Protein 7DRC (pdb70)

Organism: Phytophthora sojae (strain P6497) (NCBI:txid1094619)

B-factor: mean 67.83, std 13.36, range [50.75, 116.93]

GO terms:
  GO:0005576 extracellular region (C, EXP)
  GO:0018995 host cellular component (C, EXP)
  GO:0033946 xyloglucan-specific endo-beta-1,4-glucanase activity (F, EXP)
  GO:0052009 symbiont-mediated disruption of host cell wall (P, EXP)

Nearest PDB structures (foldseek):
  7drc-assembly1_C  TM=1.001E+00  e=0.000E+00  Nicotiana benthamiana
  7drb-assembly2_D  TM=9.928E-01  e=7.245E-86  Nicotiana benthamiana
  4z61-assembly1_A  TM=4.736E-01  e=7.407E-28  Daucus carota
  4z64-assembly2_A  TM=4.795E-01  e=3.780E-26  Arabidopsis thaliana
  4lsc-assembly1_A  TM=7.732E-01  e=2.487E-06  Arabidopsis thaliana

Foldseek 3Di:
DKDWDQFDWDDDPQKIWTWFQPQQVQFDPKTKIKAWDDDDVQKTKIKMWMATDDGPLQDWGGWGKMWGDDDWDFLVPWDWKKKKWAKDKDADDDPWWKWWWKWWFWALDQDDDTAEIEIETQDTPNPDDDAAPVPDFDDWDAFPNWIWTWGWHDDPNHIYIYTYTPDHPNIDIHICSVVVVCCVVPVPDPRNIIGHIIIIGMTTRGGHRIMMIIPIIGIDID/DQDPLQLVLVVVQVVFKDFDPCACVLRDDDPVSRQPCPHPQWHADDVDGQTATHAPEWDWDDDDPDIDIRAIEGDGDLSCLVSLNYAHYHRDQHAYPQEADDLSVLRSQRHQYYHHYNYAHEEEHDLSVLSVQNYAEEHHEQYNYEYADDPSLLNNQNYQYYAHYNYQDNHQLVVQSVLNRARHAEYHHELYQLLVRADDVVSVVPGHDHAYAYYHYENHQNQECVSVVSCLVNLAHYAEYAYEHHQHDEADDLSVQSSENHAYYHHEHHNENAAPDDLSALNHLHYAYYAHAQHQRAYEVVVVVVSNLSHLAHHAEDHDDNYAYEYEAEQPQSSANYAYDAHYQYAYAEEYENVDDDAHNYAYYEDENYAYEEAHYQCLSDQRYAEDAAYPYAHEEEDHQSCLNNLRYAYDAHDHYQYEEYHLSCQNSLRYAEDAHEPYAYDDEAECSNNVRNLRYAYDHHYDYNYEYDYDPPDAGNYAYAEAHYALYADDCADHPNCLNHENHAEHAHANYAHQYEDDPSQQEHHLRHEEYAHEHYAYEDECLRRDDQRVRYAYHHHEQYAYEEADHAAHAEYAEAEHYNYEYEEEPQNPAPAQHQYAYYAHENYAYEEEHDQHCLSYQNYAEDAPYNYAYEEADHQNCLSNLNYAYYHYEPYQYEEAHHPVQNNENHAYDAYYANQYEEADDPSCLVRHQNYAEDHQENYAHEEEDDCSVCNNQHYQYAHHYHHQYEEADDLSNLSNPPQQDQDFFADFDWDWRQCPVHRGIDIDTDQPWDFDCPQNDGDIHGRCRGQAGEHAYEQHQYEEEDHLSCLNRQNHQEYAHDNYAYEEADHQRVLVNARHAYEHHAHYAYEEEDDQSVQNHVRHNYAAHAQHAYADEDHDHPRSLPDAPRRVYNHPHHDYPNHHHD/DLLLVLVVQQVVQKDAPPPQQVQRDDPDPACCPRPQWHADPPRATAERDDECRQMEGEGDQCNLVRARYEHYDDANYAYEEADHLSVLNHAHYAEDAHEPYEYEEADDLSVLSHQRYAYEHYYLYEYADEDHPSNLVHQNHNDAAYENYQYADEDDCPHNNVPDDCRSPYHYPYYD

Solvent-accessible surface area: 51652 Å² total; per-residue (Å²): 108,82,36,86,33,24,18,26,49,29,83,31,95,60,4,24,0,29,0,18,4,40,29,63,83,21,17,56,102,32,73,5,25,0,0,29,96,144,82,61,63,64,45,1,17,2,39,0,32,7,43,2,63,33,57,35,30,38,50,7,0,0,1,0,1,0,14,16,80,42,75,73,68,37,6,140,83,12,170,36,0,58,1,114,2,97,3,63,46,55,99,70,89,30,51,24,1,3,0,5,0,0,0,0,10,0,0,63,62,32,56,24,88,21,62,47,0,0,0,1,1,0,6,36,59,34,12,7,11,18,10,14,86,93,26,88,5,22,5,86,14,96,18,59,105,44,48,0,37,0,38,49,4,81,24,80,106,7,35,0,2,0,0,22,18,46,165,77,15,67,101,2,75,24,29,0,29,113,0,0,32,40,0,32,153,44,21,37,4,54,50,62,9,59,0,3,46,0,17,0,0,2,2,0,0,7,0,49,104,2,94,0,44,0,66,36,2,15,8,43,29,86,130,15,65,123,116,9,25,76,6,0,29,79,1,68,199,44,11,59,49,92,75,48,37,6,74,50,4,13,115,108,127,136,78,84,73,0,49,164,9,144,22,6,108,16,52,180,130,48,3,43,1,44,24,1,45,4,89,22,73,78,67,61,35,43,5,1,4,7,0,40,39,1,57,14,120,20,8,89,28,7,65,85,1,97,86,0,44,60,5,11,7,13,9,0,20,8,86,123,55,92,4,30,153,28,2,18,65,5,137,94,2,55,43,0,21,0,17,27,6,70,7,37,14,95,14,14,100,53,1,93,81,4,79,45,0,90,38,1,29,0,1,34,0,61,2,63,4,109,98,4,100,17,0,48,98,0,54,42,1,75,56,0,9,1,0,11,7,72,9,90,6,151,50,3,7,76,21,8,6,101,1,81,96,1,101,19,2,16,2,6,19,3,23,2,17,165,14,77,17,54,113,73,43,36,88,126,26,77,172,16,55,2,28,38,0,62,0,14,12,0,81,0,51,46,33,86,73,6,40,16,0,24,95,22,41,110,31,0,41,18,0,25,0,13,25,0,29,10,70,23,86,6,28,83,120,1,0,103,2,102,90,1,65,61,2,25,2,7,34,16,55,31,2,124,26,0,2,9,82,26,12,30,89,7,79,102,2,114,62,0,23,0,18,43,0,124,0,155,6,125,0,25,61,0,1,91,65,4,37,29,4,94,158,49,0,52,30,0,5,0,29,62,8,45,0,69,12,25,0,39,20,1,6,82,1,62,27,1,77,89,0,66,0,53,104,8,65,0,85,7,75,5,77,10,179,68,60,106,108,7,37,0,40,46,3,9,0,24,56,4,82,0,122,8,91,17,12,78,4,35,36,1,51,39,0,78,42,0,41,1,5,50,0,99,1,60,16,151,8,25,138,12,1,11,143,1,57,68,1,93,55,4,30,3,18,53,2,131,2,91,0,8,10,119,32,3,0,103,2,49,63,0,70,24,2,38,0,8,127,3,62,1,131,48,70,1,45,56,42,21,6,52,67,0,65,45,2,44,43,1,34,1,10,89,11,70,7,24,10,149,22,63,112,144,48,144,11,46,8,86,0,78,44,0,41,0,6,39,3,69,5,15,98,60,11,8,87,16,6,99,33,5,90,85,5,41,15,0,20,0,7,79,7,95,0,67,58,54,28,26,110,81,16,65,51,10,6,102,44,0,45,26,0,28,0,8,82,13,118,0,42,27,133,0,29,100,3,9,107,66,13,106,42,5,9,10,0,22,0,7,23,13,56,0,47,5,48,12,1,76,15,0,49,20,0,3,4,0,36,0,45,112,10,94,0,120,20,64,1,59,63,13,15,180,57,85,12,9,4,6,0,4,9,0,4,64,9,107,0,43,30,119,8,18,92,14,2,101,56,6,55,8,1,10,0,0,15,0,3,53,12,86,0,53,16,114,8,12,152,8,0,10,49,0,67,19,0,22,0,2,5,0,12,74,12,43,0,48,20,111,21,18,74,2,22,125,0,92,31,2,42,4,1,1,1,3,14,1,108,0,50,2,137,24,18,77,39,2,3,86,35,1,90,70,0,19,0,2,2,0,9,118,13,129,2,122,12,50,10,45,84,63,17,5,86,0,72,84,3,4,0,6,5,4,9,30,2,39,1,42,27,150,4,10,125,43,0,56,68,3,57,35,3,53,97,89,79,22,90,11,124,52,4,74,10,49,0,8,10,27,127,32,16,20,50,88,78,46,69,28,75,11,62,1,16,8,69,3,11,114,59,107,17,92,11,78,22,2,5,18,58,0,11,11,2,9,0,12,45,1,136,0,73,10,36,16,8,150,25,4,18,72,0,87,2,0,12,7,5,22,0,1,125,4,76,0,88,34,61,8,18,183,13,2,8,73,2,85,13,0,0,12,0,23,0,0,111,7,108,2,61,36,134,8,18,179,32,3,31,106,1,25,6,2,3,24,9,38,1,6,73,2,127,2,36,27,113,1,17,87,20,22,0,3,35,2,24,103,156,79,7,1,44,46,19,104,133,9,30,0,64,28,25,157,112,118,136,107,27,9,96,3,3,24,23,11,64,100,59,19,62,52,92,75,62,14,9,52,12,3,45,90,112,44,130,35,8,11,18,4,13,8,0,8,14,49,62,151,74,21,4,19,15,2,1,4,0,94,5,85,4,48,18,95,19,3,73,74,10,6,85,3,83,52,1,53,17,4,0,1,9,26,6,85,1,57,14,133,2,18,110,73,8,3,97,3,95,40,2,20,0,4,0,3,35,98,5,136,1,87,9,30,8,5,76,40,6,1,118,7,115,107,3,94,27,0,46,1,21,76,6,47,5,89,21,144,2,5,111,85,2,24,73,4,159,37,10,118,55,6,47,2,11,67,8,62,9,55,23,82,53,19,88,107,53,20,8,65,149,52,70,107,130,9,15,30,107,24,86,96,37,173

Secondary structure (DSSP, 8-state):
--B--SS-EEE-SSEEEE---TTGGGSEEEEEEEEEEEEETTEEEEEEEEEEESSSTTS-----BEEE-----BGGG----EEEEEEEEE--SS--BEEEEEEEEEESSSSS---EEEEEEEEEETTEEE--SSSS--EEEE-SS-EEEEEEEEETTEEEEEEEESS--SEEEEEHHHHHHHIIIII---TT-EEEEEEEEE--SBEEEEEEEEEEEEE---/-HHHHHHHHHHHHSB-SS---TT--TTSSSSTTSTTEE--TTS---EEE--S---EE---GGGGG-TT---EE--SSEE-B---GGGGG-SS--EEE--SS-B-SPPPGGGGG-SS--EEE--S----B---SGGGG-S---EEE--SS-B-S----SGGGGG--GGGS-S-S---/---HHHHHHHHHHHHHSB--SSTT-S--SSGGG--STTSTTEEE-SSS--EEEEE-----EE-SSEEE----BS---GGGGG-TT--EEE--S---SSSPPPGGGGG-S----EE-TTS--EEEPPGGGGG-TT--EEE--SSEEE----TTTTT--S-SEEE-TTS----TTHHHHHTT-TT--EEE-TTS-TTS----HHHHHSS------EEE--S----STTSSGGGGGGTTT--EEE--SS--BSPPPGGGTT-TT--EEE--S-SB-SS-S-TTTT------EEE--SS----BHHHHHHHTGGGTTT--EEE--SS--BS-EE-GGG-TT--EEE--S----S-EE--S-------EEE--SS---SB---GGG-TT-SEEE-TTS--EEEPPGGGGG-S---EEE--SSEEEE--GGGGG--S--EEE--SS--EEEE-GGGGSS-TT--EEE--SSEEEE---SS---S---SEEE-TT-B--SSPPSTTSS--S-SEEE-TTS---SBPPSSTT---TT--EEE--SS--EE--TTT----TT--EEE--SSEEEESPPP--TT--EEE--SSEEEE--GGGSSS-----EEE--SSEEEEEPPS-TTS----SEEE--SSEEEEPPPGGGGG-TT--EEE--SBEE-S-----TT-TT--EEE--BTT-BSSPPTHHHHT--S--EEE--SSB--SB--GGGGGGS---EEE--SS--BSPPPS-GGG-TTSS-SS--PPPPEEEEEEEETTEEEEEE----EEEEETTEEEEES-TTTS--EEE--SS--EE---GGGTT-TT---EE--SSEEEE---TTGGG-TT--BEE-TTSEE-SB--GGGGG-S---B----SS--EE-PPP-TTGGGS-GGGT-S-SEE-BTTB---

Sequence (1304 aa):
GDYCGQWDWAKSTNYIVYNNLWNKNAAASGSQCTGVDKISGSTIAWHTSYTWTGGAATEVKSYSNAALVFSKKQIKNIKSIPTKMKYSYSHSSGTFVADVSYDLFTSSTASGSNEYEIMIWLAAYGGAGPISSTGKAIATVTIGSNSFKLYKGPNGSTTVFSFVATKTITNFSADLQKFLSYLTKNQGLPSSQYLITLEAGTEPFVGTNAKMTVSSFSAAVNLCIEKERDALLEFKRGLSDNFGQLSTWGDEEDKKECCKWKGIECNKTTGHVIVLDLHNAFTCSASACFAPRLTGKLSPSLLELEYLNFLDLSVNEFERSEIPRFICSFKRLEYLNLSSSFFSGLIPTQFKNLTSLRILDLGYNNLIVKDLTWLSHLSSLELLSLGGSDFQVKNWFQEITKLPLLKELDLSLCGLSKLVPSPAEIANSSLISLSVLHLCCNEFSSSAKYSWLFNFSTSLTSIDLSNNQLDGQIDDRFGNLMYLEHLNLANELNLKGGIPSSFGNLTRLRYLDMSNTRTYQWLPELFVRLSGSRKTLEVLGLNDNSMFGSLVDVTRFSALKRLYLQKNVLNGFFMERFGQVSSLEYLDLSDNQMRGPLPDLALFPSLRELHLGSNHFNGRIPQGIGKLSQLKILDVSSNRLEGLPESMGQLSNLESFDASYNVLKGTITESHLSNLSSLVDLDLSFNSLALKTSIDWLPPFQLQVINLPSCNLGPSFPKWLQSQNNYTVLDISLANISDALPSWFSGLPPDIKILNLSNNQISGRVSDLIENAYDYMVIDLSSNNFSGPLPLVPTNVQIFYLHKNQFFGSISSICKSTTGATSLDLSHNQFSGELPDCWMNATNLAVLNLAYNNFSGKLPQSLGSLTNLEALYMRQNSFSGMLPSLSQCQSLQILDLGGNKLTGRIPAWIGTDLLNLRILSLRFNKFYGSISPIICQLQFLQILDLSANGLAGKIPQCFNNFTLLHQENGLGEPMEFLVQGFYGKYPRHYSYLGNLLVQWKNQEAEYKNPLTYLKTIDLSSNKLVGGIPKEMAEMRGLKSLNLSRNDLNGSIIKGIGQMKMLESLDLSRNQLSGMIPKDLANLTFIGVLDLSNNHLSGRIPSSTQLQTFERSSYSGNAQLCGPPLQECNIEGDALNALKTNLADPNNVLQSWDPTLVNPCTWFHVTCNSENSVTRVDLGNANLSGQLVPQLGQLPNLQYLELYSNNISGRIPFELGNLTNLVSLDLYLNRLNGPIPDTLGKLQKLRFLRLNNNSLNGRIPMLLTTVISLQVLDLSNNNLTGPVPVNGSFSLFTPISFANNPLDI

Structure (mmCIF, N/CA/C/O backbone):
data_7DRC
#
_entry.id   7DRC
#
_cell.length_a   1.00
_cell.length_b   1.00
_cell.length_c   1.00
_cell.angle_alpha   90.00
_cell.angle_beta   90.00
_cell.angle_gamma   90.00
#
_symmetry.space_group_name_H-M   'P 1'
#
loop_
_entity.id
_entity.type
_entity.pdbx_description
1 polymer 'Cell 12A endoglucanase'
2 polymer 'Membrane-localized LRR receptor-like protein'
3 polymer 'Brassinosteroid insensitive 1-associated receptor kinase 1'
4 branched beta-D-mannopyranose-(1-4)-2-acetamido-2-deoxy-beta-D-glucopyranose-(1-4)-2-acetamido-2-deoxy-beta-D-glucopyranose
5 branched alpha-D-mannopyranose-(1-2)-alpha-D-mannopyranose-(1-6)-[alpha-D-mannopyranose-(1-3)]alpha-D-mannopyranose-(1-6)-[alpha-D-mannopyranose-(1-3)]beta-D-mannopyranose-(1-4)-2-acetamido-2-deoxy-beta-D-glucopyranose-(1-4)-2-acetamido-2-deoxy-beta-D-glucopyranose
6 branched 2-acetamido-2-deoxy-beta-D-glucopyranose-(1-4)-2-acetamido-2-deoxy-beta-D-glucopyranose
7 branched alpha-D-mannopyranose-(1-3)-[alpha-D-mannopyranose-(1-6)]beta-D-mannopyranose-(1-4)-2-acetamido-2-deoxy-beta-D-glucopyranose-(1-4)-2-acetamido-2-deoxy-beta-D-glucopyranose
8 non-polymer 2-acetamido-2-deoxy-beta-D-glucopyranose
#
loop_
_atom_site.group_PDB
_atom_site.id
_atom_site.type_symbol
_atom_site.label_atom_id
_atom_site.label_alt_id
_atom_site.label_comp_id
_atom_site.label_asym_id
_atom_site.label_entity_id
_atom_site.label_seq_id
_atom_site.pdbx_PDB_ins_code
_atom_site.Cartn_x
_atom_site.Cartn_y
_atom_site.Cartn_z
_atom_site.occupancy
_atom_site.B_iso_or_equiv
_atom_site.auth_seq_id
_atom_site.auth_comp_id
_atom_site.auth_asym_id
_atom_site.auth_atom_id
_atom_site.pdbx_PDB_model_num
ATOM 1 N N . GLY A 1 20 ? 143.837 157.158 138.497 1.00 64.16 20 GLY A N 1
ATOM 2 C CA . GLY A 1 20 ? 144.907 157.164 137.518 1.00 64.16 20 GLY A CA 1
ATOM 3 C C . GLY A 1 20 ? 144.875 155.966 136.591 1.00 64.16 20 GLY A C 1
ATOM 4 O O . GLY A 1 20 ? 143.958 155.817 135.786 1.00 64.16 20 GLY A O 1
ATOM 5 N N . ASP A 1 21 ? 145.885 155.108 136.705 1.00 61.86 21 ASP A N 1
ATOM 6 C CA . ASP A 1 21 ? 145.997 153.904 135.893 1.00 61.86 21 ASP A CA 1
ATOM 7 C C . ASP A 1 21 ? 146.029 152.694 136.812 1.00 61.86 21 ASP A C 1
ATOM 8 O O . ASP A 1 21 ? 146.833 152.646 137.748 1.00 61.86 21 ASP A O 1
ATOM 13 N N . TYR A 1 22 ? 145.164 151.720 136.545 1.00 56.79 22 TYR A N 1
ATOM 14 C CA . TYR A 1 22 ? 145.018 150.549 137.395 1.00 56.79 22 TYR A CA 1
ATOM 15 C C . TYR A 1 22 ? 145.230 149.275 136.586 1.00 56.79 22 TYR A C 1
ATOM 16 O O . TYR A 1 22 ? 144.954 149.228 135.386 1.00 56.79 22 TYR A O 1
ATOM 25 N N . CYS A 1 23 ? 145.723 148.238 137.265 1.00 55.19 23 CYS A N 1
ATOM 26 C CA . CYS A 1 23 ? 146.227 147.046 136.603 1.00 55.19 23 CYS A CA 1
ATOM 27 C C . CYS A 1 23 ? 145.547 145.752 137.023 1.00 55.19 23 CYS A C 1
ATOM 28 O O . CYS A 1 23 ? 145.908 144.694 136.498 1.00 55.19 23 CYS A O 1
ATOM 31 N N . GLY A 1 24 ? 144.590 145.793 137.944 1.00 53.13 24 GLY A N 1
ATOM 32 C CA . GLY A 1 24 ? 144.034 144.570 138.479 1.00 53.13 24 GLY A CA 1
ATOM 33 C C . GLY A 1 24 ? 143.190 143.818 137.471 1.00 53.13 24 GLY A C 1
ATOM 34 O O . GLY A 1 24 ? 142.842 144.314 136.400 1.00 53.13 24 GLY A O 1
ATOM 35 N N . GLN A 1 25 ? 142.866 142.575 137.827 1.00 51.86 25 GLN A N 1
ATOM 36 C CA . GLN A 1 25 ? 142.083 141.735 136.929 1.00 51.86 25 GLN A CA 1
ATOM 37 C C . GLN A 1 25 ? 140.629 142.181 136.876 1.00 51.86 25 GLN A C 1
ATOM 38 O O . GLN A 1 25 ? 140.010 142.173 135.806 1.00 51.86 25 GLN A O 1
ATOM 44 N N . TRP A 1 26 ? 140.067 142.586 138.015 1.00 51.38 26 TRP A N 1
ATOM 45 C CA . TRP A 1 26 ? 138.661 142.964 138.095 1.00 51.38 26 TRP A CA 1
ATOM 46 C C . TRP A 1 26 ? 138.448 144.411 138.512 1.00 51.38 26 TRP A C 1
ATOM 47 O O . TRP A 1 26 ? 137.305 144.801 138.771 1.00 51.38 26 TRP A O 1
ATOM 58 N N . ASP A 1 27 ? 139.500 145.217 138.594 1.00 54.44 27 ASP A N 1
ATOM 59 C CA . ASP A 1 27 ? 139.319 146.584 139.050 1.00 54.44 27 ASP A CA 1
ATOM 60 C C . ASP A 1 27 ? 138.683 147.436 137.955 1.00 54.44 27 ASP A C 1
ATOM 61 O O . ASP A 1 27 ? 138.623 147.056 136.783 1.00 54.44 27 ASP A O 1
ATOM 66 N N . TRP A 1 28 ? 138.199 148.607 138.357 1.00 55.77 28 TRP A N 1
ATOM 67 C CA . TRP A 1 28 ? 137.524 149.504 137.432 1.00 55.77 28 TRP A CA 1
ATOM 68 C C . TRP A 1 28 ? 137.597 150.925 137.969 1.00 55.77 28 TRP A C 1
ATOM 69 O O . TRP A 1 28 ? 137.901 151.151 139.143 1.00 55.77 28 TRP A O 1
ATOM 80 N N . ALA A 1 29 ? 137.312 151.881 137.088 1.00 59.31 29 ALA A N 1
ATOM 81 C CA . ALA A 1 29 ? 137.258 153.299 137.441 1.00 59.31 29 ALA A CA 1
ATOM 82 C C . ALA A 1 29 ? 135.839 153.793 137.182 1.00 59.31 29 ALA A C 1
ATOM 83 O O . ALA A 1 29 ? 135.534 154.307 136.104 1.00 59.31 29 ALA A O 1
ATOM 85 N N . LYS A 1 30 ? 134.975 153.636 138.178 1.00 61.56 30 LYS A N 1
ATOM 86 C CA . LYS A 1 30 ? 133.595 154.072 138.049 1.00 61.56 30 LYS A CA 1
ATOM 87 C C . LYS A 1 30 ? 133.505 155.594 138.019 1.00 61.56 30 LYS A C 1
ATOM 88 O O . LYS A 1 30 ? 134.254 156.300 138.700 1.00 61.56 30 LYS A O 1
ATOM 94 N N . SER A 1 31 ? 132.574 156.094 137.213 1.00 64.65 31 SER A N 1
ATOM 95 C CA . SER A 1 31 ? 132.270 157.514 137.140 1.00 64.65 31 SER A CA 1
ATOM 96 C C . SER A 1 31 ? 130.754 157.659 137.151 1.00 64.65 31 SER A C 1
ATOM 97 O O . SER A 1 31 ? 130.022 156.698 137.410 1.00 64.65 31 SER A O 1
ATOM 100 N N . THR A 1 32 ? 130.271 158.866 136.879 1.00 67.65 32 THR A N 1
ATOM 101 C CA . THR A 1 32 ? 128.832 159.074 136.804 1.00 67.65 32 THR A CA 1
ATOM 102 C C . THR A 1 32 ? 128.294 158.519 135.489 1.00 67.65 32 THR A C 1
ATOM 103 O O . THR A 1 32 ? 128.849 158.779 134.417 1.00 67.65 32 THR A O 1
ATOM 107 N N . ASN A 1 33 ? 127.258 157.685 135.595 1.00 66.94 33 ASN A N 1
ATOM 108 C CA . ASN A 1 33 ? 126.513 157.099 134.481 1.00 66.94 33 ASN A CA 1
ATOM 109 C C . ASN A 1 33 ? 127.379 156.238 133.561 1.00 66.94 33 ASN A C 1
ATOM 110 O O . ASN A 1 33 ? 126.867 155.650 132.605 1.00 66.94 33 ASN A O 1
ATOM 115 N N . TYR A 1 34 ? 128.673 156.118 133.869 1.00 64.29 34 TYR A N 1
ATOM 116 C CA . TYR A 1 34 ? 129.615 155.271 133.148 1.00 64.29 34 TYR A CA 1
ATOM 117 C C . TYR A 1 34 ? 130.435 154.457 134.136 1.00 64.29 34 TYR A C 1
ATOM 118 O O . TYR A 1 34 ? 130.751 154.924 135.234 1.00 64.29 34 TYR A O 1
ATOM 127 N N . ILE A 1 35 ? 130.782 153.235 133.740 1.00 58.31 35 ILE A N 1
ATOM 128 C CA . ILE A 1 35 ? 131.685 152.388 134.513 1.00 58.31 35 ILE A CA 1
ATOM 129 C C . ILE A 1 35 ? 132.707 151.802 133.549 1.00 58.31 35 ILE A C 1
ATOM 130 O O . ILE A 1 35 ? 132.335 151.126 132.584 1.00 58.31 35 ILE A O 1
ATOM 135 N N . VAL A 1 36 ? 133.985 152.053 133.804 1.00 54.94 36 VAL A N 1
ATOM 136 C CA . VAL A 1 36 ? 135.057 151.629 132.911 1.00 54.94 36 VAL A CA 1
ATOM 137 C C . VAL A 1 36 ? 135.791 150.469 133.570 1.00 54.94 36 VAL A C 1
ATOM 138 O O . VAL A 1 36 ? 136.479 150.649 134.580 1.00 54.94 36 VAL A O 1
ATOM 142 N N . TYR A 1 37 ? 135.670 149.285 132.978 1.00 52.51 37 TYR A N 1
ATOM 143 C CA . TYR A 1 37 ? 136.232 148.058 133.518 1.00 52.51 37 TYR A CA 1
ATOM 144 C C . TYR A 1 37 ? 137.626 147.791 132.960 1.00 52.51 37 TYR A C 1
ATOM 145 O O . TYR A 1 37 ? 138.100 148.456 132.038 1.00 52.51 37 TYR A O 1
ATOM 154 N N . ASN A 1 38 ? 138.282 146.790 133.542 1.00 53.37 38 ASN A N 1
ATOM 155 C CA . ASN A 1 38 ? 139.491 146.195 132.990 1.00 53.37 38 ASN A CA 1
ATOM 156 C C . ASN A 1 38 ? 139.224 144.819 132.400 1.00 53.37 38 ASN A C 1
ATOM 157 O O . ASN A 1 38 ? 139.636 144.538 131.271 1.00 53.37 38 ASN A O 1
ATOM 162 N N . ASN A 1 39 ? 138.550 143.950 133.154 1.00 52.51 39 ASN A N 1
ATOM 163 C CA . ASN A 1 39 ? 137.938 142.727 132.633 1.00 52.51 39 ASN A CA 1
ATOM 164 C C . ASN A 1 39 ? 138.959 141.818 131.947 1.00 52.51 39 ASN A C 1
ATOM 165 O O . ASN A 1 39 ? 138.891 141.554 130.747 1.00 52.51 39 ASN A O 1
ATOM 170 N N . LEU A 1 40 ? 139.912 141.331 132.738 1.00 51.27 40 LEU A N 1
ATOM 171 C CA . LEU A 1 40 ? 140.869 140.334 132.258 1.00 51.27 40 LEU A CA 1
ATOM 172 C C . LEU A 1 40 ? 140.345 138.939 132.598 1.00 51.27 40 LEU A C 1
ATOM 173 O O . LEU A 1 40 ? 140.903 138.200 133.409 1.00 51.27 40 LEU A O 1
ATOM 178 N N . TRP A 1 41 ? 139.241 138.582 131.940 1.00 51.27 41 TRP A N 1
ATOM 179 C CA . TRP A 1 41 ? 138.529 137.356 132.279 1.00 51.27 41 TRP A CA 1
ATOM 180 C C . TRP A 1 41 ? 139.209 136.098 131.757 1.00 51.27 41 TRP A C 1
ATOM 181 O O . TRP A 1 41 ? 138.947 135.011 132.281 1.00 51.27 41 TRP A O 1
ATOM 192 N N . ASN A 1 42 ? 140.066 136.209 130.750 1.00 51.91 42 ASN A N 1
ATOM 193 C CA . ASN A 1 42 ? 140.821 135.078 130.226 1.00 51.91 42 ASN A CA 1
ATOM 194 C C . ASN A 1 42 ? 142.314 135.363 130.284 1.00 51.91 42 ASN A C 1
ATOM 195 O O . ASN A 1 42 ? 143.062 135.076 129.347 1.00 51.91 42 ASN A O 1
ATOM 200 N N . LYS A 1 43 ? 142.754 135.942 131.399 1.00 51.77 43 LYS A N 1
ATOM 201 C CA . LYS A 1 43 ? 144.160 136.283 131.571 1.00 51.77 43 LYS A CA 1
ATOM 202 C C . LYS A 1 43 ? 145.033 135.037 131.603 1.00 51.77 43 LYS A C 1
ATOM 203 O O . LYS A 1 43 ? 146.149 135.037 131.073 1.00 51.77 43 LYS A O 1
ATOM 209 N N . ASN A 1 44 ? 144.542 133.963 132.220 1.00 54.64 44 ASN A N 1
ATOM 210 C CA . ASN A 1 44 ? 145.337 132.758 132.404 1.00 54.64 44 ASN A CA 1
ATOM 211 C C . ASN A 1 44 ? 145.565 131.987 131.111 1.00 54.64 44 ASN A C 1
ATOM 212 O O . ASN A 1 44 ? 146.372 131.052 131.108 1.00 54.64 44 ASN A O 1
ATOM 217 N N . ALA A 1 45 ? 144.886 132.345 130.025 1.00 54.94 45 ALA A N 1
ATOM 218 C CA . ALA A 1 45 ? 145.093 131.678 128.747 1.00 54.94 45 ALA A CA 1
ATOM 219 C C . ALA A 1 45 ? 146.286 132.228 127.981 1.00 54.94 45 ALA A C 1
ATOM 220 O O . ALA A 1 45 ? 146.607 131.705 126.910 1.00 54.94 45 ALA A O 1
ATOM 222 N N . ALA A 1 46 ? 146.942 133.262 128.495 1.00 55.56 46 ALA A N 1
ATOM 223 C CA . ALA A 1 46 ? 148.122 133.839 127.876 1.00 55.56 46 ALA A CA 1
ATOM 224 C C . ALA A 1 46 ? 149.313 133.686 128.807 1.00 55.56 46 ALA A C 1
ATOM 225 O O . ALA A 1 46 ? 149.164 133.548 130.024 1.00 55.56 46 ALA A O 1
ATOM 227 N N . ALA A 1 47 ? 150.505 133.713 128.223 1.00 55.85 47 ALA A N 1
ATOM 228 C CA . ALA A 1 47 ? 151.749 133.591 128.968 1.00 55.85 47 ALA A CA 1
ATOM 229 C C . ALA A 1 47 ? 152.502 134.911 128.902 1.00 55.85 47 ALA A C 1
ATOM 230 O O . ALA A 1 47 ? 152.787 135.411 127.809 1.00 55.85 47 ALA A O 1
ATOM 232 N N . SER A 1 48 ? 152.826 135.467 130.069 1.00 56.94 48 SER A N 1
ATOM 233 C CA . SER A 1 48 ? 153.636 136.679 130.187 1.00 56.94 48 SER A CA 1
ATOM 234 C C . SER A 1 48 ? 152.982 137.852 129.448 1.00 56.94 48 SER A C 1
ATOM 235 O O . SER A 1 48 ? 153.487 138.365 128.448 1.00 56.94 48 SER A O 1
ATOM 238 N N . GLY A 1 49 ? 151.827 138.260 129.978 1.00 53.48 49 GLY A N 1
ATOM 239 C CA . GLY A 1 49 ? 151.130 139.422 129.479 1.00 53.48 49 GLY A CA 1
ATOM 240 C C . GLY A 1 49 ? 150.676 140.315 130.621 1.00 53.48 49 GLY A C 1
ATOM 241 O O . GLY A 1 49 ? 150.727 139.938 131.793 1.00 53.48 49 GLY A O 1
ATOM 242 N N . SER A 1 50 ? 150.232 141.513 130.252 1.00 53.19 50 SER A N 1
ATOM 243 C CA . SER A 1 50 ? 149.716 142.465 131.225 1.00 53.19 50 SER A CA 1
ATOM 244 C C . SER A 1 50 ? 148.791 143.436 130.511 1.00 53.19 50 SER A C 1
ATOM 245 O O . SER A 1 50 ? 148.792 143.527 129.280 1.00 53.19 50 SER A O 1
ATOM 248 N N . GLN A 1 51 ? 147.997 144.158 131.298 1.00 53.69 51 GLN A N 1
ATOM 249 C CA . GLN A 1 51 ? 147.051 145.117 130.749 1.00 53.69 51 GLN A CA 1
ATOM 250 C C . GLN A 1 51 ? 146.619 146.079 131.844 1.00 53.69 51 GLN A C 1
ATOM 251 O O . GLN A 1 51 ? 146.417 145.674 132.990 1.00 53.69 51 GLN A O 1
ATOM 257 N N . CYS A 1 52 ? 146.477 147.349 131.476 1.00 55.65 52 CYS A N 1
ATOM 258 C CA . CYS A 1 52 ? 146.103 148.401 132.408 1.00 55.65 52 CYS A CA 1
ATOM 259 C C . CYS A 1 52 ? 145.290 149.451 131.670 1.00 55.65 52 CYS A C 1
ATOM 260 O O . CYS A 1 52 ? 145.658 149.863 130.566 1.00 55.65 52 CYS A O 1
ATOM 263 N N . THR A 1 53 ? 144.194 149.886 132.283 1.00 55.74 53 THR A N 1
ATOM 264 C CA . THR A 1 53 ? 143.311 150.869 131.680 1.00 55.74 53 THR A CA 1
ATOM 265 C C . THR A 1 53 ? 143.208 152.089 132.582 1.00 55.74 53 THR A C 1
ATOM 266 O O . THR A 1 53 ? 143.507 152.035 133.777 1.00 55.74 53 THR A O 1
ATOM 270 N N . GLY A 1 54 ? 142.777 153.197 131.988 1.00 58.62 54 GLY A N 1
ATOM 271 C CA . GLY A 1 54 ? 142.632 154.427 132.738 1.00 58.62 54 GLY A CA 1
ATOM 272 C C . GLY A 1 54 ? 141.725 155.450 132.090 1.00 58.62 54 GLY A C 1
ATOM 273 O O . GLY A 1 54 ? 141.785 155.667 130.877 1.00 58.62 54 GLY A O 1
ATOM 274 N N . VAL A 1 55 ? 140.883 156.087 132.896 1.00 59.53 55 VAL A N 1
ATOM 275 C CA . VAL A 1 55 ? 140.003 157.152 132.434 1.00 59.53 55 VAL A CA 1
ATOM 276 C C . VAL A 1 55 ? 140.757 158.472 132.498 1.00 59.53 55 VAL A C 1
ATOM 277 O O . VAL A 1 55 ? 141.290 158.842 133.550 1.00 59.53 55 VAL A O 1
ATOM 281 N N . ASP A 1 56 ? 140.805 159.185 131.374 1.00 66.13 56 ASP A N 1
ATOM 282 C CA . ASP A 1 56 ? 141.577 160.420 131.282 1.00 66.13 56 ASP A CA 1
ATOM 283 C C . ASP A 1 56 ? 140.728 161.651 131.587 1.00 66.13 56 ASP A C 1
ATOM 284 O O . ASP A 1 56 ? 141.004 162.381 132.543 1.00 66.13 56 ASP A O 1
ATOM 289 N N . LYS A 1 57 ? 139.694 161.892 130.785 1.00 68.28 57 LYS A N 1
ATOM 290 C CA . LYS A 1 57 ? 138.882 163.091 130.910 1.00 68.28 57 LYS A CA 1
ATOM 291 C C . LYS A 1 57 ? 137.406 162.728 130.882 1.00 68.28 57 LYS A C 1
ATOM 292 O O . LYS A 1 57 ? 136.994 161.781 130.207 1.00 68.28 57 LYS A O 1
ATOM 298 N N . ILE A 1 58 ? 136.614 163.492 131.628 1.00 68.17 58 ILE A N 1
ATOM 299 C CA . ILE A 1 58 ? 135.166 163.334 131.677 1.00 68.17 58 ILE A CA 1
ATOM 300 C C . ILE A 1 58 ? 134.544 164.701 131.433 1.00 68.17 58 ILE A C 1
ATOM 301 O O . ILE A 1 58 ? 134.954 165.690 132.050 1.00 68.17 58 ILE A O 1
ATOM 306 N N . SER A 1 59 ? 133.557 164.760 130.539 1.00 68.05 59 SER A N 1
ATOM 307 C CA . SER A 1 59 ? 132.881 166.022 130.240 1.00 68.05 59 SER A CA 1
ATOM 308 C C . SER A 1 59 ? 131.424 165.709 129.914 1.00 68.05 59 SER A C 1
ATOM 309 O O . SER A 1 59 ? 131.100 165.378 128.770 1.00 68.05 59 SER A O 1
ATOM 312 N N . GLY A 1 60 ? 130.558 165.830 130.914 1.00 69.08 60 GLY A N 1
ATOM 313 C CA . GLY A 1 60 ? 129.151 165.532 130.704 1.00 69.08 60 GLY A CA 1
ATOM 314 C C . GLY A 1 60 ? 128.956 164.071 130.362 1.00 69.08 60 GLY A C 1
ATOM 315 O O . GLY A 1 60 ? 129.420 163.174 131.075 1.00 69.08 60 GLY A O 1
ATOM 316 N N . SER A 1 61 ? 128.257 163.819 129.255 1.00 67.23 61 SER A N 1
ATOM 317 C CA . SER A 1 61 ? 128.065 162.454 128.785 1.00 67.23 61 SER A CA 1
ATOM 318 C C . SER A 1 61 ? 129.273 161.924 128.027 1.00 67.23 61 SER A C 1
ATOM 319 O O . SER A 1 61 ? 129.364 160.714 127.802 1.00 67.23 61 SER A O 1
ATOM 322 N N . THR A 1 62 ? 130.193 162.796 127.627 1.00 65.37 62 THR A N 1
ATOM 323 C CA . THR A 1 62 ? 131.391 162.356 126.928 1.00 65.37 62 THR A CA 1
ATOM 324 C C . THR A 1 62 ? 132.380 161.727 127.902 1.00 65.37 62 THR A C 1
ATOM 325 O O . THR A 1 62 ? 132.534 162.181 129.038 1.00 65.37 62 THR A O 1
ATOM 329 N N . ILE A 1 63 ? 133.054 160.670 127.448 1.00 63.30 63 ILE A N 1
ATOM 330 C CA . ILE A 1 63 ? 134.072 159.986 128.230 1.00 63.30 63 ILE A CA 1
ATOM 331 C C . ILE A 1 63 ? 135.317 159.864 127.363 1.00 63.30 63 ILE A C 1
ATOM 332 O O . ILE A 1 63 ? 135.262 159.959 126.136 1.00 63.30 63 ILE A O 1
ATOM 337 N N . ALA A 1 64 ? 136.452 159.663 128.022 1.00 61.98 64 ALA A N 1
ATOM 338 C CA . ALA A 1 64 ? 137.702 159.396 127.329 1.00 61.98 64 ALA A CA 1
ATOM 339 C C . ALA A 1 64 ? 138.538 158.480 128.204 1.00 61.98 64 ALA A C 1
ATOM 340 O O . ALA A 1 64 ? 138.765 158.783 129.378 1.00 61.98 64 ALA A O 1
ATOM 342 N N . TRP A 1 65 ? 138.990 157.365 127.640 1.00 58.75 65 TRP A N 1
ATOM 343 C CA . TRP A 1 65 ? 139.793 156.415 128.390 1.00 58.75 65 TRP A CA 1
ATOM 344 C C . TRP A 1 65 ? 140.868 155.847 127.479 1.00 58.75 65 TRP A C 1
ATOM 345 O O . TRP A 1 65 ? 140.965 156.191 126.297 1.00 58.75 65 TRP A O 1
ATOM 356 N N . HIS A 1 66 ? 141.708 154.991 128.051 1.00 57.64 66 HIS A N 1
ATOM 357 C CA . HIS A 1 66 ? 142.768 154.366 127.282 1.00 57.64 66 HIS A CA 1
ATOM 358 C C . HIS A 1 66 ? 143.107 153.024 127.905 1.00 57.64 66 HIS A C 1
ATOM 359 O O . HIS A 1 66 ? 142.886 152.791 129.096 1.00 57.64 66 HIS A O 1
ATOM 366 N N . THR A 1 67 ? 143.644 152.141 127.071 1.00 56.71 67 THR A N 1
ATOM 367 C CA . THR A 1 67 ? 143.996 150.791 127.479 1.00 56.71 67 THR A CA 1
ATOM 368 C C . THR A 1 67 ? 145.345 150.433 126.883 1.00 56.71 67 THR A C 1
ATOM 369 O O . THR A 1 67 ? 145.548 150.589 125.678 1.00 56.71 67 THR A O 1
ATOM 373 N N . SER A 1 68 ? 146.257 149.946 127.716 1.00 56.02 68 SER A N 1
ATOM 374 C CA . SER A 1 68 ? 147.549 149.462 127.258 1.00 56.02 68 SER A CA 1
ATOM 375 C C . SER A 1 68 ? 147.683 148.000 127.646 1.00 56.02 68 SER A C 1
ATOM 376 O O . SER A 1 68 ? 147.217 147.589 128.711 1.00 56.02 68 SER A O 1
ATOM 379 N N . TYR A 1 69 ? 148.301 147.210 126.777 1.00 54.35 69 TYR A N 1
ATOM 380 C CA . TYR A 1 69 ? 148.424 145.787 127.054 1.00 54.35 69 TYR A CA 1
ATOM 381 C C . TYR A 1 69 ? 149.563 145.186 126.246 1.00 54.35 69 TYR A C 1
ATOM 382 O O . TYR A 1 69 ? 150.089 145.792 125.307 1.00 54.35 69 TYR A O 1
ATOM 391 N N . THR A 1 70 ? 149.933 143.970 126.645 1.00 53.71 70 THR A N 1
ATOM 392 C CA . THR A 1 70 ? 150.901 143.152 125.920 1.00 53.71 70 THR A CA 1
ATOM 393 C C . THR A 1 70 ? 150.611 141.697 126.265 1.00 53.71 70 THR A C 1
ATOM 394 O O . THR A 1 70 ? 150.816 141.284 127.410 1.00 53.71 70 THR A O 1
ATOM 398 N N . TRP A 1 71 ? 150.124 140.935 125.288 1.00 53.38 71 TRP A N 1
ATOM 399 C CA . TRP A 1 71 ? 149.818 139.522 125.463 1.00 53.38 71 TRP A CA 1
ATOM 400 C C . TRP A 1 71 ? 150.588 138.701 124.441 1.00 53.38 71 TRP A C 1
ATOM 401 O O . TRP A 1 71 ? 150.657 139.067 123.264 1.00 53.38 71 TRP A O 1
ATOM 412 N N . THR A 1 72 ? 151.160 137.587 124.889 1.00 56.82 72 THR A N 1
ATOM 413 C CA . THR A 1 72 ? 151.971 136.746 124.023 1.00 56.82 72 THR A CA 1
ATOM 414 C C . THR A 1 72 ? 151.743 135.282 124.370 1.00 56.82 72 THR A C 1
ATOM 415 O O . THR A 1 72 ? 151.457 134.938 125.518 1.00 56.82 72 THR A O 1
ATOM 419 N N . GLY A 1 73 ? 151.858 134.427 123.362 1.00 59.70 73 GLY A N 1
ATOM 420 C CA . GLY A 1 73 ? 151.901 132.999 123.584 1.00 59.70 73 GLY A CA 1
ATOM 421 C C . GLY A 1 73 ? 150.600 132.420 124.113 1.00 59.70 73 GLY A C 1
ATOM 422 O O . GLY A 1 73 ? 149.534 133.035 124.075 1.00 59.70 73 GLY A O 1
ATOM 423 N N . GLY A 1 74 ? 150.718 131.198 124.627 1.00 62.53 74 GLY A N 1
ATOM 424 C CA . GLY A 1 74 ? 149.567 130.498 125.156 1.00 62.53 74 GLY A CA 1
ATOM 425 C C . GLY A 1 74 ? 148.557 130.184 124.068 1.00 62.53 74 GLY A C 1
ATOM 426 O O . GLY A 1 74 ? 148.901 129.933 122.909 1.00 62.53 74 GLY A O 1
ATOM 427 N N . ALA A 1 75 ? 147.284 130.199 124.452 1.00 62.48 75 ALA A N 1
ATOM 428 C CA . ALA A 1 75 ? 146.191 130.013 123.501 1.00 62.48 75 ALA A CA 1
ATOM 429 C C . ALA A 1 75 ? 146.029 131.311 122.723 1.00 62.48 75 ALA A C 1
ATOM 430 O O . ALA A 1 75 ? 145.241 132.186 123.082 1.00 62.48 75 ALA A O 1
ATOM 432 N N . ALA A 1 76 ? 146.789 131.434 121.637 1.00 63.35 76 ALA A N 1
ATOM 433 C CA . ALA A 1 76 ? 146.773 132.625 120.798 1.00 63.35 76 ALA A CA 1
ATOM 434 C C . ALA A 1 76 ? 145.534 132.715 119.919 1.00 63.35 76 ALA A C 1
ATOM 435 O O . ALA A 1 76 ? 145.485 133.563 119.023 1.00 63.35 76 ALA A O 1
ATOM 437 N N . THR A 1 77 ? 144.541 131.860 120.151 1.00 62.66 77 THR A N 1
ATOM 438 C CA . THR A 1 77 ? 143.291 131.880 119.409 1.00 62.66 77 THR A CA 1
ATOM 439 C C . THR A 1 77 ? 142.097 132.269 120.272 1.00 62.66 77 THR A C 1
ATOM 440 O O . THR A 1 77 ? 140.955 132.016 119.877 1.00 62.66 77 THR A O 1
ATOM 444 N N . GLU A 1 78 ? 142.328 132.873 121.433 1.00 59.67 78 GLU A N 1
ATOM 445 C CA . GLU A 1 78 ? 141.256 133.194 122.360 1.00 59.67 78 GLU A CA 1
ATOM 446 C C . GLU A 1 78 ? 141.356 134.648 122.792 1.00 59.67 78 GLU A C 1
ATOM 447 O O . GLU A 1 78 ? 142.445 135.225 122.852 1.00 59.67 78 GLU A O 1
ATOM 453 N N . VAL A 1 79 ? 140.198 135.238 123.084 1.00 54.78 79 VAL A N 1
ATOM 454 C CA . VAL A 1 79 ? 140.157 136.578 123.648 1.00 54.78 79 VAL A CA 1
ATOM 455 C C . VAL A 1 79 ? 140.765 136.559 125.041 1.00 54.78 79 VAL A C 1
ATOM 456 O O . VAL A 1 79 ? 140.520 135.641 125.834 1.00 54.78 79 VAL A O 1
ATOM 460 N N . LYS A 1 80 ? 141.575 137.569 125.344 1.00 53.82 80 LYS A N 1
ATOM 461 C CA . LYS A 1 80 ? 142.220 137.667 126.644 1.00 53.82 80 LYS A CA 1
ATOM 462 C C . LYS A 1 80 ? 141.541 138.648 127.587 1.00 53.82 80 LYS A C 1
ATOM 463 O O . LYS A 1 80 ? 141.625 138.471 128.806 1.00 53.82 80 LYS A O 1
ATOM 469 N N . SER A 1 81 ? 140.870 139.671 127.065 1.00 53.38 81 SER A N 1
ATOM 470 C CA . SER A 1 81 ? 140.237 140.665 127.919 1.00 53.38 81 SER A CA 1
ATOM 471 C C . SER A 1 81 ? 139.185 141.422 127.126 1.00 53.38 81 SER A C 1
ATOM 472 O O . SER A 1 81 ? 139.169 141.394 125.893 1.00 53.38 81 SER A O 1
ATOM 475 N N . TYR A 1 82 ? 138.299 142.093 127.857 1.00 55.27 82 TYR A N 1
ATOM 476 C CA . TYR A 1 82 ? 137.286 142.967 127.273 1.00 55.27 82 TYR A CA 1
ATOM 477 C C . TYR A 1 82 ? 137.193 144.273 128.055 1.00 55.27 82 TYR A C 1
ATOM 478 O O . TYR A 1 82 ? 136.128 144.660 128.534 1.00 55.27 82 TYR A O 1
ATOM 487 N N . SER A 1 83 ? 138.328 144.942 128.248 1.00 54.47 83 SER A N 1
ATOM 488 C CA . SER A 1 83 ? 138.308 146.263 128.864 1.00 54.47 83 SER A CA 1
ATOM 489 C C . SER A 1 83 ? 137.337 147.171 128.121 1.00 54.47 83 SER A C 1
ATOM 490 O O . SER A 1 83 ? 137.555 147.498 126.951 1.00 54.47 83 SER A O 1
ATOM 493 N N . ASN A 1 84 ? 136.262 147.577 128.790 1.00 54.63 84 ASN A N 1
ATOM 494 C CA . ASN A 1 84 ? 135.134 148.236 128.148 1.00 54.63 84 ASN A CA 1
ATOM 495 C C . ASN A 1 84 ? 134.742 149.479 128.933 1.00 54.63 84 ASN A C 1
ATOM 496 O O . ASN A 1 84 ? 135.290 149.773 129.998 1.00 54.63 84 ASN A O 1
ATOM 501 N N . ALA A 1 85 ? 133.770 150.211 128.392 1.00 56.11 85 ALA A N 1
ATOM 502 C CA . ALA A 1 85 ? 133.197 151.394 129.029 1.00 56.11 85 ALA A CA 1
ATOM 503 C C . ALA A 1 85 ? 131.681 151.235 128.983 1.00 56.11 85 ALA A C 1
ATOM 504 O O . ALA A 1 85 ? 131.034 151.660 128.024 1.00 56.11 85 ALA A O 1
ATOM 506 N N . ALA A 1 86 ? 131.120 150.622 130.017 1.00 58.19 86 ALA A N 1
ATOM 507 C CA . ALA A 1 86 ? 129.700 150.323 130.057 1.00 58.19 86 ALA A CA 1
ATOM 508 C C . ALA A 1 86 ? 128.910 151.511 130.590 1.00 58.19 86 ALA A C 1
ATOM 509 O O . ALA A 1 86 ? 129.433 152.379 131.292 1.00 58.19 86 ALA A O 1
ATOM 511 N N . LEU A 1 87 ? 127.624 151.522 130.260 1.00 62.36 87 LEU A N 1
ATOM 512 C CA . LEU A 1 87 ? 126.722 152.603 130.614 1.00 62.36 87 LEU A CA 1
ATOM 513 C C . LEU A 1 87 ? 125.584 152.048 131.457 1.00 62.36 87 LEU A C 1
ATOM 514 O O . LEU A 1 87 ? 125.053 150.972 131.166 1.00 62.36 87 LEU A O 1
ATOM 519 N N . VAL A 1 88 ? 125.213 152.784 132.499 1.00 64.39 88 VAL A N 1
ATOM 520 C CA . VAL A 1 88 ? 124.106 152.409 133.371 1.00 64.39 88 VAL A CA 1
ATOM 521 C C . VAL A 1 88 ? 122.865 153.170 132.929 1.00 64.39 88 VAL A C 1
ATOM 522 O O . VAL A 1 88 ? 122.930 154.368 132.628 1.00 64.39 88 VAL A O 1
ATOM 526 N N . PHE A 1 89 ? 121.741 152.466 132.857 1.00 66.96 89 PHE A N 1
ATOM 527 C CA . PHE A 1 89 ? 120.512 153.033 132.323 1.00 66.96 89 PHE A CA 1
ATOM 528 C C . PHE A 1 89 ? 119.338 152.248 132.883 1.00 66.96 89 PHE A C 1
ATOM 529 O O . PHE A 1 89 ? 119.508 151.209 133.524 1.00 66.96 89 PHE A O 1
ATOM 537 N N . SER A 1 90 ? 118.139 152.764 132.636 1.00 70.47 90 SER A N 1
ATOM 538 C CA . SER A 1 90 ? 116.931 152.065 133.048 1.00 70.47 90 SER A CA 1
ATOM 539 C C . SER A 1 90 ? 116.679 150.880 132.127 1.00 70.47 90 SER A C 1
ATOM 540 O O . SER A 1 90 ? 116.668 151.024 130.902 1.00 70.47 90 SER A O 1
ATOM 543 N N . LYS A 1 91 ? 116.460 149.711 132.720 1.00 70.23 91 LYS A N 1
ATOM 544 C CA . LYS A 1 91 ? 116.276 148.474 131.967 1.00 70.23 91 LYS A CA 1
ATOM 545 C C . LYS A 1 91 ? 114.928 148.530 131.261 1.00 70.23 91 LYS A C 1
ATOM 546 O O . LYS A 1 91 ? 113.881 148.340 131.883 1.00 70.23 91 LYS A O 1
ATOM 552 N N . LYS A 1 92 ? 114.941 148.787 129.958 1.00 70.72 92 LYS A N 1
ATOM 553 C CA . LYS A 1 92 ? 113.721 148.944 129.183 1.00 70.72 92 LYS A CA 1
ATOM 554 C C . LYS A 1 92 ? 113.621 147.866 128.114 1.00 70.72 92 LYS A C 1
ATOM 555 O O . LYS A 1 92 ? 114.632 147.381 127.598 1.00 70.72 92 LYS A O 1
ATOM 561 N N . GLN A 1 93 ? 112.387 147.494 127.788 1.00 70.07 93 GLN A N 1
ATOM 562 C CA . GLN A 1 93 ? 112.144 146.545 126.715 1.00 70.07 93 GLN A CA 1
ATOM 563 C C . GLN A 1 93 ? 112.456 147.183 125.364 1.00 70.07 93 GLN A C 1
ATOM 564 O O . GLN A 1 93 ? 112.486 148.407 125.218 1.00 70.07 93 GLN A O 1
ATOM 570 N N . ILE A 1 94 ? 112.689 146.329 124.366 1.00 68.74 94 ILE A N 1
ATOM 571 C CA . ILE A 1 94 ? 113.105 146.816 123.053 1.00 68.74 94 ILE A CA 1
ATOM 572 C C . ILE A 1 94 ? 112.009 147.662 122.419 1.00 68.74 94 ILE A C 1
ATOM 573 O O . ILE A 1 94 ? 112.282 148.718 121.834 1.00 68.74 94 ILE A O 1
ATOM 578 N N . LYS A 1 95 ? 110.755 147.219 122.524 1.00 68.21 95 LYS A N 1
ATOM 579 C CA . LYS A 1 95 ? 109.658 147.941 121.892 1.00 68.21 95 LYS A CA 1
ATOM 580 C C . LYS A 1 95 ? 109.435 149.320 122.496 1.00 68.21 95 LYS A C 1
ATOM 581 O O . LYS A 1 95 ? 108.802 150.166 121.855 1.00 68.21 95 LYS A O 1
ATOM 587 N N . ASN A 1 96 ? 109.934 149.569 123.703 1.00 67.83 96 ASN A N 1
ATOM 588 C CA . ASN A 1 96 ? 109.772 150.858 124.358 1.00 67.83 96 ASN A CA 1
ATOM 589 C C . ASN A 1 96 ? 110.970 151.777 124.172 1.00 67.83 96 ASN A C 1
ATOM 590 O O . ASN A 1 96 ? 110.973 152.882 124.723 1.00 67.83 96 ASN A O 1
ATOM 595 N N . ILE A 1 97 ? 111.978 151.359 123.419 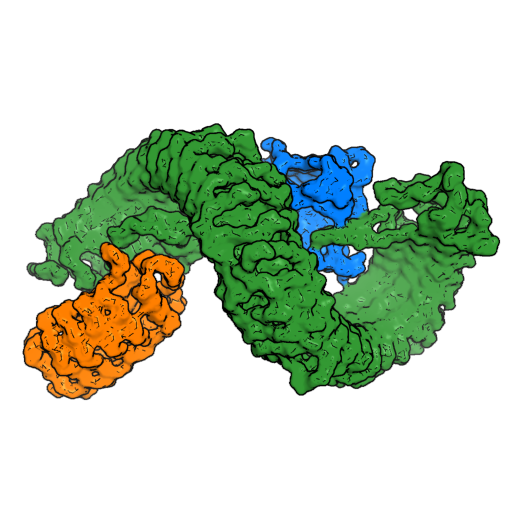1.00 66.38 97 ILE A N 1
ATOM 596 C CA . ILE A 1 97 ? 113.166 152.173 123.192 1.00 66.38 97 ILE A CA 1
ATOM 597 C C . ILE A 1 97 ? 112.955 153.012 121.942 1.00 66.38 97 ILE A C 1
ATOM 598 O O . ILE A 1 97 ? 112.571 152.490 120.888 1.00 66.38 97 ILE A O 1
ATOM 603 N N . LYS A 1 98 ? 113.202 154.314 122.056 1.00 67.82 98 LYS A N 1
ATOM 604 C CA . LYS A 1 98 ? 113.001 155.222 120.935 1.00 67.82 98 LYS A CA 1
ATOM 605 C C . LYS A 1 98 ? 114.273 155.403 120.117 1.00 67.82 98 LYS A C 1
ATOM 606 O O . LYS A 1 98 ? 114.262 155.206 118.898 1.00 67.82 98 LYS A O 1
ATOM 612 N N . SER A 1 99 ? 115.372 155.775 120.765 1.00 64.82 99 SER A N 1
ATOM 613 C CA . SER A 1 99 ? 116.629 155.965 120.059 1.00 64.82 99 SER A CA 1
ATOM 614 C C . SER A 1 99 ? 117.782 155.728 121.022 1.00 64.82 99 SER A C 1
ATOM 615 O O . SER A 1 99 ? 117.672 156.019 122.215 1.00 64.82 99 SER A O 1
ATOM 618 N N . ILE A 1 100 ? 118.880 155.199 120.492 1.00 61.92 100 ILE A N 1
ATOM 619 C CA . ILE A 1 100 ? 120.101 154.983 121.261 1.00 61.92 100 ILE A CA 1
ATOM 620 C C . ILE A 1 100 ? 121.240 155.669 120.518 1.00 61.92 100 ILE A C 1
ATOM 621 O O . ILE A 1 100 ? 122.057 154.994 119.877 1.00 61.92 100 ILE A O 1
ATOM 626 N N . PRO A 1 101 ? 121.325 156.998 120.553 1.00 61.63 101 PRO A N 1
ATOM 627 C CA . PRO A 1 101 ? 122.387 157.684 119.807 1.00 61.63 101 PRO A CA 1
ATOM 628 C C . PRO A 1 101 ? 123.741 157.418 120.442 1.00 61.63 101 PRO A C 1
ATOM 629 O O . PRO A 1 101 ? 123.910 157.556 121.655 1.00 61.63 101 PRO A O 1
ATOM 633 N N . THR A 1 102 ? 124.707 157.029 119.616 1.00 60.53 102 THR A N 1
ATOM 634 C CA . THR A 1 102 ? 126.029 156.684 120.109 1.00 60.53 102 THR A CA 1
ATOM 635 C C . THR A 1 102 ? 127.093 157.242 119.178 1.00 60.53 102 THR A C 1
ATOM 636 O O . THR A 1 102 ? 126.976 157.144 117.952 1.00 60.53 102 THR A O 1
ATOM 640 N N . LYS A 1 103 ? 128.134 157.823 119.771 1.00 61.33 103 LYS A N 1
ATOM 641 C CA . LYS A 1 103 ? 129.282 158.324 119.029 1.00 61.33 103 LYS A CA 1
ATOM 642 C C . LYS A 1 103 ? 130.548 157.835 119.709 1.00 61.33 103 LYS A C 1
ATOM 643 O O . LYS A 1 103 ? 130.673 157.935 120.933 1.00 61.33 103 LYS A O 1
ATOM 649 N N . MET A 1 104 ? 131.481 157.309 118.920 1.00 60.53 104 MET A N 1
ATOM 650 C CA . MET A 1 104 ? 132.734 156.781 119.446 1.00 60.53 104 MET A CA 1
ATOM 651 C C . MET A 1 104 ? 133.855 157.086 118.469 1.00 60.53 104 MET A C 1
ATOM 652 O O . MET A 1 104 ? 133.812 156.653 117.314 1.00 60.53 104 MET A O 1
ATOM 657 N N . LYS A 1 105 ? 134.849 157.836 118.928 1.00 59.86 105 LYS A N 1
ATOM 658 C CA . LYS A 1 105 ? 136.047 158.123 118.154 1.00 59.86 105 LYS A CA 1
ATOM 659 C C . LYS A 1 105 ? 137.242 157.545 118.894 1.00 59.86 105 LYS A C 1
ATOM 660 O O . LYS A 1 105 ? 137.443 157.840 120.075 1.00 59.86 105 LYS A O 1
ATOM 666 N N . TYR A 1 106 ? 138.028 156.723 118.208 1.00 57.73 106 TYR A N 1
ATOM 667 C CA . TYR A 1 106 ? 139.161 156.071 118.841 1.00 57.73 106 TYR A CA 1
ATOM 668 C C . TYR A 1 106 ? 140.337 156.020 117.879 1.00 57.73 106 TYR A C 1
ATOM 669 O O . TYR A 1 106 ? 140.177 156.061 116.658 1.00 57.73 106 TYR A O 1
ATOM 678 N N . SER A 1 107 ? 141.525 155.931 118.462 1.00 59.71 107 SER A N 1
ATOM 679 C CA . SER A 1 107 ? 142.757 155.702 117.729 1.00 59.71 107 SER A CA 1
ATOM 680 C C . SER A 1 107 ? 143.488 154.549 118.391 1.00 59.71 107 SER A C 1
ATOM 681 O O . SER A 1 107 ? 143.290 154.271 119.577 1.00 59.71 107 SER A O 1
ATOM 684 N N . TYR A 1 108 ? 144.323 153.866 117.621 1.00 60.65 108 TYR A N 1
ATOM 685 C CA . TYR A 1 108 ? 145.009 152.701 118.142 1.00 60.65 108 TYR A CA 1
ATOM 686 C C . TYR A 1 108 ? 146.471 152.744 117.719 1.00 60.65 108 TYR A C 1
ATOM 687 O O . TYR A 1 108 ? 146.818 153.353 116.704 1.00 60.65 108 TYR A O 1
ATOM 696 N N . SER A 1 109 ? 147.333 152.089 118.503 1.00 60.01 109 SER A N 1
ATOM 697 C CA . SER A 1 109 ? 148.765 152.068 118.209 1.00 60.01 109 SER A CA 1
ATOM 698 C C . SER A 1 109 ? 149.349 150.751 118.716 1.00 60.01 109 SER A C 1
ATOM 699 O O . SER A 1 109 ? 149.395 150.511 119.927 1.00 60.01 109 SER A O 1
ATOM 702 N N . HIS A 1 110 ? 149.778 149.906 117.783 1.00 60.64 110 HIS A N 1
ATOM 703 C CA . HIS A 1 110 ? 150.564 148.725 118.097 1.00 60.64 110 HIS A CA 1
ATOM 704 C C . HIS A 1 110 ? 152.029 148.973 117.746 1.00 60.64 110 HIS A C 1
ATOM 705 O O . HIS A 1 110 ? 152.387 149.995 117.154 1.00 60.64 110 HIS A O 1
ATOM 712 N N . SER A 1 111 ? 152.892 148.028 118.116 1.00 62.98 111 SER A N 1
ATOM 713 C CA . SER A 1 111 ? 154.328 148.277 118.060 1.00 62.98 111 SER A CA 1
ATOM 714 C C . SER A 1 111 ? 155.062 147.399 117.057 1.00 62.98 111 SER A C 1
ATOM 715 O O . SER A 1 111 ? 155.701 147.932 116.143 1.00 62.98 111 SER A O 1
ATOM 718 N N . SER A 1 112 ? 155.000 146.074 117.184 1.00 64.20 112 SER A N 1
ATOM 719 C CA . SER A 1 112 ? 155.940 145.209 116.480 1.00 64.20 112 SER A CA 1
ATOM 720 C C . SER A 1 112 ? 155.284 144.328 115.426 1.00 64.20 112 SER A C 1
ATOM 721 O O . SER A 1 112 ? 155.646 144.405 114.248 1.00 64.20 112 SER A O 1
ATOM 724 N N . GLY A 1 113 ? 154.328 143.492 115.808 1.00 63.26 113 GLY A N 1
ATOM 725 C CA . GLY A 1 113 ? 153.767 142.544 114.870 1.00 63.26 113 GLY A CA 1
ATOM 726 C C . GLY A 1 113 ? 152.942 141.496 115.588 1.00 63.26 113 GLY A C 1
ATOM 727 O O . GLY A 1 113 ? 152.577 141.659 116.755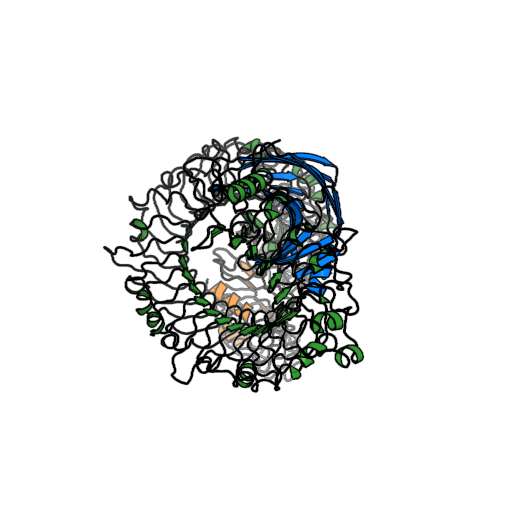 1.00 63.26 113 GLY A O 1
ATOM 728 N N . THR A 1 114 ? 152.662 140.416 114.855 1.00 60.61 114 THR A N 1
ATOM 729 C CA . THR A 1 114 ? 151.806 139.311 115.298 1.00 60.61 114 THR A CA 1
ATOM 730 C C . THR A 1 114 ? 150.593 139.823 116.076 1.00 60.61 114 THR A C 1
ATOM 731 O O . THR A 1 114 ? 150.214 139.313 117.131 1.00 60.61 114 THR A O 1
ATOM 735 N N . PHE A 1 115 ? 149.940 140.820 115.490 1.00 56.65 115 PHE A N 1
ATOM 736 C CA . PHE A 1 115 ? 148.874 141.565 116.146 1.00 56.65 115 PHE A CA 1
ATOM 737 C C . PHE A 1 115 ? 147.494 141.078 115.717 1.00 56.65 115 PHE A C 1
ATOM 738 O O . PHE A 1 115 ? 147.177 141.064 114.523 1.00 56.65 115 PHE A O 1
ATOM 746 N N . VAL A 1 116 ? 146.681 140.690 116.699 1.00 54.90 116 VAL A N 1
ATOM 747 C CA . VAL A 1 116 ? 145.284 140.315 116.505 1.00 54.90 116 VAL A CA 1
ATOM 748 C C . VAL A 1 116 ? 144.469 140.989 117.600 1.00 54.90 116 VAL A C 1
ATOM 749 O O . VAL A 1 116 ? 144.785 140.841 118.786 1.00 54.90 116 VAL A O 1
ATOM 753 N N . ALA A 1 117 ? 143.426 141.719 117.214 1.00 54.16 117 ALA A N 1
ATOM 754 C CA . ALA A 1 117 ? 142.571 142.396 118.180 1.00 54.16 117 ALA A CA 1
ATOM 755 C C . ALA A 1 117 ? 141.245 142.742 117.513 1.00 54.16 117 ALA A C 1
ATOM 756 O O . ALA A 1 117 ? 140.962 142.317 116.390 1.00 54.16 117 ALA A O 1
ATOM 758 N N . ASP A 1 118 ? 140.435 143.527 118.219 1.00 55.62 118 ASP A N 1
ATOM 759 C CA . ASP A 1 118 ? 139.088 143.855 117.778 1.00 55.62 118 ASP A CA 1
ATOM 760 C C . ASP A 1 118 ? 138.552 145.002 118.623 1.00 55.62 118 ASP A C 1
ATOM 761 O O . ASP A 1 118 ? 138.878 145.122 119.806 1.00 55.62 118 ASP A O 1
ATOM 766 N N . VAL A 1 119 ? 137.733 145.844 117.998 1.00 54.53 119 VAL A N 1
ATOM 767 C CA . VAL A 1 119 ? 136.994 146.899 118.682 1.00 54.53 119 VAL A CA 1
ATOM 768 C C . VAL A 1 119 ? 135.513 146.612 118.484 1.00 54.53 119 VAL A C 1
ATOM 769 O O . VAL A 1 119 ? 135.042 146.522 117.342 1.00 54.53 119 VAL A O 1
ATOM 773 N N . SER A 1 120 ? 134.780 146.467 119.587 1.00 55.78 120 SER A N 1
ATOM 774 C CA . SER A 1 120 ? 133.443 145.905 119.525 1.00 55.78 120 SER A CA 1
ATOM 775 C C . SER A 1 120 ? 132.511 146.578 120.520 1.00 55.78 120 SER A C 1
ATOM 776 O O . SER A 1 120 ? 132.913 146.981 121.616 1.00 55.78 120 SER A O 1
ATOM 779 N N . TYR A 1 121 ? 131.253 146.686 120.109 1.00 56.30 121 TYR A N 1
ATOM 780 C CA . TYR A 1 121 ? 130.126 147.048 120.950 1.00 56.30 121 TYR A CA 1
ATOM 781 C C . TYR A 1 121 ? 129.400 145.776 121.365 1.00 56.30 121 TYR A C 1
ATOM 782 O O . TYR A 1 121 ? 129.132 144.908 120.533 1.00 56.30 121 TYR A O 1
ATOM 791 N N . ASP A 1 122 ? 129.066 145.674 122.648 1.00 57.88 122 ASP A N 1
ATOM 792 C CA . ASP A 1 122 ? 128.245 144.583 123.156 1.00 57.88 122 ASP A CA 1
ATOM 793 C C . ASP A 1 122 ? 126.922 145.112 123.683 1.00 57.88 122 ASP A C 1
ATOM 794 O O . ASP A 1 122 ? 126.890 146.068 124.467 1.00 57.88 122 ASP A O 1
ATOM 799 N N . LEU A 1 123 ? 125.840 144.481 123.243 1.00 59.88 123 LEU A N 1
ATOM 800 C CA . LEU A 1 123 ? 124.519 144.650 123.827 1.00 59.88 123 LEU A CA 1
ATOM 801 C C . LEU A 1 123 ? 124.065 143.303 124.367 1.00 59.88 123 LEU A C 1
ATOM 802 O O . LEU A 1 123 ? 124.136 142.296 123.660 1.00 59.88 123 LEU A O 1
ATOM 807 N N . PHE A 1 124 ? 123.607 143.281 125.611 1.00 61.37 124 PHE A N 1
ATOM 808 C CA . PHE A 1 124 ? 123.104 142.064 126.232 1.00 61.37 124 PHE A CA 1
ATOM 809 C C . PHE A 1 124 ? 121.641 142.258 126.584 1.00 61.37 124 PHE A C 1
ATOM 810 O O . PHE A 1 124 ? 121.299 143.217 127.289 1.00 61.37 124 PHE A O 1
ATOM 818 N N . THR A 1 125 ? 120.791 141.343 126.102 1.00 62.85 125 THR A N 1
ATOM 819 C CA . THR A 1 125 ? 119.359 141.370 126.355 1.00 62.85 125 THR A CA 1
ATOM 820 C C . THR A 1 125 ? 118.897 140.023 126.893 1.00 62.85 125 THR A C 1
ATOM 821 O O . THR A 1 125 ? 119.380 138.966 126.473 1.00 62.85 125 THR A O 1
ATOM 825 N N . SER A 1 126 ? 117.937 140.078 127.816 1.00 66.48 126 SER A N 1
ATOM 826 C CA . SER A 1 126 ? 117.391 138.890 128.453 1.00 66.48 126 SER A CA 1
ATOM 827 C C . SER A 1 126 ? 115.880 139.036 128.560 1.00 66.48 126 SER A C 1
ATOM 828 O O . SER A 1 126 ? 115.308 140.075 128.219 1.00 66.48 126 SER A O 1
ATOM 831 N N . SER A 1 127 ? 115.232 137.971 129.042 1.00 66.89 127 SER A N 1
ATOM 832 C CA . SER A 1 127 ? 113.777 137.981 129.167 1.00 66.89 127 SER A CA 1
ATOM 833 C C . SER A 1 127 ? 113.310 138.986 130.213 1.00 66.89 127 SER A C 1
ATOM 834 O O . SER A 1 127 ? 112.326 139.702 129.999 1.00 66.89 127 SER A O 1
ATOM 837 N N . THR A 1 128 ? 113.995 139.051 131.348 1.00 68.67 128 THR A N 1
ATOM 838 C CA . THR A 1 128 ? 113.658 139.961 132.432 1.00 68.67 128 THR A CA 1
ATOM 839 C C . THR A 1 128 ? 114.723 141.045 132.548 1.00 68.67 128 THR A C 1
ATOM 840 O O . THR A 1 128 ? 115.733 141.038 131.839 1.00 68.67 128 THR A O 1
ATOM 844 N N . ALA A 1 129 ? 114.491 141.988 133.461 1.00 69.93 129 ALA A N 1
ATOM 845 C CA . ALA A 1 129 ? 115.423 143.087 133.676 1.00 69.93 129 ALA A CA 1
ATOM 846 C C . ALA A 1 129 ? 116.633 142.688 134.508 1.00 69.93 129 ALA A C 1
ATOM 847 O O . ALA A 1 129 ? 117.586 143.468 134.597 1.00 69.93 129 ALA A O 1
ATOM 849 N N . SER A 1 130 ? 116.616 141.506 135.121 1.00 71.34 130 SER A N 1
ATOM 850 C CA . SER A 1 130 ? 117.768 141.008 135.872 1.00 71.34 130 SER A CA 1
ATOM 851 C C . SER A 1 130 ? 117.761 139.485 135.737 1.00 71.34 130 SER A C 1
ATOM 852 O O . SER A 1 130 ? 117.092 138.785 136.500 1.00 71.34 130 SER A O 1
ATOM 855 N N . GLY A 1 131 ? 118.508 138.989 134.759 1.00 70.23 131 GLY A N 1
ATOM 856 C CA . GLY A 1 131 ? 118.541 137.561 134.510 1.00 70.23 131 GLY A CA 1
ATOM 857 C C . GLY A 1 131 ? 119.679 137.212 133.581 1.00 70.23 131 GLY A C 1
ATOM 858 O O . GLY A 1 131 ? 120.402 138.081 133.089 1.00 70.23 131 GLY A O 1
ATOM 859 N N . SER A 1 132 ? 119.830 135.912 133.350 1.00 67.27 132 SER A N 1
ATOM 860 C CA . SER A 1 132 ? 120.891 135.423 132.485 1.00 67.27 132 SER A CA 1
ATOM 861 C C . SER A 1 132 ? 120.676 135.901 131.055 1.00 67.27 132 SER A C 1
ATOM 862 O O . SER A 1 132 ? 119.549 135.953 130.556 1.00 67.27 132 SER A O 1
ATOM 865 N N . ASN A 1 133 ? 121.776 136.257 130.398 1.00 64.71 133 ASN A N 1
ATOM 866 C CA . ASN A 1 133 ? 121.708 136.747 129.029 1.00 64.71 133 ASN A CA 1
ATOM 867 C C . ASN A 1 133 ? 121.204 135.656 128.097 1.00 64.71 133 ASN A C 1
ATOM 868 O O . ASN A 1 133 ? 121.664 134.513 128.153 1.00 64.71 133 ASN A O 1
ATOM 873 N N . GLU A 1 134 ? 120.251 136.012 127.238 1.00 64.11 134 GLU A N 1
ATOM 874 C CA . GLU A 1 134 ? 119.776 135.112 126.200 1.00 64.11 134 GLU A CA 1
ATOM 875 C C . GLU A 1 134 ? 120.075 135.607 124.795 1.00 64.11 134 GLU A C 1
ATOM 876 O O . GLU A 1 134 ? 120.035 134.805 123.857 1.00 64.11 134 GLU A O 1
ATOM 882 N N . TYR A 1 135 ? 120.373 136.893 124.619 1.00 60.56 135 TYR A N 1
ATOM 883 C CA . TYR A 1 135 ? 120.789 137.387 123.315 1.00 60.56 135 TYR A CA 1
ATOM 884 C C . TYR A 1 135 ? 121.934 138.371 123.488 1.00 60.56 135 TYR A C 1
ATOM 885 O O . TYR A 1 135 ? 121.883 139.246 124.360 1.00 60.56 135 TYR A O 1
ATOM 894 N N . GLU A 1 136 ? 122.960 138.225 122.654 1.00 58.49 136 GLU A N 1
ATOM 895 C CA . GLU A 1 136 ? 124.108 139.119 122.640 1.00 58.49 136 GLU A CA 1
ATOM 896 C C . GLU A 1 136 ? 124.266 139.697 121.242 1.00 58.49 136 GLU A C 1
ATOM 897 O O . GLU A 1 136 ? 124.073 138.990 120.249 1.00 58.49 136 GLU A O 1
ATOM 903 N N . ILE A 1 137 ? 124.595 140.982 121.170 1.00 56.92 137 ILE A N 1
ATOM 904 C CA . ILE A 1 137 ? 124.737 141.703 119.912 1.00 56.92 137 ILE A CA 1
ATOM 905 C C . ILE A 1 137 ? 126.126 142.329 119.880 1.00 56.92 137 ILE A C 1
ATOM 906 O O . ILE A 1 137 ? 126.413 143.269 120.633 1.00 56.92 137 ILE A O 1
ATOM 911 N N . MET A 1 138 ? 126.986 141.785 119.023 1.00 55.28 138 MET A N 1
ATOM 912 C CA . MET A 1 138 ? 128.255 142.379 118.633 1.00 55.28 138 MET A CA 1
ATOM 913 C C . MET A 1 138 ? 128.053 143.435 117.560 1.00 55.28 138 MET A C 1
ATOM 914 O O . MET A 1 138 ? 127.262 143.253 116.633 1.00 55.28 138 MET A O 1
ATOM 919 N N . ILE A 1 139 ? 128.807 144.520 117.670 1.00 54.21 139 ILE A N 1
ATOM 920 C CA . ILE A 1 139 ? 129.035 145.426 116.551 1.00 54.21 139 ILE A CA 1
ATOM 921 C C . ILE A 1 139 ? 130.534 145.648 116.437 1.00 54.21 139 ILE A C 1
ATOM 922 O O . ILE A 1 139 ? 131.124 146.352 117.262 1.00 54.21 139 ILE A O 1
ATOM 927 N N . TRP A 1 140 ? 131.146 145.045 115.424 1.00 53.13 140 TRP A N 1
ATOM 928 C CA . TRP A 1 140 ? 132.584 145.104 115.212 1.00 53.13 140 TRP A CA 1
ATOM 929 C C . TRP A 1 140 ? 132.913 146.284 114.311 1.00 53.13 140 TRP A C 1
ATOM 930 O O . TRP A 1 140 ? 132.526 146.300 113.133 1.00 53.13 140 TRP A O 1
ATOM 941 N N . LEU A 1 141 ? 133.630 147.262 114.867 1.00 54.12 141 LEU A N 1
ATOM 942 C CA . LEU A 1 141 ? 134.040 148.437 114.115 1.00 54.12 141 LEU A CA 1
ATOM 943 C C . LEU A 1 141 ? 135.423 148.293 113.501 1.00 54.12 141 LEU A C 1
ATOM 944 O O . LEU A 1 141 ? 135.805 149.125 112.671 1.00 54.12 141 LEU A O 1
ATOM 949 N N . ALA A 1 142 ? 136.174 147.264 113.884 1.00 53.71 142 ALA A N 1
ATOM 950 C CA . ALA A 1 142 ? 137.504 147.020 113.347 1.00 53.71 142 ALA A CA 1
ATOM 951 C C . ALA A 1 142 ? 137.922 145.607 113.712 1.00 53.71 142 ALA A C 1
ATOM 952 O O . ALA A 1 142 ? 137.674 145.156 114.831 1.00 53.71 142 ALA A O 1
ATOM 954 N N . ALA A 1 143 ? 138.553 144.918 112.767 1.00 55.10 143 ALA A N 1
ATOM 955 C CA . ALA A 1 143 ? 139.032 143.558 112.973 1.00 55.10 143 ALA A CA 1
ATOM 956 C C . ALA A 1 143 ? 140.447 143.461 112.430 1.00 55.10 143 ALA A C 1
ATOM 957 O O . ALA A 1 143 ? 140.661 143.603 111.222 1.00 55.10 143 ALA A O 1
ATOM 959 N N . TYR A 1 144 ? 141.407 143.221 113.317 1.00 55.50 144 TYR A N 1
ATOM 960 C CA . TYR A 1 144 ? 142.813 143.145 112.954 1.00 55.50 144 TYR A CA 1
ATOM 961 C C . TYR A 1 144 ? 143.326 141.725 113.142 1.00 55.50 144 TYR A C 1
ATOM 962 O O . TYR A 1 144 ? 142.914 141.024 114.071 1.00 55.50 144 TYR A O 1
ATOM 971 N N . GLY A 1 145 ? 144.224 141.308 112.255 1.00 56.46 145 GLY A N 1
ATOM 972 C CA . GLY A 1 145 ? 144.923 140.052 112.429 1.00 56.46 145 GLY A CA 1
ATOM 973 C C . GLY A 1 145 ? 144.108 138.808 112.182 1.00 56.46 145 GLY A C 1
ATOM 974 O O . GLY A 1 145 ? 144.511 137.725 112.614 1.00 56.46 145 GLY A O 1
ATOM 975 N N . GLY A 1 146 ? 142.977 138.919 111.497 1.00 59.04 146 GLY A N 1
ATOM 976 C CA . GLY A 1 146 ? 142.151 137.764 111.227 1.00 59.04 146 GLY A CA 1
ATOM 977 C C . GLY A 1 146 ? 141.153 137.411 112.304 1.00 59.04 146 GLY A C 1
ATOM 978 O O . GLY A 1 146 ? 140.541 136.340 112.228 1.00 59.04 146 GLY A O 1
ATOM 979 N N . ALA A 1 147 ? 140.975 138.264 113.307 1.00 56.17 147 ALA A N 1
ATOM 980 C CA . ALA A 1 147 ? 139.942 138.035 114.306 1.00 56.17 147 ALA A CA 1
ATOM 981 C C . ALA A 1 147 ? 138.567 138.146 113.664 1.00 56.17 147 ALA A C 1
ATOM 982 O O . ALA A 1 147 ? 138.295 139.088 112.916 1.00 56.17 147 ALA A O 1
ATOM 984 N N . GLY A 1 148 ? 137.696 137.188 113.964 1.00 56.04 148 GLY A N 1
ATOM 985 C CA . GLY A 1 148 ? 136.381 137.157 113.375 1.00 56.04 148 GLY A CA 1
ATOM 986 C C . GLY A 1 148 ? 135.289 136.868 114.382 1.00 56.04 148 GLY A C 1
ATOM 987 O O . GLY A 1 148 ? 135.538 136.373 115.485 1.00 56.04 148 GLY A O 1
ATOM 988 N N . PRO A 1 149 ? 134.051 137.181 114.019 1.00 53.29 149 PRO A N 1
ATOM 989 C CA . PRO A 1 149 ? 132.924 136.914 114.912 1.00 53.29 149 PRO A CA 1
ATOM 990 C C . PRO A 1 149 ? 132.579 135.434 114.960 1.00 53.29 149 PRO A C 1
ATOM 991 O O . PRO A 1 149 ? 132.937 134.649 114.080 1.00 53.29 149 PRO A O 1
ATOM 995 N N . ILE A 1 150 ? 131.863 135.065 116.021 1.00 54.33 150 ILE A N 1
ATOM 996 C CA . ILE A 1 150 ? 131.421 133.688 116.186 1.00 54.33 150 ILE A CA 1
ATOM 997 C C . ILE A 1 150 ? 130.329 133.378 115.172 1.00 54.33 150 ILE A C 1
ATOM 998 O O . ILE A 1 150 ? 129.392 134.164 114.975 1.00 54.33 150 ILE A O 1
ATOM 1003 N N . SER A 1 151 ? 130.457 132.238 114.503 1.00 52.94 151 SER A N 1
ATOM 1004 C CA . SER A 1 151 ? 129.485 131.848 113.495 1.00 52.94 151 SER A CA 1
ATOM 1005 C C . SER A 1 151 ? 129.352 130.335 113.480 1.00 52.94 151 SER A C 1
ATOM 1006 O O . SER A 1 151 ? 130.351 129.616 113.540 1.00 52.94 151 SER A O 1
ATOM 1009 N N . SER A 1 152 ? 128.109 129.863 113.400 1.00 55.64 152 SER A N 1
ATOM 1010 C CA . SER A 1 152 ? 127.866 128.429 113.312 1.00 55.64 152 SER A CA 1
ATOM 1011 C C . SER A 1 152 ? 128.374 127.863 111.994 1.00 55.64 152 SER A C 1
ATOM 1012 O O . SER A 1 152 ? 128.922 126.755 111.957 1.00 55.64 152 SER A O 1
ATOM 1015 N N . THR A 1 153 ? 128.204 128.606 110.902 1.00 52.71 153 THR A N 1
ATOM 1016 C CA . THR A 1 153 ? 128.598 128.148 109.580 1.00 52.71 153 THR A CA 1
ATOM 1017 C C . THR A 1 153 ? 129.848 128.828 109.047 1.00 52.71 153 THR A C 1
ATOM 1018 O O . THR A 1 153 ? 130.387 128.380 108.031 1.00 52.71 153 THR A O 1
ATOM 1022 N N . GLY A 1 154 ? 130.321 129.889 109.693 1.00 53.67 154 GLY A N 1
ATOM 1023 C CA . GLY A 1 154 ? 131.476 130.608 109.206 1.00 53.67 154 GLY A CA 1
ATOM 1024 C C . GLY A 1 154 ? 131.199 131.563 108.071 1.00 53.67 154 GLY A C 1
ATOM 1025 O O . GLY A 1 154 ? 132.148 132.110 107.499 1.00 53.67 154 GLY A O 1
ATOM 1026 N N . LYS A 1 155 ? 129.933 131.782 107.721 1.00 52.32 155 LYS A N 1
ATOM 1027 C CA . LYS A 1 155 ? 129.561 132.659 106.622 1.00 52.32 155 LYS A CA 1
ATOM 1028 C C . LYS A 1 155 ? 128.480 133.630 107.074 1.00 52.32 155 LYS A C 1
ATOM 1029 O O . LYS A 1 155 ? 127.658 133.313 107.937 1.00 52.32 155 LYS A O 1
ATOM 1035 N N . ALA A 1 156 ? 128.493 134.818 106.477 1.00 51.15 156 ALA A N 1
ATOM 1036 C CA . ALA A 1 156 ? 127.524 135.848 106.817 1.00 51.15 156 ALA A CA 1
ATOM 1037 C C . ALA A 1 156 ? 126.128 135.445 106.367 1.00 51.15 156 ALA A C 1
ATOM 1038 O O . ALA A 1 156 ? 125.953 134.725 105.382 1.00 51.15 156 ALA A O 1
ATOM 1040 N N . ILE A 1 157 ? 125.122 135.914 107.105 1.00 52.00 157 ILE A N 1
ATOM 1041 C CA . ILE A 1 157 ? 123.736 135.585 106.809 1.00 52.00 157 ILE A CA 1
ATOM 1042 C C . ILE A 1 157 ? 122.917 136.792 106.380 1.00 52.00 157 ILE A C 1
ATOM 1043 O O . ILE A 1 157 ? 121.732 136.638 106.074 1.00 52.00 157 ILE A O 1
ATOM 1048 N N . ALA A 1 158 ? 123.505 137.984 106.339 1.00 52.75 158 ALA A N 1
ATOM 1049 C CA . ALA A 1 158 ? 122.772 139.174 105.931 1.00 52.75 158 ALA A CA 1
ATOM 1050 C C . ALA A 1 158 ? 123.758 140.290 105.635 1.00 52.75 158 ALA A C 1
ATOM 1051 O O . ALA A 1 158 ? 124.848 140.336 106.205 1.00 52.75 158 ALA A O 1
ATOM 1053 N N . THR A 1 159 ? 123.360 141.190 104.741 1.00 54.69 159 THR A N 1
ATOM 1054 C CA . THR A 1 159 ? 124.128 142.390 104.428 1.00 54.69 159 THR A CA 1
ATOM 1055 C C . THR A 1 159 ? 123.239 143.601 104.660 1.00 54.69 159 THR A C 1
ATOM 1056 O O . THR A 1 159 ? 122.201 143.746 104.006 1.00 54.69 159 THR A O 1
ATOM 1060 N N . VAL A 1 160 ? 123.644 144.468 105.585 1.00 56.55 160 VAL A N 1
ATOM 1061 C CA . VAL A 1 160 ? 122.817 145.577 106.043 1.00 56.55 160 VAL A CA 1
ATOM 1062 C C . VAL A 1 160 ? 123.605 146.871 105.916 1.00 56.55 160 VAL A C 1
ATOM 1063 O O . VAL A 1 160 ? 124.752 146.950 106.364 1.00 56.55 160 VAL A O 1
ATOM 1067 N N . THR A 1 161 ? 122.990 147.886 105.322 1.00 60.24 161 THR A N 1
ATOM 1068 C CA . THR A 1 161 ? 123.571 149.221 105.254 1.00 60.24 161 THR A CA 1
ATOM 1069 C C . THR A 1 161 ? 122.775 150.142 106.168 1.00 60.24 161 THR A C 1
ATOM 1070 O O . THR A 1 161 ? 121.580 150.363 105.944 1.00 60.24 161 THR A O 1
ATOM 1074 N N . ILE A 1 162 ? 123.434 150.671 107.195 1.00 61.41 162 ILE A N 1
ATOM 1075 C CA . ILE A 1 162 ? 122.806 151.558 108.168 1.00 61.41 162 ILE A CA 1
ATOM 1076 C C . ILE A 1 162 ? 123.657 152.812 108.295 1.00 61.41 162 ILE A C 1
ATOM 1077 O O . ILE A 1 162 ? 124.829 152.732 108.679 1.00 61.41 162 ILE A O 1
ATOM 1082 N N . GLY A 1 163 ? 123.067 153.963 107.986 1.00 63.69 163 GLY A N 1
ATOM 1083 C CA . GLY A 1 163 ? 123.731 155.238 108.167 1.00 63.69 163 GLY A CA 1
ATOM 1084 C C . GLY A 1 163 ? 125.023 155.388 107.392 1.00 63.69 163 GLY A C 1
ATOM 1085 O O . GLY A 1 163 ? 126.024 155.859 107.939 1.00 63.69 163 GLY A O 1
ATOM 1086 N N . SER A 1 164 ? 125.008 154.995 106.119 1.00 64.27 164 SER A N 1
ATOM 1087 C CA . SER A 1 164 ? 126.190 155.049 105.259 1.00 64.27 164 SER A CA 1
ATOM 1088 C C . SER A 1 164 ? 127.343 154.250 105.865 1.00 64.27 164 SER A C 1
ATOM 1089 O O . SER A 1 164 ? 128.447 154.758 106.066 1.00 64.27 164 SER A O 1
ATOM 1092 N N . ASN A 1 165 ? 127.068 152.983 106.164 1.00 61.32 165 ASN A N 1
ATOM 1093 C CA . ASN A 1 165 ? 128.075 152.078 106.711 1.00 61.32 165 ASN A CA 1
ATOM 1094 C C . ASN A 1 165 ? 127.616 150.652 106.463 1.00 61.32 165 ASN A C 1
ATOM 1095 O O . ASN A 1 165 ? 126.579 150.238 106.990 1.00 61.32 165 ASN A O 1
ATOM 1100 N N . SER A 1 166 ? 128.377 149.906 105.670 1.00 57.87 166 SER A N 1
ATOM 1101 C CA . SER A 1 166 ? 128.023 148.532 105.356 1.00 57.87 166 SER A CA 1
ATOM 1102 C C . SER A 1 166 ? 128.332 147.610 106.529 1.00 57.87 166 SER A C 1
ATOM 1103 O O . SER A 1 166 ? 129.225 147.875 107.336 1.00 57.87 166 SER A O 1
ATOM 1106 N N . PHE A 1 167 ? 127.579 146.515 106.614 1.00 54.72 167 PHE A N 1
ATOM 1107 C CA . PHE A 1 167 ? 127.745 145.545 107.684 1.00 54.72 167 PHE A CA 1
ATOM 1108 C C . PHE A 1 167 ? 127.350 144.170 107.172 1.00 54.72 167 PHE A C 1
ATOM 1109 O O . PHE A 1 167 ? 126.403 144.040 106.394 1.00 54.72 167 PHE A O 1
ATOM 1117 N N . LYS A 1 168 ? 128.076 143.151 107.620 1.00 53.79 168 LYS A N 1
ATOM 1118 C CA . LYS A 1 168 ? 127.688 141.764 107.418 1.00 53.79 168 LYS A CA 1
ATOM 1119 C C . LYS A 1 168 ? 127.285 141.153 108.752 1.00 53.79 168 LYS A C 1
ATOM 1120 O O . LYS A 1 168 ? 127.928 141.397 109.776 1.00 53.79 168 LYS A O 1
ATOM 1126 N N . LEU A 1 169 ? 126.216 140.366 108.737 1.00 51.65 169 LEU A N 1
ATOM 1127 C CA . LEU A 1 169 ? 125.623 139.820 109.948 1.00 51.65 169 LEU A CA 1
ATOM 1128 C C . LEU A 1 169 ? 125.996 138.351 110.073 1.00 51.65 169 LEU A C 1
ATOM 1129 O O . LEU A 1 169 ? 125.891 137.592 109.105 1.00 51.65 169 LEU A O 1
ATOM 1134 N N . TYR A 1 170 ? 126.430 137.963 111.264 1.00 50.75 170 TYR A N 1
ATOM 1135 C CA . TYR A 1 170 ? 126.786 136.591 111.579 1.00 50.75 170 TYR A CA 1
ATOM 1136 C C . TYR A 1 170 ? 125.980 136.129 112.784 1.00 50.75 170 TYR A C 1
ATOM 1137 O O . TYR A 1 170 ? 125.642 136.924 113.663 1.00 50.75 170 TYR A O 1
ATOM 1146 N N . LYS A 1 171 ? 125.675 134.837 112.818 1.00 52.13 171 LYS A N 1
ATOM 1147 C CA . LYS A 1 171 ? 124.895 134.235 113.889 1.00 52.13 171 LYS A CA 1
ATOM 1148 C C . LYS A 1 171 ? 125.660 133.052 114.459 1.00 52.13 171 LYS A C 1
ATOM 1149 O O . LYS A 1 171 ? 126.228 132.254 113.709 1.00 52.13 171 LYS A O 1
ATOM 1155 N N . GLY A 1 172 ? 125.681 132.936 115.784 1.00 52.69 172 GLY A N 1
ATOM 1156 C CA . GLY A 1 172 ? 126.395 131.850 116.411 1.00 52.69 172 GLY A CA 1
ATOM 1157 C C . GLY A 1 172 ? 125.899 131.507 117.798 1.00 52.69 172 GLY A C 1
ATOM 1158 O O . GLY A 1 172 ? 125.168 132.271 118.433 1.00 52.69 172 GLY A O 1
ATOM 1159 N N . PRO A 1 173 ? 126.264 130.324 118.281 1.00 52.36 173 PRO A N 1
ATOM 1160 C CA . PRO A 1 173 ? 125.960 129.966 119.669 1.00 52.36 173 PRO A CA 1
ATOM 1161 C C . PRO A 1 173 ? 127.112 130.252 120.617 1.00 52.36 173 PRO A C 1
ATOM 1162 O O . PRO A 1 173 ? 128.281 130.188 120.228 1.00 52.36 173 PRO A O 1
ATOM 1166 N N . ASN A 1 174 ? 126.789 130.570 121.868 1.00 55.55 174 ASN A N 1
ATOM 1167 C CA . ASN A 1 174 ? 127.775 130.683 122.942 1.00 55.55 174 ASN A CA 1
ATOM 1168 C C . ASN A 1 174 ? 127.082 130.153 124.191 1.00 55.55 174 ASN A C 1
ATOM 1169 O O . ASN A 1 174 ? 126.343 130.887 124.857 1.00 55.55 174 ASN A O 1
ATOM 1174 N N . GLY A 1 175 ? 127.312 128.886 124.497 1.00 55.76 175 GLY A N 1
ATOM 1175 C CA . GLY A 1 175 ? 126.572 128.260 125.575 1.00 55.76 175 GLY A CA 1
ATOM 1176 C C . GLY A 1 175 ? 125.097 128.236 125.235 1.00 55.76 175 GLY A C 1
ATOM 1177 O O . GLY A 1 175 ? 124.678 127.676 124.216 1.00 55.76 175 GLY A O 1
ATOM 1178 N N . SER A 1 176 ? 124.288 128.854 126.092 1.00 56.91 176 SER A N 1
ATOM 1179 C CA . SER A 1 176 ? 122.855 128.969 125.874 1.00 56.91 176 SER A CA 1
ATOM 1180 C C . SER A 1 176 ? 122.461 130.317 125.289 1.00 56.91 176 SER A C 1
ATOM 1181 O O . SER A 1 176 ? 121.268 130.621 125.210 1.00 56.91 176 SER A O 1
ATOM 1184 N N . THR A 1 177 ? 123.430 131.129 124.882 1.00 56.27 177 THR A N 1
ATOM 1185 C CA . THR A 1 177 ? 123.180 132.464 124.362 1.00 56.27 177 THR A CA 1
ATOM 1186 C C . THR A 1 177 ? 123.344 132.469 122.848 1.00 56.27 177 THR A C 1
ATOM 1187 O O . THR A 1 177 ? 124.194 131.759 122.304 1.00 56.27 177 THR A O 1
ATOM 1191 N N . THR A 1 178 ? 122.515 133.254 122.169 1.00 55.44 178 THR A N 1
ATOM 1192 C CA . THR A 1 178 ? 122.631 133.467 120.733 1.00 55.44 178 THR A CA 1
ATOM 1193 C C . THR A 1 178 ? 123.354 134.785 120.496 1.00 55.44 178 THR A C 1
ATOM 1194 O O . THR A 1 178 ? 122.920 135.832 120.990 1.00 55.44 178 THR A O 1
ATOM 1198 N N . VAL A 1 179 ? 124.450 134.735 119.744 1.00 54.26 179 VAL A N 1
ATOM 1199 C CA . VAL A 1 179 ? 125.285 135.899 119.480 1.00 54.26 179 VAL A CA 1
ATOM 1200 C C . VAL A 1 179 ? 125.100 136.301 118.025 1.00 54.26 179 VAL A C 1
ATOM 1201 O O . VAL A 1 179 ? 125.461 135.548 117.111 1.00 54.26 179 VAL A O 1
ATOM 1205 N N . PHE A 1 180 ? 124.517 137.477 117.816 1.00 52.89 180 PHE A N 1
ATOM 1206 C CA . PHE A 1 180 ? 124.460 138.121 116.513 1.00 52.89 180 PHE A CA 1
ATOM 1207 C C . PHE A 1 180 ? 125.630 139.085 116.429 1.00 52.89 180 PHE A C 1
ATOM 1208 O O . PHE A 1 180 ? 126.064 139.615 117.452 1.00 52.89 180 PHE A O 1
ATOM 1216 N N . SER A 1 181 ? 126.151 139.300 115.224 1.00 51.53 181 SER A N 1
ATOM 1217 C CA . SER A 1 181 ? 127.346 140.116 115.042 1.00 51.53 181 SER A CA 1
ATOM 1218 C C . SER A 1 181 ? 127.224 140.941 113.772 1.00 51.53 181 SER A C 1
ATOM 1219 O O . SER A 1 181 ? 127.070 140.382 112.684 1.00 51.53 181 SER A O 1
ATOM 1222 N N . PHE A 1 182 ? 127.300 142.262 113.909 1.00 52.55 182 PHE A N 1
ATOM 1223 C CA . PHE A 1 182 ? 127.351 143.177 112.776 1.00 52.55 182 PHE A CA 1
ATOM 1224 C C . PHE A 1 182 ? 128.796 143.613 112.580 1.00 52.55 182 PHE A C 1
ATOM 1225 O O . PHE A 1 182 ? 129.291 144.459 113.329 1.00 52.55 182 PHE A O 1
ATOM 1233 N N . VAL A 1 183 ? 129.467 143.057 111.579 1.00 50.77 183 VAL A N 1
ATOM 1234 C CA . VAL A 1 183 ? 130.877 143.333 111.331 1.00 50.77 183 VAL A CA 1
ATOM 1235 C C . VAL A 1 183 ? 130.968 144.331 110.190 1.00 50.77 183 VAL A C 1
ATOM 1236 O O . VAL A 1 183 ? 130.384 144.109 109.122 1.00 50.77 183 VAL A O 1
ATOM 1240 N N . ALA A 1 184 ? 131.688 145.429 110.411 1.00 52.89 184 ALA A N 1
ATOM 1241 C CA . ALA A 1 184 ? 131.838 146.424 109.363 1.00 52.89 184 ALA A CA 1
ATOM 1242 C C . ALA A 1 184 ? 132.711 145.892 108.233 1.00 52.89 184 ALA A C 1
ATOM 1243 O O . ALA A 1 184 ? 133.523 144.981 108.411 1.00 52.89 184 ALA A O 1
ATOM 1245 N N . THR A 1 185 ? 132.531 146.476 107.050 1.00 56.44 185 THR A N 1
ATOM 1246 C CA . THR A 1 185 ? 133.343 146.119 105.894 1.00 56.44 185 THR A CA 1
ATOM 1247 C C . THR A 1 185 ? 134.601 146.965 105.781 1.00 56.44 185 THR A C 1
ATOM 1248 O O . THR A 1 185 ? 135.613 146.491 105.253 1.00 56.44 185 THR A O 1
ATOM 1252 N N . LYS A 1 186 ? 134.559 148.203 106.259 1.00 58.12 186 LYS A N 1
ATOM 1253 C CA . LYS A 1 186 ? 135.730 149.057 106.363 1.00 58.12 186 LYS A CA 1
ATOM 1254 C C . LYS A 1 186 ? 135.917 149.464 107.816 1.00 58.12 186 LYS A C 1
ATOM 1255 O O . LYS A 1 186 ? 134.945 149.634 108.557 1.00 58.12 186 LYS A O 1
ATOM 1261 N N . THR A 1 187 ? 137.175 149.600 108.225 1.00 58.51 187 THR A N 1
ATOM 1262 C CA . THR A 1 187 ? 137.470 150.000 109.594 1.00 58.51 187 THR A CA 1
ATOM 1263 C C . THR A 1 187 ? 136.889 151.377 109.878 1.00 58.51 187 THR A C 1
ATOM 1264 O O . THR A 1 187 ? 137.057 152.311 109.090 1.00 58.51 187 THR A O 1
ATOM 1268 N N . ILE A 1 188 ? 136.204 151.500 111.008 1.00 58.54 188 ILE A N 1
ATOM 1269 C CA . ILE A 1 188 ? 135.489 152.715 111.375 1.00 58.54 188 ILE A CA 1
ATOM 1270 C C . ILE A 1 188 ? 136.159 153.269 112.624 1.00 58.54 188 ILE A C 1
ATOM 1271 O O . ILE A 1 188 ? 135.835 152.862 113.745 1.00 58.54 188 ILE A O 1
ATOM 1276 N N . THR A 1 189 ? 137.092 154.201 112.440 1.00 59.01 189 THR A N 1
ATOM 1277 C CA . THR A 1 189 ? 137.725 154.863 113.571 1.00 59.01 189 THR A CA 1
ATOM 1278 C C . THR A 1 189 ? 136.895 156.016 114.113 1.00 59.01 189 THR A C 1
ATOM 1279 O O . THR A 1 189 ? 137.247 156.572 115.158 1.00 59.01 189 THR A O 1
ATOM 1283 N N . ASN A 1 190 ? 135.811 156.383 113.435 1.00 60.16 190 ASN A N 1
ATOM 1284 C CA . ASN A 1 190 ? 134.930 157.466 113.869 1.00 60.16 190 ASN A CA 1
ATOM 1285 C C . ASN A 1 190 ? 133.503 157.022 113.568 1.00 60.16 190 ASN A C 1
ATOM 1286 O O . ASN A 1 190 ? 133.072 157.043 112.411 1.00 60.16 190 ASN A O 1
ATOM 1291 N N . PHE A 1 191 ? 132.774 156.623 114.606 1.00 58.95 191 PHE A N 1
ATOM 1292 C CA . PHE A 1 191 ? 131.452 156.036 114.473 1.00 58.95 191 PHE A CA 1
ATOM 1293 C C . PHE A 1 191 ? 130.412 156.946 115.108 1.00 58.95 191 PHE A C 1
ATOM 1294 O O . PHE A 1 191 ? 130.650 157.528 116.169 1.00 58.95 191 PHE A O 1
ATOM 1302 N N . SER A 1 192 ? 129.257 157.058 114.458 1.00 61.15 192 SER A N 1
ATOM 1303 C CA . SER A 1 192 ? 128.158 157.869 114.979 1.00 61.15 192 SER A CA 1
ATOM 1304 C C . SER A 1 192 ? 126.869 157.322 114.384 1.00 61.15 192 SER A C 1
ATOM 1305 O O . SER A 1 192 ? 126.625 157.497 113.187 1.00 61.15 192 SER A O 1
ATOM 1308 N N . ALA A 1 193 ? 126.054 156.671 115.205 1.00 61.50 193 ALA A N 1
ATOM 1309 C CA . ALA A 1 193 ? 124.870 156.003 114.679 1.00 61.50 193 ALA A CA 1
ATOM 1310 C C . ALA A 1 193 ? 123.845 155.824 115.792 1.00 61.50 193 ALA A C 1
ATOM 1311 O O . ALA A 1 193 ? 123.950 156.424 116.867 1.00 61.50 193 ALA A O 1
ATOM 1313 N N . ASP A 1 194 ? 122.836 155.002 115.513 1.00 63.96 194 ASP A N 1
ATOM 1314 C CA . ASP A 1 194 ? 121.747 154.709 116.431 1.00 63.96 194 ASP A CA 1
ATOM 1315 C C . ASP A 1 194 ? 121.596 153.200 116.530 1.00 63.96 194 ASP A C 1
ATOM 1316 O O . ASP A 1 194 ? 121.442 152.521 115.510 1.00 63.96 194 ASP A O 1
ATOM 1321 N N . LEU A 1 195 ? 121.637 152.679 117.756 1.00 62.87 195 LEU A N 1
ATOM 1322 C CA . LEU A 1 195 ? 121.537 151.239 117.955 1.00 62.87 195 LEU A CA 1
ATOM 1323 C C . LEU A 1 195 ? 120.118 150.726 117.756 1.00 62.87 195 LEU A C 1
ATOM 1324 O O . LEU A 1 195 ? 119.922 149.516 117.573 1.00 62.87 195 LEU A O 1
ATOM 1329 N N . GLN A 1 196 ? 119.127 151.619 117.783 1.00 64.06 196 GLN A N 1
ATOM 1330 C CA . GLN A 1 196 ? 117.756 151.199 117.532 1.00 64.06 196 GLN A CA 1
ATOM 1331 C C . GLN A 1 196 ? 117.593 150.667 116.117 1.00 64.06 196 GLN A C 1
ATOM 1332 O O . GLN A 1 196 ? 116.748 149.803 115.880 1.00 64.06 196 GLN A O 1
ATOM 1338 N N . LYS A 1 197 ? 118.396 151.154 115.170 1.00 62.82 197 LYS A N 1
ATOM 1339 C CA . LYS A 1 197 ? 118.344 150.621 113.812 1.00 62.82 197 LYS A CA 1
ATOM 1340 C C . LYS A 1 197 ? 118.729 149.146 113.794 1.00 62.82 197 LYS A C 1
ATOM 1341 O O . LYS A 1 197 ? 118.023 148.312 113.212 1.00 62.82 197 LYS A O 1
ATOM 1347 N N . PHE A 1 198 ? 119.842 148.804 114.447 1.00 59.36 198 PHE A N 1
ATOM 1348 C CA . PHE A 1 198 ? 120.267 147.411 114.517 1.00 59.36 198 PHE A CA 1
ATOM 1349 C C . PHE A 1 198 ? 119.245 146.562 115.259 1.00 59.36 198 PHE A C 1
ATOM 1350 O O . PHE A 1 198 ? 118.914 145.450 114.825 1.00 59.36 198 PHE A O 1
ATOM 1358 N N . LEU A 1 199 ? 118.728 147.071 116.379 1.00 60.10 199 LEU A N 1
ATOM 1359 C CA . LEU A 1 199 ? 117.766 146.294 117.154 1.00 60.10 199 LEU A CA 1
ATOM 1360 C C . LEU A 1 199 ? 116.476 146.063 116.374 1.00 60.10 199 LEU A C 1
ATOM 1361 O O . LEU A 1 199 ? 115.913 144.963 116.408 1.00 60.10 199 LEU A O 1
ATOM 1366 N N . SER A 1 200 ? 115.996 147.084 115.662 1.00 61.59 200 SER A N 1
ATOM 1367 C CA . SER A 1 200 ? 114.785 146.942 114.864 1.00 61.59 200 SER A CA 1
ATOM 1368 C C . SER A 1 200 ? 114.998 145.986 113.700 1.00 61.59 200 SER A C 1
ATOM 1369 O O . SER A 1 200 ? 114.106 145.195 113.372 1.00 61.59 200 SER A O 1
ATOM 1372 N N . TYR A 1 201 ? 116.170 146.043 113.061 1.00 58.63 201 TYR A N 1
ATOM 1373 C CA . TYR A 1 201 ? 116.467 145.072 112.014 1.00 58.63 201 TYR A CA 1
ATOM 1374 C C . TYR A 1 201 ? 116.450 143.655 112.562 1.00 58.63 201 TYR A C 1
ATOM 1375 O O . TYR A 1 201 ? 115.908 142.742 111.927 1.00 58.63 201 TYR A O 1
ATOM 1384 N N . LEU A 1 202 ? 117.045 143.447 113.736 1.00 58.34 202 LEU A N 1
ATOM 1385 C CA . LEU A 1 202 ? 117.059 142.111 114.319 1.00 58.34 202 LEU A CA 1
ATOM 1386 C C . LEU A 1 202 ? 115.653 141.646 114.680 1.00 58.34 202 LEU A C 1
ATOM 1387 O O . LEU A 1 202 ? 115.311 140.477 114.471 1.00 58.34 202 LEU A O 1
ATOM 1392 N N . THR A 1 203 ? 114.827 142.539 115.227 1.00 60.89 203 THR A N 1
ATOM 1393 C CA . THR A 1 203 ? 113.476 142.144 115.617 1.00 60.89 203 THR A CA 1
ATOM 1394 C C . THR A 1 203 ? 112.609 141.835 114.402 1.00 60.89 203 THR A C 1
ATOM 1395 O O . THR A 1 203 ? 111.839 140.868 114.415 1.00 60.89 203 THR A O 1
ATOM 1399 N N . LYS A 1 204 ? 112.715 142.641 113.345 1.00 62.97 204 LYS A N 1
ATOM 1400 C CA . LYS A 1 204 ? 111.859 142.443 112.179 1.00 62.97 204 LYS A CA 1
ATOM 1401 C C . LYS A 1 204 ? 112.275 141.214 111.378 1.00 62.97 204 LYS A C 1
ATOM 1402 O O . LYS A 1 204 ? 111.426 140.415 110.967 1.00 62.97 204 LYS A O 1
ATOM 1408 N N . ASN A 1 205 ? 113.575 141.043 111.146 1.00 60.37 205 ASN A N 1
ATOM 1409 C CA . ASN A 1 205 ? 114.058 140.060 110.183 1.00 60.37 205 ASN A CA 1
ATOM 1410 C C . ASN A 1 205 ? 114.598 138.789 110.826 1.00 60.37 205 ASN A C 1
ATOM 1411 O O . ASN A 1 205 ? 114.196 137.688 110.442 1.00 60.37 205 ASN A O 1
ATOM 1416 N N . GLN A 1 206 ? 115.504 138.909 111.792 1.00 59.78 206 GLN A N 1
ATOM 1417 C CA . GLN A 1 206 ? 116.201 137.748 112.331 1.00 59.78 206 GLN A CA 1
ATOM 1418 C C . GLN A 1 206 ? 115.436 137.039 113.440 1.00 59.78 206 GLN A C 1
ATOM 1419 O O . GLN A 1 206 ? 115.900 136.001 113.921 1.00 59.78 206 GLN A O 1
ATOM 1425 N N . GLY A 1 207 ? 114.288 137.560 113.857 1.00 62.01 207 GLY A N 1
ATOM 1426 C CA . GLY A 1 207 ? 113.456 136.867 114.820 1.00 62.01 207 GLY A CA 1
ATOM 1427 C C . GLY A 1 207 ? 113.753 137.146 116.273 1.00 62.01 207 GLY A C 1
ATOM 1428 O O . GLY A 1 207 ? 113.348 136.355 117.132 1.00 62.01 207 GLY A O 1
ATOM 1429 N N . LEU A 1 208 ? 114.449 138.229 116.580 1.00 61.45 208 LEU A N 1
ATOM 1430 C CA . LEU A 1 208 ? 114.687 138.592 117.971 1.00 61.45 208 LEU A CA 1
ATOM 1431 C C . LEU A 1 208 ? 113.389 139.078 118.604 1.00 61.45 208 LEU A C 1
ATOM 1432 O O . LEU A 1 208 ? 112.738 139.974 118.055 1.00 61.45 208 LEU A O 1
ATOM 1437 N N . PRO A 1 209 ? 112.971 138.510 119.734 1.00 62.73 209 PRO A N 1
ATOM 1438 C CA . PRO A 1 209 ? 111.713 138.944 120.355 1.00 62.73 209 PRO A CA 1
ATOM 1439 C C . PRO A 1 209 ? 111.764 140.410 120.752 1.00 62.73 209 PRO A C 1
ATOM 1440 O O . PRO A 1 209 ? 112.789 140.914 121.216 1.00 62.73 209 PRO A O 1
ATOM 1444 N N . SER A 1 210 ? 110.639 141.096 120.566 1.00 66.17 210 SER A N 1
ATOM 1445 C CA . SER A 1 210 ? 110.555 142.515 120.877 1.00 66.17 210 SER A CA 1
ATOM 1446 C C . SER A 1 210 ? 110.282 142.783 122.348 1.00 66.17 210 SER A C 1
ATOM 1447 O O . SER A 1 210 ? 110.328 143.943 122.768 1.00 66.17 210 SER A O 1
ATOM 1450 N N . SER A 1 211 ? 110.002 141.747 123.134 1.00 67.79 211 SER A N 1
ATOM 1451 C CA . SER A 1 211 ? 109.741 141.886 124.557 1.00 67.79 211 SER A CA 1
ATOM 1452 C C . SER A 1 211 ? 110.989 141.710 125.411 1.00 67.79 211 SER A C 1
ATOM 1453 O O . SER A 1 211 ? 110.893 141.779 126.640 1.00 67.79 211 SER A O 1
ATOM 1456 N N . GLN A 1 212 ? 112.146 141.479 124.796 1.00 66.44 212 GLN A N 1
ATOM 1457 C CA . GLN A 1 212 ? 113.372 141.282 125.553 1.00 66.44 212 GLN A CA 1
ATOM 1458 C C . GLN A 1 212 ? 113.781 142.567 126.261 1.00 66.44 212 GLN A C 1
ATOM 1459 O O . GLN A 1 212 ? 113.496 143.676 125.801 1.00 66.44 212 GLN A O 1
ATOM 1465 N N . TYR A 1 213 ? 114.457 142.408 127.393 1.00 67.70 213 TYR A N 1
ATOM 1466 C CA . TYR A 1 213 ? 114.919 143.531 128.200 1.00 67.70 213 TYR A CA 1
ATOM 1467 C C . TYR A 1 213 ? 116.388 143.777 127.884 1.00 67.70 213 TYR A C 1
ATOM 1468 O O . TYR A 1 213 ? 117.231 142.906 128.114 1.00 67.70 213 TYR A O 1
ATOM 1477 N N . LEU A 1 214 ? 116.695 144.964 127.371 1.00 64.67 214 LEU A N 1
ATOM 1478 C CA . LEU A 1 214 ? 118.076 145.329 127.067 1.00 64.67 214 LEU A CA 1
ATOM 1479 C C . LEU A 1 214 ? 118.826 145.507 128.380 1.00 64.67 214 LEU A C 1
ATOM 1480 O O . LEU A 1 214 ? 118.683 146.525 129.060 1.00 64.67 214 LEU A O 1
ATOM 1485 N N . ILE A 1 215 ? 119.634 144.513 128.742 1.00 64.05 215 ILE A N 1
ATOM 1486 C CA . ILE A 1 215 ? 120.298 144.524 130.042 1.00 64.05 215 ILE A CA 1
ATOM 1487 C C . ILE A 1 215 ? 121.480 145.483 130.037 1.00 64.05 215 ILE A C 1
ATOM 1488 O O . ILE A 1 215 ? 121.516 146.451 130.804 1.00 64.05 215 ILE A O 1
ATOM 1493 N N . THR A 1 216 ? 122.466 145.239 129.176 1.00 62.77 216 THR A N 1
ATOM 1494 C CA . THR A 1 216 ? 123.695 146.026 129.229 1.00 62.77 216 THR A CA 1
ATOM 1495 C C . THR A 1 216 ? 124.115 146.535 127.858 1.00 62.77 216 THR A C 1
ATOM 1496 O O . THR A 1 216 ? 123.877 145.893 126.833 1.00 62.77 216 THR A O 1
ATOM 1500 N N . LEU A 1 217 ? 124.757 147.702 127.870 1.00 59.84 217 LEU A N 1
ATOM 1501 C CA . LEU A 1 217 ? 125.378 148.322 126.707 1.00 59.84 217 LEU A CA 1
ATOM 1502 C C . LEU A 1 217 ? 126.820 148.645 127.060 1.00 59.84 217 LEU A C 1
ATOM 1503 O O . LEU A 1 217 ? 127.084 149.212 128.125 1.00 59.84 217 LEU A O 1
ATOM 1508 N N . GLU A 1 218 ? 127.749 148.301 126.173 1.00 59.12 218 GLU A N 1
ATOM 1509 C CA . GLU A 1 218 ? 129.157 148.539 126.456 1.00 59.12 218 GLU A CA 1
ATOM 1510 C C . GLU A 1 218 ? 129.935 148.563 125.151 1.00 59.12 218 GLU A C 1
ATOM 1511 O O . GLU A 1 218 ? 129.464 148.079 124.122 1.00 59.12 218 GLU A O 1
ATOM 1517 N N . ALA A 1 219 ? 131.131 149.146 125.202 1.00 56.81 219 ALA A N 1
ATOM 1518 C CA . ALA A 1 219 ? 131.966 149.272 124.013 1.00 56.81 219 ALA A CA 1
ATOM 1519 C C . ALA A 1 219 ? 133.428 149.289 124.424 1.00 56.81 219 ALA A C 1
ATOM 1520 O O . ALA A 1 219 ? 133.792 149.982 125.378 1.00 56.81 219 ALA A O 1
ATOM 1522 N N . GLY A 1 220 ? 134.260 148.539 123.710 1.00 56.13 220 GLY A N 1
ATOM 1523 C CA . GLY A 1 220 ? 135.668 148.509 124.057 1.00 56.13 220 GLY A CA 1
ATOM 1524 C C . GLY A 1 220 ? 136.452 147.563 123.175 1.00 56.13 220 GLY A C 1
ATOM 1525 O O . GLY A 1 220 ? 135.936 147.008 122.203 1.00 56.13 220 GLY A O 1
ATOM 1526 N N . THR A 1 221 ? 137.717 147.387 123.542 1.00 55.76 221 THR A N 1
ATOM 1527 C CA . THR A 1 221 ? 138.642 146.541 122.807 1.00 55.76 221 THR A CA 1
ATOM 1528 C C . THR A 1 221 ? 138.520 145.089 123.252 1.00 55.76 221 THR A C 1
ATOM 1529 O O . THR A 1 221 ? 137.874 144.765 124.249 1.00 55.76 221 THR A O 1
ATOM 1533 N N . GLU A 1 222 ? 139.171 144.211 122.502 1.00 57.50 222 GLU A N 1
ATOM 1534 C CA . GLU A 1 222 ? 139.038 142.776 122.698 1.00 57.50 222 GLU A CA 1
ATOM 1535 C C . GLU A 1 222 ? 140.252 142.072 122.104 1.00 57.50 222 GLU A C 1
ATOM 1536 O O . GLU A 1 222 ? 140.160 141.480 121.021 1.00 57.50 222 GLU A O 1
ATOM 1542 N N . PRO A 1 223 ? 141.397 142.107 122.777 1.00 53.95 223 PRO A N 1
ATOM 1543 C CA . PRO A 1 223 ? 142.640 141.636 122.162 1.00 53.95 223 PRO A CA 1
ATOM 1544 C C . PRO A 1 223 ? 142.777 140.122 122.158 1.00 53.95 223 PRO A C 1
ATOM 1545 O O . PRO A 1 223 ? 142.172 139.403 122.954 1.00 53.95 223 PRO A O 1
ATOM 1549 N N . PHE A 1 224 ? 143.609 139.649 121.231 1.00 54.39 224 PHE A N 1
ATOM 1550 C CA . PHE A 1 224 ? 144.071 138.268 121.204 1.00 54.39 224 PHE A CA 1
ATOM 1551 C C . PHE A 1 224 ? 145.566 138.190 121.482 1.00 54.39 224 PHE A C 1
ATOM 1552 O O . PHE A 1 224 ? 145.994 137.529 122.431 1.00 54.39 224 PHE A O 1
ATOM 1560 N N . VAL A 1 225 ? 146.375 138.861 120.664 1.00 54.06 225 VAL A N 1
ATOM 1561 C CA . VAL A 1 225 ? 147.826 138.905 120.805 1.00 54.06 225 VAL A CA 1
ATOM 1562 C C . VAL A 1 225 ? 148.283 140.315 120.464 1.00 54.06 225 VAL A C 1
ATOM 1563 O O . VAL A 1 225 ? 147.777 140.929 119.519 1.00 54.06 225 VAL A O 1
ATOM 1567 N N . GLY A 1 226 ? 149.235 140.831 121.228 1.00 55.48 226 GLY A N 1
ATOM 1568 C CA . GLY A 1 226 ? 149.762 142.153 120.960 1.00 55.48 226 GLY A CA 1
ATOM 1569 C C . GLY A 1 226 ? 151.023 142.400 121.752 1.00 55.48 226 GLY A C 1
ATOM 1570 O O . GLY A 1 226 ? 151.321 141.694 122.721 1.00 55.48 226 GLY A O 1
ATOM 1571 N N . THR A 1 227 ? 151.765 143.417 121.323 1.00 57.12 227 THR A N 1
ATOM 1572 C CA . THR A 1 227 ? 153.004 143.807 121.984 1.00 57.12 227 THR A CA 1
ATOM 1573 C C . THR A 1 227 ? 153.071 145.323 122.028 1.00 57.12 227 THR A C 1
ATOM 1574 O O . THR A 1 227 ? 153.038 145.973 120.980 1.00 57.12 227 THR A O 1
ATOM 1578 N N . ASN A 1 228 ? 153.180 145.876 123.235 1.00 58.15 228 ASN A N 1
ATOM 1579 C CA . ASN A 1 228 ? 153.234 147.319 123.465 1.00 58.15 228 ASN A CA 1
ATOM 1580 C C . ASN A 1 228 ? 152.080 147.980 122.704 1.00 58.15 228 ASN A C 1
ATOM 1581 O O . ASN A 1 228 ? 152.248 148.677 121.705 1.00 58.15 228 ASN A O 1
ATOM 1586 N N . ALA A 1 229 ? 150.880 147.653 123.165 1.00 57.12 229 ALA A N 1
ATOM 1587 C CA . ALA A 1 229 ? 149.649 147.999 122.476 1.00 57.12 229 ALA A CA 1
ATOM 1588 C C . ALA A 1 229 ? 148.870 149.026 123.281 1.00 57.12 229 ALA A C 1
ATOM 1589 O O . ALA A 1 229 ? 148.774 148.913 124.505 1.00 57.12 229 ALA A O 1
ATOM 1591 N N . LYS A 1 230 ? 148.306 150.024 122.600 1.00 58.54 230 LYS A N 1
ATOM 1592 C CA . LYS A 1 230 ? 147.575 151.067 123.309 1.00 58.54 230 LYS A CA 1
ATOM 1593 C C . LYS A 1 230 ? 146.446 151.613 122.450 1.00 58.54 230 LYS A C 1
ATOM 1594 O O . LYS A 1 230 ? 146.668 152.015 121.306 1.00 58.54 230 LYS A O 1
ATOM 1600 N N . MET A 1 231 ? 145.244 151.648 123.019 1.00 59.00 231 MET A N 1
ATOM 1601 C CA . MET A 1 231 ? 144.068 152.195 122.358 1.00 59.00 231 MET A CA 1
ATOM 1602 C C . MET A 1 231 ? 143.555 153.374 123.166 1.00 59.00 231 MET A C 1
ATOM 1603 O O . MET A 1 231 ? 143.392 153.266 124.386 1.00 59.00 231 MET A O 1
ATOM 1608 N N . THR A 1 232 ? 143.302 154.493 122.491 1.00 59.01 232 THR A N 1
ATOM 1609 C CA . THR A 1 232 ? 142.841 155.714 123.138 1.00 59.01 232 THR A CA 1
ATOM 1610 C C . THR A 1 232 ? 141.485 156.097 122.566 1.00 59.01 232 THR A C 1
ATOM 1611 O O . THR A 1 232 ? 141.352 156.284 121.351 1.00 59.01 232 THR A O 1
ATOM 1615 N N . VAL A 1 233 ? 140.487 156.225 123.435 1.00 58.93 233 VAL A N 1
ATOM 1616 C CA . VAL A 1 233 ? 139.156 156.664 123.037 1.00 58.93 233 VAL A CA 1
ATOM 1617 C C . VAL A 1 233 ? 139.115 158.176 123.226 1.00 58.93 233 VAL A C 1
ATOM 1618 O O . VAL A 1 233 ? 139.036 158.672 124.351 1.00 58.93 233 VAL A O 1
ATOM 1622 N N . SER A 1 234 ? 139.175 158.915 122.118 1.00 60.53 234 SER A N 1
ATOM 1623 C CA . SER A 1 234 ? 139.135 160.367 122.207 1.00 60.53 234 SER A CA 1
ATOM 1624 C C . SER A 1 234 ? 137.769 160.875 122.643 1.00 60.53 234 SER A C 1
ATOM 1625 O O . SER A 1 234 ? 137.677 161.987 123.173 1.00 60.53 234 SER A O 1
ATOM 1628 N N . SER A 1 235 ? 136.716 160.087 122.440 1.00 61.30 235 SER A N 1
ATOM 1629 C CA . SER A 1 235 ? 135.368 160.463 122.837 1.00 61.30 235 SER A CA 1
ATOM 1630 C C . SER A 1 235 ? 134.467 159.246 122.725 1.00 61.30 235 SER A C 1
ATOM 1631 O O . SER A 1 235 ? 134.607 158.453 121.791 1.00 61.30 235 SER A O 1
ATOM 1634 N N . PHE A 1 236 ? 133.548 159.106 123.676 1.00 59.71 236 PHE A N 1
ATOM 1635 C CA . PHE A 1 236 ? 132.531 158.066 123.613 1.00 59.71 236 PHE A CA 1
ATOM 1636 C C . PHE A 1 236 ? 131.318 158.527 124.403 1.00 59.71 236 PHE A C 1
ATOM 1637 O O . PHE A 1 236 ? 131.432 158.839 125.591 1.00 59.71 236 PHE A O 1
ATOM 1645 N N . SER A 1 237 ? 130.168 158.578 123.740 1.00 61.06 237 SER A N 1
ATOM 1646 C CA . SER A 1 237 ? 128.931 158.992 124.380 1.00 61.06 237 SER A CA 1
ATOM 1647 C C . SER A 1 237 ? 127.814 158.053 123.960 1.00 61.06 237 SER A C 1
ATOM 1648 O O . SER A 1 237 ? 127.802 157.541 122.838 1.00 61.06 237 SER A O 1
ATOM 1651 N N . ALA A 1 238 ? 126.872 157.831 124.871 1.00 60.81 238 ALA A N 1
ATOM 1652 C CA . ALA A 1 238 ? 125.729 156.978 124.583 1.00 60.81 238 ALA A CA 1
ATOM 1653 C C . ALA A 1 238 ? 124.596 157.341 125.527 1.00 60.81 238 ALA A C 1
ATOM 1654 O O . ALA A 1 238 ? 124.808 157.958 126.573 1.00 60.81 238 ALA A O 1
ATOM 1656 N N . ALA A 1 239 ? 123.384 156.959 125.134 1.00 61.79 239 ALA A N 1
ATOM 1657 C CA . ALA A 1 239 ? 122.201 157.164 125.955 1.00 61.79 239 ALA A CA 1
ATOM 1658 C C . ALA A 1 239 ? 121.086 156.280 125.422 1.00 61.79 239 ALA A C 1
ATOM 1659 O O . ALA A 1 239 ? 121.121 155.832 124.275 1.00 61.79 239 ALA A O 1
ATOM 1661 N N . VAL A 1 240 ? 120.094 156.035 126.271 1.00 61.86 240 VAL A N 1
ATOM 1662 C CA . VAL A 1 240 ? 118.913 155.264 125.906 1.00 61.86 240 VAL A CA 1
ATOM 1663 C C . VAL A 1 240 ? 117.686 156.126 126.158 1.00 61.86 240 VAL A C 1
ATOM 1664 O O . VAL A 1 240 ? 117.498 156.640 127.266 1.00 61.86 240 VAL A O 1
ATOM 1668 N N . ASN A 1 241 ? 116.857 156.284 125.131 1.00 61.75 241 ASN A N 1
ATOM 1669 C CA . ASN A 1 241 ? 115.649 157.091 125.241 1.00 61.75 241 ASN A CA 1
ATOM 1670 C C . ASN A 1 241 ? 114.401 156.216 125.211 1.00 61.75 241 ASN A C 1
ATOM 1671 O O . ASN A 1 241 ? 113.640 156.167 126.177 1.00 61.75 241 ASN A O 1
ATOM 1676 N N . LEU B 2 29 ? 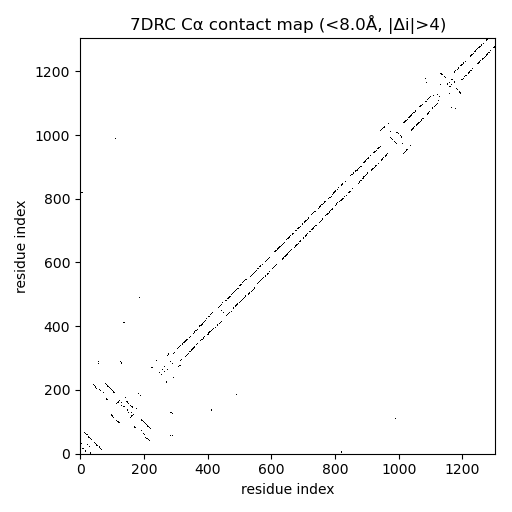162.040 115.260 90.229 1.00 82.70 29 LEU C N 1
ATOM 1677 C CA . LEU B 2 29 ? 161.291 115.862 91.325 1.00 82.70 29 LEU C CA 1
ATOM 1678 C C . LEU B 2 29 ? 161.886 117.205 91.725 1.00 82.70 29 LEU C C 1
ATOM 1679 O O . LEU B 2 29 ? 163.105 117.358 91.782 1.00 82.70 29 LEU C O 1
ATOM 1684 N N . CYS B 2 30 ? 161.011 118.173 92.001 1.00 83.63 30 CYS C N 1
ATOM 1685 C CA . CYS B 2 30 ? 161.398 119.506 92.462 1.00 83.63 30 CYS C CA 1
ATOM 1686 C C . CYS B 2 30 ? 162.321 120.190 91.447 1.00 83.63 30 CYS C C 1
ATOM 1687 O O . CYS B 2 30 ? 163.513 120.403 91.676 1.00 83.63 30 CYS C O 1
ATOM 1690 N N . ILE B 2 31 ? 161.729 120.496 90.290 1.00 79.87 31 ILE C N 1
ATOM 1691 C CA . ILE B 2 31 ? 162.404 121.325 89.302 1.00 79.87 31 ILE C CA 1
ATOM 1692 C C . ILE B 2 31 ? 162.829 122.635 89.949 1.00 79.87 31 ILE C C 1
ATOM 1693 O O . ILE B 2 31 ? 162.077 123.242 90.720 1.00 79.87 31 ILE C O 1
ATOM 1698 N N . GLU B 2 32 ? 164.051 123.070 89.636 1.00 79.88 32 GLU C N 1
ATOM 1699 C CA . GLU B 2 32 ? 164.640 124.215 90.322 1.00 79.88 32 GLU C CA 1
ATOM 1700 C C . GLU B 2 32 ? 163.832 125.486 90.096 1.00 79.88 32 GLU C C 1
ATOM 1701 O O . GLU B 2 32 ? 163.637 126.280 91.025 1.00 79.88 32 GLU C O 1
ATOM 1707 N N . LYS B 2 33 ? 163.364 125.703 88.866 1.00 78.63 33 LYS C N 1
ATOM 1708 C CA . LYS B 2 33 ? 162.616 126.921 88.569 1.00 78.63 33 LYS C CA 1
ATOM 1709 C C . LYS B 2 33 ? 161.307 126.966 89.344 1.00 78.63 33 LYS C C 1
ATOM 1710 O O . LYS B 2 33 ? 160.886 128.033 89.805 1.00 78.63 33 LYS C O 1
ATOM 1716 N N . GLU B 2 34 ? 160.652 125.814 89.501 1.00 78.67 34 GLU C N 1
ATOM 1717 C CA . GLU B 2 34 ? 159.427 125.757 90.290 1.00 78.67 34 GLU C CA 1
ATOM 1718 C C . GLU B 2 34 ? 159.692 126.129 91.744 1.00 78.67 34 GLU C C 1
ATOM 1719 O O . GLU B 2 34 ? 158.922 126.885 92.354 1.00 78.67 34 GLU C O 1
ATOM 1725 N N . ARG B 2 35 ? 160.780 125.610 92.315 1.00 77.43 35 ARG C N 1
ATOM 1726 C CA . ARG B 2 35 ? 161.129 125.949 93.689 1.00 77.43 35 ARG C CA 1
ATOM 1727 C C . ARG B 2 35 ? 161.434 127.433 93.829 1.00 77.43 35 ARG C C 1
ATOM 1728 O O . ARG B 2 35 ? 161.033 128.068 94.811 1.00 77.43 35 ARG C O 1
ATOM 1736 N N . ASP B 2 36 ? 162.151 128.001 92.859 1.00 77.02 36 ASP C N 1
ATOM 1737 C CA . ASP B 2 36 ? 162.447 129.428 92.906 1.00 77.02 36 ASP C CA 1
ATOM 1738 C C . ASP B 2 36 ? 161.172 130.257 92.827 1.00 77.02 36 ASP C C 1
ATOM 1739 O O . ASP B 2 36 ? 161.038 131.271 93.521 1.00 77.02 36 ASP C O 1
ATOM 1744 N N . ALA B 2 37 ? 160.227 129.843 91.980 1.00 74.84 37 ALA C N 1
ATOM 1745 C CA . ALA B 2 37 ? 158.955 130.553 91.890 1.00 74.84 37 ALA C CA 1
ATOM 1746 C C . ALA B 2 37 ? 158.192 130.485 93.205 1.00 74.84 37 ALA C C 1
ATOM 1747 O O . ALA B 2 37 ? 157.625 131.488 93.655 1.00 74.84 37 ALA C O 1
ATOM 1749 N N . LEU B 2 38 ? 158.172 129.311 93.839 1.00 73.45 38 LEU C N 1
ATOM 1750 C CA . LEU B 2 38 ? 157.508 129.186 95.132 1.00 73.45 38 LEU C CA 1
ATOM 1751 C C . LEU B 2 38 ? 158.166 130.074 96.180 1.00 73.45 38 LEU C C 1
ATOM 1752 O O . LEU B 2 38 ? 157.478 130.712 96.987 1.00 73.45 38 LEU C O 1
ATOM 1757 N N . LEU B 2 39 ? 159.498 130.123 96.189 1.00 73.32 39 LEU C N 1
ATOM 1758 C CA . LEU B 2 39 ? 160.197 130.958 97.160 1.00 73.32 39 LEU C CA 1
ATOM 1759 C C . LEU B 2 39 ? 159.916 132.436 96.925 1.00 73.32 39 LEU C C 1
ATOM 1760 O O . LEU B 2 39 ? 159.727 133.197 97.882 1.00 73.32 39 LEU C O 1
ATOM 1765 N N . GLU B 2 40 ? 159.886 132.865 95.662 1.00 74.05 40 GLU C N 1
ATOM 1766 C CA . GLU B 2 40 ? 159.576 134.262 95.377 1.00 74.05 40 GLU C CA 1
ATOM 1767 C C . GLU B 2 40 ? 158.144 134.590 95.776 1.00 74.05 40 GLU C C 1
ATOM 1768 O O . GLU B 2 40 ? 157.864 135.697 96.252 1.00 74.05 40 GLU C O 1
ATOM 1774 N N . PHE B 2 41 ? 157.222 133.644 95.582 1.00 71.98 41 PHE C N 1
ATOM 1775 C CA . PHE B 2 41 ? 155.854 133.834 96.056 1.00 71.98 41 PHE C CA 1
ATOM 1776 C C . PHE B 2 41 ? 155.813 133.992 97.569 1.00 71.98 41 PHE C C 1
ATOM 1777 O O . PHE B 2 41 ? 155.118 134.871 98.091 1.00 71.98 41 PHE C O 1
ATOM 1785 N N . LYS B 2 42 ? 156.552 133.148 98.291 1.00 71.77 42 LYS C N 1
ATOM 1786 C CA . LYS B 2 42 ? 156.592 133.254 99.746 1.00 71.77 42 LYS C CA 1
ATOM 1787 C C . LYS B 2 42 ? 157.198 134.575 100.194 1.00 71.77 42 LYS C C 1
ATOM 1788 O O . LYS B 2 42 ? 156.787 135.132 101.219 1.00 71.77 42 LYS C O 1
ATOM 1794 N N . ARG B 2 43 ? 158.164 135.094 99.434 1.00 73.30 43 ARG C N 1
ATOM 1795 C CA . ARG B 2 43 ? 158.858 136.316 99.830 1.00 73.30 43 ARG C CA 1
ATOM 1796 C C . ARG B 2 43 ? 157.887 137.474 100.021 1.00 73.30 43 ARG C C 1
ATOM 1797 O O . ARG B 2 43 ? 157.987 138.221 101.001 1.00 73.30 43 ARG C O 1
ATOM 1805 N N . GLY B 2 44 ? 156.944 137.645 99.093 1.00 71.14 44 GLY C N 1
ATOM 1806 C CA . GLY B 2 44 ? 155.975 138.719 99.230 1.00 71.14 44 GLY C CA 1
ATOM 1807 C C . GLY B 2 44 ? 155.016 138.506 100.385 1.00 71.14 44 GLY C C 1
ATOM 1808 O O . GLY B 2 44 ? 154.679 139.450 101.104 1.00 71.14 44 GLY C O 1
ATOM 1809 N N . LEU B 2 45 ? 154.563 137.271 100.578 1.00 70.98 45 LEU C N 1
ATOM 1810 C CA . LEU B 2 45 ? 153.598 136.980 101.628 1.00 70.98 45 LEU C CA 1
ATOM 1811 C C . LEU B 2 45 ? 154.230 137.137 103.002 1.00 70.98 45 LEU C C 1
ATOM 1812 O O . LEU B 2 45 ? 155.391 136.778 103.216 1.00 70.98 45 LEU C O 1
ATOM 1817 N N . SER B 2 46 ? 153.458 137.677 103.936 1.00 71.09 46 SER C N 1
ATOM 1818 C CA . SER B 2 46 ? 153.903 137.891 105.308 1.00 71.09 46 SER C CA 1
ATOM 1819 C C . SER B 2 46 ? 153.180 136.887 106.197 1.00 71.09 46 SER C C 1
ATOM 1820 O O . SER B 2 46 ? 151.990 137.040 106.481 1.00 71.09 46 SER C O 1
ATOM 1823 N N . ASP B 2 47 ? 153.902 135.863 106.637 1.00 72.51 47 ASP C N 1
ATOM 1824 C CA . ASP B 2 47 ? 153.352 134.866 107.539 1.00 72.51 47 ASP C CA 1
ATOM 1825 C C . ASP B 2 47 ? 153.745 135.180 108.975 1.00 72.51 47 ASP C C 1
ATOM 1826 O O . ASP B 2 47 ? 154.880 135.580 109.249 1.00 72.51 47 ASP C O 1
ATOM 1831 N N . ASN B 2 48 ? 152.794 134.998 109.892 1.00 71.41 48 ASN C N 1
ATOM 1832 C CA . ASN B 2 48 ? 153.031 135.257 111.302 1.00 71.41 48 ASN C CA 1
ATOM 1833 C C . ASN B 2 48 ? 152.689 134.082 112.203 1.00 71.41 48 ASN C C 1
ATOM 1834 O O . ASN B 2 48 ? 152.944 134.159 113.409 1.00 71.41 48 ASN C O 1
ATOM 1839 N N . PHE B 2 49 ? 152.123 132.999 111.665 1.00 72.09 49 PHE C N 1
ATOM 1840 C CA . PHE B 2 49 ? 151.625 131.912 112.499 1.00 72.09 49 PHE C CA 1
ATOM 1841 C C . PHE B 2 49 ? 152.212 130.559 112.116 1.00 72.09 49 PHE C C 1
ATOM 1842 O O . PHE B 2 49 ? 151.597 129.525 112.393 1.00 72.09 49 PHE C O 1
ATOM 1850 N N . GLY B 2 50 ? 153.385 130.539 111.489 1.00 72.17 50 GLY C N 1
ATOM 1851 C CA . GLY B 2 50 ? 154.099 129.306 111.250 1.00 72.17 50 GLY C CA 1
ATOM 1852 C C . GLY B 2 50 ? 153.805 128.616 109.939 1.00 72.17 50 GLY C C 1
ATOM 1853 O O . GLY B 2 50 ? 154.463 127.617 109.625 1.00 72.17 50 GLY C O 1
ATOM 1854 N N . GLN B 2 51 ? 152.836 129.096 109.167 1.00 72.22 51 GLN C N 1
ATOM 1855 C CA . GLN B 2 51 ? 152.631 128.552 107.835 1.00 72.22 51 GLN C CA 1
ATOM 1856 C C . GLN B 2 51 ? 153.821 128.898 106.951 1.00 72.22 51 GLN C C 1
ATOM 1857 O O . GLN B 2 51 ? 154.528 129.883 107.183 1.00 72.22 51 GLN C O 1
ATOM 1863 N N . LEU B 2 52 ? 154.055 128.064 105.941 1.00 73.33 52 LEU C N 1
ATOM 1864 C CA . LEU B 2 52 ? 155.192 128.207 105.036 1.00 73.33 52 LEU C CA 1
ATOM 1865 C C . LEU B 2 52 ? 156.528 128.140 105.770 1.00 73.33 52 LEU C C 1
ATOM 1866 O O . LEU B 2 52 ? 157.538 128.646 105.272 1.00 73.33 52 LEU C O 1
ATOM 1871 N N . SER B 2 53 ? 156.556 127.528 106.957 1.00 75.20 53 SER C N 1
ATOM 1872 C CA . SER B 2 53 ? 157.818 127.361 107.669 1.00 75.20 53 SER C CA 1
ATOM 1873 C C . SER B 2 53 ? 158.693 126.307 107.008 1.00 75.20 53 SER C C 1
ATOM 1874 O O . SER B 2 53 ? 159.924 126.406 107.054 1.00 75.20 53 SER C O 1
ATOM 1877 N N . THR B 2 54 ? 158.081 125.295 106.394 1.00 74.76 54 THR C N 1
ATOM 1878 C CA . THR B 2 54 ? 158.851 124.297 105.665 1.00 74.76 54 THR C CA 1
ATOM 1879 C C . THR B 2 54 ? 159.486 124.892 104.415 1.00 74.76 54 THR C C 1
ATOM 1880 O O . THR B 2 54 ? 160.572 124.466 104.007 1.00 74.76 54 THR C O 1
ATOM 1884 N N . TRP B 2 55 ? 158.839 125.882 103.811 1.00 74.41 55 TRP C N 1
ATOM 1885 C CA . TRP B 2 55 ? 159.363 126.500 102.600 1.00 74.41 55 TRP C CA 1
ATOM 1886 C C . TRP B 2 55 ? 160.623 127.293 102.921 1.00 74.41 55 TRP C C 1
ATOM 1887 O O . TRP B 2 55 ? 160.641 128.091 103.862 1.00 74.41 55 TRP C O 1
ATOM 1898 N N . GLY B 2 56 ? 161.671 127.081 102.137 1.00 78.20 56 GLY C N 1
ATOM 1899 C CA . GLY B 2 56 ? 162.913 127.802 102.353 1.00 78.20 56 GLY C CA 1
ATOM 1900 C C . GLY B 2 56 ? 163.967 127.365 101.361 1.00 78.20 56 GLY C C 1
ATOM 1901 O O . GLY B 2 56 ? 163.823 126.353 100.667 1.00 78.20 56 GLY C O 1
ATOM 1902 N N . ASP B 2 57 ? 165.039 128.153 101.306 1.00 83.78 57 ASP C N 1
ATOM 1903 C CA . ASP B 2 57 ? 166.163 127.897 100.417 1.00 83.78 57 ASP C CA 1
ATOM 1904 C C . ASP B 2 57 ? 167.306 127.158 101.097 1.00 83.78 57 ASP C C 1
ATOM 1905 O O . ASP B 2 57 ? 168.344 126.937 100.466 1.00 83.78 57 ASP C O 1
ATOM 1910 N N . GLU B 2 58 ? 167.147 126.780 102.362 1.00 87.93 58 GLU C N 1
ATOM 1911 C CA . GLU B 2 58 ? 168.182 126.030 103.057 1.00 87.93 58 GLU C CA 1
ATOM 1912 C C . GLU B 2 58 ? 168.353 124.657 102.414 1.00 87.93 58 GLU C C 1
ATOM 1913 O O . GLU B 2 58 ? 167.414 124.090 101.849 1.00 87.93 58 GLU C O 1
ATOM 1919 N N . GLU B 2 59 ? 169.577 124.128 102.494 1.00 88.77 59 GLU C N 1
ATOM 1920 C CA . GLU B 2 59 ? 169.885 122.861 101.837 1.00 88.77 59 GLU C CA 1
ATOM 1921 C C . GLU B 2 59 ? 169.033 121.717 102.374 1.00 88.77 59 GLU C C 1
ATOM 1922 O O . GLU B 2 59 ? 168.686 120.800 101.622 1.00 88.77 59 GLU C O 1
ATOM 1928 N N . ASP B 2 60 ? 168.691 121.746 103.663 1.00 87.05 60 ASP C N 1
ATOM 1929 C CA . ASP B 2 60 ? 167.879 120.681 104.237 1.00 87.05 60 ASP C CA 1
ATOM 1930 C C . ASP B 2 60 ? 166.459 120.669 103.688 1.00 87.05 60 ASP C C 1
ATOM 1931 O O . ASP B 2 60 ? 165.799 119.625 103.731 1.00 87.05 60 ASP C O 1
ATOM 1936 N N . LYS B 2 61 ? 165.976 121.798 103.174 1.00 83.69 61 LYS C N 1
ATOM 1937 C CA . LYS B 2 61 ? 164.623 121.921 102.635 1.00 83.69 61 LYS C CA 1
ATOM 1938 C C . LYS B 2 61 ? 164.623 121.948 101.114 1.00 83.69 61 LYS C C 1
ATOM 1939 O O . LYS B 2 61 ? 163.850 122.684 100.496 1.00 83.69 61 LYS C O 1
ATOM 1945 N N . LYS B 2 62 ? 165.492 121.154 100.487 1.00 84.73 62 LYS C N 1
ATOM 1946 C CA . LYS B 2 62 ? 165.607 121.184 99.034 1.00 84.73 62 LYS C CA 1
ATOM 1947 C C . LYS B 2 62 ? 164.440 120.481 98.353 1.00 84.73 62 LYS C C 1
ATOM 1948 O O . LYS B 2 62 ? 164.040 120.879 97.254 1.00 84.73 62 LYS C O 1
ATOM 1954 N N . GLU B 2 63 ? 163.884 119.446 98.977 1.00 85.87 63 GLU C N 1
ATOM 1955 C CA . GLU B 2 63 ? 162.823 118.669 98.348 1.00 85.87 63 GLU C CA 1
ATOM 1956 C C . GLU B 2 63 ? 161.537 119.485 98.284 1.00 85.87 63 GLU C C 1
ATOM 1957 O O . GLU B 2 63 ? 161.050 119.975 99.308 1.00 85.87 63 GLU C O 1
ATOM 1963 N N . CYS B 2 64 ? 160.986 119.628 97.076 1.00 84.42 64 CYS C N 1
ATOM 1964 C CA . CYS B 2 64 ? 159.769 120.414 96.900 1.00 84.42 64 CYS C CA 1
ATOM 1965 C C . CYS B 2 64 ? 158.541 119.666 97.400 1.00 84.42 64 CYS C C 1
ATOM 1966 O O . CYS B 2 64 ? 157.658 120.263 98.027 1.00 84.42 64 CYS C O 1
ATOM 1969 N N . CYS B 2 65 ? 158.464 118.363 97.129 1.00 83.78 65 CYS C N 1
ATOM 1970 C CA . CYS B 2 65 ? 157.253 117.600 97.408 1.00 83.78 65 CYS C CA 1
ATOM 1971 C C . CYS B 2 65 ? 156.934 117.514 98.895 1.00 83.78 65 CYS C C 1
ATOM 1972 O O . CYS B 2 65 ? 155.758 117.419 99.256 1.00 83.78 65 CYS C O 1
ATOM 1975 N N . LYS B 2 66 ? 157.943 117.554 99.760 1.00 82.26 66 LYS C N 1
ATOM 1976 C CA . LYS B 2 66 ? 157.732 117.384 101.190 1.00 82.26 66 LYS C CA 1
ATOM 1977 C C . LYS B 2 66 ? 157.188 118.635 101.864 1.00 82.26 66 LYS C C 1
ATOM 1978 O O . LYS B 2 66 ? 156.861 118.585 103.055 1.00 82.26 66 LYS C O 1
ATOM 1984 N N . TRP B 2 67 ? 157.084 119.747 101.144 1.00 77.47 67 TRP C N 1
ATOM 1985 C CA . TRP B 2 67 ? 156.594 120.978 101.741 1.00 77.47 67 TRP C CA 1
ATOM 1986 C C . TRP B 2 67 ? 155.102 120.871 102.039 1.00 77.47 67 TRP C C 1
ATOM 1987 O O . TRP B 2 67 ? 154.377 120.064 101.451 1.00 77.47 67 TRP C O 1
ATOM 1998 N N . LYS B 2 68 ? 154.646 121.703 102.969 1.00 74.61 68 LYS C N 1
ATOM 1999 C CA . LYS B 2 68 ? 153.251 121.679 103.388 1.00 74.61 68 LYS C CA 1
ATOM 2000 C C . LYS B 2 68 ? 152.389 122.345 102.326 1.00 74.61 68 LYS C C 1
ATOM 2001 O O . LYS B 2 68 ? 152.655 123.484 101.925 1.00 74.61 68 LYS C O 1
ATOM 2007 N N . GLY B 2 69 ? 151.360 121.640 101.874 1.00 71.14 69 GLY C N 1
ATOM 2008 C CA . GLY B 2 69 ? 150.445 122.173 100.891 1.00 71.14 69 GLY C CA 1
ATOM 2009 C C . GLY B 2 69 ? 150.872 122.030 99.450 1.00 71.14 69 GLY C C 1
ATOM 2010 O O . GLY B 2 69 ? 150.201 122.577 98.568 1.00 71.14 69 GLY C O 1
ATOM 2011 N N . ILE B 2 70 ? 151.961 121.320 99.177 1.00 71.31 70 ILE C N 1
ATOM 2012 C CA . ILE B 2 70 ? 152.455 121.122 97.821 1.00 71.31 70 ILE C CA 1
ATOM 2013 C C . ILE B 2 70 ? 152.478 119.628 97.539 1.00 71.31 70 ILE C C 1
ATOM 2014 O O . ILE B 2 70 ? 153.120 118.863 98.268 1.00 71.31 70 ILE C O 1
ATOM 2019 N N . GLU B 2 71 ? 151.778 119.215 96.488 1.00 73.31 71 GLU C N 1
ATOM 2020 C CA . GLU B 2 71 ? 151.824 117.850 95.993 1.00 73.31 71 GLU C CA 1
ATOM 2021 C C . GLU B 2 71 ? 152.404 117.853 94.588 1.00 73.31 71 GLU C C 1
ATOM 2022 O O . GLU B 2 71 ? 152.172 118.780 93.806 1.00 73.31 71 GLU C O 1
ATOM 2028 N N . CYS B 2 72 ? 153.166 116.813 94.270 1.00 78.55 72 CYS C N 1
ATOM 2029 C CA . CYS B 2 72 ? 153.878 116.741 93.006 1.00 78.55 72 CYS C CA 1
ATOM 2030 C C . CYS B 2 72 ? 153.550 115.436 92.300 1.00 78.55 72 CYS C C 1
ATOM 2031 O O . CYS B 2 72 ? 153.139 114.453 92.920 1.00 78.55 72 CYS C O 1
ATOM 2034 N N . ASN B 2 73 ? 153.731 115.445 90.984 1.00 85.26 73 ASN C N 1
ATOM 2035 C CA . ASN B 2 73 ? 153.556 114.235 90.198 1.00 85.26 73 ASN C CA 1
ATOM 2036 C C . ASN B 2 73 ? 154.614 113.209 90.580 1.00 85.26 73 ASN C C 1
ATOM 2037 O O . ASN B 2 73 ? 155.701 113.549 91.054 1.00 85.26 73 ASN C O 1
ATOM 2042 N N . LYS B 2 74 ? 154.276 111.934 90.395 1.00 85.20 74 LYS C N 1
ATOM 2043 C CA . LYS B 2 74 ? 155.205 110.874 90.767 1.00 85.20 74 LYS C CA 1
ATOM 2044 C C . LYS B 2 74 ? 156.196 110.577 89.649 1.00 85.20 74 LYS C C 1
ATOM 2045 O O . LYS B 2 74 ? 157.390 110.396 89.908 1.00 85.20 74 LYS C O 1
ATOM 2051 N N . THR B 2 75 ? 155.723 110.522 88.403 1.00 86.12 75 THR C N 1
ATOM 2052 C CA . THR B 2 75 ? 156.622 110.274 87.281 1.00 86.12 75 THR C CA 1
ATOM 2053 C C . THR B 2 75 ? 157.534 111.471 87.043 1.00 86.12 75 THR C C 1
ATOM 2054 O O . THR B 2 75 ? 158.759 111.371 87.169 1.00 86.12 75 THR C O 1
ATOM 2058 N N . THR B 2 76 ? 156.952 112.614 86.698 1.00 82.81 76 THR C N 1
ATOM 2059 C CA . THR B 2 76 ? 157.702 113.852 86.576 1.00 82.81 76 THR C CA 1
ATOM 2060 C C . THR B 2 76 ? 157.717 114.549 87.935 1.00 82.81 76 THR C C 1
ATOM 2061 O O . THR B 2 76 ? 157.363 113.959 88.958 1.00 82.81 76 THR C O 1
ATOM 2065 N N . GLY B 2 77 ? 158.132 115.811 87.967 1.00 80.93 77 GLY C N 1
ATOM 2066 C CA . GLY B 2 77 ? 158.250 116.500 89.237 1.00 80.93 77 GLY C CA 1
ATOM 2067 C C . GLY B 2 77 ? 157.435 117.769 89.362 1.00 80.93 77 GLY C C 1
ATOM 2068 O O . GLY B 2 77 ? 157.591 118.514 90.334 1.00 80.93 77 GLY C O 1
ATOM 2069 N N . HIS B 2 78 ? 156.567 118.031 88.391 1.00 76.73 78 HIS C N 1
ATOM 2070 C CA . HIS B 2 78 ? 155.800 119.268 88.389 1.00 76.73 78 HIS C CA 1
ATOM 2071 C C . HIS B 2 78 ? 154.777 119.279 89.518 1.00 76.73 78 HIS C C 1
ATOM 2072 O O . HIS B 2 78 ? 154.257 118.237 89.925 1.00 76.73 78 HIS C O 1
ATOM 2079 N N . VAL B 2 79 ? 154.493 120.474 90.028 1.00 71.19 79 VAL C N 1
ATOM 2080 C CA . VAL B 2 79 ? 153.531 120.627 91.113 1.00 71.19 79 VAL C CA 1
ATOM 2081 C C . VAL B 2 79 ? 152.124 120.511 90.545 1.00 71.19 79 VAL C C 1
ATOM 2082 O O . VAL B 2 79 ? 151.815 121.079 89.492 1.00 71.19 79 VAL C O 1
ATOM 2086 N N . ILE B 2 80 ? 151.272 119.754 91.231 1.00 69.57 80 ILE C N 1
ATOM 2087 C CA . ILE B 2 80 ? 149.901 119.565 90.802 1.00 69.57 80 ILE C CA 1
ATOM 2088 C C . ILE B 2 80 ? 148.905 120.231 91.744 1.00 69.57 80 ILE C C 1
ATOM 2089 O O . ILE B 2 80 ? 147.829 120.648 91.296 1.00 69.57 80 ILE C O 1
ATOM 2094 N N . VAL B 2 81 ? 149.236 120.365 93.025 1.00 66.28 81 VAL C N 1
ATOM 2095 C CA . VAL B 2 81 ? 148.322 120.880 94.034 1.00 66.28 81 VAL C CA 1
ATOM 2096 C C . VAL B 2 81 ? 149.028 121.965 94.831 1.00 66.28 81 VAL C C 1
ATOM 2097 O O . VAL B 2 81 ? 150.197 121.816 95.203 1.00 66.28 81 VAL C O 1
ATOM 2101 N N . LEU B 2 82 ? 148.316 123.061 95.087 1.00 64.62 82 LEU C N 1
ATOM 2102 C CA . LEU B 2 82 ? 148.803 124.146 95.936 1.00 64.62 82 LEU C CA 1
ATOM 2103 C C . LEU B 2 82 ? 147.612 124.642 96.751 1.00 64.62 82 LEU C C 1
ATOM 2104 O O . LEU B 2 82 ? 146.818 125.452 96.263 1.00 64.62 82 LEU C O 1
ATOM 2109 N N . ASP B 2 83 ? 147.480 124.148 97.980 1.00 65.99 83 ASP C N 1
ATOM 2110 C CA . ASP B 2 83 ? 146.356 124.489 98.851 1.00 65.99 83 ASP C CA 1
ATOM 2111 C C . ASP B 2 83 ? 146.841 125.142 100.147 1.00 65.99 83 ASP C C 1
ATOM 2112 O O . ASP B 2 83 ? 147.021 124.487 101.175 1.00 65.99 83 ASP C O 1
ATOM 2117 N N . LEU B 2 84 ? 147.024 126.456 100.100 1.00 63.32 84 LEU C N 1
ATOM 2118 C CA . LEU B 2 84 ? 147.326 127.248 101.292 1.00 63.32 84 LEU C CA 1
ATOM 2119 C C . LEU B 2 84 ? 146.042 127.823 101.888 1.00 63.32 84 LEU C C 1
ATOM 2120 O O . LEU B 2 84 ? 145.805 129.029 101.883 1.00 63.32 84 LEU C O 1
ATOM 2125 N N . HIS B 2 85 ? 145.206 126.935 102.409 1.00 61.58 85 HIS C N 1
ATOM 2126 C CA . HIS B 2 85 ? 143.935 127.318 103.000 1.00 61.58 85 HIS C CA 1
ATOM 2127 C C . HIS B 2 85 ? 143.958 127.087 104.505 1.00 61.58 85 HIS C C 1
ATOM 2128 O O . HIS B 2 85 ? 144.769 126.319 105.027 1.00 61.58 85 HIS C O 1
ATOM 2135 N N . ASN B 2 86 ? 143.047 127.766 105.200 1.00 61.16 86 ASN C N 1
ATOM 2136 C CA . ASN B 2 86 ? 142.963 127.656 106.651 1.00 61.16 86 ASN C CA 1
ATOM 2137 C C . ASN B 2 86 ? 141.559 127.290 107.104 1.00 61.16 86 ASN C C 1
ATOM 2138 O O . ASN B 2 86 ? 140.690 126.983 106.283 1.00 61.16 86 ASN C O 1
ATOM 2143 N N . ALA B 2 87 ? 141.335 127.321 108.414 1.00 60.24 87 ALA C N 1
ATOM 2144 C CA . ALA B 2 87 ? 140.029 127.029 108.978 1.00 60.24 87 ALA C CA 1
ATOM 2145 C C . ALA B 2 87 ? 139.811 127.920 110.189 1.00 60.24 87 ALA C C 1
ATOM 2146 O O . ALA B 2 87 ? 140.760 128.427 110.791 1.00 60.24 87 ALA C O 1
ATOM 2148 N N . PHE B 2 88 ? 138.545 128.107 110.537 1.00 61.70 88 PHE C N 1
ATOM 2149 C CA . PHE B 2 88 ? 138.171 128.935 111.674 1.00 61.70 88 PHE C CA 1
ATOM 2150 C C . PHE B 2 88 ? 138.130 128.075 112.929 1.00 61.70 88 PHE C C 1
ATOM 2151 O O . PHE B 2 88 ? 137.337 127.132 113.015 1.00 61.70 88 PHE C O 1
ATOM 2159 N N . THR B 2 89 ? 138.985 128.395 113.894 1.00 63.21 89 THR C N 1
ATOM 2160 C CA . THR B 2 89 ? 138.914 127.809 115.224 1.00 63.21 89 THR C CA 1
ATOM 2161 C C . THR B 2 89 ? 138.225 128.801 116.155 1.00 63.21 89 THR C C 1
ATOM 2162 O O . THR B 2 89 ? 138.640 129.961 116.260 1.00 63.21 89 THR C O 1
ATOM 2166 N N . CYS B 2 90 ? 137.145 128.358 116.789 1.00 65.80 90 CYS C N 1
ATOM 2167 C CA . CYS B 2 90 ? 136.233 129.244 117.493 1.00 65.80 90 CYS C CA 1
ATOM 2168 C C . CYS B 2 90 ? 136.292 129.023 118.997 1.00 65.80 90 CYS C C 1
ATOM 2169 O O . CYS B 2 90 ? 136.553 127.917 119.479 1.00 65.80 90 CYS C O 1
ATOM 2172 N N . SER B 2 91 ? 136.044 130.103 119.726 1.00 61.68 91 SER C N 1
ATOM 2173 C CA . SER B 2 91 ? 136.091 130.111 121.181 1.00 61.68 91 SER C CA 1
ATOM 2174 C C . SER B 2 91 ? 134.739 130.630 121.662 1.00 61.68 91 SER C C 1
ATOM 2175 O O . SER B 2 91 ? 133.743 130.601 120.929 1.00 61.68 91 SER C O 1
ATOM 2178 N N . ALA B 2 92 ? 134.696 131.076 122.917 1.00 57.85 92 ALA C N 1
ATOM 2179 C CA . ALA B 2 92 ? 133.475 131.542 123.564 1.00 57.85 92 ALA C CA 1
ATOM 2180 C C . ALA B 2 92 ? 132.617 132.420 122.663 1.00 57.85 92 ALA C C 1
ATOM 2181 O O . ALA B 2 92 ? 131.486 132.052 122.334 1.00 57.85 92 ALA C O 1
ATOM 2183 N N . SER B 2 93 ? 133.141 133.571 122.247 1.00 57.22 93 SER C N 1
ATOM 2184 C CA . SER B 2 93 ? 132.347 134.475 121.429 1.00 57.22 93 SER C CA 1
ATOM 2185 C C . SER B 2 93 ? 133.178 135.116 120.322 1.00 57.22 93 SER C C 1
ATOM 2186 O O . SER B 2 93 ? 132.882 136.233 119.888 1.00 57.22 93 SER C O 1
ATOM 2189 N N . ALA B 2 94 ? 134.213 134.426 119.852 1.00 58.99 94 ALA C N 1
ATOM 2190 C CA . ALA B 2 94 ? 135.032 134.938 118.763 1.00 58.99 94 ALA C CA 1
ATOM 2191 C C . ALA B 2 94 ? 135.740 133.778 118.083 1.00 58.99 94 ALA C C 1
ATOM 2192 O O . ALA B 2 94 ? 136.152 132.816 118.735 1.00 58.99 94 ALA C O 1
ATOM 2194 N N . CYS B 2 95 ? 135.869 133.881 116.765 1.00 61.66 95 CYS C N 1
ATOM 2195 C CA . CYS B 2 95 ? 136.607 132.919 115.965 1.00 61.66 95 CYS C CA 1
ATOM 2196 C C . CYS B 2 95 ? 137.827 133.598 115.362 1.00 61.66 95 CYS C C 1
ATOM 2197 O O . CYS B 2 95 ? 137.823 134.805 115.104 1.00 61.66 95 CYS C O 1
ATOM 2200 N N . PHE B 2 96 ? 138.877 132.813 115.148 1.00 61.19 96 PHE C N 1
ATOM 2201 C CA . PHE B 2 96 ? 140.112 133.324 114.582 1.00 61.19 96 PHE C CA 1
ATOM 2202 C C . PHE B 2 96 ? 140.602 132.366 113.509 1.00 61.19 96 PHE C C 1
ATOM 2203 O O . PHE B 2 96 ? 140.496 131.146 113.660 1.00 61.19 96 PHE C O 1
ATOM 2211 N N . ALA B 2 97 ? 141.137 132.924 112.425 1.00 60.48 97 ALA C N 1
ATOM 2212 C CA . ALA B 2 97 ? 141.698 132.139 111.340 1.00 60.48 97 ALA C CA 1
ATOM 2213 C C . ALA B 2 97 ? 143.078 132.690 111.004 1.00 60.48 97 ALA C C 1
ATOM 2214 O O . ALA B 2 97 ? 143.238 133.914 110.859 1.00 60.48 97 ALA C O 1
ATOM 2216 N N . PRO B 2 98 ? 144.090 131.838 110.872 1.00 60.00 98 PRO C N 1
ATOM 2217 C CA . PRO B 2 98 ? 145.461 132.309 110.583 1.00 60.00 98 PRO C CA 1
ATOM 2218 C C . PRO B 2 98 ? 145.639 132.752 109.134 1.00 60.00 98 PRO C C 1
ATOM 2219 O O . PRO B 2 98 ? 146.154 132.041 108.276 1.00 60.00 98 PRO C O 1
ATOM 2223 N N . ARG B 2 99 ? 145.217 133.981 108.858 1.00 61.41 99 ARG C N 1
ATOM 2224 C CA . ARG B 2 99 ? 145.227 134.499 107.500 1.00 61.41 99 ARG C CA 1
ATOM 2225 C C . ARG B 2 99 ? 146.650 134.747 107.012 1.00 61.41 99 ARG C C 1
ATOM 2226 O O . ARG B 2 99 ? 147.586 134.933 107.795 1.00 61.41 99 ARG C O 1
ATOM 2234 N N . LEU B 2 100 ? 146.804 134.747 105.691 1.00 63.65 100 LEU C N 1
ATOM 2235 C CA . LEU B 2 100 ? 148.065 135.065 105.031 1.00 63.65 100 LEU C CA 1
ATOM 2236 C C . LEU B 2 100 ? 147.912 136.420 104.354 1.00 63.65 100 LEU C C 1
ATOM 2237 O O . LEU B 2 100 ? 147.144 136.559 103.398 1.00 63.65 100 LEU C O 1
ATOM 2242 N N . THR B 2 101 ? 148.646 137.412 104.845 1.00 66.05 101 THR C N 1
ATOM 2243 C CA . THR B 2 101 ? 148.591 138.766 104.315 1.00 66.05 101 THR C CA 1
ATOM 2244 C C . THR B 2 101 ? 149.808 139.032 103.439 1.00 66.05 101 THR C C 1
ATOM 2245 O O . THR B 2 101 ? 150.920 138.599 103.755 1.00 66.05 101 THR C O 1
ATOM 2249 N N . GLY B 2 102 ? 149.592 139.740 102.341 1.00 68.62 102 GLY C N 1
ATOM 2250 C CA . GLY B 2 102 ? 150.682 140.052 101.431 1.00 68.62 102 GLY C CA 1
ATOM 2251 C C . GLY B 2 102 ? 150.148 140.358 100.040 1.00 68.62 102 GLY C C 1
ATOM 2252 O O . GLY B 2 102 ? 149.024 140.837 99.886 1.00 68.62 102 GLY C O 1
ATOM 2253 N N . LYS B 2 103 ? 150.981 140.073 99.044 1.00 69.55 103 LYS C N 1
ATOM 2254 C CA . LYS B 2 103 ? 150.648 140.307 97.647 1.00 69.55 103 LYS C CA 1
ATOM 2255 C C . LYS B 2 103 ? 150.842 139.020 96.863 1.00 69.55 103 LYS C C 1
ATOM 2256 O O . LYS B 2 103 ? 151.891 138.379 96.970 1.00 69.55 103 LYS C O 1
ATOM 2262 N N . LEU B 2 104 ? 149.835 138.649 96.075 1.00 69.86 104 LEU C N 1
ATOM 2263 C CA . LEU B 2 104 ? 149.902 137.436 95.268 1.00 69.86 104 LEU C CA 1
ATOM 2264 C C . LEU B 2 104 ? 150.877 137.651 94.120 1.00 69.86 104 LEU C C 1
ATOM 2265 O O . LEU B 2 104 ? 150.605 138.427 93.199 1.00 69.86 104 LEU C O 1
ATOM 2270 N N . SER B 2 105 ? 152.014 136.967 94.171 1.00 71.75 105 SER C N 1
ATOM 2271 C CA . SER B 2 105 ? 153.052 137.183 93.177 1.00 71.75 105 SER C CA 1
ATOM 2272 C C . SER B 2 105 ? 152.639 136.580 91.837 1.00 71.75 105 SER C C 1
ATOM 2273 O O . SER B 2 105 ? 151.984 135.534 91.800 1.00 71.75 105 SER C O 1
ATOM 2276 N N . PRO B 2 106 ? 153.005 137.213 90.720 1.00 70.52 106 PRO C N 1
ATOM 2277 C CA . PRO B 2 106 ? 152.701 136.640 89.405 1.00 70.52 106 PRO C CA 1
ATOM 2278 C C . PRO B 2 106 ? 153.652 135.538 88.969 1.00 70.52 106 PRO C C 1
ATOM 2279 O O . PRO B 2 106 ? 153.510 135.035 87.849 1.00 70.52 106 PRO C O 1
ATOM 2283 N N . SER B 2 107 ? 154.613 135.148 89.806 1.00 72.12 107 SER C N 1
ATOM 2284 C CA . SER B 2 107 ? 155.531 134.078 89.440 1.00 72.12 107 SER C CA 1
ATOM 2285 C C . SER B 2 107 ? 154.871 132.709 89.458 1.00 72.12 107 SER C C 1
ATOM 2286 O O . SER B 2 107 ? 155.464 131.749 88.952 1.00 72.12 107 SER C O 1
ATOM 2289 N N . LEU B 2 108 ? 153.659 132.602 90.005 1.00 71.29 108 LEU C N 1
ATOM 2290 C CA . LEU B 2 108 ? 152.956 131.326 90.027 1.00 71.29 108 LEU C CA 1
ATOM 2291 C C . LEU B 2 108 ? 152.730 130.779 88.626 1.00 71.29 108 LEU C C 1
ATOM 2292 O O . LEU B 2 108 ? 152.496 129.576 88.471 1.00 71.29 108 LEU C O 1
ATOM 2297 N N . LEU B 2 109 ? 152.788 131.637 87.605 1.00 72.06 109 LEU C N 1
ATOM 2298 C CA . LEU B 2 109 ? 152.646 131.184 86.228 1.00 72.06 109 LEU C CA 1
ATOM 2299 C C . LEU B 2 109 ? 153.743 130.214 85.824 1.00 72.06 109 LEU C C 1
ATOM 2300 O O . LEU B 2 109 ? 153.565 129.463 84.859 1.00 72.06 109 LEU C O 1
ATOM 2305 N N . GLU B 2 110 ? 154.873 130.210 86.531 1.00 74.90 110 GLU C N 1
ATOM 2306 C CA . GLU B 2 110 ? 155.926 129.250 86.232 1.00 74.90 110 GLU C CA 1
ATOM 2307 C C . GLU B 2 110 ? 155.521 127.822 86.558 1.00 74.90 110 GLU C C 1
ATOM 2308 O O . GLU B 2 110 ? 156.233 126.890 86.170 1.00 74.90 110 GLU C O 1
ATOM 2314 N N . LEU B 2 111 ? 154.406 127.631 87.258 1.00 73.44 111 LEU C N 1
ATOM 2315 C CA . LEU B 2 111 ? 153.976 126.305 87.693 1.00 73.44 111 LEU C CA 1
ATOM 2316 C C . LEU B 2 111 ? 152.974 125.765 86.672 1.00 73.44 111 LEU C C 1
ATOM 2317 O O . LEU B 2 111 ? 151.807 125.504 86.962 1.00 73.44 111 LEU C O 1
ATOM 2322 N N . GLU B 2 112 ? 153.469 125.594 85.445 1.00 74.28 112 GLU C N 1
ATOM 2323 C CA . GLU B 2 112 ? 152.608 125.478 84.271 1.00 74.28 112 GLU C CA 1
ATOM 2324 C C . GLU B 2 112 ? 151.755 124.216 84.245 1.00 74.28 112 GLU C C 1
ATOM 2325 O O . GLU B 2 112 ? 150.812 124.154 83.450 1.00 74.28 112 GLU C O 1
ATOM 2331 N N . TYR B 2 113 ? 152.048 123.218 85.072 1.00 71.31 113 TYR C N 1
ATOM 2332 C CA . TYR B 2 113 ? 151.251 122.000 85.119 1.00 71.31 113 TYR C CA 1
ATOM 2333 C C . TYR B 2 113 ? 150.306 121.959 86.312 1.00 71.31 113 TYR C C 1
ATOM 2334 O O . TYR B 2 113 ? 149.768 120.893 86.626 1.00 71.31 113 TYR C O 1
ATOM 2343 N N . LEU B 2 114 ? 150.095 123.088 86.982 1.00 66.23 114 LEU C N 1
ATOM 2344 C CA . LEU B 2 114 ? 149.245 123.118 88.165 1.00 66.23 114 LEU C CA 1
ATOM 2345 C C . LEU B 2 114 ? 147.784 122.937 87.779 1.00 66.23 114 LEU C C 1
ATOM 2346 O O . LEU B 2 114 ? 147.298 123.575 86.840 1.00 66.23 114 LEU C O 1
ATOM 2351 N N . ASN B 2 115 ? 147.079 122.063 88.501 1.00 64.57 115 ASN C N 1
ATOM 2352 C CA . ASN B 2 115 ? 145.659 121.853 88.261 1.00 64.57 115 ASN C CA 1
ATOM 2353 C C . ASN B 2 115 ? 144.782 122.036 89.491 1.00 64.57 115 ASN C C 1
ATOM 2354 O O . ASN B 2 115 ? 143.559 122.124 89.340 1.00 64.57 115 ASN C O 1
ATOM 2359 N N . PHE B 2 116 ? 145.353 122.097 90.691 1.00 61.79 116 PHE C N 1
ATOM 2360 C CA . PHE B 2 116 ? 144.600 122.325 91.921 1.00 61.79 116 PHE C CA 1
ATOM 2361 C C . PHE B 2 116 ? 145.177 123.557 92.606 1.00 61.79 116 PHE C C 1
ATOM 2362 O O . PHE B 2 116 ? 146.326 123.539 93.055 1.00 61.79 116 PHE C O 1
ATOM 2370 N N . LEU B 2 117 ? 144.383 124.622 92.696 1.00 59.57 117 LEU C N 1
ATOM 2371 C CA . LEU B 2 117 ? 144.791 125.843 93.379 1.00 59.57 117 LEU C CA 1
ATOM 2372 C C . LEU B 2 117 ? 143.731 126.214 94.404 1.00 59.57 117 LEU C C 1
ATOM 2373 O O . LEU B 2 117 ? 142.548 126.311 94.067 1.00 59.57 117 LEU C O 1
ATOM 2378 N N . ASP B 2 118 ? 144.154 126.423 95.649 1.00 60.64 118 ASP C N 1
ATOM 2379 C CA . ASP B 2 118 ? 143.233 126.703 96.747 1.00 60.64 118 ASP C CA 1
ATOM 2380 C C . ASP B 2 118 ? 143.856 127.766 97.639 1.00 60.64 118 ASP C C 1
ATOM 2381 O O . ASP B 2 118 ? 144.827 127.492 98.350 1.00 60.64 118 ASP C O 1
ATOM 2386 N N . LEU B 2 119 ? 143.300 128.974 97.600 1.00 59.71 119 LEU C N 1
ATOM 2387 C CA . LEU B 2 119 ? 143.706 130.077 98.470 1.00 59.71 119 LEU C CA 1
ATOM 2388 C C . LEU B 2 119 ? 142.418 130.629 99.069 1.00 59.71 119 LEU C C 1
ATOM 2389 O O . LEU B 2 119 ? 141.865 131.614 98.575 1.00 59.71 119 LEU C O 1
ATOM 2394 N N . SER B 2 120 ? 141.939 129.997 100.137 1.00 59.84 120 SER C N 1
ATOM 2395 C CA . SER B 2 120 ? 140.565 130.253 100.543 1.00 59.84 120 SER C CA 1
ATOM 2396 C C . SER B 2 120 ? 140.427 131.298 101.642 1.00 59.84 120 SER C C 1
ATOM 2397 O O . SER B 2 120 ? 139.896 132.387 101.401 1.00 59.84 120 SER C O 1
ATOM 2400 N N . VAL B 2 121 ? 140.934 131.007 102.841 1.00 59.70 121 VAL C N 1
ATOM 2401 C CA . VAL B 2 121 ? 140.617 131.848 103.991 1.00 59.70 121 VAL C CA 1
ATOM 2402 C C . VAL B 2 121 ? 141.604 132.995 104.160 1.00 59.70 121 VAL C C 1
ATOM 2403 O O . VAL B 2 121 ? 141.294 133.970 104.861 1.00 59.70 121 VAL C O 1
ATOM 2407 N N . ASN B 2 122 ? 142.756 132.937 103.501 1.00 62.25 122 ASN C N 1
ATOM 2408 C CA . ASN B 2 122 ? 143.739 134.004 103.606 1.00 62.25 122 ASN C CA 1
ATOM 2409 C C . ASN B 2 122 ? 143.160 135.323 103.115 1.00 62.25 122 ASN C C 1
ATOM 2410 O O . ASN B 2 122 ? 142.371 135.365 102.169 1.00 62.25 122 ASN C O 1
ATOM 2415 N N . GLU B 2 123 ? 143.555 136.412 103.768 1.00 64.73 123 GLU C N 1
ATOM 2416 C CA . GLU B 2 123 ? 143.246 137.756 103.288 1.00 64.73 123 GLU C CA 1
ATOM 2417 C C . GLU B 2 123 ? 144.564 138.390 102.854 1.00 64.73 123 GLU C C 1
ATOM 2418 O O . GLU B 2 123 ? 145.410 138.742 103.680 1.00 64.73 123 GLU C O 1
ATOM 2424 N N . PHE B 2 124 ? 144.766 138.467 101.543 1.00 64.45 124 PHE C N 1
ATOM 2425 C CA . PHE B 2 124 ? 145.934 139.127 100.980 1.00 64.45 124 PHE C CA 1
ATOM 2426 C C . PHE B 2 124 ? 145.628 140.610 100.862 1.00 64.45 124 PHE C C 1
ATOM 2427 O O . PHE B 2 124 ? 144.685 141.097 101.492 1.00 64.45 124 PHE C O 1
ATOM 2435 N N . GLU B 2 125 ? 146.431 141.342 100.098 1.00 69.19 125 GLU C N 1
ATOM 2436 C CA . GLU B 2 125 ? 146.075 142.714 99.768 1.00 69.19 125 GLU C CA 1
ATOM 2437 C C . GLU B 2 125 ? 144.665 142.749 99.200 1.00 69.19 125 GLU C C 1
ATOM 2438 O O . GLU B 2 125 ? 144.404 142.205 98.124 1.00 69.19 125 GLU C O 1
ATOM 2444 N N . ARG B 2 126 ? 143.754 143.389 99.933 1.00 63.57 126 ARG C N 1
ATOM 2445 C CA . ARG B 2 126 ? 142.326 143.333 99.624 1.00 63.57 126 ARG C CA 1
ATOM 2446 C C . ARG B 2 126 ? 142.073 144.157 98.367 1.00 63.57 126 ARG C C 1
ATOM 2447 O O . ARG B 2 126 ? 141.680 145.325 98.409 1.00 63.57 126 ARG C O 1
ATOM 2455 N N . SER B 2 127 ? 142.298 143.524 97.223 1.00 62.91 127 SER C N 1
ATOM 2456 C CA . SER B 2 127 ? 142.240 144.205 95.938 1.00 62.91 127 SER C CA 1
ATOM 2457 C C . SER B 2 127 ? 141.577 143.268 94.936 1.00 62.91 127 SER C C 1
ATOM 2458 O O . SER B 2 127 ? 140.935 142.278 95.304 1.00 62.91 127 SER C O 1
ATOM 2461 N N . GLU B 2 128 ? 141.726 143.587 93.656 1.00 61.80 128 GLU C N 1
ATOM 2462 C CA . GLU B 2 128 ? 141.102 142.806 92.601 1.00 61.80 128 GLU C CA 1
ATOM 2463 C C . GLU B 2 128 ? 141.673 141.394 92.581 1.00 61.80 128 GLU C C 1
ATOM 2464 O O . GLU B 2 128 ? 142.807 141.153 93.002 1.00 61.80 128 GLU C O 1
ATOM 2470 N N . ILE B 2 129 ? 140.871 140.450 92.100 1.00 60.73 129 ILE C N 1
ATOM 2471 C CA . ILE B 2 129 ? 141.419 139.117 91.839 1.00 60.73 129 ILE C CA 1
ATOM 2472 C C . ILE B 2 129 ? 142.493 139.235 90.768 1.00 60.73 129 ILE C C 1
ATOM 2473 O O . ILE B 2 129 ? 142.234 139.823 89.699 1.00 60.73 129 ILE C O 1
ATOM 2478 N N . PRO B 2 130 ? 143.703 138.731 90.995 1.00 61.95 130 PRO C N 1
ATOM 2479 C CA . PRO B 2 130 ? 144.764 138.896 89.995 1.00 61.95 130 PRO C CA 1
ATOM 2480 C C . PRO B 2 130 ? 144.380 138.249 88.674 1.00 61.95 130 PRO C C 1
ATOM 2481 O O . PRO B 2 130 ? 143.801 137.162 88.637 1.00 61.95 130 PRO C O 1
ATOM 2485 N N . ARG B 2 131 ? 144.711 138.934 87.580 1.00 64.44 131 ARG C N 1
ATOM 2486 C CA . ARG B 2 131 ? 144.311 138.462 86.263 1.00 64.44 131 ARG C CA 1
ATOM 2487 C C . ARG B 2 131 ? 145.208 137.355 85.729 1.00 64.44 131 ARG C C 1
ATOM 2488 O O . ARG B 2 131 ? 144.765 136.589 84.867 1.00 64.44 131 ARG C O 1
ATOM 2496 N N . PHE B 2 132 ? 146.438 137.233 86.231 1.00 65.75 132 PHE C N 1
ATOM 2497 C CA . PHE B 2 132 ? 147.355 136.231 85.699 1.00 65.75 132 PHE C CA 1
ATOM 2498 C C . PHE B 2 132 ? 146.813 134.817 85.847 1.00 65.75 132 PHE C C 1
ATOM 2499 O O . PHE B 2 132 ? 147.214 133.927 85.088 1.00 65.75 132 PHE C O 1
ATOM 2507 N N . ILE B 2 133 ? 145.882 134.602 86.778 1.00 64.43 133 ILE C N 1
ATOM 2508 C CA . ILE B 2 133 ? 145.292 133.286 86.969 1.00 64.43 133 ILE C CA 1
ATOM 2509 C C . ILE B 2 133 ? 144.591 132.803 85.706 1.00 64.43 133 ILE C C 1
ATOM 2510 O O . ILE B 2 133 ? 144.347 131.601 85.555 1.00 64.43 133 ILE C O 1
ATOM 2515 N N . CYS B 2 134 ? 144.284 133.706 84.773 1.00 66.47 134 CYS C N 1
ATOM 2516 C CA . CYS B 2 134 ? 143.653 133.276 83.533 1.00 66.47 134 CYS C CA 1
ATOM 2517 C C . CYS B 2 134 ? 144.572 132.424 82.672 1.00 66.47 134 CYS C C 1
ATOM 2518 O O . CYS B 2 134 ? 144.084 131.770 81.744 1.00 66.47 134 CYS C O 1
ATOM 2521 N N . SER B 2 135 ? 145.874 132.403 82.950 1.00 66.24 135 SER C N 1
ATOM 2522 C CA . SER B 2 135 ? 146.797 131.736 82.043 1.00 66.24 135 SER C CA 1
ATOM 2523 C C . SER B 2 135 ? 147.546 130.588 82.706 1.00 66.24 135 SER C C 1
ATOM 2524 O O . SER B 2 135 ? 148.768 130.475 82.567 1.00 66.24 135 SER C O 1
ATOM 2527 N N . PHE B 2 136 ? 146.827 129.730 83.427 1.00 66.20 136 PHE C N 1
ATOM 2528 C CA . PHE B 2 136 ? 147.392 128.486 83.932 1.00 66.20 136 PHE C CA 1
ATOM 2529 C C . PHE B 2 136 ? 147.200 127.322 82.973 1.00 66.20 136 PHE C C 1
ATOM 2530 O O . PHE B 2 136 ? 148.021 126.398 82.966 1.00 66.20 136 PHE C O 1
ATOM 2538 N N . LYS B 2 137 ? 146.114 127.334 82.200 1.00 67.33 137 LYS C N 1
ATOM 2539 C CA . LYS B 2 137 ? 145.923 126.502 81.016 1.00 67.33 137 LYS C CA 1
ATOM 2540 C C . LYS B 2 137 ? 145.642 125.044 81.374 1.00 67.33 137 LYS C C 1
ATOM 2541 O O . LYS B 2 137 ? 145.276 124.247 80.505 1.00 67.33 137 LYS C O 1
ATOM 2547 N N . ARG B 2 138 ? 145.759 124.687 82.654 1.00 67.35 138 ARG C N 1
ATOM 2548 C CA . ARG B 2 138 ? 145.427 123.331 83.075 1.00 67.35 138 ARG C CA 1
ATOM 2549 C C . ARG B 2 138 ? 144.675 123.288 84.399 1.00 67.35 138 ARG C C 1
ATOM 2550 O O . ARG B 2 138 ? 144.559 122.207 84.988 1.00 67.35 138 ARG C O 1
ATOM 2558 N N . LEU B 2 139 ? 144.164 124.414 84.886 1.00 63.50 139 LEU C N 1
ATOM 2559 C CA . LEU B 2 139 ? 143.492 124.428 86.177 1.00 63.50 139 LEU C CA 1
ATOM 2560 C C . LEU B 2 139 ? 142.176 123.670 86.103 1.00 63.50 139 LEU C C 1
ATOM 2561 O O . LEU B 2 139 ? 141.337 123.941 85.239 1.00 63.50 139 LEU C O 1
ATOM 2566 N N . GLU B 2 140 ? 141.998 122.719 87.016 1.00 62.26 140 GLU C N 1
ATOM 2567 C CA . GLU B 2 140 ? 140.745 121.990 87.156 1.00 62.26 140 GLU C CA 1
ATOM 2568 C C . GLU B 2 140 ? 140.067 122.273 88.488 1.00 62.26 140 GLU C C 1
ATOM 2569 O O . GLU B 2 140 ? 139.078 121.613 88.824 1.00 62.26 140 GLU C O 1
ATOM 2575 N N . TYR B 2 141 ? 140.576 123.234 89.254 1.00 59.78 141 TYR C N 1
ATOM 2576 C CA . TYR B 2 141 ? 140.042 123.548 90.571 1.00 59.78 141 TYR C CA 1
ATOM 2577 C C . TYR B 2 141 ? 140.550 124.920 90.978 1.00 59.78 141 TYR C C 1
ATOM 2578 O O . TYR B 2 141 ? 141.750 125.188 90.888 1.00 59.78 141 TYR C O 1
ATOM 2587 N N . LEU B 2 142 ? 139.641 125.779 91.420 1.00 57.27 142 LEU C N 1
ATOM 2588 C CA . LEU B 2 142 ? 139.996 127.084 91.950 1.00 57.27 142 LEU C CA 1
ATOM 2589 C C . LEU B 2 142 ? 139.072 127.400 93.112 1.00 57.27 142 LEU C C 1
ATOM 2590 O O . LEU B 2 142 ? 137.859 127.193 93.025 1.00 57.27 142 LEU C O 1
ATOM 2595 N N . ASN B 2 143 ? 139.649 127.904 94.200 1.00 57.35 143 ASN C N 1
ATOM 2596 C CA . ASN B 2 143 ? 138.882 128.227 95.400 1.00 57.35 143 ASN C CA 1
ATOM 2597 C C . ASN B 2 143 ? 139.496 129.468 96.038 1.00 57.35 143 ASN C C 1
ATOM 2598 O O . ASN B 2 143 ? 140.480 129.375 96.775 1.00 57.35 143 ASN C O 1
ATOM 2603 N N . LEU B 2 144 ? 138.906 130.625 95.752 1.00 56.18 144 LEU C N 1
ATOM 2604 C CA . LEU B 2 144 ? 139.253 131.877 96.409 1.00 56.18 144 LEU C CA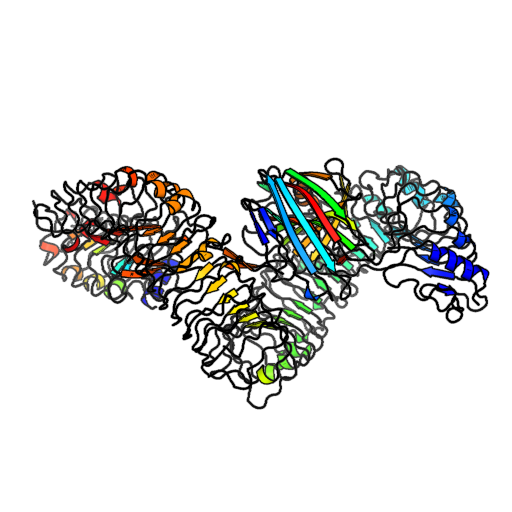 1
ATOM 2605 C C . LEU B 2 144 ? 138.149 132.326 97.359 1.00 56.18 144 LEU C C 1
ATOM 2606 O O . LEU B 2 144 ? 137.990 133.519 97.621 1.00 56.18 144 LEU C O 1
ATOM 2611 N N . SER B 2 145 ? 137.377 131.377 97.874 1.00 56.56 145 SER C N 1
ATOM 2612 C CA . SER B 2 145 ? 136.215 131.696 98.685 1.00 56.56 145 SER C CA 1
ATOM 2613 C C . SER B 2 145 ? 136.623 132.074 100.099 1.00 56.56 145 SER C C 1
ATOM 2614 O O . SER B 2 145 ? 137.530 131.475 100.678 1.00 56.56 145 SER C O 1
ATOM 2617 N N . SER B 2 146 ? 135.928 133.068 100.652 1.00 57.22 146 SER C N 1
ATOM 2618 C CA . SER B 2 146 ? 136.084 133.580 102.011 1.00 57.22 146 SER C CA 1
ATOM 2619 C C . SER B 2 146 ? 137.362 134.381 102.204 1.00 57.22 146 SER C C 1
ATOM 2620 O O . SER B 2 146 ? 137.741 134.662 103.345 1.00 57.22 146 SER C O 1
ATOM 2623 N N . SER B 2 147 ? 138.037 134.760 101.127 1.00 57.95 147 SER C N 1
ATOM 2624 C CA . SER B 2 147 ? 139.105 135.745 101.202 1.00 57.95 147 SER C CA 1
ATOM 2625 C C . SER B 2 147 ? 138.475 137.135 101.242 1.00 57.95 147 SER C C 1
ATOM 2626 O O . SER B 2 147 ? 137.272 137.290 101.468 1.00 57.95 147 SER C O 1
ATOM 2629 N N . PHE B 2 148 ? 139.276 138.170 101.033 1.00 58.13 148 PHE C N 1
ATOM 2630 C CA . PHE B 2 148 ? 138.789 139.540 101.083 1.00 58.13 148 PHE C CA 1
ATOM 2631 C C . PHE B 2 148 ? 138.976 140.241 99.744 1.00 58.13 148 PHE C C 1
ATOM 2632 O O . PHE B 2 148 ? 139.273 141.435 99.681 1.00 58.13 148 PHE C O 1
ATOM 2640 N N . PHE B 2 149 ? 138.800 139.501 98.654 1.00 57.74 149 PHE C N 1
ATOM 2641 C CA . PHE B 2 149 ? 138.867 140.091 97.327 1.00 57.74 149 PHE C CA 1
ATOM 2642 C C . PHE B 2 149 ? 137.697 141.042 97.110 1.00 57.74 149 PHE C C 1
ATOM 2643 O O . PHE B 2 149 ? 136.616 140.875 97.681 1.00 57.74 149 PHE C O 1
ATOM 2651 N N . SER B 2 150 ? 137.920 142.052 96.274 1.00 58.94 150 SER C N 1
ATOM 2652 C CA . SER B 2 150 ? 136.904 143.055 95.994 1.00 58.94 150 SER C CA 1
ATOM 2653 C C . SER B 2 150 ? 136.925 143.399 94.513 1.00 58.94 150 SER C C 1
ATOM 2654 O O . SER B 2 150 ? 137.822 142.995 93.770 1.00 58.94 150 SER C O 1
ATOM 2657 N N . GLY B 2 151 ? 135.914 144.151 94.087 1.00 57.35 151 GLY C N 1
ATOM 2658 C CA . GLY B 2 151 ? 135.856 144.640 92.727 1.00 57.35 151 GLY C CA 1
ATOM 2659 C C . GLY B 2 151 ? 135.329 143.620 91.739 1.00 57.35 151 GLY C C 1
ATOM 2660 O O . GLY B 2 151 ? 134.898 142.518 92.081 1.00 57.35 151 GLY C O 1
ATOM 2661 N N . LEU B 2 152 ? 135.371 144.015 90.470 1.00 56.25 152 LEU C N 1
ATOM 2662 C CA . LEU B 2 152 ? 134.801 143.203 89.406 1.00 56.25 152 LEU C CA 1
ATOM 2663 C C . LEU B 2 152 ? 135.662 141.977 89.133 1.00 56.25 152 LEU C C 1
ATOM 2664 O O . LEU B 2 152 ? 136.890 142.021 89.237 1.00 56.25 152 LEU C O 1
ATOM 2669 N N . ILE B 2 153 ? 135.006 140.879 88.786 1.00 57.68 153 ILE C N 1
ATOM 2670 C CA . ILE B 2 153 ? 135.723 139.687 88.323 1.00 57.68 153 ILE C CA 1
ATOM 2671 C C . ILE B 2 153 ? 136.407 140.008 86.999 1.00 57.68 153 ILE C C 1
ATOM 2672 O O . ILE B 2 153 ? 135.762 140.565 86.094 1.00 57.68 153 ILE C O 1
ATOM 2677 N N . PRO B 2 154 ? 137.692 139.698 86.838 1.00 60.95 154 PRO C N 1
ATOM 2678 C CA . PRO B 2 154 ? 138.378 140.032 85.585 1.00 60.95 154 PRO C CA 1
ATOM 2679 C C . PRO B 2 154 ? 137.735 139.337 84.395 1.00 60.95 154 PRO C C 1
ATOM 2680 O O . PRO B 2 154 ? 137.266 138.202 84.492 1.00 60.95 154 PRO C O 1
ATOM 2684 N N . THR B 2 155 ? 137.716 140.036 83.260 1.00 61.73 155 THR C N 1
ATOM 2685 C CA . THR B 2 155 ? 137.126 139.483 82.049 1.00 61.73 155 THR C CA 1
ATOM 2686 C C . THR B 2 155 ? 137.995 138.412 81.406 1.00 61.73 155 THR C C 1
ATOM 2687 O O . THR B 2 155 ? 137.535 137.745 80.474 1.00 61.73 155 THR C O 1
ATOM 2691 N N . GLN B 2 156 ? 139.229 138.231 81.874 1.00 63.69 156 GLN C N 1
ATOM 2692 C CA . GLN B 2 156 ? 140.151 137.277 81.275 1.00 63.69 156 GLN C CA 1
ATOM 2693 C C . GLN B 2 156 ? 139.870 135.839 81.683 1.00 63.69 156 GLN C C 1
ATOM 2694 O O . GLN B 2 156 ? 140.439 134.918 81.081 1.00 63.69 156 GLN C O 1
ATOM 2700 N N . PHE B 2 157 ? 138.978 135.617 82.648 1.00 63.07 157 PHE C N 1
ATOM 2701 C CA . PHE B 2 157 ? 138.665 134.272 83.113 1.00 63.07 157 PHE C CA 1
ATOM 2702 C C . PHE B 2 157 ? 138.059 133.421 82.003 1.00 63.07 157 PHE C C 1
ATOM 2703 O O . PHE B 2 157 ? 137.758 132.242 82.214 1.00 63.07 157 PHE C O 1
ATOM 2711 N N . LYS B 2 158 ? 137.878 134.008 80.820 1.00 63.11 158 LYS C N 1
ATOM 2712 C CA . LYS B 2 158 ? 137.432 133.249 79.661 1.00 63.11 158 LYS C CA 1
ATOM 2713 C C . LYS B 2 158 ? 138.504 132.301 79.139 1.00 63.11 158 LYS C C 1
ATOM 2714 O O . LYS B 2 158 ? 138.183 131.393 78.368 1.00 63.11 158 LYS C O 1
ATOM 2720 N N . ASN B 2 159 ? 139.764 132.487 79.536 1.00 65.17 159 ASN C N 1
ATOM 2721 C CA . ASN B 2 159 ? 140.807 131.527 79.191 1.00 65.17 159 ASN C CA 1
ATOM 2722 C C . ASN B 2 159 ? 140.824 130.286 80.073 1.00 65.17 159 ASN C C 1
ATOM 2723 O O . ASN B 2 159 ? 141.570 129.350 79.769 1.00 65.17 159 ASN C O 1
ATOM 2728 N N . LEU B 2 160 ? 140.040 130.242 81.144 1.00 62.88 160 LEU C N 1
ATOM 2729 C CA . LEU B 2 160 ? 140.036 129.077 82.030 1.00 62.88 160 LEU C CA 1
ATOM 2730 C C . LEU B 2 160 ? 139.041 128.028 81.531 1.00 62.88 160 LEU C C 1
ATOM 2731 O O . LEU B 2 160 ? 138.038 127.714 82.170 1.00 62.88 160 LEU C O 1
ATOM 2736 N N . THR B 2 161 ? 139.347 127.479 80.355 1.00 61.62 161 THR C N 1
ATOM 2737 C CA . THR B 2 161 ? 138.447 126.531 79.711 1.00 61.62 161 THR C CA 1
ATOM 2738 C C . THR B 2 161 ? 138.466 125.160 80.369 1.00 61.62 161 THR C C 1
ATOM 2739 O O . THR B 2 161 ? 137.482 124.422 80.257 1.00 61.62 161 THR C O 1
ATOM 2743 N N . SER B 2 162 ? 139.550 124.801 81.049 1.00 62.62 162 SER C N 1
ATOM 2744 C CA . SER B 2 162 ? 139.703 123.474 81.626 1.00 62.62 162 SER C CA 1
ATOM 2745 C C . SER B 2 162 ? 139.200 123.393 83.059 1.00 62.62 162 SER C C 1
ATOM 2746 O O . SER B 2 162 ? 139.433 122.382 83.728 1.00 62.62 162 SER C O 1
ATOM 2749 N N . LEU B 2 163 ? 138.517 124.424 83.540 1.00 60.35 163 LEU C N 1
ATOM 2750 C CA . LEU B 2 163 ? 138.125 124.493 84.938 1.00 60.35 163 LEU C CA 1
ATOM 2751 C C . LEU B 2 163 ? 136.858 123.685 85.180 1.00 60.35 163 LEU C C 1
ATOM 2752 O O . LEU B 2 163 ? 135.871 123.830 84.452 1.00 60.35 163 LEU C O 1
ATOM 2757 N N . ARG B 2 164 ? 136.890 122.827 86.199 1.00 60.25 164 ARG C N 1
ATOM 2758 C CA . ARG B 2 164 ? 135.727 122.037 86.584 1.00 60.25 164 ARG C CA 1
ATOM 2759 C C . ARG B 2 164 ? 135.075 122.508 87.874 1.00 60.25 164 ARG C C 1
ATOM 2760 O O . ARG B 2 164 ? 133.873 122.294 88.054 1.00 60.25 164 ARG C O 1
ATOM 2768 N N . ILE B 2 165 ? 135.830 123.131 88.774 1.00 57.66 165 ILE C N 1
ATOM 2769 C CA . ILE B 2 165 ? 135.305 123.624 90.041 1.00 57.66 165 ILE C CA 1
ATOM 2770 C C . ILE B 2 165 ? 135.719 125.078 90.195 1.00 57.66 165 ILE C C 1
ATOM 2771 O O . ILE B 2 165 ? 136.915 125.392 90.174 1.00 57.66 165 ILE C O 1
ATOM 2776 N N . LEU B 2 166 ? 134.736 125.960 90.345 1.00 56.31 166 LEU C N 1
ATOM 2777 C CA . LEU B 2 166 ? 134.966 127.384 90.542 1.00 56.31 166 LEU C CA 1
ATOM 2778 C C . LEU B 2 166 ? 134.260 127.818 91.815 1.00 56.31 166 LEU C C 1
ATOM 2779 O O . LEU B 2 166 ? 133.066 127.552 91.983 1.00 56.31 166 LEU C O 1
ATOM 2784 N N . ASP B 2 167 ? 134.992 128.482 92.708 1.00 58.50 167 ASP C N 1
ATOM 2785 C CA . ASP B 2 167 ? 134.444 128.912 93.995 1.00 58.50 167 ASP C CA 1
ATOM 2786 C C . ASP B 2 167 ? 135.005 130.292 94.321 1.00 58.50 167 ASP C C 1
ATOM 2787 O O . ASP B 2 167 ? 136.155 130.418 94.752 1.00 58.50 167 ASP C O 1
ATOM 2792 N N . LEU B 2 168 ? 134.188 131.319 94.114 1.00 56.09 168 LEU C N 1
ATOM 2793 C CA . LEU B 2 168 ? 134.543 132.702 94.403 1.00 56.09 168 LEU C CA 1
ATOM 2794 C C . LEU B 2 168 ? 133.628 133.286 95.470 1.00 56.09 168 LEU C C 1
ATOM 2795 O O . LEU B 2 168 ? 133.438 134.500 95.540 1.00 56.09 168 LEU C O 1
ATOM 2800 N N . GLY B 2 169 ? 133.052 132.427 96.304 1.00 55.14 169 GLY C N 1
ATOM 2801 C CA . GLY B 2 169 ? 131.987 132.855 97.184 1.00 55.14 169 GLY C CA 1
ATOM 2802 C C . GLY B 2 169 ? 132.468 133.684 98.359 1.00 55.14 169 GLY C C 1
ATOM 2803 O O . GLY B 2 169 ? 133.589 133.545 98.840 1.00 55.14 169 GLY C O 1
ATOM 2804 N N . TYR B 2 170 ? 131.579 134.563 98.815 1.00 53.99 170 TYR C N 1
ATOM 2805 C CA . TYR B 2 170 ? 131.744 135.297 100.068 1.00 53.99 170 TYR C CA 1
ATOM 2806 C C . TYR B 2 170 ? 132.985 136.186 100.050 1.00 53.99 170 TYR C C 1
ATOM 2807 O O . TYR B 2 170 ? 133.852 136.110 100.920 1.00 53.99 170 TYR C O 1
ATOM 2816 N N . ASN B 2 171 ? 133.051 137.041 99.036 1.00 56.03 171 ASN C N 1
ATOM 2817 C CA . ASN B 2 171 ? 133.990 138.147 98.964 1.00 56.03 171 ASN C CA 1
ATOM 2818 C C . ASN B 2 171 ? 133.200 139.415 98.683 1.00 56.03 171 ASN C C 1
ATOM 2819 O O . ASN B 2 171 ? 132.003 139.372 98.390 1.00 56.03 171 ASN C O 1
ATOM 2824 N N . ASN B 2 172 ? 133.873 140.555 98.773 1.00 56.85 172 ASN C N 1
ATOM 2825 C CA . ASN B 2 172 ? 133.240 141.831 98.449 1.00 56.85 172 ASN C CA 1
ATOM 2826 C C . ASN B 2 172 ? 133.267 142.089 96.947 1.00 56.85 172 ASN C C 1
ATOM 2827 O O . ASN B 2 172 ? 133.694 143.142 96.477 1.00 56.85 172 ASN C O 1
ATOM 2832 N N . LEU B 2 173 ? 132.794 141.112 96.181 1.00 56.47 173 LEU C N 1
ATOM 2833 C CA . LEU B 2 173 ? 132.840 141.168 94.730 1.00 56.47 173 LEU C CA 1
ATOM 2834 C C . LEU B 2 173 ? 131.553 141.760 94.176 1.00 56.47 173 LEU C C 1
ATOM 2835 O O . LEU B 2 173 ? 130.487 141.669 94.790 1.00 56.47 173 LEU C O 1
ATOM 2840 N N . ILE B 2 174 ? 131.665 142.370 93.002 1.00 55.86 174 ILE C N 1
ATOM 2841 C CA . ILE B 2 174 ? 130.532 142.950 92.297 1.00 55.86 174 ILE C CA 1
ATOM 2842 C C . ILE B 2 174 ? 130.405 142.211 90.975 1.00 55.86 174 ILE C C 1
ATOM 2843 O O . ILE B 2 174 ? 131.293 142.298 90.118 1.00 55.86 174 ILE C O 1
ATOM 2848 N N . VAL B 2 175 ? 129.307 141.485 90.805 1.00 57.60 175 VAL C N 1
ATOM 2849 C CA . VAL B 2 175 ? 129.041 140.719 89.596 1.00 57.60 175 VAL C CA 1
ATOM 2850 C C . VAL B 2 175 ? 127.864 141.372 88.889 1.00 57.60 175 VAL C C 1
ATOM 2851 O O . VAL B 2 175 ? 126.714 141.233 89.322 1.00 57.60 175 VAL C O 1
ATOM 2855 N N . LYS B 2 176 ? 128.145 142.087 87.802 1.00 59.87 176 LYS C N 1
ATOM 2856 C CA . LYS B 2 176 ? 127.103 142.714 87.008 1.00 59.87 176 LYS C CA 1
ATOM 2857 C C . LYS B 2 176 ? 127.074 142.257 85.558 1.00 59.87 176 LYS C C 1
ATOM 2858 O O . LYS B 2 176 ? 126.175 142.673 84.818 1.00 59.87 176 LYS C O 1
ATOM 2864 N N . ASP B 2 177 ? 128.015 141.421 85.130 1.00 62.92 177 ASP C N 1
ATOM 2865 C CA . ASP B 2 177 ? 127.998 140.844 83.796 1.00 62.92 177 ASP C CA 1
ATOM 2866 C C . ASP B 2 177 ? 128.588 139.446 83.861 1.00 62.92 177 ASP C C 1
ATOM 2867 O O . ASP B 2 177 ? 129.616 139.228 84.511 1.00 62.92 177 ASP C O 1
ATOM 2872 N N . LEU B 2 178 ? 127.939 138.502 83.186 1.00 60.52 178 LEU C N 1
ATOM 2873 C CA . LEU B 2 178 ? 128.352 137.105 83.200 1.00 60.52 178 LEU C CA 1
ATOM 2874 C C . LEU B 2 178 ? 128.620 136.589 81.791 1.00 60.52 178 LEU C C 1
ATOM 2875 O O . LEU B 2 178 ? 128.364 135.423 81.492 1.00 60.52 178 LEU C O 1
ATOM 2880 N N . THR B 2 179 ? 129.138 137.450 80.915 1.00 59.88 179 THR C N 1
ATOM 2881 C CA . THR B 2 179 ? 129.418 137.037 79.547 1.00 59.88 179 THR C CA 1
ATOM 2882 C C . THR B 2 179 ? 130.645 136.144 79.440 1.00 59.88 179 THR C C 1
ATOM 2883 O O . THR B 2 179 ? 130.862 135.550 78.380 1.00 59.88 179 THR C O 1
ATOM 2887 N N . TRP B 2 180 ? 131.445 136.035 80.498 1.00 58.88 180 TRP C N 1
ATOM 2888 C CA . TRP B 2 180 ? 132.614 135.169 80.477 1.00 58.88 180 TRP C CA 1
ATOM 2889 C C . TRP B 2 180 ? 132.288 133.717 80.795 1.00 58.88 180 TRP C C 1
ATOM 2890 O O . TRP B 2 180 ? 133.067 132.831 80.428 1.00 58.88 180 TRP C O 1
ATOM 2901 N N . LEU B 2 181 ? 131.158 133.449 81.455 1.00 59.76 181 LEU C N 1
ATOM 2902 C CA . LEU B 2 181 ? 130.808 132.082 81.826 1.00 59.76 181 LEU C CA 1
ATOM 2903 C C . LEU B 2 181 ? 130.511 131.196 80.626 1.00 59.76 181 LEU C C 1
ATOM 2904 O O . LEU B 2 181 ? 130.533 129.970 80.764 1.00 59.76 181 LEU C O 1
ATOM 2909 N N . SER B 2 182 ? 130.232 131.779 79.461 1.00 60.11 182 SER C N 1
ATOM 2910 C CA . SER B 2 182 ? 129.848 130.971 78.309 1.00 60.11 182 SER C CA 1
ATOM 2911 C C . SER B 2 182 ? 130.970 130.031 77.890 1.00 60.11 182 SER C C 1
ATOM 2912 O O . SER B 2 182 ? 130.715 128.893 77.478 1.00 60.11 182 SER C O 1
ATOM 2915 N N . HIS B 2 183 ? 132.221 130.490 77.980 1.00 60.31 183 HIS C N 1
ATOM 2916 C CA . HIS B 2 183 ? 133.345 129.682 77.520 1.00 60.31 183 HIS C CA 1
ATOM 2917 C C . HIS B 2 183 ? 133.673 128.545 78.479 1.00 60.31 183 HIS C C 1
ATOM 2918 O O . HIS B 2 183 ? 134.103 127.475 78.039 1.00 60.31 183 HIS C O 1
ATOM 2925 N N . LEU B 2 184 ? 133.477 128.745 79.781 1.00 60.57 184 LEU C N 1
ATOM 2926 C CA . LEU B 2 184 ? 133.773 127.711 80.772 1.00 60.57 184 LEU C CA 1
ATOM 2927 C C . LEU B 2 184 ? 132.716 126.616 80.661 1.00 60.57 184 LEU C C 1
ATOM 2928 O O . LEU B 2 184 ? 131.716 126.590 81.381 1.00 60.57 184 LEU C O 1
ATOM 2933 N N . SER B 2 185 ? 132.956 125.684 79.742 1.00 61.42 185 SER C N 1
ATOM 2934 C CA . SER B 2 185 ? 131.994 124.643 79.413 1.00 61.42 185 SER C CA 1
ATOM 2935 C C . SER B 2 185 ? 132.319 123.303 80.056 1.00 61.42 185 SER C C 1
ATOM 2936 O O . SER B 2 185 ? 131.724 122.290 79.678 1.00 61.42 185 SER C O 1
ATOM 2939 N N . SER B 2 186 ? 133.243 123.268 81.014 1.00 62.08 186 SER C N 1
ATOM 2940 C CA . SER B 2 186 ? 133.604 122.030 81.694 1.00 62.08 186 SER C CA 1
ATOM 2941 C C . SER B 2 186 ? 133.271 122.074 83.180 1.00 62.08 186 SER C C 1
ATOM 2942 O O . SER B 2 186 ? 133.748 121.228 83.943 1.00 62.08 186 SER C O 1
ATOM 2945 N N . LEU B 2 187 ? 132.462 123.037 83.607 1.00 60.00 187 LEU C N 1
ATOM 2946 C CA . LEU B 2 187 ? 132.176 123.204 85.022 1.00 60.00 187 LEU C CA 1
ATOM 2947 C C . LEU B 2 187 ? 131.176 122.170 85.519 1.00 60.00 187 LEU C C 1
ATOM 2948 O O . LEU B 2 187 ? 130.223 121.803 84.826 1.00 60.00 187 LEU C O 1
ATOM 2953 N N . GLU B 2 188 ? 131.408 121.701 86.741 1.00 60.97 188 GLU C N 1
ATOM 2954 C CA . GLU B 2 188 ? 130.431 120.917 87.476 1.00 60.97 188 GLU C CA 1
ATOM 2955 C C . GLU B 2 188 ? 130.070 121.551 88.808 1.00 60.97 188 GLU C C 1
ATOM 2956 O O . GLU B 2 188 ? 129.239 120.998 89.534 1.00 60.97 188 GLU C O 1
ATOM 2962 N N . LEU B 2 189 ? 130.668 122.693 89.148 1.00 57.66 189 LEU C N 1
ATOM 2963 C CA . LEU B 2 189 ? 130.511 123.273 90.478 1.00 57.66 189 LEU C CA 1
ATOM 2964 C C . LEU B 2 189 ? 130.828 124.763 90.351 1.00 57.66 189 LEU C C 1
ATOM 2965 O O . LEU B 2 189 ? 131.989 125.131 90.155 1.00 57.66 189 LEU C O 1
ATOM 2970 N N . LEU B 2 190 ? 129.802 125.601 90.458 1.00 55.35 190 LEU C N 1
ATOM 2971 C CA . LEU B 2 190 ? 129.960 127.046 90.392 1.00 55.35 190 LEU C CA 1
ATOM 2972 C C . LEU B 2 190 ? 129.388 127.669 91.655 1.00 55.35 190 LEU C C 1
ATOM 2973 O O . LEU B 2 190 ? 128.264 127.349 92.054 1.00 55.35 190 LEU C O 1
ATOM 2978 N N . SER B 2 191 ? 130.159 128.557 92.277 1.00 54.74 191 SER C N 1
ATOM 2979 C CA . SER B 2 191 ? 129.753 129.233 93.503 1.00 54.74 191 SER C CA 1
ATOM 2980 C C . SER B 2 191 ? 130.076 130.712 93.378 1.00 54.74 191 SER C C 1
ATOM 2981 O O . SER B 2 191 ? 131.241 131.082 93.211 1.00 54.74 191 SER C O 1
ATOM 2984 N N . LEU B 2 192 ? 129.047 131.554 93.459 1.00 52.92 192 LEU C N 1
ATOM 2985 C CA . LEU B 2 192 ? 129.205 133.000 93.378 1.00 52.92 192 LEU C CA 1
ATOM 2986 C C . LEU B 2 192 ? 128.454 133.698 94.504 1.00 52.92 192 LEU C C 1
ATOM 2987 O O . LEU B 2 192 ? 127.951 134.810 94.326 1.00 52.92 192 LEU C O 1
ATOM 2992 N N . GLY B 2 193 ? 128.371 133.062 95.667 1.00 52.58 193 GLY C N 1
ATOM 2993 C CA . GLY B 2 193 ? 127.634 133.641 96.768 1.00 52.58 193 GLY C CA 1
ATOM 2994 C C . GLY B 2 193 ? 128.370 134.793 97.422 1.00 52.58 193 GLY C C 1
ATOM 2995 O O . GLY B 2 193 ? 129.579 134.967 97.282 1.00 52.58 193 GLY C O 1
ATOM 2996 N N . GLY B 2 194 ? 127.609 135.601 98.153 1.00 54.80 194 GLY C N 1
ATOM 2997 C CA . GLY B 2 194 ? 128.170 136.737 98.849 1.00 54.80 194 GLY C CA 1
ATOM 2998 C C . GLY B 2 194 ? 128.490 137.929 97.981 1.00 54.80 194 GLY C C 1
ATOM 2999 O O . GLY B 2 194 ? 129.139 138.866 98.460 1.00 54.80 194 GLY C O 1
ATOM 3000 N N . SER B 2 195 ? 128.059 137.931 96.728 1.00 56.77 195 SER C N 1
ATOM 3001 C CA . SER B 2 195 ? 128.385 138.990 95.788 1.00 56.77 195 SER C CA 1
ATOM 3002 C C . SER B 2 195 ? 127.251 140.002 95.691 1.00 56.77 195 SER C C 1
ATOM 3003 O O . SER B 2 195 ? 126.105 139.730 96.055 1.00 56.77 195 SER C O 1
ATOM 3006 N N . ASP B 2 196 ? 127.592 141.189 95.189 1.00 58.59 196 ASP C N 1
ATOM 3007 C CA . ASP B 2 196 ? 126.603 142.214 94.860 1.00 58.59 196 ASP C CA 1
ATOM 3008 C C . ASP B 2 196 ? 126.005 141.880 93.493 1.00 58.59 196 ASP C C 1
ATOM 3009 O O . ASP B 2 196 ? 126.253 142.535 92.479 1.00 58.59 196 ASP C O 1
ATOM 3014 N N . PHE B 2 197 ? 125.199 140.823 93.488 1.00 57.25 197 PHE C N 1
ATOM 3015 C CA . PHE B 2 197 ? 124.696 140.245 92.250 1.00 57.25 197 PHE C CA 1
ATOM 3016 C C . PHE B 2 197 ? 123.681 141.183 91.613 1.00 57.25 197 PHE C C 1
ATOM 3017 O O . PHE B 2 197 ? 122.641 141.480 92.208 1.00 57.25 197 PHE C O 1
ATOM 3025 N N . GLN B 2 198 ? 123.980 141.650 90.400 1.00 57.37 198 GLN C N 1
ATOM 3026 C CA . GLN B 2 198 ? 123.090 142.552 89.680 1.00 57.37 198 GLN C CA 1
ATOM 3027 C C . GLN B 2 198 ? 122.814 142.069 88.262 1.00 57.37 198 GLN C C 1
ATOM 3028 O O . GLN B 2 198 ? 122.389 142.861 87.417 1.00 57.37 198 GLN C O 1
ATOM 3034 N N . VAL B 2 199 ? 123.040 140.789 87.986 1.00 59.92 199 VAL C N 1
ATOM 3035 C CA . VAL B 2 199 ? 122.802 140.236 86.657 1.00 59.92 199 VAL C CA 1
ATOM 3036 C C . VAL B 2 199 ? 121.306 140.017 86.479 1.00 59.92 199 VAL C C 1
ATOM 3037 O O . VAL B 2 199 ? 120.682 139.270 87.240 1.00 59.92 199 VAL C O 1
ATOM 3041 N N . LYS B 2 200 ? 120.728 140.662 85.465 1.00 62.35 200 LYS C N 1
ATOM 3042 C CA . LYS B 2 200 ? 119.293 140.536 85.230 1.00 62.35 200 LYS C CA 1
ATOM 3043 C C . LYS B 2 200 ? 118.928 139.180 84.639 1.00 62.35 200 LYS C C 1
ATOM 3044 O O . LYS B 2 200 ? 117.834 138.669 84.900 1.00 62.35 200 LYS C O 1
ATOM 3050 N N . ASN B 2 201 ? 119.818 138.583 83.851 1.00 63.69 201 ASN C N 1
ATOM 3051 C CA . ASN B 2 201 ? 119.493 137.365 83.119 1.00 63.69 201 ASN C CA 1
ATOM 3052 C C . ASN B 2 201 ? 120.408 136.214 83.513 1.00 63.69 201 ASN C C 1
ATOM 3053 O O . ASN B 2 201 ? 120.946 135.520 82.647 1.00 63.69 201 ASN C O 1
ATOM 3058 N N . TRP B 2 202 ? 120.592 136.007 84.818 1.00 62.57 202 TRP C N 1
ATOM 3059 C CA . TRP B 2 202 ? 121.534 134.995 85.280 1.00 62.57 202 TRP C CA 1
ATOM 3060 C C . TRP B 2 202 ? 121.097 133.586 84.900 1.00 62.57 202 TRP C C 1
ATOM 3061 O O . TRP B 2 202 ? 121.949 132.729 84.645 1.00 62.57 202 TRP C O 1
ATOM 3072 N N . PHE B 2 203 ? 119.790 133.320 84.866 1.00 64.20 203 PHE C N 1
ATOM 3073 C CA . PHE B 2 203 ? 119.318 131.989 84.496 1.00 64.20 203 PHE C CA 1
ATOM 3074 C C . PHE B 2 203 ? 119.744 131.631 83.077 1.00 64.20 203 PHE C C 1
ATOM 3075 O O . PHE B 2 203 ? 120.164 130.497 82.811 1.00 64.20 203 PHE C O 1
ATOM 3083 N N . GLN B 2 204 ? 119.653 132.594 82.158 1.00 65.84 204 GLN C N 1
ATOM 3084 C CA . GLN B 2 204 ? 120.027 132.347 80.770 1.00 65.84 204 GLN C CA 1
ATOM 3085 C C . GLN B 2 204 ? 121.501 131.984 80.647 1.00 65.84 204 GLN C C 1
ATOM 3086 O O . GLN B 2 204 ? 121.864 131.084 79.882 1.00 65.84 204 GLN C O 1
ATOM 3092 N N . GLU B 2 205 ? 122.366 132.675 81.392 1.00 66.37 205 GLU C N 1
ATOM 3093 C CA . GLU B 2 205 ? 123.795 132.386 81.324 1.00 66.37 205 GLU C CA 1
ATOM 3094 C C . GLU B 2 205 ? 124.133 131.074 82.020 1.00 66.37 205 GLU C C 1
ATOM 3095 O O . GLU B 2 205 ? 125.004 130.327 81.559 1.00 66.37 205 GLU C O 1
ATOM 3101 N N . ILE B 2 206 ? 123.462 130.779 83.134 1.00 64.05 206 ILE C N 1
ATOM 3102 C CA . ILE B 2 206 ? 123.745 129.551 83.869 1.00 64.05 206 ILE C CA 1
ATOM 3103 C C . ILE B 2 206 ? 123.328 128.332 83.058 1.00 64.05 206 ILE C C 1
ATOM 3104 O O . ILE B 2 206 ? 124.019 127.307 83.056 1.00 64.05 206 ILE C O 1
ATOM 3109 N N . THR B 2 207 ? 122.206 128.423 82.343 1.00 65.98 207 THR C N 1
ATOM 3110 C CA . THR B 2 207 ? 121.735 127.281 81.570 1.00 65.98 207 THR C CA 1
ATOM 3111 C C . THR B 2 207 ? 122.670 126.904 80.428 1.00 65.98 207 THR C C 1
ATOM 3112 O O . THR B 2 207 ? 122.515 125.817 79.863 1.00 65.98 207 THR C O 1
ATOM 3116 N N . LYS B 2 208 ? 123.624 127.763 80.074 1.00 61.96 208 LYS C N 1
ATOM 3117 C CA . LYS B 2 208 ? 124.551 127.456 78.993 1.00 61.96 208 LYS C CA 1
ATOM 3118 C C . LYS B 2 208 ? 125.634 126.467 79.400 1.00 61.96 208 LYS C C 1
ATOM 3119 O O . LYS B 2 208 ? 126.309 125.920 78.523 1.00 61.96 208 LYS C O 1
ATOM 3125 N N . LEU B 2 209 ? 125.822 126.230 80.696 1.00 60.84 209 LEU C N 1
ATOM 3126 C CA . LEU B 2 209 ? 126.807 125.265 81.168 1.00 60.84 209 LEU C CA 1
ATOM 3127 C C . LEU B 2 209 ? 126.185 123.875 81.183 1.00 60.84 209 LEU C C 1
ATOM 3128 O O . LEU B 2 209 ? 125.396 123.558 82.082 1.00 60.84 209 LEU C O 1
ATOM 3133 N N . PRO B 2 210 ? 126.517 123.018 80.215 1.00 57.84 210 PRO C N 1
ATOM 3134 C CA . PRO B 2 210 ? 125.792 121.747 80.085 1.00 57.84 210 PRO C CA 1
ATOM 3135 C C . PRO B 2 210 ? 126.106 120.732 81.169 1.00 57.84 210 PRO C C 1
ATOM 3136 O O . PRO B 2 210 ? 125.335 119.779 81.333 1.00 57.84 210 PRO C O 1
ATOM 3140 N N . LEU B 2 211 ? 127.198 120.891 81.912 1.00 58.78 211 LEU C N 1
ATOM 3141 C CA . LEU B 2 211 ? 127.615 119.893 82.889 1.00 58.78 211 LEU C CA 1
ATOM 3142 C C . LEU B 2 211 ? 127.481 120.371 84.328 1.00 58.78 211 LEU C C 1
ATOM 3143 O O . LEU B 2 211 ? 128.066 119.761 85.228 1.00 58.78 211 LEU C O 1
ATOM 3148 N N . LEU B 2 212 ? 126.732 121.442 84.570 1.00 58.99 212 LEU C N 1
ATOM 3149 C CA . LEU B 2 212 ? 126.619 121.978 85.920 1.00 58.99 212 LEU C CA 1
ATOM 3150 C C . LEU B 2 212 ? 125.799 121.042 86.797 1.00 58.99 212 LEU C C 1
ATOM 3151 O O . LEU B 2 212 ? 124.704 120.617 86.418 1.00 58.99 212 LEU C O 1
ATOM 3156 N N . LYS B 2 213 ? 126.331 120.721 87.977 1.00 59.05 213 LYS C N 1
ATOM 3157 C CA . LYS B 2 213 ? 125.632 119.869 88.926 1.00 59.05 213 LYS C CA 1
ATOM 3158 C C . LYS B 2 213 ? 125.218 120.572 90.208 1.00 59.05 213 LYS C C 1
ATOM 3159 O O . LYS B 2 213 ? 124.228 120.157 90.818 1.00 59.05 213 LYS C O 1
ATOM 3165 N N . GLU B 2 214 ? 125.932 121.609 90.639 1.00 58.09 214 GLU C N 1
ATOM 3166 C CA . GLU B 2 214 ? 125.476 122.368 91.793 1.00 58.09 214 GLU C CA 1
ATOM 3167 C C . GLU B 2 214 ? 125.542 123.839 91.421 1.00 58.09 214 GLU C C 1
ATOM 3168 O O . GLU B 2 214 ? 126.100 124.214 90.387 1.00 58.09 214 GLU C O 1
ATOM 3174 N N . LEU B 2 215 ? 124.984 124.679 92.286 1.00 55.73 215 LEU C N 1
ATOM 3175 C CA . LEU B 2 215 ? 125.038 126.119 92.063 1.00 55.73 215 LEU C CA 1
ATOM 3176 C C . LEU B 2 215 ? 124.818 126.816 93.393 1.00 55.73 215 LEU C C 1
ATOM 3177 O O . LEU B 2 215 ? 123.751 126.674 93.997 1.00 55.73 215 LEU C O 1
ATOM 3182 N N . ASP B 2 216 ? 125.819 127.560 93.847 1.00 56.04 216 ASP C N 1
ATOM 3183 C CA . ASP B 2 216 ? 125.728 128.328 95.080 1.00 56.04 216 ASP C CA 1
ATOM 3184 C C . ASP B 2 216 ? 125.481 129.786 94.720 1.00 56.04 216 ASP C C 1
ATOM 3185 O O . ASP B 2 216 ? 126.310 130.415 94.054 1.00 56.04 216 ASP C O 1
ATOM 3190 N N . LEU B 2 217 ? 124.344 130.315 95.157 1.00 54.77 217 LEU C N 1
ATOM 3191 C CA . LEU B 2 217 ? 123.988 131.706 94.920 1.00 54.77 217 LEU C CA 1
ATOM 3192 C C . LEU B 2 217 ? 123.424 132.320 96.189 1.00 54.77 217 LEU C C 1
ATOM 3193 O O . LEU B 2 217 ? 122.451 133.079 96.157 1.00 54.77 217 LEU C O 1
ATOM 3198 N N . SER B 2 218 ? 124.030 131.995 97.326 1.00 55.98 218 SER C N 1
ATOM 3199 C CA . SER B 2 218 ? 123.562 132.492 98.607 1.00 55.98 218 SER C CA 1
ATOM 3200 C C . SER B 2 218 ? 123.952 133.951 98.804 1.00 55.98 218 SER C C 1
ATOM 3201 O O . SER B 2 218 ? 124.922 134.443 98.224 1.00 55.98 218 SER C O 1
ATOM 3204 N N . LEU B 2 219 ? 123.163 134.647 99.619 1.00 56.70 219 LEU C N 1
ATOM 3205 C CA . LEU B 2 219 ? 123.402 136.004 100.100 1.00 56.70 219 LEU C CA 1
ATOM 3206 C C . LEU B 2 219 ? 123.340 137.037 98.978 1.00 56.70 219 LEU C C 1
ATOM 3207 O O . LEU B 2 219 ? 123.464 138.238 99.248 1.00 56.70 219 LEU C O 1
ATOM 3212 N N . CYS B 2 220 ? 123.110 136.622 97.737 1.00 58.16 220 CYS C N 1
ATOM 3213 C CA . CYS B 2 220 ? 122.926 137.567 96.649 1.00 58.16 220 CYS C CA 1
ATOM 3214 C C . CYS B 2 220 ? 121.545 138.209 96.748 1.00 58.16 220 CYS C C 1
ATOM 3215 O O . CYS B 2 220 ? 120.751 137.917 97.647 1.00 58.16 220 CYS C O 1
ATOM 3218 N N . GLY B 2 221 ? 121.252 139.103 95.812 1.00 59.50 221 GLY C N 1
ATOM 3219 C CA . GLY B 2 221 ? 119.948 139.732 95.773 1.00 59.50 221 GLY C CA 1
ATOM 3220 C C . GLY B 2 221 ? 118.982 139.024 94.849 1.00 59.50 221 GLY C C 1
ATOM 3221 O O . GLY B 2 221 ? 118.381 139.653 93.973 1.00 59.50 221 GLY C O 1
ATOM 3222 N N . LEU B 2 222 ? 118.822 137.712 95.030 1.00 59.32 222 LEU C N 1
ATOM 3223 C CA . LEU B 2 222 ? 117.973 136.937 94.135 1.00 59.32 222 LEU C CA 1
ATOM 3224 C C . LEU B 2 222 ? 116.493 137.244 94.303 1.00 59.32 222 LEU C C 1
ATOM 3225 O O . LEU B 2 222 ? 115.695 136.833 93.455 1.00 59.32 222 LEU C O 1
ATOM 3230 N N . SER B 2 223 ? 116.108 137.945 95.370 1.00 60.51 223 SER C N 1
ATOM 3231 C CA . SER B 2 223 ? 114.717 138.355 95.519 1.00 60.51 223 SER C CA 1
ATOM 3232 C C . SER B 2 223 ? 114.308 139.324 94.419 1.00 60.51 223 SER C C 1
ATOM 3233 O O . SER B 2 223 ? 113.197 139.239 93.885 1.00 60.51 223 SER C O 1
ATOM 3236 N N . LYS B 2 224 ? 115.193 140.250 94.068 1.00 60.60 224 LYS C N 1
ATOM 3237 C CA . LYS B 2 224 ? 114.915 141.261 93.061 1.00 60.60 224 LYS C CA 1
ATOM 3238 C C . LYS B 2 224 ? 115.311 140.825 91.659 1.00 60.60 224 LYS C C 1
ATOM 3239 O O . LYS B 2 224 ? 115.180 141.616 90.720 1.00 60.60 224 LYS C O 1
ATOM 3245 N N . LEU B 2 225 ? 115.788 139.594 91.494 1.00 61.60 225 LEU C N 1
ATOM 3246 C CA . LEU B 2 225 ? 116.224 139.067 90.202 1.00 61.60 225 LEU C CA 1
ATOM 3247 C C . LEU B 2 225 ? 115.543 137.716 90.005 1.00 61.60 225 LEU C C 1
ATOM 3248 O O . LEU B 2 225 ? 116.108 136.669 90.326 1.00 61.60 225 LEU C O 1
ATOM 3253 N N . VAL B 2 226 ? 114.324 137.742 89.477 1.00 63.53 226 VAL C N 1
ATOM 3254 C CA . VAL B 2 226 ? 113.571 136.515 89.234 1.00 63.53 226 VAL C CA 1
ATOM 3255 C C . VAL B 2 226 ? 113.491 136.278 87.731 1.00 63.53 226 VAL C C 1
ATOM 3256 O O . VAL B 2 226 ? 113.359 137.237 86.956 1.00 63.53 226 VAL C O 1
ATOM 3260 N N . PRO B 2 227 ? 113.600 135.033 87.272 1.00 66.03 227 PRO C N 1
ATOM 3261 C CA . PRO B 2 227 ? 113.548 134.772 85.828 1.00 66.03 227 PRO C CA 1
ATOM 3262 C C . PRO B 2 227 ? 112.112 134.745 85.323 1.00 66.03 227 PRO C C 1
ATOM 3263 O O . PRO B 2 227 ? 111.253 134.061 85.883 1.00 66.03 227 PRO C O 1
ATOM 3267 N N . SER B 2 228 ? 111.858 135.501 84.258 1.00 73.67 228 SER C N 1
ATOM 3268 C CA . SER B 2 228 ? 110.552 135.488 83.626 1.00 73.67 228 SER C CA 1
ATOM 3269 C C . SER B 2 228 ? 110.316 134.142 82.943 1.00 73.67 228 SER C C 1
ATOM 3270 O O . SER B 2 228 ? 111.258 133.512 82.458 1.00 73.67 228 SER C O 1
ATOM 3273 N N . PRO B 2 229 ? 109.061 133.686 82.880 1.00 74.00 229 PRO C N 1
ATOM 3274 C CA . PRO B 2 229 ? 108.797 132.349 82.320 1.00 74.00 229 PRO C CA 1
ATOM 3275 C C . PRO B 2 229 ? 109.270 132.183 80.888 1.00 74.00 229 PRO C C 1
ATOM 3276 O O . PRO B 2 229 ? 109.579 131.057 80.475 1.00 74.00 229 PRO C O 1
ATOM 3280 N N . ALA B 2 230 ? 109.339 133.269 80.117 1.00 73.87 230 ALA C N 1
ATOM 3281 C CA . ALA B 2 230 ? 109.898 133.182 78.774 1.00 73.87 230 ALA C CA 1
ATOM 3282 C C . ALA B 2 230 ? 111.357 132.746 78.813 1.00 73.87 230 ALA C C 1
ATOM 3283 O O . ALA B 2 230 ? 111.813 131.997 77.943 1.00 73.87 230 ALA C O 1
ATOM 3285 N N . GLU B 2 231 ? 112.107 133.213 79.815 1.00 75.74 231 GLU C N 1
ATOM 3286 C CA . GLU B 2 231 ? 113.508 132.825 79.939 1.00 75.74 231 GLU C CA 1
ATOM 3287 C C . GLU B 2 231 ? 113.650 131.334 80.218 1.00 75.74 231 GLU C C 1
ATOM 3288 O O . GLU B 2 231 ? 114.516 130.671 79.636 1.00 75.74 231 GLU C O 1
ATOM 3294 N N . ILE B 2 232 ? 112.820 130.788 81.110 1.00 73.75 232 ILE C N 1
ATOM 3295 C CA . ILE B 2 232 ? 112.845 129.348 81.348 1.00 73.75 232 ILE C CA 1
ATOM 3296 C C . ILE B 2 232 ? 112.437 128.599 80.087 1.00 73.75 232 ILE C C 1
ATOM 3297 O O . ILE B 2 232 ? 113.003 127.550 79.759 1.00 73.75 232 ILE C O 1
ATOM 3302 N N . ALA B 2 233 ? 111.452 129.127 79.358 1.00 76.43 233 ALA C N 1
ATOM 3303 C CA . ALA B 2 233 ? 111.024 128.482 78.122 1.00 76.43 233 ALA C CA 1
ATOM 3304 C C . ALA B 2 233 ? 112.152 128.443 77.100 1.00 76.43 233 ALA C C 1
ATOM 3305 O O . ALA B 2 233 ? 112.376 127.414 76.452 1.00 76.43 233 ALA C O 1
ATOM 3307 N N . ASN B 2 234 ? 112.878 129.551 76.941 1.00 83.74 234 ASN C N 1
ATOM 3308 C CA . ASN B 2 234 ? 114.015 129.607 76.024 1.00 83.74 234 ASN C CA 1
ATOM 3309 C C . ASN B 2 234 ? 115.297 129.432 76.834 1.00 83.74 234 ASN C C 1
ATOM 3310 O O . ASN B 2 234 ? 115.976 130.391 77.199 1.00 83.74 234 ASN C O 1
ATOM 3315 N N . SER B 2 235 ? 115.630 128.172 77.103 1.00 76.51 235 SER C N 1
ATOM 3316 C CA . SER B 2 235 ? 116.846 127.846 77.831 1.00 76.51 235 SER C CA 1
ATOM 3317 C C . SER B 2 235 ? 117.200 126.391 77.573 1.00 76.51 235 SER C C 1
ATOM 3318 O O . SER B 2 235 ? 116.312 125.542 77.466 1.00 76.51 235 SER C O 1
ATOM 3321 N N . SER B 2 236 ? 118.497 126.115 77.472 1.00 74.75 236 SER C N 1
ATOM 3322 C CA . SER B 2 236 ? 118.967 124.747 77.327 1.00 74.75 236 SER C CA 1
ATOM 3323 C C . SER B 2 236 ? 118.770 123.978 78.628 1.00 74.75 236 SER C C 1
ATOM 3324 O O . SER B 2 236 ? 118.779 124.548 79.721 1.00 74.75 236 SER C O 1
ATOM 3327 N N . LEU B 2 237 ? 118.591 122.667 78.501 1.00 70.62 237 LEU C N 1
ATOM 3328 C CA . LEU B 2 237 ? 118.264 121.821 79.639 1.00 70.62 237 LEU C CA 1
ATOM 3329 C C . LEU B 2 237 ? 119.544 121.331 80.305 1.00 70.62 237 LEU C C 1
ATOM 3330 O O . LEU B 2 237 ? 120.394 120.716 79.652 1.00 70.62 237 LEU C O 1
ATOM 3335 N N . ILE B 2 238 ? 119.678 121.610 81.601 1.00 63.60 238 ILE C N 1
ATOM 3336 C CA . ILE B 2 238 ? 120.766 121.100 82.419 1.00 63.60 238 ILE C CA 1
ATOM 3337 C C . ILE B 2 238 ? 120.171 120.517 83.695 1.00 63.60 238 ILE C C 1
ATOM 3338 O O . ILE B 2 238 ? 119.080 120.891 84.127 1.00 63.60 238 ILE C O 1
ATOM 3343 N N . SER B 2 239 ? 120.903 119.581 84.291 1.00 59.97 239 SER C N 1
ATOM 3344 C CA . SER B 2 239 ? 120.433 118.831 85.450 1.00 59.97 239 SER C CA 1
ATOM 3345 C C . SER B 2 239 ? 121.274 119.207 86.663 1.00 59.97 239 SER C C 1
ATOM 3346 O O . SER B 2 239 ? 122.458 118.861 86.733 1.00 59.97 239 SER C O 1
ATOM 3349 N N . LEU B 2 240 ? 120.664 119.900 87.617 1.00 58.41 240 LEU C N 1
ATOM 3350 C CA . LEU B 2 240 ? 121.346 120.260 88.849 1.00 58.41 240 LEU C CA 1
ATOM 3351 C C . LEU B 2 240 ? 121.050 119.242 89.942 1.00 58.41 240 LEU C C 1
ATOM 3352 O O . LEU B 2 240 ? 120.047 118.528 89.910 1.00 58.41 240 LEU C O 1
ATOM 3357 N N . SER B 2 241 ? 121.946 119.181 90.917 1.00 57.40 241 SER C N 1
ATOM 3358 C CA . SER B 2 241 ? 121.780 118.311 92.071 1.00 57.40 241 SER C CA 1
ATOM 3359 C C . SER B 2 241 ? 121.721 119.068 93.385 1.00 57.40 241 SER C C 1
ATOM 3360 O O . SER B 2 241 ? 120.957 118.687 94.274 1.00 57.40 241 SER C O 1
ATOM 3363 N N . VAL B 2 242 ? 122.506 120.131 93.535 1.00 55.07 242 VAL C N 1
ATOM 3364 C CA . VAL B 2 242 ? 122.562 120.906 94.767 1.00 55.07 242 VAL C CA 1
ATOM 3365 C C . VAL B 2 242 ? 122.268 122.363 94.442 1.00 55.07 242 VAL C C 1
ATOM 3366 O O . VAL B 2 242 ? 122.867 122.933 93.524 1.00 55.07 242 VAL C O 1
ATOM 3370 N N . LEU B 2 243 ? 121.347 122.959 95.191 1.00 54.71 243 LEU 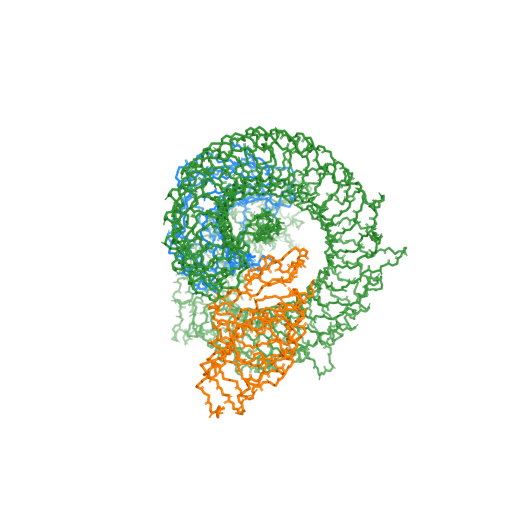C N 1
ATOM 3371 C CA . LEU B 2 243 ? 121.079 124.389 95.125 1.00 54.71 243 LEU C CA 1
ATOM 3372 C C . LEU B 2 243 ? 121.295 124.988 96.504 1.00 54.71 243 LEU C C 1
ATOM 3373 O O . LEU B 2 243 ? 120.669 124.556 97.477 1.00 54.71 243 LEU C O 1
ATOM 3378 N N . HIS B 2 244 ? 122.174 125.977 96.585 1.00 55.24 244 HIS C N 1
ATOM 3379 C CA . HIS B 2 244 ? 122.427 126.715 97.816 1.00 55.24 244 HIS C CA 1
ATOM 3380 C C . HIS B 2 244 ? 121.850 128.113 97.623 1.00 55.24 244 HIS C C 1
ATOM 3381 O O . HIS B 2 244 ? 122.556 129.044 97.236 1.00 55.24 244 HIS C O 1
ATOM 3388 N N . LEU B 2 245 ? 120.557 128.254 97.893 1.00 55.03 245 LEU C N 1
ATOM 3389 C CA . LEU B 2 245 ? 119.861 129.532 97.782 1.00 55.03 245 LEU C CA 1
ATOM 3390 C C . LEU B 2 245 ? 119.427 129.938 99.183 1.00 55.03 245 LEU C C 1
ATOM 3391 O O . LEU B 2 245 ? 118.289 129.696 99.589 1.00 55.03 245 LEU C O 1
ATOM 3396 N N . CYS B 2 246 ? 120.334 130.569 99.913 1.00 57.84 246 CYS C N 1
ATOM 3397 C CA . CYS B 2 246 ? 120.057 131.075 101.244 1.00 57.84 246 CYS C CA 1
ATOM 3398 C C . CYS B 2 246 ? 120.277 132.578 101.273 1.00 57.84 246 CYS C C 1
ATOM 3399 O O . CYS B 2 246 ? 120.884 133.158 100.368 1.00 57.84 246 CYS C O 1
ATOM 3402 N N . CYS B 2 247 ? 119.753 133.201 102.322 1.00 58.20 247 CYS C N 1
ATOM 3403 C CA . CYS B 2 247 ? 119.997 134.604 102.628 1.00 58.20 247 CYS C CA 1
ATOM 3404 C C . CYS B 2 247 ? 119.469 135.531 101.542 1.00 58.20 247 CYS C C 1
ATOM 3405 O O . CYS B 2 247 ? 119.877 136.693 101.457 1.00 58.20 247 CYS C O 1
ATOM 3408 N N . ASN B 2 248 ? 118.567 135.028 100.707 1.00 59.21 248 ASN C N 1
ATOM 3409 C CA . ASN B 2 248 ? 117.868 135.828 99.714 1.00 59.21 248 ASN C CA 1
ATOM 3410 C C . ASN B 2 248 ? 116.470 136.115 100.240 1.00 59.21 248 ASN C C 1
ATOM 3411 O O . ASN B 2 248 ? 115.748 135.189 100.625 1.00 59.21 248 ASN C O 1
ATOM 3416 N N . GLU B 2 249 ? 116.081 137.386 100.251 1.00 61.24 249 GLU C N 1
ATOM 3417 C CA . GLU B 2 249 ? 114.805 137.751 100.852 1.00 61.24 249 GLU C CA 1
ATOM 3418 C C . GLU B 2 249 ? 113.635 137.306 99.983 1.00 61.24 249 GLU C C 1
ATOM 3419 O O . GLU B 2 249 ? 112.893 138.141 99.457 1.00 61.24 249 GLU C O 1
ATOM 3425 N N . PHE B 2 250 ? 113.459 135.991 99.836 1.00 58.77 250 PHE C N 1
ATOM 3426 C CA . PHE B 2 250 ? 112.384 135.473 98.995 1.00 58.77 250 PHE C CA 1
ATOM 3427 C C . PHE B 2 250 ? 111.016 135.831 99.564 1.00 58.77 250 PHE C C 1
ATOM 3428 O O . PHE B 2 250 ? 110.169 136.398 98.865 1.00 58.77 250 PHE C O 1
ATOM 3436 N N . SER B 2 251 ? 110.785 135.502 100.833 1.00 58.97 251 SER C N 1
ATOM 3437 C CA . SER B 2 251 ? 109.568 135.819 101.576 1.00 58.97 251 SER C CA 1
ATOM 3438 C C . SER B 2 251 ? 108.303 135.256 100.942 1.00 58.97 251 SER C C 1
ATOM 3439 O O . SER B 2 251 ? 107.200 135.580 101.393 1.00 58.97 251 SER C O 1
ATOM 3442 N N . SER B 2 252 ? 108.426 134.414 99.920 1.00 60.57 252 SER C N 1
ATOM 3443 C CA . SER B 2 252 ? 107.267 133.831 99.258 1.00 60.57 252 SER C CA 1
ATOM 3444 C C . SER B 2 252 ? 107.741 132.707 98.352 1.00 60.57 252 SER C C 1
ATOM 3445 O O . SER B 2 252 ? 108.925 132.615 98.019 1.00 60.57 252 SER C O 1
ATOM 3448 N N . SER B 2 253 ? 106.798 131.857 97.955 1.00 61.88 253 SER C N 1
ATOM 3449 C CA . SER B 2 253 ? 107.099 130.771 97.035 1.00 61.88 253 SER C CA 1
ATOM 3450 C C . SER B 2 253 ? 107.046 131.201 95.578 1.00 61.88 253 SER C C 1
ATOM 3451 O O . SER B 2 253 ? 107.412 130.410 94.703 1.00 61.88 253 SER C O 1
ATOM 3454 N N . ALA B 2 254 ? 106.600 132.423 95.298 1.00 60.11 254 ALA C N 1
ATOM 3455 C CA . ALA B 2 254 ? 106.548 132.918 93.931 1.00 60.11 254 ALA C CA 1
ATOM 3456 C C . ALA B 2 254 ? 107.896 133.406 93.427 1.00 60.11 254 ALA C C 1
ATOM 3457 O O . ALA B 2 254 ? 108.016 133.720 92.239 1.00 60.11 254 ALA C O 1
ATOM 3459 N N . LYS B 2 255 ? 108.907 133.475 94.292 1.00 60.51 255 LYS C N 1
ATOM 3460 C CA . LYS B 2 255 ? 110.221 133.953 93.899 1.00 60.51 255 LYS C CA 1
ATOM 3461 C C . LYS B 2 255 ? 111.270 132.856 93.798 1.00 60.51 255 LYS C C 1
ATOM 3462 O O . LYS B 2 255 ? 112.324 133.091 93.201 1.00 60.51 255 LYS C O 1
ATOM 3468 N N . TYR B 2 256 ? 111.020 131.670 94.356 1.00 60.32 256 TYR C N 1
ATOM 3469 C CA . TYR B 2 256 ? 111.904 130.530 94.154 1.00 60.32 256 TYR C CA 1
ATOM 3470 C C . TYR B 2 256 ? 111.225 129.405 93.381 1.00 60.32 256 TYR C C 1
ATOM 3471 O O . TYR B 2 256 ? 111.690 128.264 93.419 1.00 60.32 256 TYR C O 1
ATOM 3480 N N . SER B 2 257 ? 110.142 129.711 92.666 1.00 59.46 257 SER C N 1
ATOM 3481 C CA . SER B 2 257 ? 109.418 128.677 91.935 1.00 59.46 257 SER C CA 1
ATOM 3482 C C . SER B 2 257 ? 110.273 128.040 90.848 1.00 59.46 257 SER C C 1
ATOM 3483 O O . SER B 2 257 ? 110.097 126.855 90.536 1.00 59.46 257 SER C O 1
ATOM 3486 N N . TRP B 2 258 ? 111.213 128.797 90.277 1.00 59.52 258 TRP C N 1
ATOM 3487 C CA . TRP B 2 258 ? 111.952 128.317 89.114 1.00 59.52 258 TRP C CA 1
ATOM 3488 C C . TRP B 2 258 ? 112.706 127.026 89.402 1.00 59.52 258 TRP C C 1
ATOM 3489 O O . TRP B 2 258 ? 112.891 126.205 88.495 1.00 59.52 258 TRP C O 1
ATOM 3500 N N . LEU B 2 259 ? 113.130 126.812 90.651 1.00 60.23 259 LEU C N 1
ATOM 3501 C CA . LEU B 2 259 ? 113.894 125.608 90.961 1.00 60.23 259 LEU C CA 1
ATOM 3502 C C . LEU B 2 259 ? 113.083 124.343 90.731 1.00 60.23 259 LEU C C 1
ATOM 3503 O O . LEU B 2 259 ? 113.669 123.273 90.533 1.00 60.23 259 LEU C O 1
ATOM 3508 N N . PHE B 2 260 ? 111.754 124.440 90.729 1.00 61.65 260 PHE C N 1
ATOM 3509 C CA . PHE B 2 260 ? 110.938 123.263 90.470 1.00 61.65 260 PHE C CA 1
ATOM 3510 C C . PHE B 2 260 ? 111.045 122.785 89.030 1.00 61.65 260 PHE C C 1
ATOM 3511 O O . PHE B 2 260 ? 110.568 121.688 88.724 1.00 61.65 260 PHE C O 1
ATOM 3519 N N . ASN B 2 261 ? 111.657 123.574 88.145 1.00 67.13 261 ASN C N 1
ATOM 3520 C CA . ASN B 2 261 ? 111.976 123.077 86.814 1.00 67.13 261 ASN C CA 1
ATOM 3521 C C . ASN B 2 261 ? 113.063 122.013 86.850 1.00 67.13 261 ASN C C 1
ATOM 3522 O O . ASN B 2 261 ? 113.247 121.298 85.860 1.00 67.13 261 ASN C O 1
ATOM 3527 N N . PHE B 2 262 ? 113.785 121.894 87.962 1.00 61.14 262 PHE C N 1
ATOM 3528 C CA . PHE B 2 262 ? 114.822 120.887 88.127 1.00 61.14 262 PHE C CA 1
ATOM 3529 C C . PHE B 2 262 ? 114.362 119.722 88.994 1.00 61.14 262 PHE C C 1
ATOM 3530 O O . PHE B 2 262 ? 115.196 119.015 89.564 1.00 61.14 262 PHE C O 1
ATOM 3538 N N . SER B 2 263 ? 113.051 119.500 89.085 1.00 62.54 263 SER C N 1
ATOM 3539 C CA . SER B 2 263 ? 112.492 118.495 89.978 1.00 62.54 263 SER C CA 1
ATOM 3540 C C . SER B 2 263 ? 112.938 117.080 89.644 1.00 62.54 263 SER C C 1
ATOM 3541 O O . SER B 2 263 ? 112.816 116.196 90.498 1.00 62.54 263 SER C O 1
ATOM 3544 N N . THR B 2 264 ? 113.446 116.843 88.438 1.00 59.74 264 THR C N 1
ATOM 3545 C CA . THR B 2 264 ? 113.814 115.493 88.038 1.00 59.74 264 THR C CA 1
ATOM 3546 C C . THR B 2 264 ? 115.130 115.039 88.659 1.00 59.74 264 THR C C 1
ATOM 3547 O O . THR B 2 264 ? 115.322 113.840 88.874 1.00 59.74 264 THR C O 1
ATOM 3551 N N . SER B 2 265 ? 116.036 115.967 88.973 1.00 58.56 265 SER C N 1
ATOM 3552 C CA . SER B 2 265 ? 117.388 115.593 89.356 1.00 58.56 265 SER C CA 1
ATOM 3553 C C . SER B 2 265 ? 117.889 116.210 90.655 1.00 58.56 265 SER C C 1
ATOM 3554 O O . SER B 2 265 ? 119.061 116.016 90.991 1.00 58.56 265 SER C O 1
ATOM 3557 N N . LEU B 2 266 ? 117.056 116.935 91.394 1.00 57.52 266 LEU C N 1
ATOM 3558 C CA . LEU B 2 266 ? 117.532 117.588 92.606 1.00 57.52 266 LEU C CA 1
ATOM 3559 C C . LEU B 2 266 ? 117.761 116.576 93.720 1.00 57.52 266 LEU C C 1
ATOM 3560 O O . LEU B 2 266 ? 116.999 115.621 93.885 1.00 57.52 266 LEU C O 1
ATOM 3565 N N . THR B 2 267 ? 118.824 116.793 94.486 1.00 55.56 267 THR C N 1
ATOM 3566 C CA . THR B 2 267 ? 119.136 115.986 95.656 1.00 55.56 267 THR C CA 1
ATOM 3567 C C . THR B 2 267 ? 119.268 116.805 96.927 1.00 55.56 267 THR C C 1
ATOM 3568 O O . THR B 2 267 ? 118.850 116.348 97.993 1.00 55.56 267 THR C O 1
ATOM 3572 N N . SER B 2 268 ? 119.839 118.004 96.849 1.00 54.17 268 SER C N 1
ATOM 3573 C CA . SER B 2 268 ? 120.024 118.855 98.016 1.00 54.17 268 SER C CA 1
ATOM 3574 C C . SER B 2 268 ? 119.521 120.256 97.714 1.00 54.17 268 SER C C 1
ATOM 3575 O O . SER B 2 268 ? 119.853 120.828 96.672 1.00 54.17 268 SER C O 1
ATOM 3578 N N . ILE B 2 269 ? 118.724 120.805 98.628 1.00 53.37 269 ILE C N 1
ATOM 3579 C CA . ILE B 2 269 ? 118.202 122.161 98.524 1.00 53.37 269 ILE C CA 1
ATOM 3580 C C . ILE B 2 269 ? 118.446 122.864 99.849 1.00 53.37 269 ILE C C 1
ATOM 3581 O O . ILE B 2 269 ? 118.177 122.299 100.914 1.00 53.37 269 ILE C O 1
ATOM 3586 N N . ASP B 2 270 ? 118.953 124.092 99.785 1.00 54.88 270 ASP C N 1
ATOM 3587 C CA . ASP B 2 270 ? 119.206 124.897 100.973 1.00 54.88 270 ASP C CA 1
ATOM 3588 C C . ASP B 2 270 ? 118.462 126.212 100.829 1.00 54.88 270 ASP C C 1
ATOM 3589 O O . ASP B 2 270 ? 118.674 126.943 99.857 1.00 54.88 270 ASP C O 1
ATOM 3594 N N . LEU B 2 271 ? 117.595 126.515 101.797 1.00 53.54 271 LEU C N 1
ATOM 3595 C CA . LEU B 2 271 ? 116.767 127.713 101.735 1.00 53.54 271 LEU C CA 1
ATOM 3596 C C . LEU B 2 271 ? 116.695 128.420 103.082 1.00 53.54 271 LEU C C 1
ATOM 3597 O O . LEU B 2 271 ? 115.700 129.088 103.380 1.00 53.54 271 LEU C O 1
ATOM 3602 N N . SER B 2 272 ? 117.732 128.294 103.902 1.00 54.62 272 SER C N 1
ATOM 3603 C CA . SER B 2 272 ? 117.713 128.899 105.224 1.00 54.62 272 SER C CA 1
ATOM 3604 C C . SER B 2 272 ? 117.781 130.418 105.137 1.00 54.62 272 SER C C 1
ATOM 3605 O O . SER B 2 272 ? 118.319 130.986 104.184 1.00 54.62 272 SER C O 1
ATOM 3608 N N . ASN B 2 273 ? 117.223 131.071 106.155 1.00 55.78 273 ASN C N 1
ATOM 3609 C CA . ASN B 2 273 ? 117.310 132.519 106.333 1.00 55.78 273 ASN C CA 1
ATOM 3610 C C . ASN B 2 273 ? 116.749 133.265 105.121 1.00 55.78 273 ASN C C 1
ATOM 3611 O O . ASN B 2 273 ? 117.444 134.020 104.441 1.00 55.78 273 ASN C O 1
ATOM 3616 N N . ASN B 2 274 ? 115.461 133.045 104.868 1.00 56.62 274 ASN C N 1
ATOM 3617 C CA . ASN B 2 274 ? 114.790 133.671 103.741 1.00 56.62 274 ASN C CA 1
ATOM 3618 C C . ASN B 2 274 ? 113.518 134.412 104.124 1.00 56.62 274 ASN C C 1
ATOM 3619 O O . ASN B 2 274 ? 112.839 134.934 103.234 1.00 56.62 274 ASN C O 1
ATOM 3624 N N . GLN B 2 275 ? 113.182 134.476 105.411 1.00 59.00 275 GLN C N 1
ATOM 3625 C CA . GLN B 2 275 ? 111.976 135.155 105.885 1.00 59.00 275 GLN C CA 1
ATOM 3626 C C . GLN B 2 275 ? 110.729 134.620 105.190 1.00 59.00 275 GLN C C 1
ATOM 3627 O O . GLN B 2 275 ? 109.843 135.376 104.784 1.00 59.00 275 GLN C O 1
ATOM 3633 N N . LEU B 2 276 ? 110.656 133.300 105.052 1.00 58.18 276 LEU C N 1
ATOM 3634 C CA . LEU B 2 276 ? 109.514 132.670 104.405 1.00 58.18 276 LEU C CA 1
ATOM 3635 C C . LEU B 2 276 ? 108.298 132.740 105.319 1.00 58.18 276 LEU C C 1
ATOM 3636 O O . LEU B 2 276 ? 108.306 132.181 106.419 1.00 58.18 276 LEU C O 1
ATOM 3641 N N . ASP B 2 277 ? 107.256 133.431 104.865 1.00 61.22 277 ASP C N 1
ATOM 3642 C CA . ASP B 2 277 ? 106.024 133.616 105.626 1.00 61.22 277 ASP C CA 1
ATOM 3643 C C . ASP B 2 277 ? 104.892 132.949 104.855 1.00 61.22 277 ASP C C 1
ATOM 3644 O O . ASP B 2 277 ? 104.202 133.595 104.063 1.00 61.22 277 ASP C O 1
ATOM 3649 N N . GLY B 2 278 ? 104.701 131.662 105.090 1.00 59.48 278 GLY C N 1
ATOM 3650 C CA . GLY B 2 278 ? 103.636 130.934 104.437 1.00 59.48 278 GLY C CA 1
ATOM 3651 C C . GLY B 2 278 ? 103.860 129.441 104.537 1.00 59.48 278 GLY C C 1
ATOM 3652 O O . GLY B 2 278 ? 104.856 128.970 105.081 1.00 59.48 278 GLY C O 1
ATOM 3653 N N . GLN B 2 279 ? 102.896 128.705 103.993 1.00 61.74 279 GLN C N 1
ATOM 3654 C CA . GLN B 2 279 ? 102.981 127.253 103.969 1.00 61.74 279 GLN C CA 1
ATOM 3655 C C . GLN B 2 279 ? 104.120 126.801 103.065 1.00 61.74 279 GLN C C 1
ATOM 3656 O O . GLN B 2 279 ? 104.387 127.408 102.025 1.00 61.74 279 GLN C O 1
ATOM 3662 N N . ILE B 2 280 ? 104.805 125.733 103.478 1.00 61.31 280 ILE C N 1
ATOM 3663 C CA . ILE B 2 280 ? 105.812 125.120 102.622 1.00 61.31 280 ILE C CA 1
ATOM 3664 C C . ILE B 2 280 ? 105.138 124.619 101.356 1.00 61.31 280 ILE C C 1
ATOM 3665 O O . ILE B 2 280 ? 104.099 123.951 101.411 1.00 61.31 280 ILE C O 1
ATOM 3670 N N . ASP B 2 281 ? 105.723 124.950 100.208 1.00 64.13 281 ASP C N 1
ATOM 3671 C CA . ASP B 2 281 ? 105.108 124.611 98.933 1.00 64.13 281 ASP C CA 1
ATOM 3672 C C . ASP B 2 281 ? 104.956 123.103 98.794 1.00 64.13 281 ASP C C 1
ATOM 3673 O O . ASP B 2 281 ? 105.885 122.342 99.076 1.00 64.13 281 ASP C O 1
ATOM 3678 N N . ASP B 2 282 ? 103.771 122.675 98.360 1.00 65.03 282 ASP C N 1
ATOM 3679 C CA . ASP B 2 282 ? 103.475 121.258 98.217 1.00 65.03 282 ASP C CA 1
ATOM 3680 C C . ASP B 2 282 ? 104.302 120.587 97.131 1.00 65.03 282 ASP C C 1
ATOM 3681 O O . ASP B 2 282 ? 104.359 119.354 97.095 1.00 65.03 282 ASP C O 1
ATOM 3686 N N . ARG B 2 283 ? 104.939 121.356 96.251 1.00 62.59 283 ARG C N 1
ATOM 3687 C CA . ARG B 2 283 ? 105.786 120.773 95.222 1.00 62.59 283 ARG C CA 1
ATOM 3688 C C . ARG B 2 283 ? 107.132 120.315 95.758 1.00 62.59 283 ARG C C 1
ATOM 3689 O O . ARG B 2 283 ? 107.899 119.702 95.008 1.00 62.59 283 ARG C O 1
ATOM 3697 N N . PHE B 2 284 ? 107.450 120.615 97.018 1.00 60.98 284 PHE C N 1
ATOM 3698 C CA . PHE B 2 284 ? 108.637 120.026 97.624 1.00 60.98 284 PHE C CA 1
ATOM 3699 C C . PHE B 2 284 ? 108.483 118.519 97.743 1.00 60.98 284 PHE C C 1
ATOM 3700 O O . PHE B 2 284 ? 109.442 117.770 97.527 1.00 60.98 284 PHE C O 1
ATOM 3708 N N . GLY B 2 285 ? 107.290 118.056 98.094 1.00 63.66 285 GLY C N 1
ATOM 3709 C CA . GLY B 2 285 ? 106.931 116.689 97.804 1.00 63.66 285 GLY C CA 1
ATOM 3710 C C . GLY B 2 285 ? 106.805 116.479 96.310 1.00 63.66 285 GLY C C 1
ATOM 3711 O O . GLY B 2 285 ? 106.536 117.408 95.550 1.00 63.66 285 GLY C O 1
ATOM 3712 N N . ASN B 2 286 ? 107.011 115.234 95.889 1.00 66.39 286 ASN C N 1
ATOM 3713 C CA . ASN B 2 286 ? 107.166 114.840 94.491 1.00 66.39 286 ASN C CA 1
ATOM 3714 C C . ASN B 2 286 ? 108.497 115.302 93.916 1.00 66.39 286 ASN C C 1
ATOM 3715 O O . ASN B 2 286 ? 108.684 115.265 92.694 1.00 66.39 286 ASN C O 1
ATOM 3720 N N . LEU B 2 287 ? 109.423 115.751 94.763 1.00 62.34 287 LEU C N 1
ATOM 3721 C CA . LEU B 2 287 ? 110.823 115.919 94.378 1.00 62.34 287 LEU C CA 1
ATOM 3722 C C . LEU B 2 287 ? 111.535 114.605 94.671 1.00 62.34 287 LEU C C 1
ATOM 3723 O O . LEU B 2 287 ? 112.098 114.389 95.746 1.00 62.34 287 LEU C O 1
ATOM 3728 N N . MET B 2 288 ? 111.493 113.704 93.696 1.00 62.55 288 MET C N 1
ATOM 3729 C CA . MET B 2 288 ? 112.207 112.449 93.843 1.00 62.55 288 MET C CA 1
ATOM 3730 C C . MET B 2 288 ? 113.706 112.713 93.937 1.00 62.55 288 MET C C 1
ATOM 3731 O O . MET B 2 288 ? 114.217 113.733 93.463 1.00 62.55 288 MET C O 1
ATOM 3736 N N . TYR B 2 289 ? 114.407 111.784 94.579 1.00 59.31 289 TYR C N 1
ATOM 3737 C CA . TYR B 2 289 ? 115.844 111.838 94.829 1.00 59.31 289 TYR C CA 1
ATOM 3738 C C . TYR B 2 289 ? 116.251 112.984 95.746 1.00 59.31 289 TYR C C 1
ATOM 3739 O O . TYR B 2 289 ? 117.446 113.271 95.865 1.00 59.31 289 TYR C O 1
ATOM 3748 N N . LEU B 2 290 ? 115.302 113.646 96.402 1.00 57.28 290 LEU C N 1
ATOM 3749 C CA . LEU B 2 290 ? 115.640 114.699 97.351 1.00 57.28 290 LEU C CA 1
ATOM 3750 C C . LEU B 2 290 ? 116.167 114.080 98.638 1.00 57.28 290 LEU C C 1
ATOM 3751 O O . LEU B 2 290 ? 115.555 113.162 99.191 1.00 57.28 290 LEU C O 1
ATOM 3756 N N . GLU B 2 291 ? 117.305 114.583 99.112 1.00 56.67 291 GLU C N 1
ATOM 3757 C CA . GLU B 2 291 ? 117.978 114.006 100.265 1.00 56.67 291 GLU C CA 1
ATOM 3758 C C . GLU B 2 291 ? 118.389 115.017 101.322 1.00 56.67 291 GLU C C 1
ATOM 3759 O O . GLU B 2 291 ? 118.860 114.603 102.385 1.00 56.67 291 GLU C O 1
ATOM 3765 N N . HIS B 2 292 ? 118.231 116.316 101.076 1.00 52.39 292 HIS C N 1
ATOM 3766 C CA . HIS B 2 292 ? 118.753 117.329 101.990 1.00 52.39 292 HIS C CA 1
ATOM 3767 C C . HIS B 2 292 ? 117.884 118.576 101.855 1.00 52.39 292 HIS C C 1
ATOM 3768 O O . HIS B 2 292 ? 117.996 119.306 100.867 1.00 52.39 292 HIS C O 1
ATOM 3775 N N . LEU B 2 293 ? 117.028 118.812 102.844 1.00 52.54 293 LEU C N 1
ATOM 3776 C CA . LEU B 2 293 ? 116.211 120.013 102.904 1.00 52.54 293 LEU C CA 1
ATOM 3777 C C . LEU B 2 293 ? 116.595 120.806 104.142 1.00 52.54 293 LEU C C 1
ATOM 3778 O O . LEU B 2 293 ? 116.702 120.243 105.236 1.00 52.54 293 LEU C O 1
ATOM 3783 N N . ASN B 2 294 ? 116.799 122.107 103.968 1.00 53.33 294 ASN C N 1
ATOM 3784 C CA . ASN B 2 294 ? 117.205 122.998 105.050 1.00 53.33 294 ASN C CA 1
ATOM 3785 C C . ASN B 2 294 ? 116.335 124.246 104.964 1.00 53.33 294 ASN C C 1
ATOM 3786 O O . ASN B 2 294 ? 116.575 125.120 104.127 1.00 53.33 294 ASN C O 1
ATOM 3791 N N . LEU B 2 295 ? 115.329 124.327 105.827 1.00 53.31 295 LEU C N 1
ATOM 3792 C CA . LEU B 2 295 ? 114.399 125.446 105.865 1.00 53.31 295 LEU C CA 1
ATOM 3793 C C . LEU B 2 295 ? 114.450 126.151 107.213 1.00 53.31 295 LEU C C 1
ATOM 3794 O O . LEU B 2 295 ? 113.431 126.595 107.737 1.00 53.31 295 LEU C O 1
ATOM 3799 N N . ALA B 2 296 ? 115.640 126.256 107.792 1.00 54.13 296 ALA C N 1
ATOM 3800 C CA . ALA B 2 296 ? 115.775 126.831 109.118 1.00 54.13 296 ALA C CA 1
ATOM 3801 C C . ALA B 2 296 ? 115.746 128.354 109.062 1.00 54.13 296 ALA C C 1
ATOM 3802 O O . ALA B 2 296 ? 116.013 128.970 108.028 1.00 54.13 296 ALA C O 1
ATOM 3804 N N . ASN B 2 297 ? 115.414 128.955 110.204 1.00 55.98 297 ASN C N 1
ATOM 3805 C CA . ASN B 2 297 ? 115.440 130.405 110.391 1.00 55.98 297 ASN C CA 1
ATOM 3806 C C . ASN B 2 297 ? 114.553 131.122 109.370 1.00 55.98 297 ASN C C 1
ATOM 3807 O O . ASN B 2 297 ? 115.016 131.899 108.536 1.00 55.98 297 ASN C O 1
ATOM 3812 N N . GLU B 2 298 ? 113.259 130.848 109.456 1.00 57.20 298 GLU C N 1
ATOM 3813 C CA . GLU B 2 298 ? 112.255 131.527 108.655 1.00 57.20 298 GLU C CA 1
ATOM 3814 C C . GLU B 2 298 ? 111.418 132.438 109.549 1.00 57.20 298 GLU C C 1
ATOM 3815 O O . GLU B 2 298 ? 111.696 132.603 110.742 1.00 57.20 298 GLU C O 1
ATOM 3821 N N . LEU B 2 299 ? 110.384 133.041 108.966 1.00 58.95 299 LEU C N 1
ATOM 3822 C CA . LEU B 2 299 ? 109.504 133.937 109.709 1.00 58.95 299 LEU C CA 1
ATOM 3823 C C . LEU B 2 299 ? 108.344 133.177 110.346 1.00 58.95 299 LEU C C 1
ATOM 3824 O O . LEU B 2 299 ? 108.176 133.198 111.569 1.00 58.95 299 LEU C O 1
ATOM 3829 N N . ASN B 2 300 ? 107.543 132.498 109.527 1.00 60.04 300 ASN C N 1
ATOM 3830 C CA . ASN B 2 300 ? 106.405 131.733 110.030 1.00 60.04 300 ASN C CA 1
ATOM 3831 C C . ASN B 2 300 ? 105.996 130.753 108.940 1.00 60.04 300 ASN C C 1
ATOM 3832 O O . ASN B 2 300 ? 105.548 131.178 107.871 1.00 60.04 300 ASN C O 1
ATOM 3837 N N . LEU B 2 301 ? 106.143 129.456 109.203 1.00 60.30 301 LEU C N 1
ATOM 3838 C CA . LEU B 2 301 ? 105.792 128.458 108.203 1.00 60.30 301 LEU C CA 1
ATOM 3839 C C . LEU B 2 301 ? 104.322 128.067 108.233 1.00 60.30 301 LEU C C 1
ATOM 3840 O O . LEU B 2 301 ? 103.837 127.472 107.263 1.00 60.30 301 LEU C O 1
ATOM 3845 N N . LYS B 2 302 ? 103.607 128.382 109.314 1.00 61.88 302 LYS C N 1
ATOM 3846 C CA . LYS B 2 302 ? 102.149 128.272 109.382 1.00 61.88 302 LYS C CA 1
ATOM 3847 C C . LYS B 2 302 ? 101.679 126.849 109.062 1.00 61.88 302 LYS C C 1
ATOM 3848 O O . LYS B 2 302 ? 100.962 126.601 108.092 1.00 61.88 302 LYS C O 1
ATOM 3854 N N . GLY B 2 303 ? 102.094 125.916 109.912 1.00 60.22 303 GLY C N 1
ATOM 3855 C CA . GLY B 2 303 ? 101.626 124.552 109.767 1.00 60.22 303 GLY C CA 1
ATOM 3856 C C . GLY B 2 303 ? 102.717 123.512 109.644 1.00 60.22 303 GLY C C 1
ATOM 3857 O O . GLY B 2 303 ? 102.583 122.408 110.177 1.00 60.22 303 GLY C O 1
ATOM 3858 N N . GLY B 2 304 ? 103.789 123.836 108.940 1.00 60.12 304 GLY C N 1
ATOM 3859 C CA . GLY B 2 304 ? 104.939 122.950 108.867 1.00 60.12 304 GLY C CA 1
ATOM 3860 C C . GLY B 2 304 ? 104.864 122.021 107.674 1.00 60.12 304 GLY C C 1
ATOM 3861 O O . GLY B 2 304 ? 104.652 122.466 106.549 1.00 60.12 304 GLY C O 1
ATOM 3862 N N . ILE B 2 305 ? 105.041 120.729 107.926 1.00 58.67 305 ILE C N 1
ATOM 3863 C CA . ILE B 2 305 ? 105.125 119.720 106.875 1.00 58.67 305 ILE C CA 1
ATOM 3864 C C . ILE B 2 305 ? 103.780 119.588 106.173 1.00 58.67 305 ILE C C 1
ATOM 3865 O O . ILE B 2 305 ? 102.762 119.322 106.828 1.00 58.67 305 ILE C O 1
ATOM 3870 N N . PRO B 2 306 ? 103.724 119.766 104.858 1.00 59.20 306 PRO C N 1
ATOM 3871 C CA . PRO B 2 306 ? 102.476 119.524 104.133 1.00 59.20 306 PRO C CA 1
ATOM 3872 C C . PRO B 2 306 ? 102.199 118.037 103.992 1.00 59.20 306 PRO C C 1
ATOM 3873 O O . PRO B 2 306 ? 103.078 117.190 104.163 1.00 59.20 306 PRO C O 1
ATOM 3877 N N . SER B 2 307 ? 100.944 117.725 103.670 1.00 61.05 307 SER C N 1
ATOM 3878 C CA . SER B 2 307 ? 100.569 116.340 103.419 1.00 61.05 307 SER C CA 1
ATOM 3879 C C . SER B 2 307 ? 101.225 115.784 102.165 1.00 61.05 307 SER C C 1
ATOM 3880 O O . SER B 2 307 ? 101.223 114.565 101.968 1.00 61.05 307 SER C O 1
ATOM 3883 N N . SER B 2 308 ? 101.781 116.651 101.315 1.00 64.13 308 SER C N 1
ATOM 3884 C CA . SER B 2 308 ? 102.441 116.198 100.098 1.00 64.13 308 SER C CA 1
ATOM 3885 C C . SER B 2 308 ? 103.631 115.301 100.386 1.00 64.13 308 SER C C 1
ATOM 3886 O O . SER B 2 308 ? 103.994 114.482 99.536 1.00 64.13 308 SER C O 1
ATOM 3889 N N . PHE B 2 309 ? 104.246 115.427 101.558 1.00 61.51 309 PHE C N 1
ATOM 3890 C CA . PHE B 2 309 ? 105.352 114.550 101.898 1.00 61.51 309 PHE C CA 1
ATOM 3891 C C . PHE B 2 309 ? 104.823 113.151 102.198 1.00 61.51 309 PHE C C 1
ATOM 3892 O O . PHE B 2 309 ? 103.629 112.863 102.079 1.00 61.51 309 PHE C O 1
ATOM 3900 N N . GLY B 2 310 ? 105.729 112.265 102.598 1.00 65.62 310 GLY C N 1
ATOM 3901 C CA . GLY B 2 310 ? 105.437 110.852 102.601 1.00 65.62 310 GLY C CA 1
ATOM 3902 C C . GLY B 2 310 ? 105.625 110.204 101.254 1.00 65.62 310 GLY C C 1
ATOM 3903 O O . GLY B 2 310 ? 105.643 108.970 101.169 1.00 65.62 310 GLY C O 1
ATOM 3904 N N . ASN B 2 311 ? 105.763 111.003 100.201 1.00 71.10 311 ASN C N 1
ATOM 3905 C CA . ASN B 2 311 ? 106.154 110.556 98.877 1.00 71.10 311 ASN C CA 1
ATOM 3906 C C . ASN B 2 311 ? 107.651 110.690 98.644 1.00 71.10 311 ASN C C 1
ATOM 3907 O O . ASN B 2 311 ? 108.128 110.346 97.557 1.00 71.10 311 ASN C O 1
ATOM 3912 N N . LEU B 2 312 ? 108.398 111.184 99.634 1.00 64.48 312 LEU C N 1
ATOM 3913 C CA . LEU B 2 312 ? 109.806 111.507 99.426 1.00 64.48 312 LEU C CA 1
ATOM 3914 C C . LEU B 2 312 ? 110.635 110.251 99.181 1.00 64.48 312 LEU C C 1
ATOM 3915 O O . LEU B 2 312 ? 111.336 110.146 98.167 1.00 64.48 312 LEU C O 1
ATOM 3920 N N . THR B 2 313 ? 110.608 109.314 100.131 1.00 61.11 313 THR C N 1
ATOM 3921 C CA . THR B 2 313 ? 111.172 107.975 99.982 1.00 61.11 313 THR C CA 1
ATOM 3922 C C . THR B 2 313 ? 112.702 107.995 99.999 1.00 61.11 313 THR C C 1
ATOM 3923 O O . THR B 2 313 ? 113.340 106.938 100.029 1.00 61.11 313 THR C O 1
ATOM 3927 N N . ARG B 2 314 ? 113.313 109.184 100.024 1.00 57.90 314 ARG C N 1
ATOM 3928 C CA . ARG B 2 314 ? 114.771 109.242 99.996 1.00 57.90 314 ARG C CA 1
ATOM 3929 C C . ARG B 2 314 ? 115.350 110.336 100.888 1.00 57.90 314 ARG C C 1
ATOM 3930 O O . ARG B 2 314 ? 116.519 110.698 100.719 1.00 57.90 314 ARG C O 1
ATOM 3938 N N . LEU B 2 315 ? 114.580 110.870 101.830 1.00 56.90 315 LEU C N 1
ATOM 3939 C CA . LEU B 2 315 ? 115.073 111.965 102.653 1.00 56.90 315 LEU C CA 1
ATOM 3940 C C . LEU B 2 315 ? 116.111 111.471 103.653 1.00 56.90 315 LEU C C 1
ATOM 3941 O O . LEU B 2 315 ? 115.982 110.386 104.225 1.00 56.90 315 LEU C O 1
ATOM 3946 N N . ARG B 2 316 ? 117.149 112.280 103.861 1.00 55.63 316 ARG C N 1
ATOM 3947 C CA . ARG B 2 316 ? 118.210 111.961 104.803 1.00 55.63 316 ARG C CA 1
ATOM 3948 C C . ARG B 2 316 ? 118.540 113.095 105.759 1.00 55.63 316 ARG C C 1
ATOM 3949 O O . ARG B 2 316 ? 119.326 112.882 106.687 1.00 55.63 316 ARG C O 1
ATOM 3957 N N . TYR B 2 317 ? 117.969 114.280 105.571 1.00 52.37 317 TYR C N 1
ATOM 3958 C CA . TYR B 2 317 ? 118.280 115.429 106.415 1.00 52.37 317 TYR C CA 1
ATOM 3959 C C . TYR B 2 317 ? 117.166 116.446 106.250 1.00 52.37 317 TYR C C 1
ATOM 3960 O O . TYR B 2 317 ? 116.904 116.898 105.132 1.00 52.37 317 TYR C O 1
ATOM 3969 N N . LEU B 2 318 ? 116.515 116.806 107.351 1.00 52.21 318 LEU C N 1
ATOM 3970 C CA . LEU B 2 318 ? 115.454 117.806 107.331 1.00 52.21 318 LEU C CA 1
ATOM 3971 C C . LEU B 2 318 ? 115.642 118.730 108.521 1.00 52.21 318 LEU C C 1
ATOM 3972 O O . LEU B 2 318 ? 115.643 118.274 109.667 1.00 52.21 318 LEU C O 1
ATOM 3977 N N . ASP B 2 319 ? 115.807 120.020 108.251 1.00 54.89 319 ASP C N 1
ATOM 3978 C CA . ASP B 2 319 ? 116.000 121.021 109.290 1.00 54.89 319 ASP C CA 1
ATOM 3979 C C . ASP B 2 319 ? 114.890 122.056 109.201 1.00 54.89 319 ASP C C 1
ATOM 3980 O O . ASP B 2 319 ? 114.656 122.629 108.133 1.00 54.89 319 ASP C O 1
ATOM 3985 N N . MET B 2 320 ? 114.210 122.293 110.323 1.00 56.02 320 MET C N 1
ATOM 3986 C CA . MET B 2 320 ? 113.170 123.311 110.386 1.00 56.02 320 MET C CA 1
ATOM 3987 C C . MET B 2 320 ? 113.278 124.135 111.659 1.00 56.02 320 MET C C 1
ATOM 3988 O O . MET B 2 320 ? 112.263 124.603 112.185 1.00 56.02 320 MET C O 1
ATOM 3993 N N . SER B 2 321 ? 114.490 124.316 112.169 1.00 54.83 321 SER C N 1
ATOM 3994 C CA . SER B 2 321 ? 114.673 125.005 113.436 1.00 54.83 321 SER C CA 1
ATOM 3995 C C . SER B 2 321 ? 114.306 126.476 113.316 1.00 54.83 321 SER C C 1
ATOM 3996 O O . SER B 2 321 ? 114.599 127.128 112.310 1.00 54.83 321 SER C O 1
ATOM 3999 N N . ASN B 2 322 ? 113.652 126.993 114.357 1.00 56.92 322 ASN C N 1
ATOM 4000 C CA . ASN B 2 322 ? 113.316 128.409 114.475 1.00 56.92 322 ASN C CA 1
ATOM 4001 C C . ASN B 2 322 ? 112.447 128.858 113.296 1.00 56.92 322 ASN C C 1
ATOM 4002 O O . ASN B 2 322 ? 112.801 129.751 112.525 1.00 56.92 322 ASN C O 1
ATOM 4007 N N . THR B 2 323 ? 111.290 128.208 113.168 1.00 57.11 323 THR C N 1
ATOM 4008 C CA . THR B 2 323 ? 110.372 128.474 112.070 1.00 57.11 323 THR C CA 1
ATOM 4009 C C . THR B 2 323 ? 108.924 128.676 112.492 1.00 57.11 323 THR C C 1
ATOM 4010 O O . THR B 2 323 ? 108.115 129.071 111.647 1.00 57.11 323 THR C O 1
ATOM 4014 N N . ARG B 2 324 ? 108.573 128.421 113.754 1.00 59.20 324 ARG C N 1
ATOM 4015 C CA . ARG B 2 324 ? 107.213 128.605 114.266 1.00 59.20 324 ARG C CA 1
ATOM 4016 C C . ARG B 2 324 ? 106.209 127.757 113.482 1.00 59.20 324 ARG C C 1
ATOM 4017 O O . ARG B 2 324 ? 105.257 128.262 112.884 1.00 59.20 324 ARG C O 1
ATOM 4025 N N . THR B 2 325 ? 106.438 126.443 113.494 1.00 60.52 325 THR C N 1
ATOM 4026 C CA . THR B 2 325 ? 105.636 125.549 112.663 1.00 60.52 325 THR C CA 1
ATOM 4027 C C . THR B 2 325 ? 104.213 125.417 113.195 1.00 60.52 325 THR C C 1
ATOM 4028 O O . THR B 2 325 ? 103.246 125.510 112.428 1.00 60.52 325 THR C O 1
ATOM 4032 N N . TYR B 2 326 ? 104.065 125.199 114.503 1.00 61.30 326 TYR C N 1
ATOM 4033 C CA . TYR B 2 326 ? 102.773 124.924 115.134 1.00 61.30 326 TYR C CA 1
ATOM 4034 C C . TYR B 2 326 ? 102.115 123.703 114.482 1.00 61.30 326 TYR C C 1
ATOM 4035 O O . TYR B 2 326 ? 101.085 123.780 113.815 1.00 61.30 326 TYR C O 1
ATOM 4044 N N . GLN B 2 327 ? 102.778 122.565 114.667 1.00 60.39 327 GLN C N 1
ATOM 4045 C CA . GLN B 2 327 ? 102.339 121.308 114.083 1.00 60.39 327 GLN C CA 1
ATOM 4046 C C . GLN B 2 327 ? 102.337 120.208 115.133 1.00 60.39 327 GLN C C 1
ATOM 4047 O O . GLN B 2 327 ? 103.140 120.211 116.068 1.00 60.39 327 GLN C O 1
ATOM 4053 N N . TRP B 2 328 ? 101.419 119.263 114.959 1.00 59.39 328 TRP C N 1
ATOM 4054 C CA . TRP B 2 328 ? 101.315 118.109 115.837 1.00 59.39 328 TRP C CA 1
ATOM 4055 C C . TRP B 2 328 ? 102.418 117.111 115.505 1.00 59.39 328 TRP C C 1
ATOM 4056 O O . TRP B 2 328 ? 102.565 116.701 114.350 1.00 59.39 328 TRP C O 1
ATOM 4067 N N . LEU B 2 329 ? 103.196 116.727 116.518 1.00 59.02 329 LEU C N 1
ATOM 4068 C CA . LEU B 2 329 ? 104.384 115.912 116.268 1.00 59.02 329 LEU C CA 1
ATOM 4069 C C . LEU B 2 329 ? 104.059 114.540 115.691 1.00 59.02 329 LEU C C 1
ATOM 4070 O O . LEU B 2 329 ? 104.751 114.118 114.746 1.00 59.02 329 LEU C O 1
ATOM 4075 N N . PRO B 2 330 ? 103.080 113.783 116.201 1.00 59.73 330 PRO C N 1
ATOM 4076 C CA . PRO B 2 330 ? 102.740 112.518 115.532 1.00 59.73 330 PRO C CA 1
ATOM 4077 C C . PRO B 2 330 ? 102.305 112.701 114.090 1.00 59.73 330 PRO C C 1
ATOM 4078 O O . PRO B 2 330 ? 102.597 111.840 113.254 1.00 59.73 330 PRO C O 1
ATOM 4082 N N . GLU B 2 331 ? 101.621 113.801 113.769 1.00 60.90 331 GLU C N 1
ATOM 4083 C CA . GLU B 2 331 ? 101.278 114.076 112.378 1.00 60.90 331 GLU C CA 1
ATOM 4084 C C . GLU B 2 331 ? 102.531 114.273 111.535 1.00 60.90 331 GLU C C 1
ATOM 4085 O O . GLU B 2 331 ? 102.613 113.781 110.403 1.00 60.90 331 GLU C O 1
ATOM 4091 N N . LEU B 2 332 ? 103.523 114.983 112.075 1.00 59.10 332 LEU C N 1
ATOM 4092 C CA . LEU B 2 332 ? 104.786 115.153 111.366 1.00 59.10 332 LEU C CA 1
ATOM 4093 C C . LEU B 2 332 ? 105.480 113.816 111.152 1.00 59.10 332 LEU C C 1
ATOM 4094 O O . LEU B 2 332 ? 106.053 113.569 110.085 1.00 59.10 332 LEU C O 1
ATOM 4099 N N . PHE B 2 333 ? 105.446 112.943 112.159 1.00 59.49 333 PHE C N 1
ATOM 4100 C CA . PHE B 2 333 ? 106.094 111.644 112.023 1.00 59.49 333 PHE C CA 1
ATOM 4101 C C . PHE B 2 333 ? 105.383 110.771 110.996 1.00 59.49 333 PHE C C 1
ATOM 4102 O O . PHE B 2 333 ? 106.033 110.043 110.238 1.00 59.49 333 PHE C O 1
ATOM 4110 N N . VAL B 2 334 ? 104.050 110.821 110.961 1.00 58.73 334 VAL C N 1
ATOM 4111 C CA . VAL B 2 334 ? 103.314 110.070 109.949 1.00 58.73 334 VAL C CA 1
ATOM 4112 C C . VAL B 2 334 ? 103.585 110.628 108.559 1.00 58.73 334 VAL C C 1
ATOM 4113 O O . VAL B 2 334 ? 103.657 109.875 107.582 1.00 58.73 334 VAL C O 1
ATOM 4117 N N . ARG B 2 335 ? 103.748 111.943 108.440 1.00 58.70 335 ARG C N 1
ATOM 4118 C CA . ARG B 2 335 ? 104.021 112.538 107.140 1.00 58.70 335 ARG C CA 1
ATOM 4119 C C . ARG B 2 335 ? 105.461 112.344 106.685 1.00 58.70 335 ARG C C 1
ATOM 4120 O O . ARG B 2 335 ? 105.759 112.590 105.512 1.00 58.70 335 ARG C O 1
ATOM 4128 N N . LEU B 2 336 ? 106.353 111.911 107.572 1.00 56.92 336 LEU C N 1
ATOM 4129 C CA . LEU B 2 336 ? 107.707 111.518 107.205 1.00 56.92 336 LEU C CA 1
ATOM 4130 C C . LEU B 2 336 ? 107.867 110.007 107.122 1.00 56.92 336 LEU C C 1
ATOM 4131 O O . LEU B 2 336 ? 108.995 109.517 107.025 1.00 56.92 336 LEU C O 1
ATOM 4136 N N . SER B 2 337 ? 106.764 109.258 107.155 1.00 59.24 337 SER C N 1
ATOM 4137 C CA . SER B 2 337 ? 106.821 107.803 107.175 1.00 59.24 337 SER C CA 1
ATOM 4138 C C . SER B 2 337 ? 107.268 107.204 105.851 1.00 59.24 337 SER C C 1
ATOM 4139 O O . SER B 2 337 ? 107.496 105.992 105.787 1.00 59.24 337 SER C O 1
ATOM 4142 N N . GLY B 2 338 ? 107.383 108.006 104.793 1.00 58.03 338 GLY C N 1
ATOM 4143 C CA . GLY B 2 338 ? 107.876 107.479 103.536 1.00 58.03 338 GLY C CA 1
ATOM 4144 C C . GLY B 2 338 ? 109.362 107.199 103.529 1.00 58.03 338 GLY C C 1
ATOM 4145 O O . GLY B 2 338 ? 109.835 106.440 102.677 1.00 58.03 338 GLY C O 1
ATOM 4146 N N . SER B 2 339 ? 110.107 107.787 104.459 1.00 58.48 339 SER C N 1
ATOM 4147 C CA . SER B 2 339 ? 111.558 107.674 104.502 1.00 58.48 339 SER C CA 1
ATOM 4148 C C . SER B 2 339 ? 112.035 107.292 105.895 1.00 58.48 339 SER C C 1
ATOM 4149 O O . SER B 2 339 ? 112.995 107.861 106.419 1.00 58.48 339 SER C O 1
ATOM 4152 N N . ARG B 2 340 ? 111.367 106.324 106.522 1.00 59.71 340 ARG C N 1
ATOM 4153 C CA . ARG B 2 340 ? 111.815 105.849 107.827 1.00 59.71 340 ARG C CA 1
ATOM 4154 C C . ARG B 2 340 ? 113.168 105.158 107.731 1.00 59.71 340 ARG C C 1
ATOM 4155 O O . ARG B 2 340 ? 114.015 105.314 108.616 1.00 59.71 340 ARG C O 1
ATOM 4163 N N . LYS B 2 341 ? 113.387 104.391 106.666 1.00 58.51 341 LYS C N 1
ATOM 4164 C CA . LYS B 2 341 ? 114.592 103.587 106.532 1.00 58.51 341 LYS C CA 1
ATOM 4165 C C . LYS B 2 341 ? 115.815 104.396 106.128 1.00 58.51 341 LYS C C 1
ATOM 4166 O O . LYS B 2 341 ? 116.919 103.844 106.112 1.00 58.51 341 LYS C O 1
ATOM 4172 N N . THR B 2 342 ? 115.655 105.679 105.803 1.00 56.08 342 THR C N 1
ATOM 4173 C CA . THR B 2 342 ? 116.766 106.485 105.323 1.00 56.08 342 THR C CA 1
ATOM 4174 C C . THR B 2 342 ? 117.011 107.761 106.112 1.00 56.08 342 THR C C 1
ATOM 4175 O O . THR B 2 342 ? 118.138 108.265 106.085 1.00 56.08 342 THR C O 1
ATOM 4179 N N . LEU B 2 343 ? 116.013 108.292 106.810 1.00 55.34 343 LEU C N 1
ATOM 4180 C CA . LEU B 2 343 ? 116.162 109.591 107.451 1.00 55.34 343 LEU C CA 1
ATOM 4181 C C . LEU B 2 343 ? 117.169 109.497 108.591 1.00 55.34 343 LEU C C 1
ATOM 4182 O O . LEU B 2 343 ? 117.104 108.582 109.417 1.00 55.34 343 LEU C O 1
ATOM 4187 N N . GLU B 2 344 ? 118.099 110.447 108.638 1.00 54.74 344 GLU C N 1
ATOM 4188 C CA . GLU B 2 344 ? 119.236 110.386 109.550 1.00 54.74 344 GLU C CA 1
ATOM 4189 C C . GLU B 2 344 ? 119.279 111.521 110.559 1.00 54.74 344 GLU C C 1
ATOM 4190 O O . GLU B 2 344 ? 119.673 111.299 111.704 1.00 54.74 344 GLU C O 1
ATOM 4196 N N . VAL B 2 345 ? 118.902 112.734 110.168 1.00 52.09 345 VAL C N 1
ATOM 4197 C CA . VAL B 2 345 ? 118.932 113.892 111.053 1.00 52.09 345 VAL C CA 1
ATOM 4198 C C . VAL B 2 345 ? 117.598 114.614 110.937 1.00 52.09 345 VAL C C 1
ATOM 4199 O O . VAL B 2 345 ? 117.095 114.819 109.827 1.00 52.09 345 VAL C O 1
ATOM 4203 N N . LEU B 2 346 ? 117.027 114.996 112.078 1.00 51.69 346 LEU C N 1
ATOM 4204 C CA . LEU B 2 346 ? 115.715 115.641 112.122 1.00 51.69 346 LEU C CA 1
ATOM 4205 C C . LEU B 2 346 ? 115.778 116.773 113.141 1.00 51.69 346 LEU C C 1
ATOM 4206 O O . LEU B 2 346 ? 115.642 116.538 114.344 1.00 51.69 346 LEU C O 1
ATOM 4211 N N . GLY B 2 347 ? 115.986 117.995 112.660 1.00 51.90 347 GLY C N 1
ATOM 4212 C CA . GLY B 2 347 ? 116.064 119.143 113.539 1.00 51.90 347 GLY C CA 1
ATOM 4213 C C . GLY B 2 347 ? 114.777 119.936 113.597 1.00 51.90 347 GLY C C 1
ATOM 4214 O O . GLY B 2 347 ? 114.391 120.574 112.616 1.00 51.90 347 GLY C O 1
ATOM 4215 N N . LEU B 2 348 ? 114.106 119.910 114.745 1.00 52.05 348 LEU C N 1
ATOM 4216 C CA . LEU B 2 348 ? 112.817 120.567 114.931 1.00 52.05 348 LEU C CA 1
ATOM 4217 C C . LEU B 2 348 ? 112.795 121.353 116.234 1.00 52.05 348 LEU C C 1
ATOM 4218 O O . LEU B 2 348 ? 111.838 121.296 117.007 1.00 52.05 348 LEU C O 1
ATOM 4223 N N . ASN B 2 349 ? 113.855 122.104 116.500 1.00 54.02 349 ASN C N 1
ATOM 4224 C CA . ASN B 2 349 ? 113.972 122.858 117.738 1.00 54.02 349 ASN C CA 1
ATOM 4225 C C . ASN B 2 349 ? 113.575 124.315 117.526 1.00 54.02 349 ASN C C 1
ATOM 4226 O O . ASN B 2 349 ? 113.441 124.795 116.399 1.00 54.02 349 ASN C O 1
ATOM 4231 N N . ASP B 2 350 ? 113.381 125.016 118.644 1.00 56.69 350 ASP C N 1
ATOM 4232 C CA . ASP B 2 350 ? 113.035 126.438 118.654 1.00 56.69 350 ASP C CA 1
ATOM 4233 C C . ASP B 2 350 ? 111.741 126.721 117.895 1.00 56.69 350 ASP C C 1
ATOM 4234 O O . ASP B 2 350 ? 111.579 127.789 117.302 1.00 56.69 350 ASP C O 1
ATOM 4239 N N . ASN B 2 351 ? 110.813 125.776 117.911 1.00 56.19 351 ASN C N 1
ATOM 4240 C CA . ASN B 2 351 ? 109.499 125.939 117.310 1.00 56.19 351 ASN C CA 1
ATOM 4241 C C . ASN B 2 351 ? 108.439 125.825 118.401 1.00 56.19 351 ASN C C 1
ATOM 4242 O O . ASN B 2 351 ? 108.746 125.780 119.595 1.00 56.19 351 ASN C O 1
ATOM 4247 N N . SER B 2 352 ? 107.177 125.780 117.984 1.00 57.13 352 SER C N 1
ATOM 4248 C CA . SER B 2 352 ? 106.050 125.607 118.895 1.00 57.13 352 SER C CA 1
ATOM 4249 C C . SER B 2 352 ? 105.278 124.374 118.448 1.00 57.13 352 SER C C 1
ATOM 4250 O O . SER B 2 352 ? 104.278 124.477 117.741 1.00 57.13 352 SER C O 1
ATOM 4253 N N . MET B 2 353 ? 105.731 123.204 118.883 1.00 58.11 353 MET C N 1
ATOM 4254 C CA . MET B 2 353 ? 105.115 121.941 118.508 1.00 58.11 353 MET C CA 1
ATOM 4255 C C . MET B 2 353 ? 104.633 121.219 119.754 1.00 58.11 353 MET C C 1
ATOM 4256 O O . MET B 2 353 ? 105.364 121.122 120.744 1.00 58.11 353 MET C O 1
ATOM 4261 N N . PHE B 2 354 ? 103.411 120.710 119.697 1.00 58.35 354 PHE C N 1
ATOM 4262 C CA . PHE B 2 354 ? 102.775 120.027 120.808 1.00 58.35 354 PHE C CA 1
ATOM 4263 C C . PHE B 2 354 ? 102.620 118.548 120.479 1.00 58.35 354 PHE C C 1
ATOM 4264 O O . PHE B 2 354 ? 103.011 118.078 119.409 1.00 58.35 354 PHE C O 1
ATOM 4272 N N . GLY B 2 355 ? 102.039 117.813 121.414 1.00 59.64 355 GLY C N 1
ATOM 4273 C CA . GLY B 2 355 ? 101.881 116.385 121.271 1.00 59.64 355 GLY C CA 1
ATOM 4274 C C . GLY B 2 355 ? 102.882 115.606 122.096 1.00 59.64 355 GLY C C 1
ATOM 4275 O O . GLY B 2 355 ? 103.479 116.103 123.052 1.00 59.64 355 GLY C O 1
ATOM 4276 N N . SER B 2 356 ? 103.065 114.349 121.707 1.00 60.90 356 SER C N 1
ATOM 4277 C CA . SER B 2 356 ? 103.929 113.430 122.425 1.00 60.90 356 SER C CA 1
ATOM 4278 C C . SER B 2 356 ? 104.841 112.702 121.451 1.00 60.90 356 SER C C 1
ATOM 4279 O O . SER B 2 356 ? 104.509 112.521 120.277 1.00 60.90 356 SER C O 1
ATOM 4282 N N . LEU B 2 357 ? 105.999 112.284 121.955 1.00 61.79 357 LEU C N 1
ATOM 4283 C CA . LEU B 2 357 ? 106.994 111.569 121.159 1.00 61.79 357 LEU C CA 1
ATOM 4284 C C . LEU B 2 357 ? 106.709 110.079 121.282 1.00 61.79 357 LEU C C 1
ATOM 4285 O O . LEU B 2 357 ? 107.146 109.428 122.233 1.00 61.79 357 LEU C O 1
ATOM 4290 N N . VAL B 2 358 ? 105.977 109.534 120.315 1.00 62.68 358 VAL C N 1
ATOM 4291 C CA . VAL B 2 358 ? 105.510 108.154 120.358 1.00 62.68 358 VAL C CA 1
ATOM 4292 C C . VAL B 2 358 ? 106.172 107.375 119.231 1.00 62.68 358 VAL C C 1
ATOM 4293 O O . VAL B 2 358 ? 106.090 107.773 118.064 1.00 62.68 358 VAL C O 1
ATOM 4297 N N . ASP B 2 359 ? 106.826 106.268 119.588 1.00 67.73 359 ASP C N 1
ATOM 4298 C CA . ASP B 2 359 ? 107.444 105.347 118.634 1.00 67.73 359 ASP C CA 1
ATOM 4299 C C . ASP B 2 359 ? 108.475 106.058 117.755 1.00 67.73 359 ASP C C 1
ATOM 4300 O O . ASP B 2 359 ? 108.352 106.128 116.532 1.00 67.73 359 ASP C O 1
ATOM 4305 N N . VAL B 2 360 ? 109.508 106.588 118.409 1.00 65.54 360 VAL C N 1
ATOM 4306 C CA . VAL B 2 360 ? 110.635 107.144 117.672 1.00 65.54 360 VAL C CA 1
ATOM 4307 C C . VAL B 2 360 ? 111.512 106.041 117.096 1.00 65.54 360 VAL C C 1
ATOM 4308 O O . VAL B 2 360 ? 112.279 106.289 116.158 1.00 65.54 360 VAL C O 1
ATOM 4312 N N . THR B 2 361 ? 111.400 104.818 117.616 1.00 68.15 361 THR C N 1
ATOM 4313 C CA . THR B 2 361 ? 112.244 103.718 117.170 1.00 68.15 361 THR C CA 1
ATOM 4314 C C . THR B 2 361 ? 111.938 103.286 115.740 1.00 68.15 361 THR C C 1
ATOM 4315 O O . THR B 2 361 ? 112.813 102.718 115.078 1.00 68.15 361 THR C O 1
ATOM 4319 N N . ARG B 2 362 ? 110.734 103.563 115.234 1.00 65.99 362 ARG C N 1
ATOM 4320 C CA . ARG B 2 362 ? 110.385 103.145 113.881 1.00 65.99 362 ARG C CA 1
ATOM 4321 C C . ARG B 2 362 ? 111.215 103.843 112.812 1.00 65.99 362 ARG C C 1
ATOM 4322 O O . ARG B 2 362 ? 111.201 103.400 111.659 1.00 65.99 362 ARG C O 1
ATOM 4330 N N . PHE B 2 363 ? 111.930 104.910 113.156 1.00 60.99 363 PHE C N 1
ATOM 4331 C CA . PHE B 2 363 ? 112.902 105.523 112.254 1.00 60.99 363 PHE C CA 1
ATOM 4332 C C . PHE B 2 363 ? 114.235 104.822 112.478 1.00 60.99 363 PHE C C 1
ATOM 4333 O O . PHE B 2 363 ? 114.944 105.104 113.446 1.00 60.99 363 PHE C O 1
ATOM 4341 N N . SER B 2 364 ? 114.580 103.905 111.573 1.00 57.28 364 SER C N 1
ATOM 4342 C CA . SER B 2 364 ? 115.696 103.000 111.823 1.00 57.28 364 SER C CA 1
ATOM 4343 C C . SER B 2 364 ? 117.040 103.712 111.733 1.00 57.28 364 SER C C 1
ATOM 4344 O O . SER B 2 364 ? 117.915 103.503 112.581 1.00 57.28 364 SER C O 1
ATOM 4347 N N . ALA B 2 365 ? 117.226 104.553 110.721 1.00 54.40 365 ALA C N 1
ATOM 4348 C CA . ALA B 2 365 ? 118.517 105.173 110.462 1.00 54.40 365 ALA C CA 1
ATOM 4349 C C . ALA B 2 365 ? 118.694 106.506 111.177 1.00 54.40 365 ALA C C 1
ATOM 4350 O O . ALA B 2 365 ? 119.691 107.193 110.936 1.00 54.40 365 ALA C O 1
ATOM 4352 N N . LEU B 2 366 ? 117.754 106.891 112.034 1.00 54.44 366 LEU C N 1
ATOM 4353 C CA . LEU B 2 366 ? 117.853 108.165 112.732 1.00 54.44 366 LEU C CA 1
ATOM 4354 C C . LEU B 2 366 ? 119.071 108.189 113.643 1.00 54.44 366 LEU C C 1
ATOM 4355 O O . LEU B 2 366 ? 119.373 107.214 114.335 1.00 54.44 366 LEU C O 1
ATOM 4360 N N . LYS B 2 367 ? 119.774 109.320 113.639 1.00 54.38 367 LYS C N 1
ATOM 4361 C CA . LYS B 2 367 ? 120.949 109.505 114.478 1.00 54.38 367 LYS C CA 1
ATOM 4362 C C . LYS B 2 367 ? 120.949 110.803 115.268 1.00 54.38 367 LYS C C 1
ATOM 4363 O O . LYS B 2 367 ? 121.709 110.906 116.237 1.00 54.38 367 LYS C O 1
ATOM 4369 N N . ARG B 2 368 ? 120.138 111.789 114.898 1.00 51.49 368 ARG C N 1
ATOM 4370 C CA . ARG B 2 368 ? 120.027 113.033 115.642 1.00 51.49 368 ARG C CA 1
ATOM 4371 C C . ARG B 2 368 ? 118.572 113.470 115.662 1.00 51.49 368 ARG C C 1
ATOM 4372 O O . ARG B 2 368 ? 117.894 113.436 114.632 1.00 51.49 368 ARG C O 1
ATOM 4380 N N . LEU B 2 369 ? 118.096 113.881 116.835 1.00 51.91 369 LEU C N 1
ATOM 4381 C CA . LEU B 2 369 ? 116.711 114.316 117.009 1.00 51.91 369 LEU C CA 1
ATOM 4382 C C . LEU B 2 369 ? 116.712 115.483 117.988 1.00 51.91 369 LEU C C 1
ATOM 4383 O O . LEU B 2 369 ? 116.725 115.279 119.205 1.00 51.91 369 LEU C O 1
ATOM 4388 N N . TYR B 2 370 ? 116.696 116.699 117.459 1.00 53.30 370 TYR C N 1
ATOM 4389 C CA . TYR B 2 370 ? 116.754 117.908 118.269 1.00 53.30 370 TYR C CA 1
ATOM 4390 C C . TYR B 2 370 ? 115.353 118.498 118.365 1.00 53.30 370 TYR C C 1
ATOM 4391 O O . TYR B 2 370 ? 114.842 119.063 117.394 1.00 53.30 370 TYR C O 1
ATOM 4400 N N . LEU B 2 371 ? 114.737 118.368 119.535 1.00 51.21 371 LEU C N 1
ATOM 4401 C CA . LEU B 2 371 ? 113.408 118.897 119.803 1.00 51.21 371 LEU C CA 1
ATOM 4402 C C . LEU B 2 371 ? 113.448 119.884 120.963 1.00 51.21 371 LEU C C 1
ATOM 4403 O O . LEU B 2 371 ? 112.590 119.878 121.844 1.00 51.21 371 LEU C O 1
ATOM 4408 N N . GLN B 2 372 ? 114.456 120.748 120.959 1.00 55.29 372 GLN C N 1
ATOM 4409 C CA . GLN B 2 372 ? 114.629 121.742 122.005 1.00 55.29 372 GLN C CA 1
ATOM 4410 C C . GLN B 2 372 ? 113.524 122.789 121.951 1.00 55.29 372 GLN C C 1
ATOM 4411 O O . GLN B 2 372 ? 112.941 123.054 120.896 1.00 55.29 372 GLN C O 1
ATOM 4417 N N . LYS B 2 373 ? 113.255 123.389 123.106 1.00 54.17 373 LYS C N 1
ATOM 4418 C CA . LYS B 2 373 ? 112.461 124.612 123.238 1.00 54.17 373 LYS C CA 1
ATOM 4419 C C . LYS B 2 373 ? 111.194 124.578 122.384 1.00 54.17 373 LYS C C 1
ATOM 4420 O O . LYS B 2 373 ? 110.978 125.402 121.497 1.00 54.17 373 LYS C O 1
ATOM 4426 N N . ASN B 2 374 ? 110.351 123.600 122.677 1.00 56.19 374 ASN C N 1
ATOM 4427 C CA . ASN B 2 374 ? 109.042 123.463 122.059 1.00 56.19 374 ASN C CA 1
ATOM 4428 C C . ASN B 2 374 ? 107.974 123.598 123.142 1.00 56.19 374 ASN C C 1
ATOM 4429 O O . ASN B 2 374 ? 108.260 123.964 124.285 1.00 56.19 374 ASN C O 1
ATOM 4434 N N . VAL B 2 375 ? 106.730 123.307 122.772 1.00 57.16 375 VAL C N 1
ATOM 4435 C CA . VAL B 2 375 ? 105.625 123.326 123.721 1.00 57.16 375 VAL C CA 1
ATOM 4436 C C . VAL B 2 375 ? 105.111 121.905 123.901 1.00 57.16 375 VAL C C 1
ATOM 4437 O O . VAL B 2 375 ? 103.926 121.691 124.184 1.00 57.16 375 VAL C O 1
ATOM 4441 N N . LEU B 2 376 ? 106.001 120.928 123.737 1.00 58.84 376 LEU C N 1
ATOM 4442 C CA . LEU B 2 376 ? 105.635 119.521 123.828 1.00 58.84 376 LEU C CA 1
ATOM 4443 C C . LEU B 2 376 ? 105.106 119.177 125.212 1.00 58.84 376 LEU C C 1
ATOM 4444 O O . LEU B 2 376 ? 105.864 119.153 126.186 1.00 58.84 376 LEU C O 1
ATOM 4449 N N . ASN B 2 377 ? 103.808 118.905 125.307 1.00 61.24 377 ASN C N 1
ATOM 4450 C CA . ASN B 2 377 ? 103.164 118.506 126.557 1.00 61.24 377 ASN C CA 1
ATOM 4451 C C . ASN B 2 377 ? 102.526 117.140 126.340 1.00 61.24 377 ASN C C 1
ATOM 4452 O O . ASN B 2 377 ? 101.330 117.022 126.066 1.00 61.24 377 ASN C O 1
ATOM 4457 N N . GLY B 2 378 ? 103.327 116.108 126.488 1.00 59.86 378 GLY C N 1
ATOM 4458 C CA . GLY B 2 378 ? 102.869 114.751 126.274 1.00 59.86 378 GLY C CA 1
ATOM 4459 C C . GLY B 2 378 ? 103.761 113.779 126.993 1.00 59.86 378 GLY C C 1
ATOM 4460 O O . GLY B 2 378 ? 104.392 114.115 127.997 1.00 59.86 378 GLY C O 1
ATOM 4461 N N . PHE B 2 379 ? 103.819 112.562 126.476 1.00 59.41 379 PHE C N 1
ATOM 4462 C CA . PHE B 2 379 ? 104.584 111.486 127.079 1.00 59.41 379 PHE C CA 1
ATOM 4463 C C . PHE B 2 379 ? 105.762 111.124 126.183 1.00 59.41 379 PHE C C 1
ATOM 4464 O O . PHE B 2 379 ? 105.954 111.685 125.102 1.00 59.41 379 PHE C O 1
ATOM 4472 N N . PHE B 2 380 ? 106.560 110.168 126.653 1.00 60.90 380 PHE C N 1
ATOM 4473 C CA . PHE B 2 380 ? 107.701 109.638 125.906 1.00 60.90 380 PHE C CA 1
ATOM 4474 C C . PHE B 2 380 ? 107.655 108.125 126.105 1.00 60.90 380 PHE C C 1
ATOM 4475 O O . PHE B 2 380 ? 108.238 107.594 127.052 1.00 60.90 380 PHE C O 1
ATOM 4483 N N . MET B 2 381 ? 106.960 107.438 125.203 1.00 67.25 381 MET C N 1
ATOM 4484 C CA . MET B 2 381 ? 106.741 106.006 125.313 1.00 67.25 381 MET C CA 1
ATOM 4485 C C . MET B 2 381 ? 107.157 105.315 124.025 1.00 67.25 381 MET C C 1
ATOM 4486 O O . MET B 2 381 ? 107.158 105.916 122.949 1.00 67.25 381 MET C O 1
ATOM 4491 N N . GLU B 2 382 ? 107.518 104.041 124.149 1.00 72.49 382 GLU C N 1
ATOM 4492 C CA . GLU B 2 382 ? 107.908 103.217 123.012 1.00 72.49 382 GLU C CA 1
ATOM 4493 C C . GLU B 2 382 ? 106.843 102.215 122.598 1.00 72.49 382 GLU C C 1
ATOM 4494 O O . GLU B 2 382 ? 106.625 102.024 121.401 1.00 72.49 382 GLU C O 1
ATOM 4500 N N . ARG B 2 383 ? 106.205 101.547 123.563 1.00 75.46 383 ARG C N 1
ATOM 4501 C CA . ARG B 2 383 ? 105.053 100.650 123.369 1.00 75.46 383 ARG C CA 1
ATOM 4502 C C . ARG B 2 383 ? 105.269 99.634 122.246 1.00 75.46 383 ARG C C 1
ATOM 4503 O O . ARG B 2 383 ? 104.303 99.073 121.719 1.00 75.46 383 ARG C O 1
ATOM 4511 N N . PHE B 2 384 ? 106.523 99.382 121.879 1.00 76.85 384 PHE C N 1
ATOM 4512 C CA . PHE B 2 384 ? 106.890 98.308 120.965 1.00 76.85 384 PHE C CA 1
ATOM 4513 C C . PHE B 2 384 ? 108.399 98.136 121.032 1.00 76.85 384 PHE C C 1
ATOM 4514 O O . PHE B 2 384 ? 109.139 99.122 121.037 1.00 76.85 384 PHE C O 1
ATOM 4522 N N . GLY B 2 385 ? 108.846 96.885 121.110 1.00 76.63 385 GLY C N 1
ATOM 4523 C CA . GLY B 2 385 ? 110.240 96.627 121.409 1.00 76.63 385 GLY C CA 1
ATOM 4524 C C . GLY B 2 385 ? 111.149 96.424 120.216 1.00 76.63 385 GLY C C 1
ATOM 4525 O O . GLY B 2 385 ? 111.276 95.308 119.708 1.00 76.63 385 GLY C O 1
ATOM 4526 N N . GLN B 2 386 ? 111.812 97.497 119.792 1.00 73.28 386 GLN C N 1
ATOM 4527 C CA . GLN B 2 386 ? 112.874 97.457 118.795 1.00 73.28 386 GLN C CA 1
ATOM 4528 C C . GLN B 2 386 ? 114.001 98.368 119.258 1.00 73.28 386 GLN C C 1
ATOM 4529 O O . GLN B 2 386 ? 113.790 99.299 120.038 1.00 73.28 386 GLN C O 1
ATOM 4535 N N . VAL B 2 387 ? 115.207 98.084 118.781 1.00 68.47 387 VAL C N 1
ATOM 4536 C CA . VAL B 2 387 ? 116.372 98.883 119.143 1.00 68.47 387 VAL C CA 1
ATOM 4537 C C . VAL B 2 387 ? 116.443 100.113 118.249 1.00 68.47 387 VAL C C 1
ATOM 4538 O O . VAL B 2 387 ? 115.985 100.105 117.102 1.00 68.47 387 VAL C O 1
ATOM 4542 N N . SER B 2 388 ? 117.020 101.185 118.780 1.00 61.92 388 SER C N 1
ATOM 4543 C CA . SER B 2 388 ? 117.141 102.444 118.064 1.00 61.92 388 SER C CA 1
ATOM 4544 C C . SER B 2 388 ? 118.604 102.764 117.794 1.00 61.92 388 SER C C 1
ATOM 4545 O O . SER B 2 388 ? 119.497 102.347 118.537 1.00 61.92 388 SER C O 1
ATOM 4548 N N . SER B 2 389 ? 118.841 103.511 116.720 1.00 57.95 389 SER C N 1
ATOM 4549 C CA . SER B 2 389 ? 120.182 103.904 116.319 1.00 57.95 389 SER C CA 1
ATOM 4550 C C . SER B 2 389 ? 120.519 105.330 116.724 1.00 57.95 389 SER C C 1
ATOM 4551 O O . SER B 2 389 ? 121.509 105.883 116.238 1.00 57.95 389 SER C O 1
ATOM 4554 N N . LEU B 2 390 ? 119.721 105.935 117.597 1.00 56.55 390 LEU C N 1
ATOM 4555 C CA . LEU B 2 390 ? 119.934 107.320 117.982 1.00 56.55 390 LEU C CA 1
ATOM 4556 C C . LEU B 2 390 ? 121.254 107.486 118.724 1.00 56.55 390 LEU C C 1
ATOM 4557 O O . LEU B 2 390 ? 121.676 106.622 119.495 1.00 56.55 390 LEU C O 1
ATOM 4562 N N . GLU B 2 391 ? 121.908 108.618 118.473 1.00 56.96 391 GLU C N 1
ATOM 4563 C CA . GLU B 2 391 ? 123.143 108.976 119.148 1.00 56.96 391 GLU C CA 1
ATOM 4564 C C . GLU B 2 391 ? 123.072 110.303 119.882 1.00 56.96 391 GLU C C 1
ATOM 4565 O O . GLU B 2 391 ? 123.853 110.511 120.814 1.00 56.96 391 GLU C O 1
ATOM 4571 N N . TYR B 2 392 ? 122.171 111.200 119.492 1.00 53.31 392 TYR C N 1
ATOM 4572 C CA . TYR B 2 392 ? 122.019 112.494 120.143 1.00 53.31 392 TYR C CA 1
ATOM 4573 C C . TYR B 2 392 ? 120.535 112.799 120.256 1.00 53.31 392 TYR C C 1
ATOM 4574 O O . TYR B 2 392 ? 119.853 112.948 119.237 1.00 53.31 392 TYR C O 1
ATOM 4583 N N . LEU B 2 393 ? 120.038 112.889 121.485 1.00 53.22 393 LEU C N 1
ATOM 4584 C CA . LEU B 2 393 ? 118.638 113.190 121.748 1.00 53.22 393 LEU C CA 1
ATOM 4585 C C . LEU B 2 393 ? 118.554 114.424 122.629 1.00 53.22 393 LEU C C 1
ATOM 4586 O O . LEU B 2 393 ? 119.273 114.528 123.627 1.00 53.22 393 LEU C O 1
ATOM 4591 N N . ASP B 2 394 ? 117.679 115.353 122.260 1.00 54.78 394 ASP C N 1
ATOM 4592 C CA . ASP B 2 394 ? 117.537 116.622 122.960 1.00 54.78 394 ASP C CA 1
ATOM 4593 C C . ASP B 2 394 ? 116.059 116.919 123.152 1.00 54.78 394 ASP C C 1
ATOM 4594 O O . ASP B 2 394 ? 115.307 116.999 122.176 1.00 54.78 394 ASP C O 1
ATOM 4599 N N . LEU B 2 395 ? 115.645 117.079 124.412 1.00 52.67 395 LEU C N 1
ATOM 4600 C CA . LEU B 2 395 ? 114.252 117.362 124.731 1.00 52.67 395 LEU C CA 1
ATOM 4601 C C . LEU B 2 395 ? 114.115 118.419 125.820 1.00 52.67 395 LEU C C 1
ATOM 4602 O O . LEU B 2 395 ? 113.095 118.445 126.518 1.00 52.67 395 LEU C O 1
ATOM 4607 N N . SER B 2 396 ? 115.108 119.284 125.986 1.00 54.97 396 SER C N 1
ATOM 4608 C CA . SER B 2 396 ? 115.063 120.281 127.041 1.00 54.97 396 SER C CA 1
ATOM 4609 C C . SER B 2 396 ? 114.036 121.362 126.724 1.00 54.97 396 SER C C 1
ATOM 4610 O O . SER B 2 396 ? 113.643 121.569 125.572 1.00 54.97 396 SER C O 1
ATOM 4613 N N . ASP B 2 397 ? 113.598 122.053 127.776 1.00 56.85 397 ASP C N 1
ATOM 4614 C CA . ASP B 2 397 ? 112.672 123.179 127.674 1.00 56.85 397 ASP C CA 1
ATOM 4615 C C . ASP B 2 397 ? 111.361 122.762 127.003 1.00 56.85 397 ASP C C 1
ATOM 4616 O O . ASP B 2 397 ? 110.995 123.240 125.928 1.00 56.85 397 ASP C O 1
ATOM 4621 N N . ASN B 2 398 ? 110.657 121.852 127.667 1.00 56.74 398 ASN C N 1
ATOM 4622 C CA . ASN B 2 398 ? 109.338 121.408 127.242 1.00 56.74 398 ASN C CA 1
ATOM 4623 C C . ASN B 2 398 ? 108.475 121.249 128.487 1.00 56.74 398 ASN C C 1
ATOM 4624 O O . ASN B 2 398 ? 108.836 121.697 129.579 1.00 56.74 398 ASN C O 1
ATOM 4629 N N . GLN B 2 399 ? 107.321 120.611 128.323 1.00 60.07 399 GLN C N 1
ATOM 4630 C CA . GLN B 2 399 ? 106.411 120.323 129.425 1.00 60.07 399 GLN C CA 1
ATOM 4631 C C . GLN B 2 399 ? 106.031 118.853 129.423 1.00 60.07 399 GLN C C 1
ATOM 4632 O O . GLN B 2 399 ? 104.894 118.484 129.729 1.00 60.07 399 GLN C O 1
ATOM 4638 N N . MET B 2 400 ? 106.979 117.990 129.073 1.00 59.47 400 MET C N 1
ATOM 4639 C CA . MET B 2 400 ? 106.681 116.572 128.937 1.00 59.47 400 MET C CA 1
ATOM 4640 C C . MET B 2 400 ? 106.440 115.938 130.300 1.00 59.47 400 MET C C 1
ATOM 4641 O O . MET B 2 400 ? 107.121 116.252 131.278 1.00 59.47 400 MET C O 1
ATOM 4646 N N . ARG B 2 401 ? 105.465 115.039 130.356 1.00 58.44 401 ARG C N 1
ATOM 4647 C CA . ARG B 2 401 ? 105.056 114.379 131.584 1.00 58.44 401 ARG C CA 1
ATOM 4648 C C . ARG B 2 401 ? 105.253 112.876 131.458 1.00 58.44 401 ARG C C 1
ATOM 4649 O O . ARG B 2 401 ? 105.595 112.354 130.395 1.00 58.44 401 ARG C O 1
ATOM 4657 N N . GLY B 2 402 ? 105.037 112.179 132.569 1.00 56.16 402 GLY C N 1
ATOM 4658 C CA . GLY B 2 402 ? 105.083 110.738 132.584 1.00 56.16 402 GLY C CA 1
ATOM 4659 C C . GLY B 2 402 ? 106.474 110.183 132.800 1.00 56.16 402 GLY C C 1
ATOM 4660 O O . GLY B 2 402 ? 107.472 110.906 132.770 1.00 56.16 402 GLY C O 1
ATOM 4661 N N . PRO B 2 403 ? 106.561 108.875 133.023 1.00 56.64 403 PRO C N 1
ATOM 4662 C CA . PRO B 2 403 ? 107.861 108.249 133.268 1.00 56.64 403 PRO C CA 1
ATOM 4663 C C . PRO B 2 403 ? 108.709 108.183 132.007 1.00 56.64 403 PRO C C 1
ATOM 4664 O O . PRO B 2 403 ? 108.212 108.223 130.880 1.00 56.64 403 PRO C O 1
ATOM 4668 N N . LEU B 2 404 ? 110.017 108.080 132.220 1.00 56.97 404 LEU C N 1
ATOM 4669 C CA . LEU B 2 404 ? 110.939 107.904 131.113 1.00 56.97 404 LEU C CA 1
ATOM 4670 C C . LEU B 2 404 ? 110.782 106.507 130.515 1.00 56.97 404 LEU C C 1
ATOM 4671 O O . LEU B 2 404 ? 110.419 105.560 131.217 1.00 56.97 404 LEU C O 1
ATOM 4676 N N . PRO B 2 405 ? 111.042 106.353 129.224 1.00 59.81 405 PRO C N 1
ATOM 4677 C CA . PRO B 2 405 ? 110.922 105.042 128.583 1.00 59.81 405 PRO C CA 1
ATOM 4678 C C . PRO B 2 405 ? 112.098 104.148 128.960 1.00 59.81 405 PRO C C 1
ATOM 4679 O O . PRO B 2 405 ? 113.019 104.551 129.666 1.00 59.81 405 PRO C O 1
ATOM 4683 N N . ASP B 2 406 ? 112.050 102.914 128.472 1.00 62.34 406 ASP C N 1
ATOM 4684 C CA . ASP B 2 406 ? 113.106 101.944 128.736 1.00 62.34 406 ASP C CA 1
ATOM 4685 C C . ASP B 2 406 ? 114.346 102.361 127.962 1.00 62.34 406 ASP C C 1
ATOM 4686 O O . ASP B 2 406 ? 114.450 102.129 126.757 1.00 62.34 406 ASP C O 1
ATOM 4691 N N . LEU B 2 407 ? 115.298 102.983 128.659 1.00 60.68 407 LEU C N 1
ATOM 4692 C CA . LEU B 2 407 ? 116.482 103.520 128.006 1.00 60.68 407 LEU C CA 1
ATOM 4693 C C . LEU B 2 407 ? 117.417 102.435 127.492 1.00 60.68 407 LEU C C 1
ATOM 4694 O O . LEU B 2 407 ? 118.361 102.753 126.763 1.00 60.68 407 LEU C O 1
ATOM 4699 N N . ALA B 2 408 ? 117.181 101.172 127.848 1.00 60.61 408 ALA C N 1
ATOM 4700 C CA . ALA B 2 408 ? 117.962 100.077 127.290 1.00 60.61 408 ALA C CA 1
ATOM 4701 C C . ALA B 2 408 ? 117.702 99.879 125.805 1.00 60.61 408 ALA C C 1
ATOM 4702 O O . ALA B 2 408 ? 118.440 99.127 125.158 1.00 60.61 408 ALA C O 1
ATOM 4704 N N . LEU B 2 409 ? 116.675 100.525 125.257 1.00 62.46 409 LEU C N 1
ATOM 4705 C CA . LEU B 2 409 ? 116.369 100.476 123.836 1.00 62.46 409 LEU C CA 1
ATOM 4706 C C . LEU B 2 409 ? 117.118 101.531 123.035 1.00 62.46 409 LEU C C 1
ATOM 4707 O O . LEU B 2 409 ? 116.905 101.637 121.824 1.00 62.46 409 LEU C O 1
ATOM 4712 N N . PHE B 2 410 ? 117.985 102.308 123.678 1.00 59.92 410 PHE C N 1
ATOM 4713 C CA . PHE B 2 410 ? 118.829 103.295 123.005 1.00 59.92 410 PHE C CA 1
ATOM 4714 C C . PHE B 2 410 ? 120.275 103.042 123.408 1.00 59.92 410 PHE C C 1
ATOM 4715 O O . PHE B 2 410 ? 120.898 103.869 124.084 1.00 59.92 410 PHE C O 1
ATOM 4723 N N . PRO B 2 411 ? 120.850 101.908 122.996 1.00 58.27 411 PRO C N 1
ATOM 4724 C CA . PRO B 2 411 ? 122.182 101.540 123.495 1.00 58.27 411 PRO C CA 1
ATOM 4725 C C . PRO B 2 411 ? 123.319 102.365 122.918 1.00 58.27 411 PRO C C 1
ATOM 4726 O O . PRO B 2 411 ? 124.448 102.245 123.408 1.00 58.27 411 PRO C O 1
ATOM 4730 N N . SER B 2 412 ? 123.073 103.191 121.901 1.00 58.13 412 SER C N 1
ATOM 4731 C CA . SER B 2 412 ? 124.133 103.933 121.232 1.00 58.13 412 SER C CA 1
ATOM 4732 C C . SER B 2 412 ? 124.087 105.424 121.541 1.00 58.13 412 SER C C 1
ATOM 4733 O O . SER B 2 412 ? 124.697 106.220 120.820 1.00 58.13 412 SER C O 1
ATOM 4736 N N . LEU B 2 413 ? 123.378 105.819 122.591 1.00 57.11 413 LEU C N 1
ATOM 4737 C CA . LEU B 2 413 ? 123.245 107.232 122.911 1.00 57.11 413 LEU C CA 1
ATOM 4738 C C 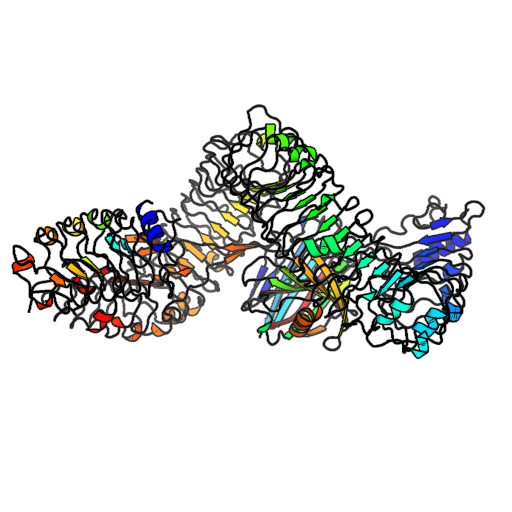. LEU B 2 413 ? 124.576 107.799 123.390 1.00 57.11 413 LEU C C 1
ATOM 4739 O O . LEU B 2 413 ? 125.230 107.224 124.265 1.00 57.11 413 LEU C O 1
ATOM 4744 N N . ARG B 2 414 ? 124.972 108.931 122.815 1.00 58.12 414 ARG C N 1
ATOM 4745 C CA . ARG B 2 414 ? 126.167 109.645 123.241 1.00 58.12 414 ARG C CA 1
ATOM 4746 C C . ARG B 2 414 ? 125.856 110.864 124.090 1.00 58.12 414 ARG C C 1
ATOM 4747 O O . ARG B 2 414 ? 126.686 111.264 124.912 1.00 58.12 414 ARG C O 1
ATOM 4755 N N . GLU B 2 415 ? 124.684 111.464 123.907 1.00 56.81 415 GLU C N 1
ATOM 4756 C CA . GLU B 2 415 ? 124.240 112.595 124.704 1.00 56.81 415 GLU C CA 1
ATOM 4757 C C . GLU B 2 415 ? 122.747 112.464 124.944 1.00 56.81 415 GLU C C 1
ATOM 4758 O O . GLU B 2 415 ? 122.001 112.061 124.047 1.00 56.81 415 GLU C O 1
ATOM 4764 N N . LEU B 2 416 ? 122.314 112.803 126.154 1.00 54.53 416 LEU C N 1
ATOM 4765 C CA . LEU B 2 416 ? 120.903 112.740 126.519 1.00 54.53 416 LEU C CA 1
ATOM 4766 C C . LEU B 2 416 ? 120.571 113.972 127.345 1.00 54.53 416 LEU C C 1
ATOM 4767 O O . LEU B 2 416 ? 120.998 114.083 128.497 1.00 54.53 416 LEU C O 1
ATOM 4772 N N . HIS B 2 417 ? 119.813 114.892 126.761 1.00 53.87 417 HIS C N 1
ATOM 4773 C CA . HIS B 2 417 ? 119.363 116.096 127.445 1.00 53.87 417 HIS C CA 1
ATOM 4774 C C . HIS B 2 417 ? 117.859 116.001 127.656 1.00 53.87 417 HIS C C 1
ATOM 4775 O O . HIS B 2 417 ? 117.101 115.866 126.690 1.00 53.87 417 HIS C O 1
ATOM 4782 N N . LEU B 2 418 ? 117.431 116.070 128.918 1.00 53.19 418 LEU C N 1
ATOM 4783 C CA . LEU B 2 418 ? 116.018 115.978 129.258 1.00 53.19 418 LEU C CA 1
ATOM 4784 C C . LEU B 2 418 ? 115.646 116.954 130.366 1.00 53.19 418 LEU C C 1
ATOM 4785 O O . LEU B 2 418 ? 114.745 116.677 131.164 1.00 53.19 418 LEU C O 1
ATOM 4790 N N . GLY B 2 419 ? 116.322 118.094 130.432 1.00 54.07 419 GLY C N 1
ATOM 4791 C CA . GLY B 2 419 ? 116.066 119.051 131.484 1.00 54.07 419 GLY C CA 1
ATOM 4792 C C . GLY B 2 419 ? 114.830 119.891 131.241 1.00 54.07 419 GLY C C 1
ATOM 4793 O O . GLY B 2 419 ? 114.275 119.936 130.145 1.00 54.07 419 GLY C O 1
ATOM 4794 N N . SER B 2 420 ? 114.392 120.556 132.310 1.00 55.72 420 SER C N 1
ATOM 4795 C CA . SER B 2 420 ? 113.272 121.495 132.291 1.00 55.72 420 SER C CA 1
ATOM 4796 C C . SER B 2 420 ? 111.967 120.854 131.832 1.00 55.72 420 SER C C 1
ATOM 4797 O O . SER B 2 420 ? 111.068 121.550 131.354 1.00 55.72 420 SER C O 1
ATOM 4800 N N . ASN B 2 421 ? 111.839 119.542 131.966 1.00 56.33 421 ASN C N 1
ATOM 4801 C CA . ASN B 2 421 ? 110.595 118.840 131.706 1.00 56.33 421 ASN C CA 1
ATOM 4802 C C . ASN B 2 421 ? 109.928 118.496 133.034 1.00 56.33 421 ASN C C 1
ATOM 4803 O O . ASN B 2 421 ? 110.347 118.950 134.102 1.00 56.33 421 ASN C O 1
ATOM 4808 N N . HIS B 2 422 ? 108.873 117.690 132.978 1.00 57.66 422 HIS C N 1
ATOM 4809 C CA . HIS B 2 422 ? 108.138 117.264 134.161 1.00 57.66 422 HIS C CA 1
ATOM 4810 C C . HIS B 2 422 ? 108.158 115.748 134.310 1.00 57.66 422 HIS C C 1
ATOM 4811 O O . HIS B 2 422 ? 107.186 115.142 134.761 1.00 57.66 422 HIS C O 1
ATOM 4818 N N . PHE B 2 423 ? 109.265 115.115 133.932 1.00 57.25 423 PHE C N 1
ATOM 4819 C CA . PHE B 2 423 ? 109.364 113.668 134.046 1.00 57.25 423 PHE C CA 1
ATOM 4820 C C . PHE B 2 423 ? 109.326 113.247 135.509 1.00 57.25 423 PHE C C 1
ATOM 4821 O O . PHE B 2 423 ? 109.751 113.984 136.401 1.00 57.25 423 PHE C O 1
ATOM 4829 N N . ASN B 2 424 ? 108.810 112.045 135.755 1.00 57.94 424 ASN C N 1
ATOM 4830 C CA . ASN B 2 424 ? 108.695 111.523 137.107 1.00 57.94 424 ASN C CA 1
ATOM 4831 C C . ASN B 2 424 ? 109.028 110.039 137.118 1.00 57.94 424 ASN C C 1
ATOM 4832 O O . ASN B 2 424 ? 109.079 109.383 136.076 1.00 57.94 424 ASN C O 1
ATOM 4837 N N . GLY B 2 425 ? 109.259 109.519 138.316 1.00 58.93 425 GLY C N 1
ATOM 4838 C CA . GLY B 2 425 ? 109.611 108.130 138.513 1.00 58.93 425 GLY C CA 1
ATOM 4839 C C . GLY B 2 425 ? 111.113 107.927 138.592 1.00 58.93 425 GLY C C 1
ATOM 4840 O O . GLY B 2 425 ? 111.918 108.814 138.302 1.00 58.93 425 GLY C O 1
ATOM 4841 N N . ARG B 2 426 ? 111.489 106.721 139.005 1.00 60.99 426 ARG C N 1
ATOM 4842 C CA . ARG B 2 426 ? 112.899 106.372 139.085 1.00 60.99 426 ARG C CA 1
ATOM 4843 C C . ARG B 2 426 ? 113.502 106.271 137.690 1.00 60.99 426 ARG C C 1
ATOM 4844 O O . ARG B 2 426 ? 112.839 105.848 136.740 1.00 60.99 426 ARG C O 1
ATOM 4852 N N . ILE B 2 427 ? 114.762 106.675 137.570 1.00 60.86 427 ILE C N 1
ATOM 4853 C CA . ILE B 2 427 ? 115.464 106.518 136.292 1.00 60.86 427 ILE C CA 1
ATOM 4854 C C . ILE B 2 427 ? 115.578 105.033 135.974 1.00 60.86 427 ILE C C 1
ATOM 4855 O O . ILE B 2 427 ? 115.969 104.241 136.854 1.00 60.86 427 ILE C O 1
ATOM 4860 N N . PRO B 2 428 ? 115.241 104.597 134.761 1.00 60.61 428 PRO C N 1
ATOM 4861 C CA . PRO B 2 428 ? 115.155 103.158 134.490 1.00 60.61 428 PRO C CA 1
ATOM 4862 C C . PRO B 2 428 ? 116.477 102.444 134.713 1.00 60.61 428 PRO C C 1
ATOM 4863 O O . PRO B 2 428 ? 117.556 103.005 134.518 1.00 60.61 428 PRO C O 1
ATOM 4867 N N . GLN B 2 429 ? 116.374 101.181 135.132 1.00 64.47 429 GLN C N 1
ATOM 4868 C CA . GLN B 2 429 ? 117.553 100.382 135.437 1.00 64.47 429 GLN C CA 1
ATOM 4869 C C . GLN B 2 429 ? 118.378 100.064 134.195 1.00 64.47 429 GLN C C 1
ATOM 4870 O O . GLN B 2 429 ? 119.536 99.657 134.325 1.00 64.47 429 GLN C O 1
ATOM 4876 N N . GLY B 2 430 ? 117.819 100.248 133.005 1.00 62.47 430 GLY C N 1
ATOM 4877 C CA . GLY B 2 430 ? 118.553 100.014 131.779 1.00 62.47 430 GLY C CA 1
ATOM 4878 C C . GLY B 2 430 ? 119.495 101.120 131.373 1.00 62.47 430 GLY C C 1
ATOM 4879 O O . GLY B 2 430 ? 120.181 100.993 130.354 1.00 62.47 430 GLY C O 1
ATOM 4880 N N . ILE B 2 431 ? 119.552 102.206 132.148 1.00 60.26 431 ILE C N 1
ATOM 4881 C CA . ILE B 2 431 ? 120.455 103.310 131.842 1.00 60.26 431 ILE C CA 1
ATOM 4882 C C . ILE B 2 431 ? 121.899 102.836 131.824 1.00 60.26 431 ILE C C 1
ATOM 4883 O O . ILE B 2 431 ? 122.746 103.418 131.135 1.00 60.26 431 ILE C O 1
ATOM 4888 N N . GLY B 2 432 ? 122.205 101.770 132.556 1.00 61.35 432 GLY C N 1
ATOM 4889 C CA . GLY B 2 432 ? 123.540 101.218 132.574 1.00 61.35 432 GLY C CA 1
ATOM 4890 C C . GLY B 2 432 ? 123.901 100.368 131.382 1.00 61.35 432 GLY C C 1
ATOM 4891 O O . GLY B 2 432 ? 125.027 99.868 131.310 1.00 61.35 432 GLY C O 1
ATOM 4892 N N . LYS B 2 433 ? 122.980 100.179 130.443 1.00 61.58 433 LYS C N 1
ATOM 4893 C CA . LYS B 2 433 ? 123.255 99.423 129.230 1.00 61.58 433 LYS C CA 1
ATOM 4894 C C . LYS B 2 433 ? 123.751 100.298 128.088 1.00 61.58 433 LYS C C 1
ATOM 4895 O O . LYS B 2 433 ? 123.942 99.791 126.978 1.00 61.58 433 LYS C O 1
ATOM 4901 N N . LEU B 2 434 ? 123.962 101.593 128.326 1.00 60.72 434 LEU C N 1
ATOM 4902 C CA . LEU B 2 434 ? 124.342 102.491 127.240 1.00 60.72 434 LEU C CA 1
ATOM 4903 C C . LEU B 2 434 ? 125.802 102.300 126.847 1.00 60.72 434 LEU C C 1
ATOM 4904 O O . LEU B 2 434 ? 126.107 101.978 125.694 1.00 60.72 434 LEU C O 1
ATOM 4909 N N . SER B 2 435 ? 126.718 102.512 127.791 1.00 60.09 435 SER C N 1
ATOM 4910 C CA . SER B 2 435 ? 128.158 102.333 127.624 1.00 60.09 435 SER C CA 1
ATOM 4911 C C . SER B 2 435 ? 128.770 103.292 126.613 1.00 60.09 435 SER C C 1
ATOM 4912 O O . SER B 2 435 ? 129.963 103.179 126.312 1.00 60.09 435 SER C O 1
ATOM 4915 N N . GLN B 2 436 ? 127.994 104.230 126.075 1.00 59.88 436 GLN C N 1
ATOM 4916 C CA . GLN B 2 436 ? 128.523 105.255 125.189 1.00 59.88 436 GLN C CA 1
ATOM 4917 C C . GLN B 2 436 ? 128.103 106.658 125.591 1.00 59.88 436 GLN C C 1
ATOM 4918 O O . GLN B 2 436 ? 128.495 107.617 124.921 1.00 59.88 436 GLN C O 1
ATOM 4924 N N . LEU B 2 437 ? 127.317 106.803 126.654 1.00 58.55 437 LEU C N 1
ATOM 4925 C CA . LEU B 2 437 ? 126.860 108.116 127.079 1.00 58.55 437 LEU C CA 1
ATOM 4926 C C . LEU B 2 437 ? 128.034 108.973 127.531 1.00 58.55 437 LEU C C 1
ATOM 4927 O O . LEU B 2 437 ? 128.967 108.490 128.178 1.00 58.55 437 LEU C O 1
ATOM 4932 N N . LYS B 2 438 ? 127.986 110.252 127.181 1.00 58.86 438 LYS C N 1
ATOM 4933 C CA . LYS B 2 438 ? 128.981 111.220 127.613 1.00 58.86 438 LYS C CA 1
ATOM 4934 C C . LYS B 2 438 ? 128.398 112.376 128.406 1.00 58.86 438 LYS C C 1
ATOM 4935 O O . LYS B 2 438 ? 129.092 112.925 129.263 1.00 58.86 438 LYS C O 1
ATOM 4941 N N . ILE B 2 439 ? 127.152 112.759 128.147 1.00 57.63 439 ILE C N 1
ATOM 4942 C CA . ILE B 2 439 ? 126.475 113.817 128.885 1.00 57.63 439 ILE C CA 1
ATOM 4943 C C . ILE B 2 439 ? 125.090 113.316 129.262 1.00 57.63 439 ILE C C 1
ATOM 4944 O O . ILE B 2 439 ? 124.368 112.783 128.414 1.00 57.63 439 ILE C O 1
ATOM 4949 N N . LEU B 2 440 ? 124.723 113.478 130.530 1.00 56.36 440 LEU C N 1
ATOM 4950 C CA . LEU B 2 440 ? 123.400 113.105 131.018 1.00 56.36 440 LEU C CA 1
ATOM 4951 C C . LEU B 2 440 ? 122.838 114.277 131.807 1.00 56.36 440 LEU C C 1
ATOM 4952 O O . LEU B 2 440 ? 123.259 114.525 132.941 1.00 56.36 440 LEU C O 1
ATOM 4957 N N . ASP B 2 441 ? 121.890 114.990 131.212 1.00 56.85 441 ASP C N 1
ATOM 4958 C CA . ASP B 2 441 ? 121.261 116.151 131.829 1.00 56.85 441 ASP C CA 1
ATOM 4959 C C . ASP B 2 441 ? 119.790 115.833 132.065 1.00 56.85 441 ASP C C 1
ATOM 4960 O O . ASP B 2 441 ? 119.001 115.780 131.115 1.00 56.85 441 ASP C O 1
ATOM 4965 N N . VAL B 2 442 ? 119.424 115.622 133.327 1.00 54.96 442 VAL C N 1
ATOM 4966 C CA . VAL B 2 442 ? 118.039 115.356 133.697 1.00 54.96 442 VAL C CA 1
ATOM 4967 C C . VAL B 2 442 ? 117.617 116.318 134.797 1.00 54.96 442 VAL C C 1
ATOM 4968 O O . VAL B 2 442 ? 116.789 115.978 135.648 1.00 54.96 442 VAL C O 1
ATOM 4972 N N . SER B 2 443 ? 118.181 117.520 134.790 1.00 55.50 443 SER C N 1
ATOM 4973 C CA . SER B 2 443 ? 117.913 118.485 135.842 1.00 55.50 443 SER C CA 1
ATOM 4974 C C . SER B 2 443 ? 116.515 119.078 135.708 1.00 55.50 443 SER C C 1
ATOM 4975 O O . SER B 2 443 ? 115.874 119.000 134.656 1.00 55.50 443 SER C O 1
ATOM 4978 N N . SER B 2 444 ? 116.049 119.680 136.804 1.00 55.91 444 SER C N 1
ATOM 4979 C CA . SER B 2 444 ? 114.782 120.413 136.841 1.00 55.91 444 SER C CA 1
ATOM 4980 C C . SER B 2 444 ? 113.611 119.549 136.381 1.00 55.91 444 SER C C 1
ATOM 4981 O O . SER B 2 444 ? 112.742 119.988 135.627 1.00 55.91 444 SER C O 1
ATOM 4984 N N . ASN B 2 445 ? 113.592 118.304 136.836 1.00 56.36 445 ASN C N 1
ATOM 4985 C CA . ASN B 2 445 ? 112.490 117.386 136.604 1.00 56.36 445 ASN C CA 1
ATOM 4986 C C . ASN B 2 445 ? 111.981 116.874 137.943 1.00 56.36 445 ASN C C 1
ATOM 4987 O O . ASN B 2 445 ? 112.621 117.041 138.983 1.00 56.36 445 ASN C O 1
ATOM 4992 N N . ARG B 2 446 ? 110.813 116.246 137.914 1.00 59.33 446 ARG C N 1
ATOM 4993 C CA . ARG B 2 446 ? 110.255 115.641 139.120 1.00 59.33 446 ARG C CA 1
ATOM 4994 C C . ARG B 2 446 ? 110.652 114.174 139.240 1.00 59.33 446 ARG C C 1
ATOM 4995 O O . ARG B 2 446 ? 109.820 113.304 139.483 1.00 59.33 446 ARG C O 1
ATOM 5003 N N . LEU B 2 447 ? 111.942 113.892 139.089 1.00 58.94 447 LEU C N 1
ATOM 5004 C CA . LEU B 2 447 ? 112.427 112.526 139.186 1.00 58.94 447 LEU C CA 1
ATOM 5005 C C . LEU B 2 447 ? 112.466 112.089 140.645 1.00 58.94 447 LEU C C 1
ATOM 5006 O O . LEU B 2 447 ? 112.493 112.910 141.561 1.00 58.94 447 LEU C O 1
ATOM 5011 N N . GLU B 2 448 ? 112.467 110.772 140.857 1.00 62.56 448 GLU C N 1
ATOM 5012 C CA . GLU B 2 448 ? 112.267 110.216 142.187 1.00 62.56 448 GLU C CA 1
ATOM 5013 C C . GLU B 2 448 ? 113.421 109.378 142.719 1.00 62.56 448 GLU C C 1
ATOM 5014 O O . GLU B 2 448 ? 113.533 109.238 143.941 1.00 62.56 448 GLU C O 1
ATOM 5020 N N . GLY B 2 449 ? 114.269 108.817 141.864 1.00 61.89 449 GLY C N 1
ATOM 5021 C CA . GLY B 2 449 ? 115.320 107.959 142.372 1.00 61.89 449 GLY C CA 1
ATOM 5022 C C . GLY B 2 449 ? 116.437 107.777 141.369 1.00 61.89 449 GLY C C 1
ATOM 5023 O O . GLY B 2 449 ? 116.369 108.246 140.232 1.00 61.89 449 GLY C O 1
ATOM 5024 N N . LEU B 2 450 ? 117.481 107.081 141.817 1.00 62.29 450 LEU C N 1
ATOM 5025 C CA . LEU B 2 450 ? 118.638 106.771 140.993 1.00 62.29 450 LEU C CA 1
ATOM 5026 C C . LEU B 2 450 ? 118.877 105.267 141.034 1.00 62.29 450 LEU C C 1
ATOM 5027 O O . LEU B 2 450 ? 118.884 104.671 142.125 1.00 62.29 450 LEU C O 1
ATOM 5032 N N . PRO B 2 451 ? 119.074 104.621 139.891 1.00 62.57 451 PRO C N 1
ATOM 5033 C CA . PRO B 2 451 ? 119.295 103.174 139.886 1.00 62.57 451 PRO C CA 1
ATOM 5034 C C . PRO B 2 451 ? 120.715 102.810 140.289 1.00 62.57 451 PRO C C 1
ATOM 5035 O O . PRO B 2 451 ? 121.633 103.632 140.274 1.00 62.57 451 PRO C O 1
ATOM 5039 N N . GLU B 2 452 ? 120.879 101.538 140.655 1.00 66.96 452 GLU C N 1
ATOM 5040 C CA . GLU B 2 452 ? 122.183 101.030 141.064 1.00 66.96 452 GLU C CA 1
ATOM 5041 C C . GLU B 2 452 ? 123.110 100.798 139.877 1.00 66.96 452 GLU C C 1
ATOM 5042 O O . GLU B 2 452 ? 124.324 100.992 139.999 1.00 66.96 452 GLU C O 1
ATOM 5048 N N . SER B 2 453 ? 122.567 100.402 138.728 1.00 66.73 453 SER C N 1
ATOM 5049 C CA . SER B 2 453 ? 123.370 100.092 137.552 1.00 66.73 453 SER C CA 1
ATOM 5050 C C . SER B 2 453 ? 123.918 101.331 136.859 1.00 66.73 453 SER C C 1
ATOM 5051 O O . SER B 2 453 ? 124.499 101.212 135.776 1.00 66.73 453 SER C O 1
ATOM 5054 N N . MET B 2 454 ? 123.744 102.511 137.453 1.00 66.95 454 MET C N 1
ATOM 5055 C CA . MET B 2 454 ? 124.288 103.734 136.880 1.00 66.95 454 MET C CA 1
ATOM 5056 C C . MET B 2 454 ? 125.810 103.752 136.898 1.00 66.95 454 MET C C 1
ATOM 5057 O O . MET B 2 454 ? 126.421 104.453 136.085 1.00 66.95 454 MET C O 1
ATOM 5062 N N . GLY B 2 455 ? 126.433 102.985 137.786 1.00 65.81 455 GLY C N 1
ATOM 5063 C CA . GLY B 2 455 ? 127.869 103.002 137.941 1.00 65.81 455 GLY C CA 1
ATOM 5064 C C . GLY B 2 455 ? 128.663 102.262 136.895 1.00 65.81 455 GLY C C 1
ATOM 5065 O O . GLY B 2 455 ? 129.894 102.330 136.912 1.00 65.81 455 GLY C O 1
ATOM 5066 N N . GLN B 2 456 ? 128.007 101.561 135.977 1.00 65.11 456 GLN C N 1
ATOM 5067 C CA . GLN B 2 456 ? 128.694 100.812 134.936 1.00 65.11 456 GLN C CA 1
ATOM 5068 C C . GLN B 2 456 ? 128.764 101.570 133.619 1.00 65.11 456 GLN C C 1
ATOM 5069 O O . GLN B 2 456 ? 129.056 100.965 132.584 1.00 65.11 456 GLN C O 1
ATOM 5075 N N . LEU B 2 457 ? 128.501 102.877 133.631 1.00 62.72 457 LEU C N 1
ATOM 5076 C CA . LEU B 2 457 ? 128.510 103.645 132.390 1.00 62.72 457 LEU C CA 1
ATOM 5077 C C . LEU B 2 457 ? 129.916 103.735 131.804 1.00 62.72 457 LEU C C 1
ATOM 5078 O O . LEU B 2 457 ? 130.110 103.527 130.601 1.00 62.72 457 LEU C O 1
ATOM 5083 N N . SER B 2 458 ? 130.901 104.076 132.637 1.00 61.12 458 SER C N 1
ATOM 5084 C CA . SER B 2 458 ? 132.321 103.973 132.306 1.00 61.12 458 SER C CA 1
ATOM 5085 C C . SER B 2 458 ? 132.782 104.966 131.244 1.00 61.12 458 SER C C 1
ATOM 5086 O O . SER B 2 458 ? 133.971 105.012 130.916 1.00 61.12 458 SER C O 1
ATOM 5089 N N . ASN B 2 459 ? 131.866 105.761 130.700 1.00 60.48 459 A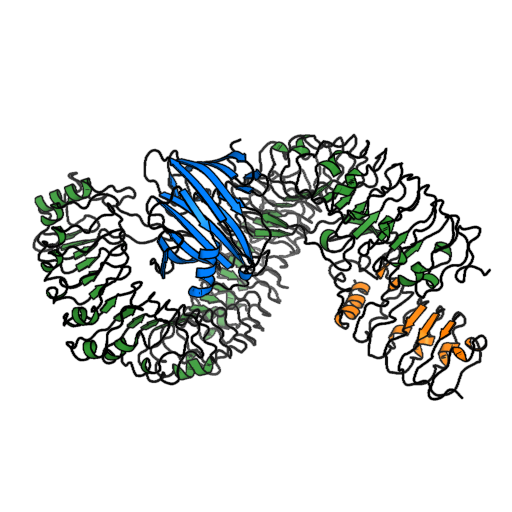SN C N 1
ATOM 5090 C CA . ASN B 2 459 ? 132.221 106.797 129.742 1.00 60.48 459 ASN C CA 1
ATOM 5091 C C . ASN B 2 459 ? 131.562 108.133 130.038 1.00 60.48 459 ASN C C 1
ATOM 5092 O O . ASN B 2 459 ? 131.793 109.095 129.299 1.00 60.48 459 ASN C O 1
ATOM 5097 N N . LEU B 2 460 ? 130.744 108.218 131.082 1.00 59.10 460 LEU C N 1
ATOM 5098 C CA . LEU B 2 460 ? 130.086 109.470 131.415 1.00 59.10 460 LEU C CA 1
ATOM 5099 C C . LEU B 2 460 ? 131.111 110.515 131.829 1.00 59.10 460 LEU C C 1
ATOM 5100 O O . LEU B 2 460 ? 132.070 110.221 132.547 1.00 59.10 460 LEU C O 1
ATOM 5105 N N . GLU B 2 461 ? 130.908 111.744 131.366 1.00 60.07 461 GLU C N 1
ATOM 5106 C CA . GLU B 2 461 ? 131.746 112.867 131.755 1.00 60.07 461 GLU C CA 1
ATOM 5107 C C . GLU B 2 461 ? 131.006 113.924 132.552 1.00 60.07 461 GLU C C 1
ATOM 5108 O O . GLU B 2 461 ? 131.631 114.633 133.342 1.00 60.07 461 GLU C O 1
ATOM 5114 N N . SER B 2 462 ? 129.697 114.049 132.364 1.00 59.10 462 SER C N 1
ATOM 5115 C CA . SER B 2 462 ? 128.882 115.000 133.100 1.00 59.10 462 SER C CA 1
ATOM 5116 C C . SER B 2 462 ? 127.631 114.302 133.610 1.00 59.10 462 SER C C 1
ATOM 5117 O O . SER B 2 462 ? 127.091 113.404 132.960 1.00 59.10 462 SER C O 1
ATOM 5120 N N . PHE B 2 463 ? 127.175 114.727 134.783 1.00 58.49 463 PHE C N 1
ATOM 5121 C CA . PHE B 2 463 ? 125.976 114.166 135.405 1.00 58.49 463 PHE C CA 1
ATOM 5122 C C . PHE B 2 463 ? 125.234 115.304 136.095 1.00 58.49 463 PHE C C 1
ATOM 5123 O O . PHE B 2 463 ? 125.552 115.657 137.234 1.00 58.49 463 PHE C O 1
ATOM 5131 N N . ASP B 2 464 ? 124.249 115.868 135.410 1.00 58.81 464 ASP C N 1
ATOM 5132 C CA . ASP B 2 464 ? 123.454 116.974 135.932 1.00 58.81 464 ASP C CA 1
ATOM 5133 C C . ASP B 2 464 ? 122.062 116.440 136.248 1.00 58.81 464 ASP C C 1
ATOM 5134 O O . ASP B 2 464 ? 121.209 116.339 135.362 1.00 58.81 464 ASP C O 1
ATOM 5139 N N . ALA B 2 465 ? 121.842 116.098 137.511 1.00 57.08 465 ALA C N 1
ATOM 5140 C CA . ALA B 2 465 ? 120.564 115.596 137.999 1.00 57.08 465 ALA C CA 1
ATOM 5141 C C . ALA B 2 465 ? 120.093 116.436 139.173 1.00 57.08 465 ALA C C 1
ATOM 5142 O O . ALA B 2 465 ? 119.654 115.926 140.207 1.00 57.08 465 ALA C O 1
ATOM 5144 N N . SER B 2 466 ? 120.181 117.751 139.022 1.00 58.29 466 SER C N 1
ATOM 5145 C CA . SER B 2 466 ? 119.907 118.672 140.113 1.00 58.29 466 SER C CA 1
ATOM 5146 C C . SER B 2 466 ? 118.465 119.163 140.078 1.00 58.29 466 SER C C 1
ATOM 5147 O O . SER B 2 466 ? 117.775 119.083 139.059 1.00 58.29 466 SER C O 1
ATOM 5150 N N . TYR B 2 467 ? 118.020 119.676 141.225 1.00 60.23 467 TYR C N 1
ATOM 5151 C CA . TYR B 2 467 ? 116.691 120.265 141.385 1.00 60.23 467 TYR C CA 1
ATOM 5152 C C . TYR B 2 467 ? 115.580 119.268 141.063 1.00 60.23 467 TYR C C 1
ATOM 5153 O O . TYR B 2 467 ? 114.548 119.621 140.491 1.00 60.23 467 TYR C O 1
ATOM 5162 N N . ASN B 2 468 ? 115.792 118.013 141.435 1.00 58.61 468 ASN C N 1
ATOM 5163 C CA . ASN B 2 468 ? 114.767 116.981 141.411 1.00 58.61 468 ASN C CA 1
ATOM 5164 C C . ASN B 2 468 ? 114.476 116.526 142.835 1.00 58.61 468 ASN C C 1
ATOM 5165 O O . ASN B 2 468 ? 115.258 116.760 143.760 1.00 58.61 468 ASN C O 1
ATOM 5170 N N . VAL B 2 469 ? 113.333 115.873 143.014 1.00 59.85 469 VAL C N 1
ATOM 5171 C CA . VAL B 2 469 ? 112.981 115.295 144.322 1.00 59.85 469 VAL C CA 1
ATOM 5172 C C . VAL B 2 469 ? 113.512 113.865 144.321 1.00 59.85 469 VAL C C 1
ATOM 5173 O O . VAL B 2 469 ? 112.785 112.879 144.184 1.00 59.85 469 VAL C O 1
ATOM 5177 N N . LEU B 2 470 ? 114.813 113.745 144.557 1.00 59.88 470 LEU C N 1
ATOM 5178 C CA . LEU B 2 470 ? 115.489 112.458 144.573 1.00 59.88 470 LEU C CA 1
ATOM 5179 C C . LEU B 2 470 ? 115.649 111.974 146.007 1.00 59.88 470 LEU C C 1
ATOM 5180 O O . LEU B 2 470 ? 115.868 112.766 146.927 1.00 59.88 470 LEU C O 1
ATOM 5185 N N . LYS B 2 471 ? 115.538 110.663 146.190 1.00 62.06 471 LYS C N 1
ATOM 5186 C CA . LYS B 2 471 ? 115.566 110.073 147.518 1.00 62.06 471 LYS C CA 1
ATOM 5187 C C . LYS B 2 471 ? 116.395 108.800 147.491 1.00 62.06 471 LYS C C 1
ATOM 5188 O O . LYS B 2 471 ? 116.597 108.186 146.443 1.00 62.06 471 LYS C O 1
ATOM 5194 N N . GLY B 2 472 ? 116.873 108.414 148.661 1.00 61.98 472 GLY C N 1
ATOM 5195 C CA . GLY B 2 472 ? 117.706 107.244 148.817 1.00 61.98 472 GLY C CA 1
ATOM 5196 C C . GLY B 2 472 ? 119.119 107.620 149.219 1.00 61.98 472 GLY C C 1
ATOM 5197 O O . GLY B 2 472 ? 119.404 108.742 149.645 1.00 61.98 472 GLY C O 1
ATOM 5198 N N . THR B 2 473 ? 120.015 106.648 149.078 1.00 61.35 473 THR C N 1
ATOM 5199 C CA . THR B 2 473 ? 121.425 106.842 149.375 1.00 61.35 473 THR C CA 1
ATOM 5200 C C . THR B 2 473 ? 122.265 106.377 148.196 1.00 61.35 473 THR C C 1
ATOM 5201 O O . THR B 2 473 ? 121.980 105.344 147.585 1.00 61.35 473 THR C O 1
ATOM 5205 N N . ILE B 2 474 ? 123.287 107.159 147.867 1.00 61.40 474 ILE C N 1
ATOM 5206 C CA . ILE B 2 474 ? 124.238 106.818 146.818 1.00 61.40 474 ILE C CA 1
ATOM 5207 C C . ILE B 2 474 ? 125.444 106.193 147.506 1.00 61.40 474 ILE C C 1
ATOM 5208 O O . ILE B 2 474 ? 126.245 106.887 148.138 1.00 61.40 474 ILE C O 1
ATOM 5213 N N . THR B 2 475 ? 125.569 104.878 147.401 1.00 62.84 475 THR C N 1
ATOM 5214 C CA . THR B 2 475 ? 126.724 104.180 147.935 1.00 62.84 475 THR C CA 1
ATOM 5215 C C . THR B 2 475 ? 127.835 104.193 146.888 1.00 62.84 475 THR C C 1
ATOM 5216 O O . THR B 2 475 ? 127.726 104.843 145.845 1.00 62.84 475 THR C O 1
ATOM 5220 N N . GLU B 2 476 ? 128.926 103.479 147.158 1.00 64.33 476 GLU C N 1
ATOM 5221 C CA . GLU B 2 476 ? 130.015 103.411 146.192 1.00 64.33 476 GLU C CA 1
ATOM 5222 C C . GLU B 2 476 ? 129.629 102.632 144.943 1.00 64.33 476 GLU C C 1
ATOM 5223 O O . GLU B 2 476 ? 130.213 102.864 143.879 1.00 64.33 476 GLU C O 1
ATOM 5229 N N . SER B 2 477 ? 128.654 101.724 145.046 1.00 63.44 477 SER C N 1
ATOM 5230 C CA . SER B 2 477 ? 128.245 100.941 143.886 1.00 63.44 477 SER C CA 1
ATOM 5231 C C . SER B 2 477 ? 127.643 101.820 142.799 1.00 63.44 477 SER C C 1
ATOM 5232 O O . SER B 2 477 ? 127.784 101.516 141.610 1.00 63.44 477 SER C O 1
ATOM 5235 N N . HIS B 2 478 ? 126.969 102.906 143.179 1.00 62.68 478 HIS C N 1
ATOM 5236 C CA . HIS B 2 478 ? 126.464 103.842 142.183 1.00 62.68 478 HIS C CA 1
ATOM 5237 C C . HIS B 2 478 ? 127.589 104.539 141.436 1.00 62.68 478 HIS C C 1
ATOM 5238 O O . HIS B 2 478 ? 127.367 105.040 140.330 1.00 62.68 478 HIS C O 1
ATOM 5245 N N . LEU B 2 479 ? 128.786 104.595 142.021 1.00 62.88 479 LEU C N 1
ATOM 5246 C CA . LEU B 2 479 ? 129.927 105.280 141.424 1.00 62.88 479 LEU C CA 1
ATOM 5247 C C . LEU B 2 479 ? 131.105 104.335 141.215 1.00 62.88 479 LEU C C 1
ATOM 5248 O O . LEU B 2 479 ? 132.253 104.785 141.155 1.00 62.88 479 LEU C O 1
ATOM 5253 N N . SER B 2 480 ? 130.838 103.033 141.101 1.00 63.75 480 SER C N 1
ATOM 5254 C CA . SER B 2 480 ? 131.902 102.038 141.183 1.00 63.75 480 SER C CA 1
ATOM 5255 C C . SER B 2 480 ? 132.862 102.122 140.004 1.00 63.75 480 SER C C 1
ATOM 5256 O O . SER B 2 480 ? 134.078 101.990 140.180 1.00 63.75 480 SER C O 1
ATOM 5259 N N . ASN B 2 481 ? 132.344 102.332 138.795 1.00 68.46 481 ASN C N 1
ATOM 5260 C CA . ASN B 2 481 ? 133.159 102.181 137.598 1.00 68.46 481 ASN C CA 1
ATOM 5261 C C . ASN B 2 481 ? 133.125 103.408 136.696 1.00 68.46 481 ASN C C 1
ATOM 5262 O O . ASN B 2 481 ? 133.550 103.320 135.539 1.00 68.46 481 ASN C O 1
ATOM 5267 N N . LEU B 2 482 ? 132.637 104.548 137.186 1.00 61.40 482 LEU C N 1
ATOM 5268 C CA . LEU B 2 482 ? 132.636 105.790 136.415 1.00 61.40 482 LEU C CA 1
ATOM 5269 C C . LEU B 2 482 ? 134.050 106.362 136.422 1.00 61.40 482 LEU C C 1
ATOM 5270 O O . LEU B 2 482 ? 134.404 107.238 137.214 1.00 61.40 482 LEU C O 1
ATOM 5275 N N . SER B 2 483 ? 134.873 105.850 135.510 1.00 59.03 483 SER C N 1
ATOM 5276 C CA . SER B 2 483 ? 136.283 106.208 135.460 1.00 59.03 483 SER C CA 1
ATOM 5277 C C . SER B 2 483 ? 136.550 107.530 134.755 1.00 59.03 483 SER C C 1
ATOM 5278 O O . SER B 2 483 ? 137.659 108.059 134.878 1.00 59.03 483 SER C O 1
ATOM 5281 N N . SER B 2 484 ? 135.579 108.075 134.025 1.00 58.49 484 SER C N 1
ATOM 5282 C CA . SER B 2 484 ? 135.790 109.291 133.248 1.00 58.49 484 SER C CA 1
ATOM 5283 C C . SER B 2 484 ? 134.885 110.433 133.695 1.00 58.49 484 SER C C 1
ATOM 5284 O O . SER B 2 484 ? 134.744 111.423 132.972 1.00 58.49 484 SER C O 1
ATOM 5287 N N . LEU B 2 485 ? 134.270 110.323 134.868 1.00 58.03 485 LEU C N 1
ATOM 5288 C CA . LEU B 2 485 ? 133.399 111.382 135.355 1.00 58.03 485 LEU C CA 1
ATOM 5289 C C . LEU B 2 485 ? 134.212 112.609 135.742 1.00 58.03 485 LEU C C 1
ATOM 5290 O O . LEU B 2 485 ? 135.252 112.506 136.395 1.00 58.03 485 LEU C O 1
ATOM 5295 N N . VAL B 2 486 ? 133.731 113.779 135.327 1.00 57.61 486 VAL C N 1
ATOM 5296 C CA . VAL B 2 486 ? 134.437 115.031 135.565 1.00 57.61 486 VAL C CA 1
ATOM 5297 C C . VAL B 2 486 ? 133.518 116.006 136.291 1.00 57.61 486 VAL C C 1
ATOM 5298 O O . VAL B 2 486 ? 133.975 116.837 137.084 1.00 57.61 486 VAL C O 1
ATOM 5302 N N . ASP B 2 487 ? 132.213 115.879 136.067 1.00 60.12 487 ASP C N 1
ATOM 5303 C CA . ASP B 2 487 ? 131.218 116.750 136.678 1.00 60.12 487 ASP C CA 1
ATOM 5304 C C . ASP B 2 487 ? 130.201 115.909 137.433 1.00 60.12 487 ASP C C 1
ATOM 5305 O O . ASP B 2 487 ? 129.675 114.931 136.892 1.00 60.12 487 ASP C O 1
ATOM 5310 N N . LEU B 2 488 ? 129.926 116.292 138.676 1.00 58.02 488 LEU C N 1
ATOM 5311 C CA . LEU B 2 488 ? 128.906 115.647 139.491 1.00 58.02 488 LEU C CA 1
ATOM 5312 C C . LEU B 2 488 ? 127.982 116.729 140.025 1.00 58.02 488 LEU C C 1
ATOM 5313 O O . LEU B 2 488 ? 128.434 117.642 140.721 1.00 58.02 488 LEU C O 1
ATOM 5318 N N . ASP B 2 489 ? 126.694 116.629 139.695 1.00 59.61 489 ASP C N 1
ATOM 5319 C CA . ASP B 2 489 ? 125.712 117.673 140.005 1.00 59.61 489 ASP C CA 1
ATOM 5320 C C . ASP B 2 489 ? 124.447 117.006 140.541 1.00 59.61 489 ASP C C 1
ATOM 5321 O O . ASP B 2 489 ? 123.583 116.578 139.771 1.00 59.61 489 ASP C O 1
ATOM 5326 N N . LEU B 2 490 ? 124.347 116.924 141.861 1.00 57.36 490 LEU C N 1
ATOM 5327 C CA . LEU B 2 490 ? 123.173 116.409 142.548 1.00 57.36 490 LEU C CA 1
ATOM 5328 C C . LEU B 2 490 ? 122.616 117.460 143.499 1.00 57.36 490 LEU C C 1
ATOM 5329 O O . LEU B 2 490 ? 122.272 117.172 144.646 1.00 57.36 490 LEU C O 1
ATOM 5334 N N . SER B 2 491 ? 122.522 118.696 143.021 1.00 58.32 491 SER C N 1
ATOM 5335 C CA . SER B 2 491 ? 122.173 119.818 143.879 1.00 58.32 491 SER C CA 1
ATOM 5336 C C . SER B 2 491 ? 120.710 119.766 144.293 1.00 58.32 491 SER C C 1
ATOM 5337 O O . SER B 2 491 ? 119.826 119.516 143.470 1.00 58.32 491 SER C O 1
ATOM 5340 N N . PHE B 2 492 ? 120.463 120.006 145.580 1.00 58.08 492 PHE C N 1
ATOM 5341 C CA . PHE B 2 492 ? 119.129 120.275 146.113 1.00 58.08 492 PHE C CA 1
ATOM 5342 C C . PHE B 2 492 ? 118.164 119.120 145.845 1.00 58.08 492 PHE C C 1
ATOM 5343 O O . PHE B 2 492 ? 117.165 119.251 145.137 1.00 58.08 492 PHE C O 1
ATOM 5351 N N . ASN B 2 493 ? 118.492 117.975 146.430 1.00 58.64 493 ASN C N 1
ATOM 5352 C CA . ASN B 2 493 ? 117.601 116.831 146.514 1.00 58.64 493 ASN C CA 1
ATOM 5353 C C . ASN B 2 493 ? 117.575 116.354 147.960 1.00 58.64 493 ASN C C 1
ATOM 5354 O O . ASN B 2 493 ? 118.257 116.903 148.830 1.00 58.64 493 ASN C O 1
ATOM 5359 N N . SER B 2 494 ? 116.776 115.320 148.221 1.00 61.27 494 SER C N 1
ATOM 5360 C CA . SER B 2 494 ? 116.784 114.638 149.510 1.00 61.27 494 SER C CA 1
ATOM 5361 C C . SER B 2 494 ? 117.776 113.486 149.540 1.00 61.27 494 SER C C 1
ATOM 5362 O O . SER B 2 494 ? 117.592 112.525 150.298 1.00 61.27 494 SER C O 1
ATOM 5365 N N . LEU B 2 495 ? 118.824 113.565 148.731 1.00 59.67 495 LEU C N 1
ATOM 5366 C CA . LEU B 2 495 ? 119.755 112.474 148.501 1.00 59.67 495 LEU C CA 1
ATOM 5367 C C . LEU B 2 495 ? 120.794 112.392 149.612 1.00 59.67 495 LEU C C 1
ATOM 5368 O O . LEU B 2 495 ? 121.050 113.355 150.337 1.00 59.67 495 LEU C O 1
ATOM 5373 N N . ALA B 2 496 ? 121.392 111.211 149.740 1.00 58.94 496 ALA C N 1
ATOM 5374 C CA . ALA B 2 496 ? 122.481 110.967 150.671 1.00 58.94 496 ALA C CA 1
ATOM 5375 C C . ALA B 2 496 ? 123.593 110.225 149.946 1.00 58.94 496 ALA C C 1
ATOM 5376 O O . ALA B 2 496 ? 123.339 109.448 149.023 1.00 58.94 496 ALA C O 1
ATOM 5378 N N . LEU B 2 497 ? 124.831 110.470 150.367 1.00 60.28 497 LEU C N 1
ATOM 5379 C CA . LEU B 2 497 ? 126.009 109.892 149.721 1.00 60.28 497 LEU C CA 1
ATOM 5380 C C . LEU B 2 497 ? 126.894 109.285 150.804 1.00 60.28 497 LEU C C 1
ATOM 5381 O O . LEU B 2 497 ? 127.670 109.994 151.451 1.00 60.28 497 LEU C O 1
ATOM 5386 N N . LYS B 2 498 ? 126.778 107.976 150.999 1.00 62.94 498 LYS C N 1
ATOM 5387 C CA . LYS B 2 498 ? 127.524 107.255 152.025 1.00 62.94 498 LYS C CA 1
ATOM 5388 C C . LYS B 2 498 ? 128.432 106.242 151.341 1.00 62.94 498 LYS C C 1
ATOM 5389 O O . LYS B 2 498 ? 127.962 105.208 150.857 1.00 62.94 498 LYS C O 1
ATOM 5395 N N . THR B 2 499 ? 129.727 106.538 151.307 1.00 62.89 499 THR C N 1
ATOM 5396 C CA . THR B 2 499 ? 130.725 105.662 150.709 1.00 62.89 499 THR C CA 1
ATOM 5397 C C . THR B 2 499 ? 131.558 105.032 151.814 1.00 62.89 499 THR C C 1
ATOM 5398 O O . THR B 2 499 ? 132.019 105.728 152.723 1.00 62.89 499 THR C O 1
ATOM 5402 N N . SER B 2 500 ? 131.748 103.720 151.732 1.00 64.92 500 SER C N 1
ATOM 5403 C CA . SER B 2 500 ? 132.451 102.996 152.779 1.00 64.92 500 SER C CA 1
ATOM 5404 C C . SER B 2 500 ? 133.918 103.400 152.831 1.00 64.92 500 SER C C 1
ATOM 5405 O O . SER B 2 500 ? 134.507 103.827 151.835 1.00 64.92 500 SER C O 1
ATOM 5408 N N . ILE B 2 501 ? 134.504 103.269 154.023 1.00 67.12 501 ILE C N 1
ATOM 5409 C CA . ILE B 2 501 ? 135.921 103.553 154.191 1.00 67.12 501 ILE C CA 1
ATOM 5410 C C . ILE B 2 501 ? 136.730 102.544 153.379 1.00 67.12 501 ILE C C 1
ATOM 5411 O O . ILE B 2 501 ? 136.275 101.426 153.103 1.00 67.12 501 ILE C O 1
ATOM 5416 N N . ASP B 2 502 ? 137.933 102.957 152.970 1.00 66.50 502 ASP C N 1
ATOM 5417 C CA . ASP B 2 502 ? 138.819 102.158 152.120 1.00 66.50 502 ASP C CA 1
ATOM 5418 C C . ASP B 2 502 ? 138.218 101.986 150.726 1.00 66.50 502 ASP C C 1
ATOM 5419 O O . ASP B 2 502 ? 138.196 100.891 150.164 1.00 66.50 502 ASP C O 1
ATOM 5424 N N . TRP B 2 503 ? 137.725 103.090 150.172 1.00 62.26 503 TRP C N 1
ATOM 5425 C CA . TRP B 2 503 ? 137.235 103.145 148.801 1.00 62.26 503 TRP C CA 1
ATOM 5426 C C . TRP B 2 503 ? 138.079 104.152 148.037 1.00 62.26 503 TRP C C 1
ATOM 5427 O O . TRP B 2 503 ? 138.188 105.312 148.448 1.00 62.26 503 TRP C O 1
ATOM 5438 N N . LEU B 2 504 ? 138.671 103.712 146.929 1.00 61.49 504 LEU C N 1
ATOM 5439 C CA . LEU B 2 504 ? 139.491 104.587 146.110 1.00 61.49 504 LEU C CA 1
ATOM 5440 C C . LEU B 2 504 ? 138.676 105.033 144.910 1.00 61.49 504 LEU C C 1
ATOM 5441 O O . LEU B 2 504 ? 138.403 104.211 144.022 1.00 61.49 504 LEU C O 1
ATOM 5446 N N . PRO B 2 505 ? 138.256 106.293 144.839 1.00 60.67 505 PRO C N 1
ATOM 5447 C CA . PRO B 2 505 ? 137.429 106.742 143.718 1.00 60.67 505 PRO C CA 1
ATOM 5448 C C . PRO B 2 505 ? 138.146 106.546 142.396 1.00 60.67 505 PRO C C 1
ATOM 5449 O O . PRO B 2 505 ? 139.347 106.832 142.279 1.00 60.67 505 PRO C O 1
ATOM 5453 N N . PRO B 2 506 ? 137.442 106.057 141.375 1.00 58.96 506 PRO C N 1
ATOM 5454 C CA . PRO B 2 506 ? 138.057 105.865 140.060 1.00 58.96 506 PRO C CA 1
ATOM 5455 C C . PRO B 2 506 ? 138.071 107.103 139.180 1.00 58.96 506 PRO C C 1
ATOM 5456 O O . PRO B 2 506 ? 138.338 106.979 137.982 1.00 58.96 506 PRO C O 1
ATOM 5460 N N . PHE B 2 507 ? 137.800 108.284 139.727 1.00 59.43 507 PHE C N 1
ATOM 5461 C CA . PHE B 2 507 ? 137.720 109.496 138.930 1.00 59.43 507 PHE C CA 1
ATOM 5462 C C . PHE B 2 507 ? 138.474 110.616 139.630 1.00 59.43 507 PHE C C 1
ATOM 5463 O O . PHE B 2 507 ? 138.939 110.474 140.764 1.00 59.43 507 PHE C O 1
ATOM 5471 N N . GLN B 2 508 ? 138.596 111.743 138.930 1.00 59.58 508 GLN C N 1
ATOM 5472 C CA . GLN B 2 508 ? 139.169 112.972 139.482 1.00 59.58 508 GLN C CA 1
ATOM 5473 C C . GLN B 2 508 ? 138.237 114.106 139.066 1.00 59.58 508 GLN C C 1
ATOM 5474 O O . GLN B 2 508 ? 138.385 114.680 137.985 1.00 59.58 508 GLN C O 1
ATOM 5480 N N . LEU B 2 509 ? 137.279 114.418 139.931 1.00 57.29 509 LEU C N 1
ATOM 5481 C CA . LEU B 2 509 ? 136.258 115.399 139.602 1.00 57.29 509 LEU C CA 1
ATOM 5482 C C . LEU B 2 509 ? 136.868 116.782 139.421 1.00 57.29 509 LEU C C 1
ATOM 5483 O O . LEU B 2 509 ? 137.856 117.141 140.065 1.00 57.29 509 LEU C O 1
ATOM 5488 N N . GLN B 2 510 ? 136.273 117.555 138.519 1.00 57.91 510 GLN C N 1
ATOM 5489 C CA . GLN B 2 510 ? 136.656 118.942 138.301 1.00 57.91 510 GLN C CA 1
ATOM 5490 C C . GLN B 2 510 ? 135.678 119.925 138.926 1.00 57.91 510 GLN C C 1
ATOM 5491 O O . GLN B 2 510 ? 136.098 120.967 139.437 1.00 57.91 510 GLN C O 1
ATOM 5497 N N . VAL B 2 511 ? 134.382 119.626 138.895 1.00 55.93 511 VAL C N 1
ATOM 5498 C CA . VAL B 2 511 ? 133.374 120.392 139.617 1.00 55.93 511 VAL C CA 1
ATOM 5499 C C . VAL B 2 511 ? 132.624 119.434 140.532 1.00 55.93 511 VAL C C 1
ATOM 5500 O O . VAL B 2 511 ? 132.286 118.316 140.128 1.00 55.93 511 VAL C O 1
ATOM 5504 N N . ILE B 2 512 ? 132.411 119.852 141.777 1.00 56.09 512 ILE C N 1
ATOM 5505 C CA . ILE B 2 512 ? 131.715 119.044 142.778 1.00 56.09 512 ILE C CA 1
ATOM 5506 C C . ILE B 2 512 ? 130.614 119.925 143.360 1.00 56.09 512 ILE C C 1
ATOM 5507 O O . ILE B 2 512 ? 130.835 120.671 144.319 1.00 56.09 512 ILE C O 1
ATOM 5512 N N . ASN B 2 513 ? 129.421 119.845 142.785 1.00 58.40 513 ASN C N 1
ATOM 5513 C CA . ASN B 2 513 ? 128.263 120.596 143.258 1.00 58.40 513 ASN C CA 1
ATOM 5514 C C . ASN B 2 513 ? 127.323 119.608 143.938 1.00 58.40 513 ASN C C 1
ATOM 5515 O O . ASN B 2 513 ? 126.503 118.959 143.286 1.00 58.40 513 ASN C O 1
ATOM 5520 N N . LEU B 2 514 ? 127.445 119.495 145.258 1.00 56.68 514 LEU C N 1
ATOM 5521 C CA . LEU B 2 514 ? 126.575 118.640 146.064 1.00 56.68 514 LEU C CA 1
ATOM 5522 C C . LEU B 2 514 ? 126.033 119.412 147.261 1.00 56.68 514 LEU C C 1
ATOM 5523 O O . LEU B 2 514 ? 126.362 119.103 148.411 1.00 56.68 514 LEU C O 1
ATOM 5528 N N . PRO B 2 515 ? 125.199 120.422 147.032 1.00 56.80 515 PRO C N 1
ATOM 5529 C CA . PRO B 2 515 ? 124.512 121.072 148.147 1.00 56.80 515 PRO C CA 1
ATOM 5530 C C . PRO B 2 515 ? 123.268 120.300 148.553 1.00 56.80 515 PRO C C 1
ATOM 5531 O O . PRO B 2 515 ? 122.668 119.567 147.766 1.00 56.80 515 PRO C O 1
ATOM 5535 N N . SER B 2 516 ? 122.894 120.478 149.818 1.00 58.68 516 SER C N 1
ATOM 5536 C CA . SER B 2 516 ? 121.707 119.847 150.393 1.00 58.68 516 SER C CA 1
ATOM 5537 C C . SER B 2 516 ? 121.754 118.328 150.271 1.00 58.68 516 SER C C 1
ATOM 5538 O O . SER B 2 516 ? 120.716 117.672 150.166 1.00 58.68 516 SER C O 1
ATOM 5541 N N . CYS B 2 517 ? 122.954 117.757 150.285 1.00 61.26 517 CYS C N 1
ATOM 5542 C CA . CYS B 2 517 ? 123.143 116.316 150.227 1.00 61.26 517 CYS C CA 1
ATOM 5543 C C . CYS B 2 517 ? 123.788 115.848 151.520 1.00 61.26 517 CYS C C 1
ATOM 5544 O O . CYS B 2 517 ? 124.772 116.439 151.976 1.00 61.26 517 CYS C O 1
ATOM 5547 N N . ASN B 2 518 ? 123.236 114.791 152.106 1.00 61.71 518 ASN C N 1
ATOM 5548 C CA . ASN B 2 518 ? 123.783 114.250 153.342 1.00 61.71 518 ASN C CA 1
ATOM 5549 C C . ASN B 2 518 ? 125.092 113.526 153.068 1.00 61.71 518 ASN C C 1
ATOM 5550 O O . ASN B 2 518 ? 125.093 112.345 152.706 1.00 61.71 518 ASN C O 1
ATOM 5555 N N . LEU B 2 519 ? 126.214 114.225 153.241 1.00 60.44 519 LEU C N 1
ATOM 5556 C CA . LEU B 2 519 ? 127.536 113.660 153.007 1.00 60.44 519 LEU C CA 1
ATOM 5557 C C . LEU B 2 519 ? 128.136 113.036 154.258 1.00 60.44 519 LEU C C 1
ATOM 5558 O O . LEU B 2 519 ? 129.364 112.957 154.380 1.00 60.44 519 LEU C O 1
ATOM 5563 N N . GLY B 2 520 ? 127.302 112.595 155.194 1.00 62.19 520 GLY C N 1
ATOM 5564 C CA . GLY B 2 520 ? 127.769 111.881 156.355 1.00 62.19 520 GLY C CA 1
ATOM 5565 C C . GLY B 2 520 ? 127.995 112.782 157.548 1.00 62.19 520 GLY C C 1
ATOM 5566 O O . GLY B 2 520 ? 128.286 113.974 157.412 1.00 62.19 520 GLY C O 1
ATOM 5567 N N . PRO B 2 521 ? 127.852 112.224 158.752 1.00 62.18 521 PRO C N 1
ATOM 5568 C CA . PRO B 2 521 ? 128.145 113.009 159.960 1.00 62.18 521 PRO C CA 1
ATOM 5569 C C . PRO B 2 521 ? 129.584 113.480 160.035 1.00 62.18 521 PRO C C 1
ATOM 5570 O O . PRO B 2 521 ? 129.846 114.564 160.570 1.00 62.18 521 PRO C O 1
ATOM 5574 N N . SER B 2 522 ? 130.526 112.700 159.516 1.00 62.47 522 SER C N 1
ATOM 5575 C CA . SER B 2 522 ? 131.932 113.067 159.506 1.00 62.47 522 SER C CA 1
ATOM 5576 C C . SER B 2 522 ? 132.320 113.629 158.144 1.00 62.47 522 SER C C 1
ATOM 5577 O O . SER B 2 522 ? 131.590 113.503 157.159 1.00 62.47 522 SER C O 1
ATOM 5580 N N . PHE B 2 523 ? 133.483 114.269 158.104 1.00 61.53 523 PHE C N 1
ATOM 5581 C CA . PHE B 2 523 ? 133.971 114.829 156.856 1.00 61.53 523 PHE C CA 1
ATOM 5582 C C . PHE B 2 523 ? 134.171 113.711 155.837 1.00 61.53 523 PHE C C 1
ATOM 5583 O O . PHE B 2 523 ? 134.702 112.648 156.180 1.00 61.53 523 PHE C O 1
ATOM 5591 N N . PRO B 2 524 ? 133.745 113.904 154.589 1.00 61.24 524 PRO C N 1
ATOM 5592 C CA . PRO B 2 524 ? 133.868 112.833 153.595 1.00 61.24 524 PRO C CA 1
ATOM 5593 C C . PRO B 2 524 ? 135.315 112.407 153.404 1.00 61.24 524 PRO C C 1
ATOM 5594 O O . PRO B 2 524 ? 136.229 113.233 153.359 1.00 61.24 524 PRO C O 1
ATOM 5598 N N . LYS B 2 525 ? 135.511 111.097 153.288 1.00 62.65 525 LYS C N 1
ATOM 5599 C CA . LYS B 2 525 ? 136.840 110.515 153.183 1.00 62.65 525 LYS C CA 1
ATOM 5600 C C . LYS B 2 525 ? 137.322 110.408 151.743 1.00 62.65 525 LYS C C 1
ATOM 5601 O O . LYS B 2 525 ? 138.535 110.349 151.511 1.00 62.65 525 LYS C O 1
ATOM 5607 N N . TRP B 2 526 ? 136.408 110.405 150.771 1.00 60.69 526 TRP C N 1
ATOM 5608 C CA . TRP B 2 526 ? 136.796 110.276 149.372 1.00 60.69 526 TRP C CA 1
ATOM 5609 C C . TRP B 2 526 ? 137.366 111.562 148.786 1.00 60.69 526 TRP C C 1
ATOM 5610 O O . TRP B 2 526 ? 137.849 111.535 147.650 1.00 60.69 526 TRP C O 1
ATOM 5621 N N . LEU B 2 527 ? 137.326 112.678 149.515 1.00 61.04 527 LEU C N 1
ATOM 5622 C CA . LEU B 2 527 ? 137.993 113.886 149.045 1.00 61.04 527 LEU C CA 1
ATOM 5623 C C . LEU B 2 527 ? 139.502 113.844 149.231 1.00 61.04 527 LEU C C 1
ATOM 5624 O O . LEU B 2 527 ? 140.193 114.734 148.726 1.00 61.04 527 LEU C O 1
ATOM 5629 N N . GLN B 2 528 ? 140.027 112.847 149.946 1.00 62.40 528 GLN C N 1
ATOM 5630 C CA . GLN B 2 528 ? 141.471 112.750 150.121 1.00 62.40 528 GLN C CA 1
ATOM 5631 C C . GLN B 2 528 ? 142.174 112.541 148.787 1.00 62.40 528 GLN C C 1
ATOM 5632 O O . GLN B 2 528 ? 143.210 113.158 148.518 1.00 62.40 528 GLN C O 1
ATOM 5638 N N . SER B 2 529 ? 141.621 111.679 147.937 1.00 61.26 529 SER C N 1
ATOM 5639 C CA . SER B 2 529 ? 142.224 111.391 146.645 1.00 61.26 529 SER C CA 1
ATOM 5640 C C . SER B 2 529 ? 141.822 112.385 145.567 1.00 61.26 529 SER C C 1
ATOM 5641 O O . SER B 2 529 ? 142.371 112.328 144.462 1.00 61.26 529 SER C O 1
ATOM 5644 N N . GLN B 2 530 ? 140.892 113.289 145.855 1.00 61.47 530 GLN C N 1
ATOM 5645 C CA . GLN B 2 530 ? 140.375 114.216 144.853 1.00 61.47 530 GLN C CA 1
ATOM 5646 C C . GLN B 2 530 ? 141.269 115.447 144.805 1.00 61.47 530 GLN C C 1
ATOM 5647 O O . GLN B 2 530 ? 141.180 116.331 145.658 1.00 61.47 530 GLN C O 1
ATOM 5653 N N . ASN B 2 531 ? 142.143 115.492 143.809 1.00 62.74 531 ASN C N 1
ATOM 5654 C CA . ASN B 2 531 ? 142.858 116.696 143.432 1.00 62.74 531 ASN C CA 1
ATOM 5655 C C . ASN B 2 531 ? 142.229 117.247 142.157 1.00 62.74 531 ASN C C 1
ATOM 5656 O O . ASN B 2 531 ? 141.281 116.679 141.611 1.00 62.74 531 ASN C O 1
ATOM 5661 N N . ASN B 2 532 ? 142.764 118.368 141.681 1.00 63.43 532 ASN C N 1
ATOM 5662 C CA . ASN B 2 532 ? 142.444 118.875 140.348 1.00 63.43 532 ASN C CA 1
ATOM 5663 C C . ASN B 2 532 ? 140.950 119.151 140.178 1.00 63.43 532 ASN C C 1
ATOM 5664 O O . ASN B 2 532 ? 140.337 118.755 139.186 1.00 63.43 532 ASN C O 1
ATOM 5669 N N . TYR B 2 533 ? 140.356 119.833 141.153 1.00 56.45 533 TYR C N 1
ATOM 5670 C CA . TYR B 2 533 ? 138.976 120.277 141.022 1.00 56.45 533 TYR C CA 1
ATOM 5671 C C . TYR B 2 533 ? 138.904 121.789 141.141 1.00 56.45 533 TYR C C 1
ATOM 5672 O O . TYR B 2 533 ? 139.635 122.401 141.924 1.00 56.45 533 TYR C O 1
ATOM 5681 N N . THR B 2 534 ? 138.016 122.381 140.349 1.00 55.21 534 THR C N 1
ATOM 5682 C CA . THR B 2 534 ? 137.902 123.823 140.209 1.00 55.21 534 THR C CA 1
ATOM 5683 C C . THR B 2 534 ? 136.875 124.430 141.156 1.00 55.21 534 THR C C 1
ATOM 5684 O O . THR B 2 534 ? 137.115 125.508 141.707 1.00 55.21 534 THR C O 1
ATOM 5688 N N . VAL B 2 535 ? 135.746 123.763 141.382 1.00 54.01 535 VAL C N 1
ATOM 5689 C CA . VAL B 2 535 ? 134.768 124.220 142.360 1.00 54.01 535 VAL C CA 1
ATOM 5690 C C . VAL B 2 535 ? 134.445 123.074 143.307 1.00 54.01 535 VAL C C 1
ATOM 5691 O O . VAL B 2 535 ? 134.560 121.896 142.956 1.00 54.01 535 VAL C O 1
ATOM 5695 N N . LEU B 2 536 ? 134.052 123.433 144.528 1.00 54.60 536 LEU C N 1
ATOM 5696 C CA . LEU B 2 536 ? 133.708 122.452 145.555 1.00 54.60 536 LEU C CA 1
ATOM 5697 C C . LEU B 2 536 ? 132.630 123.081 146.430 1.00 54.60 536 LEU C C 1
ATOM 5698 O O . LEU B 2 536 ? 132.932 123.926 147.278 1.00 54.60 536 LEU C O 1
ATOM 5703 N N . ASP B 2 537 ? 131.384 122.674 146.217 1.00 57.84 537 ASP C N 1
ATOM 5704 C CA . ASP B 2 537 ? 130.233 123.223 146.927 1.00 57.84 537 ASP C CA 1
ATOM 5705 C C . ASP B 2 537 ? 129.555 122.042 147.616 1.00 57.84 537 ASP C C 1
ATOM 5706 O O . ASP B 2 537 ? 128.715 121.360 147.025 1.00 57.84 537 ASP C O 1
ATOM 5711 N N . ILE B 2 538 ? 129.930 121.801 148.870 1.00 54.58 538 ILE C N 1
ATOM 5712 C CA . ILE B 2 538 ? 129.374 120.699 149.646 1.00 54.58 538 ILE C CA 1
ATOM 5713 C C . ILE B 2 538 ? 128.604 121.262 150.832 1.00 54.58 538 ILE C C 1
ATOM 5714 O O . ILE B 2 538 ? 128.547 120.648 151.903 1.00 54.58 538 ILE C O 1
ATOM 5719 N N . SER B 2 539 ? 128.001 122.430 150.642 1.00 55.81 539 SER C N 1
ATOM 5720 C CA . SER B 2 539 ? 127.264 123.102 151.698 1.00 55.81 539 SER C CA 1
ATOM 5721 C C . SER B 2 539 ? 125.930 122.404 151.963 1.00 55.81 539 SER C C 1
ATOM 5722 O O . SER B 2 539 ? 125.495 121.520 151.221 1.00 55.81 539 SER C O 1
ATOM 5725 N N . LEU B 2 540 ? 125.283 122.816 153.056 1.00 56.73 540 LEU C N 1
ATOM 5726 C CA . LEU B 2 540 ? 123.999 122.270 153.505 1.00 56.73 540 LEU C CA 1
ATOM 5727 C C . LEU B 2 540 ? 124.060 120.770 153.758 1.00 56.73 540 LEU C C 1
ATOM 5728 O O . LEU B 2 540 ? 123.022 120.106 153.837 1.00 56.73 540 LEU C O 1
ATOM 5733 N N . ALA B 2 541 ? 125.257 120.216 153.890 1.00 58.61 541 ALA C N 1
ATOM 5734 C CA . ALA B 2 541 ? 125.408 118.817 154.258 1.00 58.61 541 ALA C CA 1
ATOM 5735 C C . ALA B 2 541 ? 125.237 118.684 155.769 1.00 58.61 541 ALA C C 1
ATOM 5736 O O . ALA B 2 541 ? 124.809 119.615 156.457 1.00 58.61 541 ALA C O 1
ATOM 5738 N N . ASN B 2 542 ? 125.572 117.518 156.309 1.00 66.20 542 ASN C N 1
ATOM 5739 C CA . ASN B 2 542 ? 125.483 117.307 157.746 1.00 66.20 542 ASN C CA 1
ATOM 5740 C C . ASN B 2 542 ? 126.848 116.966 158.323 1.00 66.20 542 ASN C C 1
ATOM 5741 O O . ASN B 2 542 ? 126.972 116.044 159.135 1.00 66.20 542 ASN C O 1
ATOM 5746 N N . ILE B 2 543 ? 127.877 117.700 157.914 1.00 62.11 543 ILE C N 1
ATOM 5747 C CA . ILE B 2 543 ? 129.233 117.445 158.385 1.00 62.11 543 ILE C CA 1
ATOM 5748 C C . ILE B 2 543 ? 129.389 118.096 159.753 1.00 62.11 543 ILE C C 1
ATOM 5749 O O . ILE B 2 543 ? 129.412 119.323 159.870 1.00 62.11 543 ILE C O 1
ATOM 5754 N N . SER B 2 544 ? 129.496 117.272 160.794 1.00 64.53 544 SER C N 1
ATOM 5755 C CA . SER B 2 544 ? 129.678 117.769 162.151 1.00 64.53 544 SER C CA 1
ATOM 5756 C C . SER B 2 544 ? 130.985 117.247 162.728 1.00 64.53 544 SER C C 1
ATOM 5757 O O . SER B 2 544 ? 131.024 116.770 163.867 1.00 64.53 544 SER C O 1
ATOM 5760 N N . ASP B 2 545 ? 132.058 117.330 161.949 1.00 65.33 545 ASP C N 1
ATOM 5761 C CA . ASP B 2 545 ? 133.360 116.821 162.342 1.00 65.33 545 ASP C CA 1
ATOM 5762 C C . ASP B 2 545 ? 134.391 117.931 162.210 1.00 65.33 545 ASP C C 1
ATOM 5763 O O . ASP B 2 545 ? 134.207 118.895 161.462 1.00 65.33 545 ASP C O 1
ATOM 5768 N N . ALA B 2 546 ? 135.482 117.789 162.956 1.00 63.64 546 ALA C N 1
ATOM 5769 C CA . ALA B 2 546 ? 136.581 118.736 162.851 1.00 63.64 546 ALA C CA 1
ATOM 5770 C C . ALA B 2 546 ? 137.238 118.630 161.482 1.00 63.64 546 ALA C C 1
ATOM 5771 O O . ALA B 2 546 ? 137.168 117.595 160.814 1.00 63.64 546 ALA C O 1
ATOM 5773 N N . LEU B 2 547 ? 137.872 119.714 161.063 1.00 62.53 547 LEU C N 1
ATOM 5774 C CA . LEU B 2 547 ? 138.517 119.740 159.759 1.00 62.53 547 LEU C CA 1
ATOM 5775 C C . LEU B 2 547 ? 139.682 118.759 159.763 1.00 62.53 547 LEU C C 1
ATOM 5776 O O . LEU B 2 547 ? 140.579 118.883 160.606 1.00 62.53 547 LEU C O 1
ATOM 5781 N N . PRO B 2 548 ? 139.709 117.783 158.863 1.00 62.78 548 PRO C N 1
ATOM 5782 C CA . PRO B 2 548 ? 140.724 116.729 158.942 1.00 62.78 548 PRO C CA 1
ATOM 5783 C C . PRO B 2 548 ? 142.121 117.260 158.677 1.00 62.78 548 PRO C C 1
ATOM 5784 O O . PRO B 2 548 ? 142.321 118.306 158.055 1.00 62.78 548 PRO C O 1
ATOM 5788 N N . SER B 2 549 ? 143.105 116.508 159.177 1.00 62.85 549 SER C N 1
ATOM 5789 C CA . SER B 2 549 ? 144.499 116.905 159.023 1.00 62.85 549 SER C CA 1
ATOM 5790 C C . SER B 2 549 ? 144.911 116.937 157.557 1.00 62.85 549 SER C C 1
ATOM 5791 O O . SER B 2 549 ? 145.643 117.839 157.132 1.00 62.85 549 SER C O 1
ATOM 5794 N N . TRP B 2 550 ? 144.456 115.962 156.767 1.00 62.24 550 TRP C N 1
ATOM 5795 C CA . TRP B 2 550 ? 144.883 115.895 155.373 1.00 62.24 550 TRP C CA 1
ATOM 5796 C C . TRP B 2 550 ? 144.289 117.023 154.542 1.00 62.24 550 TRP C C 1
ATOM 5797 O O . TRP B 2 550 ? 144.917 117.477 153.580 1.00 62.24 550 TRP C O 1
ATOM 5808 N N . PHE B 2 551 ? 143.092 117.488 154.887 1.00 61.88 551 PHE C N 1
ATOM 5809 C CA . PHE B 2 551 ? 142.477 118.582 154.148 1.00 61.88 551 PHE C CA 1
ATOM 5810 C C . PHE B 2 551 ? 143.157 119.893 154.508 1.00 61.88 551 PHE C C 1
ATOM 5811 O O . PHE B 2 551 ? 142.592 120.716 155.234 1.00 61.88 551 PHE C O 1
ATOM 5819 N N . SER B 2 552 ? 144.373 120.087 154.014 1.00 63.89 552 SER C N 1
ATOM 5820 C CA . SER B 2 552 ? 145.150 121.292 154.271 1.00 63.89 552 SER C CA 1
ATOM 5821 C C . SER B 2 552 ? 145.363 122.140 153.031 1.00 63.89 552 SER C C 1
ATOM 5822 O O . SER B 2 552 ? 145.307 123.368 153.112 1.00 63.89 552 SER C O 1
ATOM 5825 N N . GLY B 2 553 ? 145.604 121.513 151.886 1.00 61.84 553 GLY C N 1
ATOM 5826 C CA . GLY B 2 553 ? 145.851 122.253 150.668 1.00 61.84 553 GLY C CA 1
ATOM 5827 C C . GLY B 2 553 ? 144.805 122.013 149.603 1.00 61.84 553 GLY C C 1
ATOM 5828 O O . GLY B 2 553 ? 144.599 120.878 149.165 1.00 61.84 553 GLY C O 1
ATOM 5829 N N . LEU B 2 554 ? 144.135 123.075 149.185 1.00 58.91 554 LEU C N 1
ATOM 5830 C CA . LEU B 2 554 ? 143.179 122.985 148.100 1.00 58.91 554 LEU C CA 1
ATOM 5831 C C . LEU B 2 554 ? 143.915 122.849 146.772 1.00 58.91 554 LEU C C 1
ATOM 5832 O O . LEU B 2 554 ? 145.108 123.148 146.682 1.00 58.91 554 LEU C O 1
ATOM 5837 N N . PRO B 2 555 ? 143.235 122.377 145.728 1.00 57.05 555 PRO C N 1
ATOM 5838 C CA . PRO B 2 555 ? 143.879 122.296 144.423 1.00 57.05 555 PRO C CA 1
ATOM 5839 C C . PRO B 2 555 ? 144.357 123.661 143.978 1.00 57.05 555 PRO C C 1
ATOM 5840 O O . PRO B 2 555 ? 143.735 124.693 144.294 1.00 57.05 555 PRO C O 1
ATOM 5844 N N . PRO B 2 556 ? 145.472 123.720 143.247 1.00 56.01 556 PRO C N 1
ATOM 5845 C CA . PRO B 2 556 ? 146.093 125.020 142.948 1.00 56.01 556 PRO C CA 1
ATOM 5846 C C . PRO B 2 556 ? 145.225 125.955 142.131 1.00 56.01 556 PRO C C 1
ATOM 5847 O O . PRO B 2 556 ? 145.445 127.170 142.179 1.00 56.01 556 PRO C O 1
ATOM 5851 N N . ASP B 2 557 ? 144.252 125.444 141.386 1.00 58.94 557 ASP C N 1
ATOM 5852 C CA . ASP B 2 557 ? 143.423 126.261 140.510 1.00 58.94 557 ASP C CA 1
ATOM 5853 C C . ASP B 2 557 ? 141.959 126.216 140.928 1.00 58.94 557 ASP C C 1
ATOM 5854 O O . ASP B 2 557 ? 141.057 126.169 140.089 1.00 58.94 557 ASP C O 1
ATOM 5859 N N . ILE B 2 558 ? 141.698 126.230 142.235 1.00 55.90 558 ILE C N 1
ATOM 5860 C CA . ILE B 2 558 ? 140.321 126.190 142.704 1.00 55.90 558 ILE C CA 1
ATOM 5861 C C . ILE B 2 558 ? 139.667 127.550 142.493 1.00 55.90 558 ILE C C 1
ATOM 5862 O O . ILE B 2 558 ? 140.311 128.603 142.586 1.00 55.90 558 ILE C O 1
ATOM 5867 N N . LYS B 2 559 ? 138.373 127.526 142.183 1.00 55.01 559 LYS C N 1
ATOM 5868 C CA . LYS B 2 559 ? 137.623 128.726 141.845 1.00 55.01 559 LYS C CA 1
ATOM 5869 C C . LYS B 2 559 ? 136.578 129.071 142.898 1.00 55.01 559 LYS C C 1
ATOM 5870 O O . LYS B 2 559 ? 136.574 130.186 143.426 1.00 55.01 559 LYS C O 1
ATOM 5876 N N . ILE B 2 560 ? 135.688 128.138 143.221 1.00 52.77 560 ILE C N 1
ATOM 5877 C CA . ILE B 2 560 ? 134.592 128.375 144.149 1.00 52.77 560 ILE C CA 1
ATOM 5878 C C . ILE B 2 560 ? 134.705 127.387 145.299 1.00 52.77 560 ILE C C 1
ATOM 5879 O O . ILE B 2 560 ? 134.749 126.172 145.079 1.00 52.77 560 ILE C O 1
ATOM 5884 N N . LEU B 2 561 ? 134.746 127.909 146.521 1.00 53.56 561 LEU C N 1
ATOM 5885 C CA . LEU B 2 561 ? 134.713 127.103 147.734 1.00 53.56 561 LEU C CA 1
ATOM 5886 C C . LEU B 2 561 ? 133.502 127.524 148.549 1.00 53.56 561 LEU C C 1
ATOM 5887 O O . LEU B 2 561 ? 133.359 128.704 148.883 1.00 53.56 561 LEU C O 1
ATOM 5892 N N . ASN B 2 562 ? 132.632 126.568 148.865 1.00 55.71 562 ASN C N 1
ATOM 5893 C CA . ASN B 2 562 ? 131.424 126.849 149.641 1.00 55.71 562 ASN C CA 1
ATOM 5894 C C . ASN B 2 562 ? 131.208 125.692 150.612 1.00 55.71 562 ASN C C 1
ATOM 5895 O O . ASN B 2 562 ? 130.703 124.635 150.226 1.00 55.71 562 ASN C O 1
ATOM 5900 N N . LEU B 2 563 ? 131.594 125.902 151.870 1.00 54.80 563 LEU C N 1
ATOM 5901 C CA . LEU B 2 563 ? 131.372 124.941 152.942 1.00 54.80 563 LEU C CA 1
ATOM 5902 C C . LEU B 2 563 ? 130.314 125.424 153.927 1.00 54.80 563 LEU C C 1
ATOM 5903 O O . LEU B 2 563 ? 130.339 125.037 155.098 1.00 54.80 563 LEU C O 1
ATOM 5908 N N . SER B 2 564 ? 129.386 126.260 153.473 1.00 56.80 564 SER C N 1
ATOM 5909 C CA . SER B 2 564 ? 128.503 126.982 154.373 1.00 56.80 564 SER C CA 1
ATOM 5910 C C . SER B 2 564 ? 127.418 126.077 154.949 1.00 56.80 564 SER C C 1
ATOM 5911 O O . SER B 2 564 ? 127.151 124.978 154.457 1.00 56.80 564 SER C O 1
ATOM 5914 N N . ASN B 2 565 ? 126.796 126.568 156.022 1.00 58.34 565 ASN C N 1
ATOM 5915 C CA . ASN B 2 565 ? 125.637 125.931 156.648 1.00 58.34 565 ASN C CA 1
ATOM 5916 C C . ASN B 2 565 ? 125.924 124.491 157.062 1.00 58.34 565 ASN C C 1
ATOM 5917 O O . ASN B 2 565 ? 125.105 123.593 156.863 1.00 58.34 565 ASN C O 1
ATOM 5922 N N . ASN B 2 566 ? 127.090 124.273 157.651 1.00 58.98 566 ASN C N 1
ATOM 5923 C CA . ASN B 2 566 ? 127.465 123.002 158.251 1.00 58.98 566 ASN C CA 1
ATOM 5924 C C . ASN B 2 566 ? 127.854 123.248 159.707 1.00 58.98 566 ASN C C 1
ATOM 5925 O O . ASN B 2 566 ? 127.643 124.333 160.253 1.00 58.98 566 ASN C O 1
ATOM 5930 N N . GLN B 2 567 ? 128.424 122.229 160.339 1.00 63.50 567 GLN C N 1
ATOM 5931 C CA . GLN B 2 567 ? 128.972 122.347 161.685 1.00 63.50 567 GLN C CA 1
ATOM 5932 C C . GLN B 2 567 ? 130.432 121.916 161.717 1.00 63.50 567 GLN C C 1
ATOM 5933 O O . GLN B 2 567 ? 130.877 121.224 162.634 1.00 63.50 567 GLN C O 1
ATOM 5939 N N . ILE B 2 568 ? 131.195 122.328 160.711 1.00 61.07 568 ILE C N 1
ATOM 5940 C CA . ILE B 2 568 ? 132.616 122.013 160.643 1.00 61.07 568 ILE C CA 1
ATOM 5941 C C . ILE B 2 568 ? 133.367 122.922 161.603 1.00 61.07 568 ILE C C 1
ATOM 5942 O O . ILE B 2 568 ? 133.080 124.121 161.694 1.00 61.07 568 ILE C O 1
ATOM 5947 N N . SER B 2 569 ? 134.332 122.357 162.318 1.00 63.14 569 SER C N 1
ATOM 5948 C CA . SER B 2 569 ? 135.126 123.093 163.286 1.00 63.14 569 SER C CA 1
ATOM 5949 C C . SER B 2 569 ? 136.605 122.912 162.983 1.00 63.14 569 SER C C 1
ATOM 5950 O O . SER B 2 569 ? 137.018 121.929 162.362 1.00 63.14 569 SER C O 1
ATOM 5953 N N . GLY B 2 570 ? 137.400 123.878 163.414 1.00 65.01 570 GLY C N 1
ATOM 5954 C CA . GLY B 2 570 ? 138.832 123.792 163.267 1.00 65.01 570 GLY C CA 1
ATOM 5955 C C . GLY B 2 570 ? 139.425 125.142 162.937 1.00 65.01 570 GLY C C 1
ATOM 5956 O O . GLY B 2 570 ? 138.813 126.182 163.170 1.00 65.01 570 GLY C O 1
ATOM 5957 N N . ARG B 2 571 ? 140.634 125.101 162.389 1.00 67.78 571 ARG C N 1
ATOM 5958 C CA . ARG B 2 571 ? 141.413 126.285 162.059 1.00 67.78 571 ARG C CA 1
ATOM 5959 C C . ARG B 2 571 ? 141.537 126.365 160.545 1.00 67.78 571 ARG C C 1
ATOM 5960 O O . ARG B 2 571 ? 142.028 125.424 159.912 1.00 67.78 571 ARG C O 1
ATOM 5968 N N . VAL B 2 572 ? 141.101 127.481 159.965 1.00 64.85 572 VAL C N 1
ATOM 5969 C CA . VAL B 2 572 ? 141.116 127.650 158.518 1.00 64.85 572 VAL C CA 1
ATOM 5970 C C . VAL B 2 572 ? 142.070 128.751 158.083 1.00 64.85 572 VAL C C 1
ATOM 5971 O O . VAL B 2 572 ? 142.084 129.122 156.905 1.00 64.85 572 VAL C O 1
ATOM 5975 N N . SER B 2 573 ? 142.874 129.286 159.002 1.00 65.77 573 SER C N 1
ATOM 5976 C CA . SER B 2 573 ? 143.932 130.202 158.599 1.00 65.77 573 SER C CA 1
ATOM 5977 C C . SER B 2 573 ? 145.029 129.491 157.822 1.00 65.77 573 SER C C 1
ATOM 5978 O O . SER B 2 573 ? 145.844 130.153 157.174 1.00 65.77 573 SER C O 1
ATOM 5981 N N . ASP B 2 574 ? 145.064 128.159 157.876 1.00 65.21 574 ASP C N 1
ATOM 5982 C CA . ASP B 2 574 ? 146.040 127.355 157.155 1.00 65.21 574 ASP C CA 1
ATOM 5983 C C . ASP B 2 574 ? 145.428 126.663 155.943 1.00 65.21 574 ASP C C 1
ATOM 5984 O O . ASP B 2 574 ? 145.998 125.695 155.432 1.00 65.21 574 ASP C O 1
ATOM 5989 N N . LEU B 2 575 ? 144.276 127.138 155.476 1.00 62.18 575 LEU C N 1
ATOM 5990 C CA . LEU B 2 575 ? 143.561 126.513 154.372 1.00 62.18 575 LEU C CA 1
ATOM 5991 C C . LEU B 2 575 ? 143.480 127.380 153.126 1.00 62.18 575 LEU C C 1
ATOM 5992 O O . LEU B 2 575 ? 143.340 126.842 152.027 1.00 62.18 575 LEU C O 1
ATOM 5997 N N . ILE B 2 576 ? 143.568 128.698 153.266 1.00 60.52 576 ILE C N 1
ATOM 5998 C CA . ILE B 2 576 ? 143.513 129.622 152.140 1.00 60.52 576 ILE C CA 1
ATOM 5999 C C . ILE B 2 576 ? 144.933 130.087 151.854 1.00 60.52 576 ILE C C 1
ATOM 6000 O O . ILE B 2 576 ? 145.615 130.606 152.746 1.00 60.52 576 ILE C O 1
ATOM 6005 N N . GLU B 2 577 ? 145.387 129.911 150.615 1.00 62.59 577 GLU C N 1
ATOM 6006 C CA . GLU B 2 577 ? 146.792 130.114 150.279 1.00 62.59 577 GLU C CA 1
ATOM 6007 C C . GLU B 2 577 ? 146.959 130.957 149.020 1.00 62.59 577 GLU C C 1
ATOM 6008 O O . GLU B 2 577 ? 147.899 130.764 148.242 1.00 62.59 577 GLU C O 1
ATOM 6014 N N . ASN B 2 578 ? 146.062 131.921 148.814 1.00 58.24 578 ASN C N 1
ATOM 6015 C CA . ASN B 2 578 ? 146.222 132.948 147.781 1.00 58.24 578 ASN C CA 1
ATOM 6016 C C . ASN B 2 578 ? 146.330 132.354 146.379 1.00 58.24 578 ASN C C 1
ATOM 6017 O O . ASN B 2 578 ? 147.164 132.771 145.575 1.00 58.24 578 ASN C O 1
ATOM 6022 N N . ALA B 2 579 ? 145.483 131.374 146.079 1.00 58.21 579 ALA C N 1
ATOM 6023 C CA . ALA B 2 579 ? 145.430 130.850 144.723 1.00 58.21 579 ALA C CA 1
ATOM 6024 C C . ALA B 2 579 ? 144.958 131.938 143.769 1.00 58.21 579 ALA C C 1
ATOM 6025 O O . ALA B 2 579 ? 144.095 132.752 144.106 1.00 58.21 579 ALA C O 1
ATOM 6027 N N . TYR B 2 580 ? 145.537 131.953 142.570 1.00 59.06 580 TYR C N 1
ATOM 6028 C CA . TYR B 2 580 ? 145.265 133.021 141.616 1.00 59.06 580 TYR C CA 1
ATOM 6029 C C . TYR B 2 580 ? 143.837 133.010 141.093 1.00 59.06 580 TYR C C 1
ATOM 6030 O O . TYR B 2 580 ? 143.388 134.030 140.561 1.00 59.06 580 TYR C O 1
ATOM 6039 N N . ASP B 2 581 ? 143.114 131.899 141.228 1.00 59.19 581 ASP C N 1
ATOM 6040 C CA . ASP B 2 581 ? 141.830 131.730 140.564 1.00 59.19 581 ASP C CA 1
ATOM 6041 C C . ASP B 2 581 ? 140.662 131.669 141.547 1.00 59.19 581 ASP C C 1
ATOM 6042 O O . ASP B 2 581 ? 139.589 131.173 141.194 1.00 59.19 581 ASP C O 1
ATOM 6047 N N . TYR B 2 582 ? 140.843 132.162 142.770 1.00 55.38 582 TYR C N 1
ATOM 6048 C CA . TYR B 2 582 ? 139.734 132.211 143.713 1.00 55.38 582 TYR C CA 1
ATOM 6049 C C . TYR B 2 582 ? 138.689 133.221 143.264 1.00 55.38 582 TYR C C 1
ATOM 6050 O O . TYR B 2 582 ? 139.015 134.326 142.828 1.00 55.38 582 TYR C O 1
ATOM 6059 N N . MET B 2 583 ? 137.432 132.835 143.372 1.00 55.29 583 MET C N 1
ATOM 6060 C CA . MET B 2 583 ? 136.344 133.769 143.113 1.00 55.29 583 MET C CA 1
ATOM 6061 C C . MET B 2 583 ? 135.307 133.809 144.223 1.00 55.29 583 MET C C 1
ATOM 6062 O O . MET B 2 583 ? 134.797 134.886 144.536 1.00 55.29 583 MET C O 1
ATOM 6067 N N . VAL B 2 584 ? 134.984 132.671 144.829 1.00 52.92 584 VAL C N 1
ATOM 6068 C CA . VAL B 2 584 ? 133.983 132.610 145.887 1.00 52.92 584 VAL C CA 1
ATOM 6069 C C . VAL B 2 584 ? 134.521 131.749 147.020 1.00 52.92 584 VAL C C 1
ATOM 6070 O O . VAL B 2 584 ? 134.917 130.600 146.800 1.00 52.92 584 VAL C O 1
ATOM 6074 N N . ILE B 2 585 ? 134.546 132.307 148.227 1.00 53.13 585 ILE C N 1
ATOM 6075 C CA . ILE B 2 585 ? 134.838 131.564 149.446 1.00 53.13 585 ILE C CA 1
ATOM 6076 C C . ILE B 2 585 ? 133.684 131.800 150.408 1.00 53.13 585 ILE C C 1
ATOM 6077 O O . ILE B 2 585 ? 133.460 132.936 150.841 1.00 53.13 585 ILE C O 1
ATOM 6082 N N . ASP B 2 586 ? 132.952 130.737 150.739 1.00 57.35 586 ASP C N 1
ATOM 6083 C CA . ASP B 2 586 ? 131.768 130.825 151.596 1.00 57.35 586 ASP C CA 1
ATOM 6084 C C . ASP B 2 586 ? 131.900 129.800 152.718 1.00 57.35 586 ASP C C 1
ATOM 6085 O O . ASP B 2 586 ? 131.513 128.640 152.559 1.00 57.35 586 ASP C O 1
ATOM 6090 N N . LEU B 2 587 ? 132.446 130.234 153.852 1.00 55.27 587 LEU C N 1
ATOM 6091 C CA . LEU B 2 587 ? 132.577 129.394 155.035 1.00 55.27 587 LEU C CA 1
ATOM 6092 C C . LEU B 2 587 ? 131.578 129.775 156.123 1.00 55.27 587 LEU C C 1
ATOM 6093 O O . LEU B 2 587 ? 131.784 129.442 157.294 1.00 55.27 587 LEU C O 1
ATOM 6098 N N . SER B 2 588 ? 130.500 130.460 155.757 1.00 56.53 588 SER C N 1
ATOM 6099 C CA . SER B 2 588 ? 129.570 131.011 156.729 1.00 56.53 588 SER C CA 1
ATOM 6100 C C . SER B 2 588 ? 128.789 129.910 157.442 1.00 56.53 588 SER C C 1
ATOM 6101 O O . SER B 2 588 ? 128.626 128.797 156.939 1.00 56.53 588 SER C O 1
ATOM 6104 N N . SER B 2 589 ? 128.320 130.242 158.646 1.00 57.92 589 SER C N 1
ATOM 6105 C CA . SER B 2 589 ? 127.452 129.382 159.451 1.00 57.92 589 SER C CA 1
ATOM 6106 C C . SER B 2 589 ? 128.116 128.027 159.724 1.00 57.92 589 SER C C 1
ATOM 6107 O O . SER B 2 589 ? 127.698 126.982 159.226 1.00 57.92 589 SER C O 1
ATOM 6110 N N . ASN B 2 590 ? 129.174 128.079 160.525 1.00 59.42 590 ASN C N 1
ATOM 6111 C CA . ASN B 2 590 ? 129.929 126.880 160.880 1.00 59.42 590 ASN C CA 1
ATOM 6112 C C . ASN B 2 590 ? 130.472 127.038 162.297 1.00 59.42 590 ASN C C 1
ATOM 6113 O O . ASN B 2 590 ? 130.024 127.904 163.055 1.00 59.42 590 ASN C O 1
ATOM 6118 N N . ASN B 2 591 ? 131.442 126.197 162.656 1.00 65.68 591 ASN C N 1
ATOM 6119 C CA . ASN B 2 591 ? 132.121 126.246 163.945 1.00 65.68 591 ASN C CA 1
ATOM 6120 C C . ASN B 2 591 ? 133.603 126.575 163.802 1.00 65.68 591 ASN C C 1
ATOM 6121 O O . ASN B 2 591 ? 134.414 126.150 164.627 1.00 65.68 591 ASN C O 1
ATOM 6126 N N . PHE B 2 592 ? 133.983 127.324 162.775 1.00 61.50 592 PHE C N 1
ATOM 6127 C CA . PHE B 2 592 ? 135.393 127.638 162.590 1.00 61.50 592 PHE C CA 1
ATOM 6128 C C . PHE B 2 592 ? 135.861 128.642 163.632 1.00 61.50 592 PHE C C 1
ATOM 6129 O O . PHE B 2 592 ? 135.114 129.538 164.034 1.00 61.50 592 PHE C O 1
ATOM 6137 N N . SER B 2 593 ? 137.111 128.493 164.063 1.00 61.45 593 SER C N 1
ATOM 6138 C CA . SER B 2 593 ? 137.709 129.396 165.033 1.00 61.45 593 SER C CA 1
ATOM 6139 C C . SER B 2 593 ? 139.146 129.681 164.628 1.00 61.45 593 SER C C 1
ATOM 6140 O O . SER B 2 593 ? 139.774 128.906 163.904 1.00 61.45 593 SER C O 1
ATOM 6143 N N . GLY B 2 594 ? 139.659 130.814 165.097 1.00 61.11 594 GLY C N 1
ATOM 6144 C CA . GLY B 2 594 ? 141.021 131.202 164.829 1.00 61.11 594 GLY C CA 1
ATOM 6145 C C . GLY B 2 594 ? 141.112 132.611 164.286 1.00 61.11 594 GLY C C 1
ATOM 6146 O O . GLY B 2 594 ? 140.160 133.392 164.356 1.00 61.11 594 GLY C O 1
ATOM 6147 N N . PRO B 2 595 ? 142.264 132.960 163.730 1.00 60.00 595 PRO C N 1
ATOM 6148 C CA . PRO B 2 595 ? 142.440 134.291 163.149 1.00 60.00 595 PRO C CA 1
ATOM 6149 C C . PRO B 2 595 ? 141.775 134.392 161.783 1.00 60.00 595 PRO C C 1
ATOM 6150 O O . PRO B 2 595 ? 141.335 133.405 161.193 1.00 60.00 595 PRO C O 1
ATOM 6154 N N . LEU B 2 596 ? 141.704 135.619 161.292 1.00 58.98 596 LEU C N 1
ATOM 6155 C CA . LEU B 2 596 ? 141.097 135.865 159.993 1.00 58.98 596 LEU C CA 1
ATOM 6156 C C . LEU B 2 596 ? 141.953 135.245 158.898 1.00 58.98 596 LEU C C 1
ATOM 6157 O O . LEU B 2 596 ? 143.155 135.525 158.826 1.00 58.98 596 LEU C O 1
ATOM 6162 N N . PRO B 2 597 ? 141.387 134.407 158.036 1.00 57.65 597 PRO C N 1
ATOM 6163 C CA . PRO B 2 597 ? 142.178 133.824 156.949 1.00 57.65 597 PRO C CA 1
ATOM 6164 C C . PRO B 2 597 ? 142.580 134.872 155.924 1.00 57.65 597 PRO C C 1
ATOM 6165 O O . PRO B 2 597 ? 142.026 135.972 155.858 1.00 57.65 597 PRO C O 1
ATOM 6169 N N . LEU B 2 598 ? 143.575 134.510 155.119 1.00 55.57 598 LEU C N 1
ATOM 6170 C CA . LEU B 2 598 ? 144.083 135.402 154.086 1.00 55.57 598 LEU C CA 1
ATOM 6171 C C . LEU B 2 598 ? 142.987 135.736 153.082 1.00 55.57 598 LEU C C 1
ATOM 6172 O O . LEU B 2 598 ? 142.159 134.889 152.737 1.00 55.57 598 LEU C O 1
ATOM 6177 N N . VAL B 2 599 ? 142.983 136.980 152.614 1.00 55.13 599 VAL C N 1
ATOM 6178 C CA . VAL B 2 599 ? 142.036 137.439 151.602 1.00 55.13 599 VAL C CA 1
ATOM 6179 C C . VAL B 2 599 ? 142.732 137.348 150.246 1.00 55.13 599 VAL C C 1
ATOM 6180 O O . VAL B 2 599 ? 143.670 138.121 149.992 1.00 55.13 599 VAL C O 1
ATOM 6184 N N . PRO B 2 600 ? 142.325 136.437 149.364 1.00 55.73 600 PRO C N 1
ATOM 6185 C CA . PRO B 2 600 ? 143.030 136.275 148.089 1.00 55.73 600 PRO C CA 1
ATOM 6186 C C . PRO B 2 600 ? 142.918 137.516 147.218 1.00 55.73 600 PRO C C 1
ATOM 6187 O O . PRO B 2 600 ? 141.961 138.288 147.312 1.00 55.73 600 PRO C O 1
ATOM 6191 N N . THR B 2 601 ? 143.921 137.700 146.359 1.00 55.88 601 THR C N 1
ATOM 6192 C CA . THR B 2 601 ? 144.039 138.917 145.566 1.00 55.88 601 THR C CA 1
ATOM 6193 C C . THR B 2 601 ? 142.975 139.039 144.486 1.00 55.88 601 THR C C 1
ATOM 6194 O O . THR B 2 601 ? 142.815 140.128 143.926 1.00 55.88 601 THR C O 1
ATOM 6198 N N . ASN B 2 602 ? 142.248 137.966 144.176 1.00 54.16 602 ASN C N 1
ATOM 6199 C CA . ASN B 2 602 ? 141.248 138.007 143.117 1.00 54.16 602 ASN C CA 1
ATOM 6200 C C . ASN B 2 602 ? 139.883 137.508 143.571 1.00 54.16 602 ASN C C 1
ATOM 6201 O O . ASN B 2 602 ? 138.995 137.329 142.731 1.00 54.16 602 ASN C O 1
ATOM 6206 N N . VAL B 2 603 ? 139.693 137.276 144.869 1.00 54.52 603 VAL C N 1
ATOM 6207 C CA . VAL B 2 603 ? 138.394 136.844 145.361 1.00 54.52 603 VAL C CA 1
ATOM 6208 C C . VAL B 2 603 ? 137.408 138.002 145.282 1.00 54.52 603 VAL C C 1
ATOM 6209 O O . VAL B 2 603 ? 137.782 139.178 145.368 1.00 54.52 603 VAL C O 1
ATOM 6213 N N . GLN B 2 604 ? 136.140 137.671 145.081 1.00 53.26 604 GLN C N 1
ATOM 6214 C CA . GLN B 2 604 ? 135.076 138.662 145.009 1.00 53.26 604 GLN C CA 1
ATOM 6215 C C . GLN B 2 604 ? 134.039 138.503 146.106 1.00 53.26 604 GLN C C 1
ATOM 6216 O O . GLN B 2 604 ? 133.557 139.503 146.640 1.00 53.26 604 GLN C O 1
ATOM 6222 N N . ILE B 2 605 ? 133.685 137.273 146.461 1.00 52.67 605 ILE C N 1
ATOM 6223 C CA . ILE B 2 605 ? 132.786 136.994 147.575 1.00 52.67 605 ILE C CA 1
ATOM 6224 C C . ILE B 2 605 ? 133.614 136.381 148.693 1.00 52.67 605 ILE C C 1
ATOM 6225 O O . ILE B 2 605 ? 134.264 135.348 148.500 1.00 52.67 605 ILE C O 1
ATOM 6230 N N . PHE B 2 606 ? 133.596 137.018 149.862 1.00 53.09 606 PHE C N 1
ATOM 6231 C CA . PHE B 2 606 ? 134.335 136.564 151.039 1.00 53.09 606 PHE C CA 1
ATOM 6232 C C . PHE B 2 606 ? 133.367 136.547 152.218 1.00 53.09 606 PHE C C 1
ATOM 6233 O O . PHE B 2 606 ? 133.298 137.507 152.988 1.00 53.09 606 PHE C O 1
ATOM 6241 N N . TYR B 2 607 ? 132.636 135.449 152.374 1.00 54.57 607 TYR C N 1
ATOM 6242 C CA . TYR B 2 607 ? 131.626 135.322 153.415 1.00 54.57 607 TYR C CA 1
ATOM 6243 C C . TYR B 2 607 ? 132.166 134.460 154.549 1.00 54.57 607 TYR C C 1
ATOM 6244 O O . TYR B 2 607 ? 132.587 133.322 154.321 1.00 54.57 607 TYR C O 1
ATOM 6253 N N . LEU B 2 608 ? 132.153 135.006 155.767 1.00 55.68 608 LEU C N 1
ATOM 6254 C CA . LEU B 2 608 ? 132.676 134.305 156.932 1.00 55.68 608 LEU C CA 1
ATOM 6255 C C . LEU B 2 608 ? 131.797 134.511 158.160 1.00 55.68 608 LEU C C 1
ATOM 6256 O O . LEU B 2 608 ? 132.284 134.420 159.292 1.00 55.68 608 LEU C O 1
ATOM 6261 N N . HIS B 2 609 ? 130.514 134.781 157.968 1.00 57.21 609 HIS C N 1
ATOM 6262 C CA . HIS B 2 609 ? 129.672 135.182 159.084 1.00 57.21 609 HIS C CA 1
ATOM 6263 C C . HIS B 2 609 ? 129.042 133.973 159.767 1.00 57.21 609 HIS C C 1
ATOM 6264 O O . HIS B 2 609 ? 128.943 132.885 159.197 1.00 57.21 609 HIS C O 1
ATOM 6271 N N . LYS B 2 610 ? 128.627 134.185 161.019 1.00 57.77 610 LYS C N 1
ATOM 6272 C CA . LYS B 2 610 ? 128.088 133.133 161.885 1.00 57.77 610 LYS C CA 1
ATOM 6273 C C . LYS B 2 610 ? 129.125 132.045 162.157 1.00 57.77 610 LYS C C 1
ATOM 6274 O O . LYS B 2 610 ? 128.860 130.853 161.998 1.00 57.77 610 LYS C O 1
ATOM 6280 N N . ASN B 2 611 ? 130.315 132.459 162.571 1.00 59.32 611 ASN C N 1
ATOM 6281 C CA . ASN B 2 611 ? 131.388 131.562 162.976 1.00 59.32 611 ASN C CA 1
ATOM 6282 C C . ASN B 2 611 ? 131.955 132.042 164.312 1.00 59.32 611 ASN C C 1
ATOM 6283 O O . ASN B 2 611 ? 131.377 132.903 164.981 1.00 59.32 611 ASN C O 1
ATOM 6288 N N . GLN B 2 612 ? 133.096 131.478 164.701 1.00 61.26 612 GLN C N 1
ATOM 6289 C CA . GLN B 2 612 ? 133.728 131.811 165.971 1.00 61.26 612 GLN C CA 1
ATOM 6290 C C . GLN B 2 612 ? 135.152 132.329 165.788 1.00 61.26 612 GLN C C 1
ATOM 6291 O O . GLN B 2 612 ? 136.018 132.084 166.630 1.00 61.26 612 GLN C O 1
ATOM 6297 N N . PHE B 2 613 ? 135.412 133.046 164.698 1.00 59.61 613 PHE C N 1
ATOM 6298 C CA . PHE B 2 613 ? 136.718 133.662 164.512 1.00 59.61 613 PHE C CA 1
ATOM 6299 C C . PHE B 2 613 ? 136.944 134.745 165.557 1.00 59.61 613 PHE C C 1
ATOM 6300 O O . PHE B 2 613 ? 136.016 135.442 165.972 1.00 59.61 613 PHE C O 1
ATOM 6308 N N . PHE B 2 614 ? 138.196 134.886 165.983 1.00 60.80 614 PHE C N 1
ATOM 6309 C CA . PHE B 2 614 ? 138.564 135.922 166.933 1.00 60.80 614 PHE C CA 1
ATOM 6310 C C . PHE B 2 614 ? 139.920 136.498 166.560 1.00 60.80 614 PHE C C 1
ATOM 6311 O O . PHE B 2 614 ? 140.745 135.828 165.934 1.00 60.80 614 PHE C O 1
ATOM 6319 N N . GLY B 2 615 ? 140.140 137.750 166.948 1.00 60.49 615 GLY C N 1
ATOM 6320 C CA . GLY B 2 615 ? 141.399 138.422 166.736 1.00 60.49 615 GLY C CA 1
ATOM 6321 C C . GLY B 2 615 ? 141.190 139.737 166.027 1.00 60.49 615 GLY C C 1
ATOM 6322 O O . GLY B 2 615 ? 140.084 140.288 166.005 1.00 60.49 615 GLY C O 1
ATOM 6323 N N . SER B 2 616 ? 142.268 140.246 165.446 1.00 60.95 616 SER C N 1
ATOM 6324 C CA . SER B 2 616 ? 142.240 141.481 164.682 1.00 60.95 616 SER C CA 1
ATOM 6325 C C . SER B 2 616 ? 142.151 141.178 163.193 1.00 60.95 616 SER C C 1
ATOM 6326 O O . SER B 2 616 ? 142.523 140.097 162.730 1.00 60.95 616 SER C O 1
ATOM 6329 N N . ILE B 2 617 ? 141.652 142.155 162.440 1.00 62.88 617 ILE C N 1
ATOM 6330 C CA . ILE B 2 617 ? 141.485 141.993 161.002 1.00 62.88 617 ILE C CA 1
ATOM 6331 C C . ILE B 2 617 ? 142.418 142.951 160.276 1.00 62.88 617 ILE C C 1
ATOM 6332 O O . ILE B 2 617 ? 142.107 143.431 159.181 1.00 62.88 617 ILE C O 1
ATOM 6337 N N . SER B 2 618 ? 143.571 143.234 160.883 1.00 63.25 618 SER C N 1
ATOM 6338 C CA . SER B 2 618 ? 144.579 144.062 160.235 1.00 63.25 618 SER C CA 1
ATOM 6339 C C . SER B 2 618 ? 145.206 143.387 159.024 1.00 63.25 618 SER C C 1
ATOM 6340 O O . SER B 2 618 ? 145.877 144.065 158.240 1.00 63.25 618 SER C O 1
ATOM 6343 N N . SER B 2 619 ? 145.004 142.084 158.850 1.00 64.32 619 SER C N 1
ATOM 6344 C CA . SER B 2 619 ? 145.544 141.345 157.719 1.00 64.32 619 SER C CA 1
ATOM 6345 C C . SER B 2 619 ? 144.705 141.500 156.460 1.00 64.32 619 SER C C 1
ATOM 6346 O O . SER B 2 619 ? 144.936 140.784 155.482 1.00 64.32 619 SER C O 1
ATOM 6349 N N . ILE B 2 620 ? 143.739 142.411 156.465 1.00 65.09 620 ILE C N 1
ATOM 6350 C CA . ILE B 2 620 ? 142.902 142.670 155.304 1.00 65.09 620 ILE C CA 1
ATOM 6351 C C . ILE B 2 620 ? 143.425 143.867 154.503 1.00 65.09 620 ILE C C 1
ATOM 6352 O O . ILE B 2 620 ? 142.714 144.422 153.666 1.00 65.09 620 ILE C O 1
ATOM 6357 N N . CYS B 2 621 ? 144.681 144.239 154.720 1.00 73.23 621 CYS C N 1
ATOM 6358 C CA . CYS B 2 621 ? 145.256 145.481 154.223 1.00 73.23 621 CYS C CA 1
ATOM 6359 C C . CYS B 2 621 ? 146.499 145.285 153.376 1.00 73.23 621 CYS C C 1
ATOM 6360 O O . CYS B 2 621 ? 146.689 146.008 152.396 1.00 73.23 621 CYS C O 1
ATOM 6363 N N . LYS B 2 622 ? 147.350 144.322 153.730 1.00 74.18 622 LYS C N 1
ATOM 6364 C CA . LYS B 2 622 ? 148.690 144.251 153.162 1.00 74.18 622 LYS C CA 1
ATOM 6365 C C . LYS B 2 622 ? 148.685 143.998 151.661 1.00 74.18 622 LYS C C 1
ATOM 6366 O O . LYS B 2 622 ? 149.698 144.250 151.001 1.00 74.18 622 LYS C O 1
ATOM 6372 N N . SER B 2 623 ? 147.580 143.511 151.104 1.00 69.49 623 SER C N 1
ATOM 6373 C CA . SER B 2 623 ? 147.499 143.234 149.679 1.00 69.49 623 SER C CA 1
ATOM 6374 C C . SER B 2 623 ? 146.224 143.830 149.105 1.00 69.49 623 SER C C 1
ATOM 6375 O O . SER B 2 623 ? 145.162 143.769 149.730 1.00 69.49 623 SER C O 1
ATOM 6378 N N . THR B 2 624 ? 146.338 144.409 147.914 1.00 64.10 624 THR C N 1
ATOM 6379 C CA . THR B 2 624 ? 145.159 144.865 147.194 1.00 64.10 624 THR C CA 1
ATOM 6380 C C . THR B 2 624 ? 144.315 143.671 146.771 1.00 64.10 624 THR C C 1
ATOM 6381 O O . THR B 2 624 ? 144.839 142.608 146.425 1.00 64.10 624 THR C O 1
ATOM 6385 N N . THR B 2 625 ? 142.998 143.839 146.820 1.00 60.55 625 THR C N 1
ATOM 6386 C CA . THR B 2 625 ? 142.076 142.748 146.553 1.00 60.55 625 THR C CA 1
ATOM 6387 C C . THR B 2 625 ? 140.952 143.220 145.644 1.00 60.55 625 THR C C 1
ATOM 6388 O O . THR B 2 625 ? 140.641 144.411 145.564 1.00 60.55 625 THR C O 1
ATOM 6392 N N . GLY B 2 626 ? 140.353 142.260 144.950 1.00 57.76 626 GLY C N 1
ATOM 6393 C CA . GLY B 2 626 ? 139.227 142.531 144.082 1.00 57.76 626 GLY C CA 1
ATOM 6394 C C . GLY B 2 626 ? 137.910 142.195 144.746 1.00 57.76 626 GLY C C 1
ATOM 6395 O O . GLY B 2 626 ? 136.910 141.946 144.068 1.00 57.76 626 GLY C O 1
ATOM 6396 N N . ALA B 2 627 ? 137.908 142.172 146.076 1.00 56.16 627 ALA C N 1
ATOM 6397 C CA . ALA B 2 627 ? 136.709 141.813 146.817 1.00 56.16 627 ALA C CA 1
ATOM 6398 C C . ALA B 2 627 ? 135.604 142.832 146.584 1.00 56.16 627 ALA C C 1
ATOM 6399 O O . ALA B 2 627 ? 135.846 144.040 146.540 1.00 56.16 627 ALA C O 1
ATOM 6401 N N . THR B 2 628 ? 134.380 142.332 146.426 1.00 55.11 628 THR C N 1
ATOM 6402 C CA . THR B 2 628 ? 133.217 143.179 146.235 1.00 55.11 628 THR C CA 1
ATOM 6403 C C . THR B 2 628 ? 132.128 142.950 147.268 1.00 55.11 628 THR C C 1
ATOM 6404 O O . THR B 2 628 ? 131.209 143.770 147.361 1.00 55.11 628 THR C O 1
ATOM 6408 N N . SER B 2 629 ? 132.203 141.873 148.046 1.00 54.75 629 SER C N 1
ATOM 6409 C CA . SER B 2 629 ? 131.196 141.601 149.066 1.00 54.75 629 SER C CA 1
ATOM 6410 C C . SER B 2 629 ? 131.834 140.713 150.122 1.00 54.75 629 SER C C 1
ATOM 6411 O O . SER B 2 629 ? 132.079 139.531 149.864 1.00 54.75 629 SER C O 1
ATOM 6414 N N . LEU B 2 630 ? 132.105 141.273 151.296 1.00 54.68 630 LEU C N 1
ATOM 6415 C CA . LEU B 2 630 ? 132.651 140.513 152.410 1.00 54.68 630 LEU C CA 1
ATOM 6416 C C . LEU B 2 630 ? 131.717 140.629 153.604 1.00 54.68 630 LEU C C 1
ATOM 6417 O O . LEU B 2 630 ? 131.144 141.693 153.858 1.00 54.68 630 LEU C O 1
ATOM 6422 N N . ASP B 2 631 ? 131.555 139.524 154.323 1.00 56.83 631 ASP C N 1
ATOM 6423 C CA . ASP B 2 631 ? 130.662 139.452 155.474 1.00 56.83 631 ASP C CA 1
ATOM 6424 C C . ASP B 2 631 ? 131.431 138.831 156.631 1.00 56.83 631 ASP C C 1
ATOM 6425 O O . ASP B 2 631 ? 131.740 137.636 156.604 1.00 56.83 631 ASP C O 1
ATOM 6430 N N . LEU B 2 632 ? 131.737 139.641 157.643 1.00 55.73 632 LEU C N 1
ATOM 6431 C CA . LEU B 2 632 ? 132.438 139.192 158.838 1.00 55.73 632 LEU C CA 1
ATOM 6432 C C . LEU B 2 632 ? 131.547 139.229 160.072 1.00 55.73 632 LEU C C 1
ATOM 6433 O O . LEU B 2 632 ? 132.052 139.207 161.199 1.00 55.73 632 LEU C O 1
ATOM 6438 N N . SER B 2 633 ? 130.233 139.285 159.882 1.00 56.93 633 SER C N 1
ATOM 6439 C CA . SER B 2 633 ? 129.321 139.528 160.985 1.00 56.93 633 SER C CA 1
ATOM 6440 C C . SER B 2 633 ? 129.188 138.288 161.866 1.00 56.93 633 SER C C 1
ATOM 6441 O O . SER B 2 633 ? 129.589 137.181 161.501 1.00 56.93 633 SER C O 1
ATOM 6444 N N . HIS B 2 634 ? 128.620 138.500 163.054 1.00 57.70 634 HIS C N 1
ATOM 6445 C CA . HIS B 2 634 ? 128.345 137.428 164.009 1.00 57.70 634 HIS C CA 1
ATOM 6446 C C . HIS B 2 634 ? 129.605 136.631 164.338 1.00 57.70 634 HIS C C 1
ATOM 6447 O O . HIS B 2 634 ? 129.587 135.403 164.433 1.00 57.70 634 HIS C O 1
ATOM 6454 N N . ASN B 2 635 ? 130.713 137.344 164.516 1.00 59.05 635 ASN C N 1
ATOM 6455 C CA . ASN B 2 635 ? 131.973 136.728 164.911 1.00 59.05 635 ASN C CA 1
ATOM 6456 C C . ASN B 2 635 ? 132.514 137.417 166.156 1.00 59.05 635 ASN C C 1
ATOM 6457 O O . ASN B 2 635 ? 131.809 138.215 166.781 1.00 59.05 635 ASN C O 1
ATOM 6462 N N . GLN B 2 636 ? 133.758 137.121 166.527 1.00 61.24 636 GLN C N 1
ATOM 6463 C CA . GLN B 2 636 ? 134.359 137.702 167.721 1.00 61.24 636 GLN C CA 1
ATOM 6464 C C . GLN B 2 636 ? 135.595 138.538 167.405 1.00 61.24 636 GLN C C 1
ATOM 6465 O O . GLN B 2 636 ? 136.469 138.687 168.263 1.00 61.24 636 GLN C O 1
ATOM 6471 N N . PHE B 2 637 ? 135.689 139.082 166.194 1.00 59.25 637 PHE C N 1
ATOM 6472 C CA . PHE B 2 637 ? 136.802 139.957 165.854 1.00 59.25 637 PHE C CA 1
ATOM 6473 C C . PHE B 2 637 ? 136.802 141.179 166.758 1.00 59.25 637 PHE C C 1
ATOM 6474 O O . PHE B 2 637 ? 135.770 141.830 166.943 1.00 59.25 637 PHE C O 1
ATOM 6482 N N . SER B 2 638 ? 137.964 141.499 167.311 1.00 59.88 638 SER C N 1
ATOM 6483 C CA . SER B 2 638 ? 138.117 142.610 168.235 1.00 59.88 638 SER C CA 1
ATOM 6484 C C . SER B 2 638 ? 139.131 143.605 167.678 1.00 59.88 638 SER C C 1
ATOM 6485 O O . SER B 2 638 ? 139.588 143.493 166.539 1.00 59.88 638 SER C O 1
ATOM 6488 N N . GLY B 2 639 ? 139.475 144.592 168.498 1.00 61.38 639 GLY C N 1
ATOM 6489 C CA . GLY B 2 639 ? 140.511 145.540 168.160 1.00 61.38 639 GLY C CA 1
ATOM 6490 C C . GLY B 2 639 ? 140.008 146.686 167.305 1.00 61.38 639 GLY C C 1
ATOM 6491 O O . GLY B 2 639 ? 138.871 146.714 166.835 1.00 61.38 639 GLY C O 1
ATOM 6492 N N . GLU B 2 640 ? 140.893 147.656 167.105 1.00 63.83 640 GLU C N 1
ATOM 6493 C CA . GLU B 2 640 ? 140.563 148.817 166.294 1.00 63.83 640 GLU C CA 1
ATOM 6494 C C . GLU B 2 640 ? 140.542 148.446 164.817 1.00 63.83 640 GLU C C 1
ATOM 6495 O O . GLU B 2 640 ? 141.302 147.589 164.362 1.00 63.83 640 GLU C O 1
ATOM 6501 N N . LEU B 2 641 ? 139.661 149.092 164.074 1.00 63.11 641 LEU C N 1
ATOM 6502 C CA . LEU B 2 641 ? 139.520 148.821 162.650 1.00 63.11 641 LEU C CA 1
ATOM 6503 C C . LEU B 2 641 ? 140.691 149.437 161.891 1.00 63.11 641 LEU C C 1
ATOM 6504 O O . LEU B 2 641 ? 141.036 150.597 162.133 1.00 63.11 641 LEU C O 1
ATOM 6509 N N . PRO B 2 642 ? 141.326 148.701 160.981 1.00 64.95 642 PRO C N 1
ATOM 6510 C CA . PRO B 2 642 ? 142.511 149.231 160.301 1.00 64.95 642 PRO C CA 1
ATOM 6511 C C . PRO B 2 642 ? 142.175 150.344 159.320 1.00 64.95 642 PRO C C 1
ATOM 6512 O O . PRO B 2 642 ? 141.081 150.400 158.751 1.00 64.95 642 PRO C O 1
ATOM 6516 N N . ASP B 2 643 ? 143.144 151.235 159.123 1.00 66.55 643 ASP C N 1
ATOM 6517 C CA . ASP B 2 643 ? 143.020 152.339 158.172 1.00 66.55 643 ASP C CA 1
ATOM 6518 C C . ASP B 2 643 ? 143.699 151.958 156.857 1.00 66.55 643 ASP C C 1
ATOM 6519 O O . ASP B 2 643 ? 144.753 152.472 156.485 1.00 66.55 643 ASP C O 1
ATOM 6524 N N . CYS B 2 644 ? 143.060 151.027 156.148 1.00 68.40 644 CYS C N 1
ATOM 6525 C CA . CYS B 2 644 ? 143.667 150.440 154.960 1.00 68.40 644 CYS C CA 1
ATOM 6526 C C . CYS B 2 644 ? 142.669 150.196 153.837 1.00 68.40 644 CYS C C 1
ATOM 6527 O O . CYS B 2 644 ? 142.963 149.420 152.921 1.00 68.40 644 CYS C O 1
ATOM 6530 N N . TRP B 2 645 ? 141.501 150.820 153.877 1.00 63.80 645 TRP C N 1
ATOM 6531 C CA . TRP B 2 645 ? 140.430 150.460 152.960 1.00 63.80 645 TRP C CA 1
ATOM 6532 C C . TRP B 2 645 ? 140.573 151.102 151.589 1.00 63.80 645 TRP C C 1
ATOM 6533 O O . TRP B 2 645 ? 139.663 150.968 150.765 1.00 63.80 645 TRP C O 1
ATOM 6544 N N . MET B 2 646 ? 141.681 151.793 151.323 1.00 66.20 646 MET C N 1
ATOM 6545 C CA . MET B 2 646 ? 141.971 152.230 149.965 1.00 66.20 646 MET C CA 1
ATOM 6546 C C . MET B 2 646 ? 142.520 151.102 149.106 1.00 66.20 646 MET C C 1
ATOM 6547 O O . MET B 2 646 ? 142.486 151.205 147.876 1.00 66.20 646 MET C O 1
ATOM 6552 N N . ASN B 2 647 ? 143.018 150.033 149.724 1.00 68.00 647 ASN C N 1
ATOM 6553 C CA . ASN B 2 647 ? 143.494 148.868 148.993 1.00 68.00 647 ASN C CA 1
ATOM 6554 C C . ASN B 2 647 ? 142.364 147.959 148.534 1.00 68.00 647 ASN C C 1
ATOM 6555 O O . ASN B 2 647 ? 142.621 147.005 147.793 1.00 68.00 647 ASN C O 1
ATOM 6560 N N . ALA B 2 648 ? 141.129 148.225 148.954 1.00 62.00 648 ALA C N 1
ATOM 6561 C CA . ALA B 2 648 ? 139.956 147.455 148.544 1.00 62.00 648 ALA C CA 1
ATOM 6562 C C . ALA B 2 648 ? 138.877 148.456 148.152 1.00 62.00 648 ALA C C 1
ATOM 6563 O O . ALA B 2 648 ? 138.068 148.863 148.987 1.00 62.00 648 ALA C O 1
ATOM 6565 N N . THR B 2 649 ? 138.866 148.854 146.881 1.00 58.88 649 THR C N 1
ATOM 6566 C CA . THR B 2 649 ? 137.944 149.867 146.388 1.00 58.88 649 THR C CA 1
ATOM 6567 C C . THR B 2 649 ? 136.867 149.294 145.480 1.00 58.88 649 THR C C 1
ATOM 6568 O O . THR B 2 649 ? 136.110 150.059 144.874 1.00 58.88 649 THR C O 1
ATOM 6572 N N . ASN B 2 650 ? 136.777 147.973 145.366 1.00 57.37 650 ASN C N 1
ATOM 6573 C CA . ASN B 2 650 ? 135.735 147.332 144.581 1.00 57.37 650 ASN C CA 1
ATOM 6574 C C . ASN B 2 650 ? 134.569 146.872 145.441 1.00 57.37 650 ASN C C 1
ATOM 6575 O O . ASN B 2 650 ? 133.722 146.112 144.964 1.00 57.37 650 ASN C O 1
ATOM 6580 N N . LEU B 2 651 ? 134.506 147.315 146.692 1.00 55.86 651 LEU C N 1
ATOM 6581 C CA . LEU B 2 651 ? 133.504 146.816 147.621 1.00 55.86 651 LEU C CA 1
ATOM 6582 C C . LEU B 2 651 ? 132.113 147.311 147.255 1.00 55.86 651 LEU C C 1
ATOM 6583 O O . LEU B 2 651 ? 131.922 148.473 146.887 1.00 55.86 651 LEU C O 1
ATOM 6588 N N . ALA B 2 652 ? 131.135 146.416 147.364 1.00 54.79 652 ALA C N 1
ATOM 6589 C CA . ALA B 2 652 ? 129.728 146.758 147.220 1.00 54.79 652 ALA C CA 1
ATOM 6590 C C . ALA B 2 652 ? 128.980 146.661 148.538 1.00 54.79 652 ALA C C 1
ATOM 6591 O O . ALA B 2 652 ? 128.234 147.577 148.897 1.00 54.79 652 ALA C O 1
ATOM 6593 N N . VAL B 2 653 ? 129.166 145.571 149.278 1.00 53.47 653 VAL C N 1
ATOM 6594 C CA . VAL B 2 653 ? 128.605 145.426 150.612 1.00 53.47 653 VAL C CA 1
ATOM 6595 C C . VAL B 2 653 ? 129.742 145.114 151.572 1.00 53.47 653 VAL C C 1
ATOM 6596 O O . VAL B 2 653 ? 130.730 144.468 151.211 1.00 53.47 653 VAL C O 1
ATOM 6600 N N . LEU B 2 654 ? 129.611 145.605 152.799 1.00 53.99 654 LEU C N 1
ATOM 6601 C CA . LEU B 2 654 ? 130.624 145.412 153.828 1.00 53.99 654 LEU C CA 1
ATOM 6602 C C . LEU B 2 654 ? 129.914 145.237 155.159 1.00 53.99 654 LEU C C 1
ATOM 6603 O O . LEU B 2 654 ? 129.227 146.151 155.621 1.00 53.99 654 LEU C O 1
ATOM 6608 N N . ASN B 2 655 ? 130.077 144.066 155.769 1.00 56.09 655 ASN C N 1
ATOM 6609 C CA . ASN B 2 655 ? 129.343 143.690 156.972 1.00 56.09 655 ASN C CA 1
ATOM 6610 C C . ASN B 2 655 ? 130.332 143.419 158.098 1.00 56.09 655 ASN C C 1
ATOM 6611 O O . ASN B 2 655 ? 131.013 142.389 158.099 1.00 56.09 655 ASN C O 1
ATOM 6616 N N . LEU B 2 656 ? 130.407 144.344 159.052 1.00 58.39 656 LEU C N 1
ATOM 6617 C CA . LEU B 2 656 ? 131.246 144.182 160.231 1.00 58.39 656 LEU C CA 1
ATOM 6618 C C . LEU B 2 656 ? 130.395 144.275 161.489 1.00 58.39 656 LEU C C 1
ATOM 6619 O O . LEU B 2 656 ? 130.775 144.946 162.453 1.00 58.39 656 LEU C O 1
ATOM 6624 N N . ALA B 2 657 ? 129.246 143.610 161.490 1.00 59.61 657 ALA C N 1
ATOM 6625 C CA . ALA B 2 657 ? 128.259 143.759 162.546 1.00 59.61 657 ALA C CA 1
ATOM 6626 C C . ALA B 2 657 ? 128.351 142.629 163.564 1.00 59.61 657 ALA C C 1
ATOM 6627 O O . ALA B 2 657 ? 128.943 141.577 163.315 1.00 59.61 657 ALA C O 1
ATOM 6629 N N . TYR B 2 658 ? 127.750 142.874 164.730 1.00 60.04 658 TYR C N 1
ATOM 6630 C CA . TYR B 2 658 ? 127.641 141.884 165.802 1.00 60.04 658 TYR C CA 1
ATOM 6631 C C . TYR B 2 658 ? 129.004 141.328 166.204 1.00 60.04 658 TYR C C 1
ATOM 6632 O O . TYR B 2 658 ? 129.159 140.138 166.483 1.00 60.04 658 TYR C O 1
ATOM 6641 N N . ASN B 2 659 ? 130.001 142.201 166.237 1.00 60.57 659 ASN C N 1
ATOM 6642 C CA . ASN B 2 659 ? 131.327 141.887 166.748 1.00 60.57 659 ASN C CA 1
ATOM 6643 C C . ASN B 2 659 ? 131.625 142.813 167.925 1.00 60.57 659 ASN C C 1
ATOM 6644 O O . ASN B 2 659 ? 130.763 143.570 168.379 1.00 60.57 659 ASN C O 1
ATOM 6649 N N . ASN B 2 660 ? 132.855 142.748 168.427 1.00 65.38 660 ASN C N 1
ATOM 6650 C CA . ASN B 2 660 ? 133.285 143.701 169.442 1.00 65.38 660 ASN C CA 1
ATOM 6651 C C . ASN B 2 660 ? 134.467 144.542 168.976 1.00 65.38 660 ASN C C 1
ATOM 6652 O O . ASN B 2 660 ? 135.447 144.712 169.707 1.00 65.38 660 ASN C O 1
ATOM 6657 N N . PHE B 2 661 ? 134.373 145.077 167.761 1.00 60.96 661 PHE C N 1
ATOM 6658 C CA . PHE B 2 661 ? 135.297 146.111 167.328 1.00 60.96 661 PHE C CA 1
ATOM 6659 C C . PHE B 2 661 ? 135.179 147.332 168.234 1.00 60.96 661 PHE C C 1
ATOM 6660 O O . PHE B 2 661 ? 134.214 147.493 168.984 1.00 60.96 661 PHE C O 1
ATOM 6668 N N . SER B 2 662 ? 136.175 148.206 168.152 1.00 62.31 662 SER C N 1
ATOM 6669 C CA . SER B 2 662 ? 136.231 149.364 169.029 1.00 62.31 662 SER C CA 1
ATOM 6670 C C . SER B 2 662 ? 137.002 150.477 168.337 1.00 62.31 662 SER C C 1
ATOM 6671 O O . SER B 2 662 ? 137.692 150.258 167.338 1.00 62.31 662 SER C O 1
ATOM 6674 N N . GLY B 2 663 ? 136.871 151.682 168.878 1.00 62.54 663 GLY C N 1
ATOM 6675 C CA . GLY B 2 663 ? 137.607 152.822 168.376 1.00 62.54 663 GLY C CA 1
ATOM 6676 C C . GLY B 2 663 ? 136.879 153.573 167.282 1.00 62.54 663 GLY C C 1
ATOM 6677 O O . GLY B 2 663 ? 135.758 153.252 166.878 1.00 62.54 663 GLY C O 1
ATOM 6678 N N . LYS B 2 664 ? 137.552 154.611 166.793 1.00 63.90 664 LYS C N 1
ATOM 6679 C CA . LYS B 2 664 ? 136.987 155.463 165.759 1.00 63.90 664 LYS C CA 1
ATOM 6680 C C . LYS B 2 664 ? 136.927 154.730 164.425 1.00 63.90 664 LYS C C 1
ATOM 6681 O O . LYS B 2 664 ? 137.719 153.827 164.149 1.00 63.90 664 LYS C O 1
ATOM 6687 N N . LEU B 2 665 ? 135.969 155.125 163.595 1.00 63.79 665 LEU C N 1
ATOM 6688 C CA . LEU B 2 665 ? 135.907 154.594 162.245 1.00 63.79 665 LEU C CA 1
ATOM 6689 C C . LEU B 2 665 ? 137.034 155.190 161.406 1.00 63.79 665 LEU C C 1
ATOM 6690 O O . LEU B 2 665 ? 137.277 156.400 161.463 1.00 63.79 665 LEU C O 1
ATOM 6695 N N . PRO B 2 666 ? 137.742 154.376 160.630 1.00 63.23 666 PRO C N 1
ATOM 6696 C CA . PRO B 2 666 ? 138.859 154.898 159.840 1.00 63.23 666 PRO C CA 1
ATOM 6697 C C . PRO B 2 666 ? 138.397 155.876 158.774 1.00 63.23 666 PRO C C 1
ATOM 6698 O O . PRO B 2 666 ? 137.291 155.775 158.238 1.00 63.23 666 PRO C O 1
ATOM 6702 N N . GLN B 2 667 ? 139.270 156.838 158.470 1.00 62.50 667 GLN C N 1
ATOM 6703 C CA . GLN B 2 667 ? 138.991 157.778 157.391 1.00 62.50 667 GLN C CA 1
ATOM 6704 C C . GLN B 2 667 ? 138.994 157.089 156.036 1.00 62.50 667 GLN C C 1
ATOM 6705 O O . GLN B 2 667 ? 138.273 157.512 155.125 1.00 62.50 667 GLN C O 1
ATOM 6711 N N . SER B 2 668 ? 139.786 156.026 155.888 1.00 64.01 668 SER C N 1
ATOM 6712 C CA . SER B 2 668 ? 139.903 155.347 154.605 1.00 64.01 668 SER C CA 1
ATOM 6713 C C . SER B 2 668 ? 138.577 154.776 154.127 1.00 64.01 668 SER C C 1
ATOM 6714 O O . SER B 2 668 ? 138.429 154.503 152.931 1.00 64.01 668 SER C O 1
ATOM 6717 N N . LEU B 2 669 ? 137.609 154.599 155.028 1.00 63.95 669 LEU C N 1
ATOM 6718 C CA . LEU B 2 669 ? 136.286 154.143 154.620 1.00 63.95 669 LEU C CA 1
ATOM 6719 C C . LEU B 2 669 ? 135.638 155.095 153.627 1.00 63.95 669 LEU C C 1
ATOM 6720 O O . LEU B 2 669 ? 134.728 154.688 152.897 1.00 63.95 669 LEU C O 1
ATOM 6725 N N . GLY B 2 670 ? 136.083 156.350 153.583 1.00 62.45 670 GLY C N 1
ATOM 6726 C CA . GLY B 2 670 ? 135.563 157.292 152.613 1.00 62.45 670 GLY C CA 1
ATOM 6727 C C . GLY B 2 670 ? 136.061 157.080 151.201 1.00 62.45 670 GLY C C 1
ATOM 6728 O O . GLY B 2 670 ? 135.528 157.704 150.278 1.00 62.45 670 GLY C O 1
ATOM 6729 N N . SER B 2 671 ? 137.060 156.223 151.010 1.00 61.62 671 SER C N 1
ATOM 6730 C CA . SER B 2 671 ? 137.585 155.930 149.686 1.00 61.62 671 SER C CA 1
ATOM 6731 C C . SER B 2 671 ? 136.821 154.820 148.980 1.00 61.62 671 SER C C 1
ATOM 6732 O O . SER B 2 671 ? 137.161 154.480 147.844 1.00 61.62 671 SER C O 1
ATOM 6735 N N . LEU B 2 672 ? 135.807 154.245 149.623 1.00 60.56 672 LEU C N 1
ATOM 6736 C CA . LEU B 2 672 ? 134.993 153.190 149.023 1.00 60.56 672 LEU C CA 1
ATOM 6737 C C . LEU B 2 672 ? 133.931 153.844 148.146 1.00 60.56 672 LEU C C 1
ATOM 6738 O O . LEU B 2 672 ? 132.773 154.021 148.531 1.00 60.56 672 LEU C O 1
ATOM 6743 N N . THR B 2 673 ? 134.347 154.214 146.934 1.00 61.71 673 THR C N 1
ATOM 6744 C CA . THR B 2 673 ? 133.445 154.902 146.019 1.00 61.71 673 THR C CA 1
ATOM 6745 C C . THR B 2 673 ? 132.325 153.987 145.540 1.00 61.71 673 THR C C 1
ATOM 6746 O O . THR B 2 673 ? 131.222 154.460 145.246 1.00 61.71 673 THR C O 1
ATOM 6750 N N . ASN B 2 674 ? 132.578 152.686 145.475 1.00 59.28 674 ASN C N 1
ATOM 6751 C CA . ASN B 2 674 ? 131.612 151.726 144.965 1.00 59.28 674 ASN C CA 1
ATOM 6752 C C . ASN B 2 674 ? 130.650 151.227 146.033 1.00 59.28 674 ASN C C 1
ATOM 6753 O O . ASN B 2 674 ? 129.794 150.392 145.731 1.00 59.28 674 ASN C O 1
ATOM 6758 N N . LEU B 2 675 ? 130.774 151.711 147.265 1.00 58.13 675 LEU C N 1
ATOM 6759 C CA . LEU B 2 675 ? 130.007 151.159 148.371 1.00 58.13 675 LEU C CA 1
ATOM 6760 C C . LEU B 2 675 ? 128.520 151.440 148.206 1.00 58.13 675 LEU C C 1
ATOM 6761 O O . LEU B 2 675 ? 128.118 152.527 147.784 1.00 58.13 675 LEU C O 1
ATOM 6766 N N . GLU B 2 676 ? 127.703 150.445 148.539 1.00 57.39 676 GLU C N 1
ATOM 6767 C CA . GLU B 2 676 ? 126.258 150.602 148.499 1.00 57.39 676 GLU C CA 1
ATOM 6768 C C . GLU B 2 676 ? 125.554 150.048 149.728 1.00 57.39 676 GLU C C 1
ATOM 6769 O O . GLU B 2 676 ? 124.339 150.224 149.848 1.00 57.39 676 GLU C O 1
ATOM 6775 N N . ALA B 2 677 ? 126.269 149.397 150.642 1.00 54.78 677 ALA C N 1
ATOM 6776 C CA . ALA B 2 677 ? 125.667 148.861 151.858 1.00 54.78 677 ALA C CA 1
ATOM 6777 C C . ALA B 2 677 ? 126.734 148.788 152.935 1.00 54.78 677 ALA C C 1
ATOM 6778 O O . ALA B 2 677 ? 127.704 148.038 152.795 1.00 54.78 677 ALA C O 1
ATOM 6780 N N . LEU B 2 678 ? 126.560 149.562 153.999 1.00 55.64 678 LEU C N 1
ATOM 6781 C CA . LEU B 2 678 ? 127.474 149.564 155.136 1.00 55.64 678 LEU C CA 1
ATOM 6782 C C . LEU B 2 678 ? 126.724 149.039 156.354 1.00 55.64 678 LEU C C 1
ATOM 6783 O O . LEU B 2 678 ? 125.828 149.710 156.875 1.00 55.64 678 LEU C O 1
ATOM 6788 N N . TYR B 2 679 ? 127.092 147.844 156.804 1.00 57.79 679 TYR C N 1
ATOM 6789 C CA . TYR B 2 679 ? 126.481 147.194 157.960 1.00 57.79 679 TYR C CA 1
ATOM 6790 C C . TYR B 2 679 ? 127.514 147.172 159.082 1.00 57.79 679 TYR C C 1
ATOM 6791 O O . TYR B 2 679 ? 128.316 146.244 159.183 1.00 57.79 679 TYR C O 1
ATOM 6800 N N . MET B 2 680 ? 127.490 148.197 159.929 1.00 61.93 680 MET C N 1
ATOM 6801 C CA . MET B 2 680 ? 128.418 148.308 161.053 1.00 61.93 680 MET C CA 1
ATOM 6802 C C . MET B 2 680 ? 127.594 148.616 162.297 1.00 61.93 680 MET C C 1
ATOM 6803 O O . MET B 2 680 ? 127.429 149.780 162.668 1.00 61.93 680 MET C O 1
ATOM 6808 N N . ARG B 2 681 ? 127.086 147.572 162.948 1.00 61.44 681 ARG C N 1
ATOM 6809 C CA . ARG B 2 681 ? 126.191 147.747 164.079 1.00 61.44 681 ARG C CA 1
ATOM 6810 C C . ARG B 2 681 ? 126.458 146.674 165.123 1.00 61.44 681 ARG C C 1
ATOM 6811 O O . ARG B 2 681 ? 127.082 145.647 164.845 1.00 61.44 681 ARG C O 1
ATOM 6819 N N . GLN B 2 682 ? 125.976 146.936 166.338 1.00 61.11 682 GLN C N 1
ATOM 6820 C CA . GLN B 2 682 ? 126.209 146.074 167.497 1.00 61.11 682 GLN C CA 1
ATOM 6821 C C . GLN B 2 682 ? 127.703 145.880 167.749 1.00 61.11 682 GLN C C 1
ATOM 6822 O O . GLN B 2 682 ? 128.187 144.767 167.956 1.00 61.11 682 GLN C O 1
ATOM 6828 N N . ASN B 2 683 ? 128.435 146.991 167.724 1.00 60.58 683 ASN C N 1
ATOM 6829 C CA . ASN B 2 683 ? 129.842 147.018 168.100 1.00 60.58 683 ASN C CA 1
ATOM 6830 C C . ASN B 2 683 ? 130.050 148.081 169.170 1.00 60.58 683 ASN C C 1
ATOM 6831 O O . ASN B 2 683 ? 129.078 148.587 169.738 1.00 60.58 683 ASN C O 1
ATOM 6836 N N . SER B 2 684 ? 131.300 148.423 169.460 1.00 61.32 684 SER C N 1
ATOM 6837 C CA . SER B 2 684 ? 131.627 149.392 170.501 1.00 61.32 684 SER C CA 1
ATOM 6838 C C . SER B 2 684 ? 132.510 150.503 169.948 1.00 61.32 684 SER C C 1
ATOM 6839 O O . SER B 2 684 ? 133.551 150.844 170.513 1.00 61.32 684 SER C O 1
ATOM 6842 N N . PHE B 2 685 ? 132.102 151.087 168.824 1.00 60.40 685 PHE C N 1
ATOM 6843 C CA . PHE B 2 685 ? 132.834 152.208 168.253 1.00 60.40 685 PHE C CA 1
ATOM 6844 C C . PHE B 2 685 ? 132.680 153.444 169.139 1.00 60.40 685 PHE C C 1
ATOM 6845 O O . PHE B 2 685 ? 132.041 153.416 170.194 1.00 60.40 685 PHE C O 1
ATOM 6853 N N . SER B 2 686 ? 133.286 154.547 168.709 1.00 62.46 686 SER C N 1
ATOM 6854 C CA . SER B 2 686 ? 133.251 155.784 169.478 1.00 62.46 686 SER C CA 1
ATOM 6855 C C . SER B 2 686 ? 133.687 156.932 168.578 1.00 62.46 686 SER C C 1
ATOM 6856 O O . SER B 2 686 ? 134.019 156.739 167.406 1.00 62.46 686 SER C O 1
ATOM 6859 N N . GLY B 2 687 ? 133.674 158.135 169.139 1.00 62.99 687 GLY C N 1
ATOM 6860 C CA . GLY B 2 687 ? 134.122 159.313 168.425 1.00 62.99 687 GLY C CA 1
ATOM 6861 C C . GLY B 2 687 ? 133.114 159.778 167.389 1.00 62.99 687 GLY C C 1
ATOM 6862 O O . GLY B 2 687 ? 132.037 159.214 167.213 1.00 62.99 687 GLY C O 1
ATOM 6863 N N . MET B 2 688 ? 133.493 160.842 166.687 1.00 63.55 688 MET C N 1
ATOM 6864 C CA . MET B 2 688 ? 132.684 161.346 165.590 1.00 63.55 688 MET C CA 1
ATOM 6865 C C . MET B 2 688 ? 132.782 160.390 164.405 1.00 63.55 688 MET C C 1
ATOM 6866 O O . MET B 2 688 ? 133.493 159.382 164.439 1.00 63.55 688 MET C O 1
ATOM 6871 N N . LEU B 2 689 ? 132.064 160.706 163.334 1.00 61.99 689 LEU C N 1
ATOM 6872 C CA . LEU B 2 689 ? 132.004 159.754 162.244 1.00 61.99 689 LEU C CA 1
ATOM 6873 C C . LEU B 2 689 ? 132.679 160.334 161.006 1.00 61.99 689 LEU C C 1
ATOM 6874 O O . LEU B 2 689 ? 132.477 161.509 160.684 1.00 61.99 689 LEU C O 1
ATOM 6879 N N . PRO B 2 690 ? 133.486 159.544 160.300 1.00 61.53 690 PRO C N 1
ATOM 6880 C CA . PRO B 2 690 ? 134.314 160.095 159.225 1.00 61.53 690 PRO C CA 1
ATOM 6881 C C . PRO B 2 690 ? 133.488 160.554 158.035 1.00 61.53 690 PRO C C 1
ATOM 6882 O O . PRO B 2 690 ? 132.322 160.195 157.866 1.00 61.53 690 PRO C O 1
ATOM 6886 N N . SER B 2 691 ? 134.125 161.365 157.196 1.00 63.62 691 SER C N 1
ATOM 6887 C CA . SER B 2 691 ? 133.466 161.969 156.041 1.00 63.62 691 SER C CA 1
ATOM 6888 C C . SER B 2 691 ? 133.328 160.925 154.942 1.00 63.62 691 SER C C 1
ATOM 6889 O O . SER B 2 691 ? 134.224 160.729 154.121 1.00 63.62 691 SER C O 1
ATOM 6892 N N . LEU B 2 692 ? 132.188 160.245 154.930 1.00 63.99 692 LEU C N 1
ATOM 6893 C CA . LEU B 2 692 ? 131.816 159.362 153.826 1.00 63.99 692 LEU C CA 1
ATOM 6894 C C . LEU B 2 692 ? 131.095 160.140 152.732 1.00 63.99 692 LEU C C 1
ATOM 6895 O O . LEU B 2 692 ? 130.009 159.774 152.290 1.00 63.99 692 LEU C O 1
ATOM 6900 N N . SER B 2 693 ? 131.711 161.233 152.283 1.00 65.67 693 SER C N 1
ATOM 6901 C CA . SER B 2 693 ? 131.051 162.120 151.332 1.00 65.67 693 SER C CA 1
ATOM 6902 C C . SER B 2 693 ? 131.012 161.503 149.941 1.00 65.67 693 SER C C 1
ATOM 6903 O O . SER B 2 693 ? 129.936 161.290 149.371 1.00 65.67 693 SER C O 1
ATOM 6906 N N . GLN B 2 694 ? 132.179 161.200 149.378 1.00 66.56 694 GLN C N 1
ATOM 6907 C CA . GLN B 2 694 ? 132.238 160.643 148.033 1.00 66.56 694 GLN C CA 1
ATOM 6908 C C . GLN B 2 694 ? 131.924 159.155 148.054 1.00 66.56 694 GLN C C 1
ATOM 6909 O O . GLN B 2 694 ? 132.709 158.339 147.562 1.00 66.56 694 GLN C O 1
ATOM 6915 N N . CYS B 2 695 ? 130.773 158.799 148.618 1.00 65.89 695 CYS C N 1
ATOM 6916 C CA . CYS B 2 695 ? 130.337 157.412 148.680 1.00 65.89 695 CYS C CA 1
ATOM 6917 C C . CYS B 2 695 ? 128.946 157.291 148.082 1.00 65.89 695 CYS C C 1
ATOM 6918 O O . CYS B 2 695 ? 128.053 156.690 148.685 1.00 65.89 695 CYS C O 1
ATOM 6921 N N . GLN B 2 696 ? 128.756 157.876 146.902 1.00 64.34 696 GLN C N 1
ATOM 6922 C CA . GLN B 2 696 ? 127.469 157.844 146.231 1.00 64.34 696 GLN C CA 1
ATOM 6923 C C . GLN B 2 696 ? 127.043 156.403 145.960 1.00 64.34 696 GLN C C 1
ATOM 6924 O O . GLN B 2 696 ? 127.814 155.453 146.113 1.00 64.34 696 GLN C O 1
ATOM 6930 N N . SER B 2 697 ? 125.786 156.254 145.550 1.00 61.68 697 SER C N 1
ATOM 6931 C CA . SER B 2 697 ? 125.140 154.958 145.362 1.00 61.68 697 SER C CA 1
ATOM 6932 C C . SER B 2 697 ? 125.066 154.160 146.658 1.00 61.68 697 SER C C 1
ATOM 6933 O O . SER B 2 697 ? 124.879 152.942 146.627 1.00 61.68 697 SER C O 1
ATOM 6936 N N . LEU B 2 698 ? 125.199 154.825 147.802 1.00 59.13 698 LEU C N 1
ATOM 6937 C CA . LEU B 2 698 ? 125.025 154.170 149.091 1.00 59.13 698 LEU C CA 1
ATOM 6938 C C . LEU B 2 698 ? 123.542 154.121 149.425 1.00 59.13 698 LEU C C 1
ATOM 6939 O O . LEU B 2 698 ? 122.891 155.165 149.540 1.00 59.13 698 LEU C O 1
ATOM 6944 N N . GLN B 2 699 ? 123.006 152.914 149.572 1.00 58.20 699 GLN C N 1
ATOM 6945 C CA . GLN B 2 699 ? 121.588 152.726 149.843 1.00 58.20 699 GLN C CA 1
ATOM 6946 C C . GLN B 2 699 ? 121.294 152.439 151.307 1.00 58.20 699 GLN C C 1
ATOM 6947 O O . GLN B 2 699 ? 120.293 152.928 151.838 1.00 58.20 699 GLN C O 1
ATOM 6953 N N . ILE B 2 700 ? 122.140 151.661 151.976 1.00 55.86 700 ILE C N 1
ATOM 6954 C CA . ILE B 2 700 ? 121.931 151.271 153.365 1.00 55.86 700 ILE C CA 1
ATOM 6955 C C . ILE B 2 700 ? 123.118 151.743 154.190 1.00 55.86 700 ILE C C 1
ATOM 6956 O O . ILE B 2 700 ? 124.271 151.474 153.840 1.00 55.86 700 ILE C O 1
ATOM 6961 N N . LEU B 2 701 ? 122.830 152.448 155.279 1.00 56.77 701 LEU C N 1
ATOM 6962 C CA . LEU B 2 701 ? 123.836 152.878 156.244 1.00 56.77 701 LEU C CA 1
ATOM 6963 C C . LEU B 2 701 ? 123.302 152.538 157.632 1.00 56.77 701 LEU C C 1
ATOM 6964 O O . LEU B 2 701 ? 122.540 153.312 158.218 1.00 56.77 701 LEU C O 1
ATOM 6969 N N . ASP B 2 702 ? 123.697 151.380 158.150 1.00 61.61 702 ASP C N 1
ATOM 6970 C CA . ASP B 2 702 ? 123.233 150.886 159.440 1.00 61.61 702 ASP C CA 1
ATOM 6971 C C . ASP B 2 702 ? 124.362 151.023 160.451 1.00 61.61 702 ASP C C 1
ATOM 6972 O O . ASP B 2 702 ? 125.447 150.467 160.253 1.00 61.61 702 ASP C O 1
ATOM 6977 N N . LEU B 2 703 ? 124.107 151.763 161.526 1.00 59.27 703 LEU C N 1
ATOM 6978 C CA . LEU B 2 703 ? 125.100 152.013 162.566 1.00 59.27 703 LEU C CA 1
ATOM 6979 C C . LEU B 2 703 ? 124.454 151.927 163.946 1.00 59.27 703 LEU C C 1
ATOM 6980 O O . LEU B 2 703 ? 124.659 152.780 164.809 1.00 59.27 703 LEU C O 1
ATOM 6985 N N . GLY B 2 704 ? 123.653 150.887 164.164 1.00 61.06 704 GLY C N 1
ATOM 6986 C CA . GLY B 2 704 ? 123.033 150.700 165.463 1.00 61.06 704 GLY C CA 1
ATOM 6987 C C . GLY B 2 704 ? 124.053 150.386 166.540 1.00 61.06 704 GLY C C 1
ATOM 6988 O O . GLY B 2 704 ? 125.117 149.825 166.282 1.00 61.06 704 GLY C O 1
ATOM 6989 N N . GLY B 2 705 ? 123.709 150.742 167.774 1.00 60.25 705 GLY C N 1
ATOM 6990 C CA . GLY B 2 705 ? 124.670 150.626 168.858 1.00 60.25 705 GLY C CA 1
ATOM 6991 C C . GLY B 2 705 ? 125.879 151.499 168.595 1.00 60.25 705 GLY C C 1
ATOM 6992 O O . GLY B 2 705 ? 125.761 152.664 168.206 1.00 60.25 705 GLY C O 1
ATOM 6993 N N . ASN B 2 706 ? 127.063 150.937 168.821 1.00 61.38 706 ASN C N 1
ATOM 6994 C CA . ASN B 2 706 ? 128.353 151.476 168.400 1.00 61.38 706 ASN C CA 1
ATOM 6995 C C . ASN B 2 706 ? 128.747 152.783 169.079 1.00 61.38 706 ASN C C 1
ATOM 6996 O O . ASN B 2 706 ? 129.780 153.348 168.714 1.00 61.38 706 ASN C O 1
ATOM 7001 N N . LYS B 2 707 ? 127.955 153.298 170.021 1.00 61.72 707 LYS C N 1
ATOM 7002 C CA . LYS B 2 707 ? 128.366 154.400 170.903 1.00 61.72 707 LYS C CA 1
ATOM 7003 C C . LYS B 2 707 ? 128.943 155.598 170.147 1.00 61.72 707 LYS C C 1
ATOM 7004 O O . LYS B 2 707 ? 129.817 156.300 170.658 1.00 61.72 707 LYS C O 1
ATOM 7010 N N . LEU B 2 708 ? 128.473 155.849 168.929 1.00 61.35 708 LEU C N 1
ATOM 7011 C CA . LEU B 2 708 ? 128.989 156.978 168.166 1.00 61.35 708 LEU C CA 1
ATOM 7012 C C . LEU B 2 708 ? 128.512 158.294 168.768 1.00 61.35 708 LEU C C 1
ATOM 7013 O O . LEU B 2 708 ? 127.395 158.402 169.278 1.00 61.35 708 LEU C O 1
ATOM 7018 N N . THR B 2 709 ? 129.377 159.302 168.710 1.00 62.17 709 THR C N 1
ATOM 7019 C CA . THR B 2 709 ? 129.086 160.601 169.294 1.00 62.17 709 THR C CA 1
ATOM 7020 C C . THR B 2 709 ? 129.248 161.693 168.248 1.00 62.17 709 THR C C 1
ATOM 7021 O O . THR B 2 709 ? 129.842 161.487 167.187 1.00 62.17 709 THR C O 1
ATOM 7025 N N . GLY B 2 710 ? 128.699 162.857 168.559 1.00 62.44 710 GLY C N 1
ATOM 7026 C CA . GLY B 2 710 ? 128.793 164.021 167.703 1.00 62.44 710 GLY C CA 1
ATOM 7027 C C . GLY B 2 710 ? 127.441 164.444 167.161 1.00 62.44 710 GLY C C 1
ATOM 7028 O O . GLY B 2 710 ? 126.430 163.761 167.308 1.00 62.44 710 GLY C O 1
ATOM 7029 N N . ARG B 2 711 ? 127.448 165.616 166.536 1.00 64.99 711 ARG C N 1
ATOM 7030 C CA . ARG B 2 711 ? 126.260 166.104 165.856 1.00 64.99 711 ARG C CA 1
ATOM 7031 C C . ARG B 2 711 ? 125.999 165.272 164.609 1.00 64.99 711 ARG C C 1
ATOM 7032 O O . ARG B 2 711 ? 126.903 164.641 164.057 1.00 64.99 711 ARG C O 1
ATOM 7040 N N . ILE B 2 712 ? 124.743 165.262 164.176 1.00 65.07 712 ILE C N 1
ATOM 7041 C CA . ILE B 2 712 ? 124.381 164.463 163.001 1.00 65.07 712 ILE C CA 1
ATOM 7042 C C . ILE B 2 712 ? 125.171 164.972 161.799 1.00 65.07 712 ILE C C 1
ATOM 7043 O O . ILE B 2 712 ? 125.305 166.199 161.618 1.00 65.07 712 ILE C O 1
ATOM 7048 N N . PRO B 2 713 ? 125.772 164.100 160.992 1.00 64.55 713 PRO C N 1
ATOM 7049 C CA . PRO B 2 713 ? 126.613 164.582 159.891 1.00 64.55 713 PRO C CA 1
ATOM 7050 C C . PRO B 2 713 ? 125.800 165.359 158.867 1.00 64.55 713 PRO C C 1
ATOM 7051 O O . PRO B 2 713 ? 124.787 164.879 158.357 1.00 64.55 713 PRO C O 1
ATOM 7055 N N . ALA B 2 714 ? 126.258 166.575 158.570 1.00 63.50 714 ALA C N 1
ATOM 7056 C CA . ALA B 2 714 ? 125.578 167.423 157.601 1.00 63.50 714 ALA C CA 1
ATOM 7057 C C . ALA B 2 714 ? 125.732 166.926 156.172 1.00 63.50 714 ALA C C 1
ATOM 7058 O O . ALA B 2 714 ? 124.965 167.352 155.304 1.00 63.50 714 ALA C O 1
ATOM 7060 N N . TRP B 2 715 ? 126.692 166.044 155.907 1.00 63.80 715 TRP C N 1
ATOM 7061 C CA . TRP B 2 715 ? 126.919 165.544 154.561 1.00 63.80 715 TRP C CA 1
ATOM 7062 C C . TRP B 2 715 ? 126.023 164.370 154.198 1.00 63.80 715 TRP C C 1
ATOM 7063 O O . TRP B 2 715 ? 126.069 163.912 153.052 1.00 63.80 715 TRP C O 1
ATOM 7074 N N . ILE B 2 716 ? 125.225 163.864 155.139 1.00 65.63 716 ILE C N 1
ATOM 7075 C CA . ILE B 2 716 ? 124.312 162.771 154.817 1.00 65.63 716 ILE C CA 1
ATOM 7076 C C . ILE B 2 716 ? 123.268 163.234 153.812 1.00 65.63 716 ILE C C 1
ATOM 7077 O O . ILE B 2 716 ? 122.983 162.543 152.827 1.00 65.63 716 ILE C O 1
ATOM 7082 N N . GLY B 2 717 ? 122.685 164.412 154.036 1.00 68.29 717 GLY C N 1
ATOM 7083 C CA . GLY B 2 717 ? 121.687 164.918 153.113 1.00 68.29 717 GLY C CA 1
ATOM 7084 C C . GLY B 2 717 ? 122.265 165.619 151.906 1.00 68.29 717 GLY C C 1
ATOM 7085 O O . GLY B 2 717 ? 121.637 165.642 150.843 1.00 68.29 717 GLY C O 1
ATOM 7086 N N . THR B 2 718 ? 123.458 166.200 152.043 1.00 65.92 718 THR C N 1
ATOM 7087 C CA . THR B 2 718 ? 124.051 166.950 150.941 1.00 65.92 718 THR C CA 1
ATOM 7088 C C . THR B 2 718 ? 124.542 166.023 149.836 1.00 65.92 718 THR C C 1
ATOM 7089 O O . THR B 2 718 ? 124.284 166.263 148.651 1.00 65.92 718 THR C O 1
ATOM 7093 N N . ASP B 2 719 ? 125.246 164.954 150.201 1.00 66.50 719 ASP C N 1
ATOM 7094 C CA . ASP B 2 719 ? 125.915 164.098 149.230 1.00 66.50 719 ASP C CA 1
ATOM 7095 C C . ASP B 2 719 ? 125.171 162.795 148.974 1.00 66.50 719 ASP C C 1
ATOM 7096 O O . ASP B 2 719 ? 124.895 162.458 147.820 1.00 66.50 719 ASP C O 1
ATOM 7101 N N . LEU B 2 720 ? 124.846 162.050 150.024 1.00 63.85 720 LEU C N 1
ATOM 7102 C CA . LEU B 2 720 ? 124.135 160.786 149.873 1.00 63.85 720 LEU C CA 1
ATOM 7103 C C . LEU B 2 720 ? 122.726 161.060 149.367 1.00 63.85 720 LEU C C 1
ATOM 7104 O O . LEU B 2 720 ? 121.884 161.584 150.103 1.00 63.85 720 LEU C O 1
ATOM 7109 N N . LEU B 2 721 ? 122.464 160.709 148.108 1.00 63.35 721 LEU C N 1
ATOM 7110 C CA . LEU B 2 721 ? 121.172 160.965 147.491 1.00 63.35 721 LEU C CA 1
ATOM 7111 C C . LEU B 2 721 ? 120.385 159.707 147.168 1.00 63.35 721 LEU C C 1
ATOM 7112 O O . LEU B 2 721 ? 119.169 159.796 146.975 1.00 63.35 721 LEU C O 1
ATOM 7117 N N . ASN B 2 722 ? 121.035 158.549 147.101 1.00 60.76 722 ASN C N 1
ATOM 7118 C CA . ASN B 2 722 ? 120.360 157.290 146.827 1.00 60.76 722 ASN C CA 1
ATOM 7119 C C . ASN B 2 722 ? 120.046 156.511 148.095 1.00 60.76 722 ASN C C 1
ATOM 7120 O O . ASN B 2 722 ? 119.664 155.340 148.012 1.00 60.76 722 ASN C O 1
ATOM 7125 N N . LEU B 2 723 ? 120.209 157.129 149.261 1.00 60.82 723 LEU C N 1
ATOM 7126 C CA . LEU B 2 723 ? 119.997 156.433 150.521 1.00 60.82 723 LEU C CA 1
ATOM 7127 C C . LEU B 2 723 ? 118.539 156.025 150.674 1.00 60.82 723 LEU C C 1
ATOM 7128 O O . LEU B 2 723 ? 117.623 156.802 150.394 1.00 60.82 723 LEU C O 1
ATOM 7133 N N . ARG B 2 724 ? 118.328 154.792 151.119 1.00 61.60 724 ARG C N 1
ATOM 7134 C CA . ARG B 2 724 ? 116.994 154.270 151.373 1.00 61.60 724 ARG C CA 1
ATOM 7135 C C . ARG B 2 724 ? 116.775 153.831 152.811 1.00 61.60 724 ARG C C 1
ATOM 7136 O O . ARG B 2 724 ? 115.635 153.853 153.277 1.00 61.60 724 ARG C O 1
ATOM 7144 N N . ILE B 2 725 ? 117.827 153.430 153.520 1.00 58.46 725 ILE C N 1
ATOM 7145 C CA . ILE B 2 725 ? 117.742 153.033 154.919 1.00 58.46 725 ILE C CA 1
ATOM 7146 C C . ILE B 2 725 ? 118.818 153.777 155.695 1.00 58.46 725 ILE C C 1
ATOM 7147 O O . ILE B 2 725 ? 119.988 153.780 155.298 1.00 58.46 725 ILE C O 1
ATOM 7152 N N . LEU B 2 726 ? 118.421 154.408 156.796 1.00 58.27 726 LEU C N 1
ATOM 7153 C CA . LEU B 2 726 ? 119.320 155.196 157.636 1.00 58.27 726 LEU C CA 1
ATOM 7154 C C . LEU B 2 726 ? 119.047 154.827 159.090 1.00 58.27 726 LEU C C 1
ATOM 7155 O O . LEU B 2 726 ? 118.088 155.318 159.691 1.00 58.27 726 LEU C O 1
ATOM 7160 N N . SER B 2 727 ? 119.890 153.966 159.656 1.00 60.06 727 SER C N 1
ATOM 7161 C CA . SER B 2 727 ? 119.704 153.438 161.006 1.00 60.06 727 SER C CA 1
ATOM 7162 C C . SER B 2 727 ? 120.841 153.927 161.895 1.00 60.06 727 SER C C 1
ATOM 7163 O O . SER B 2 727 ? 121.904 153.308 161.964 1.00 60.06 727 SER C O 1
ATOM 7166 N N . LEU B 2 728 ? 120.609 155.042 162.580 1.00 60.28 728 LEU C N 1
ATOM 7167 C CA . LEU B 2 728 ? 121.523 155.577 163.586 1.00 60.28 728 LEU C CA 1
ATOM 7168 C C . LEU B 2 728 ? 120.763 155.590 164.906 1.00 60.28 728 LEU C C 1
ATOM 7169 O O . LEU B 2 728 ? 120.210 156.613 165.312 1.00 60.28 728 LEU C O 1
ATOM 7174 N N . ARG B 2 729 ? 120.744 154.445 165.582 1.00 61.18 729 ARG C N 1
ATOM 7175 C CA . ARG B 2 729 ? 119.972 154.271 166.802 1.00 61.18 729 ARG C CA 1
ATOM 7176 C C . ARG B 2 729 ? 120.866 153.710 167.894 1.00 61.18 729 ARG C C 1
ATOM 7177 O O . ARG B 2 729 ? 121.848 153.014 167.619 1.00 61.18 729 ARG C O 1
ATOM 7185 N N . PHE B 2 730 ? 120.509 154.018 169.140 1.00 60.11 730 PHE C N 1
ATOM 7186 C CA . PHE B 2 730 ? 121.286 153.631 170.314 1.00 60.11 730 PHE C CA 1
ATOM 7187 C C . PHE B 2 730 ? 122.726 154.134 170.202 1.00 60.11 730 PHE C C 1
ATOM 7188 O O . PHE B 2 730 ? 123.696 153.378 170.265 1.00 60.11 730 PHE C O 1
ATOM 7196 N N . ASN B 2 731 ? 122.839 155.449 170.033 1.00 59.99 731 ASN C N 1
ATOM 7197 C CA . ASN B 2 731 ? 124.115 156.145 169.949 1.00 59.99 731 ASN C CA 1
ATOM 7198 C C . ASN B 2 731 ? 124.051 157.383 170.830 1.00 59.99 731 ASN C C 1
ATOM 7199 O O . ASN B 2 731 ? 123.129 157.521 171.640 1.00 59.99 731 ASN C O 1
ATOM 7204 N N . LYS B 2 732 ? 125.021 158.285 170.694 1.00 61.33 732 LYS C N 1
ATOM 7205 C CA . LYS B 2 732 ? 125.010 159.562 171.410 1.00 61.33 732 LYS C CA 1
ATOM 7206 C C . LYS B 2 732 ? 125.133 160.675 170.371 1.00 61.33 732 LYS C C 1
ATOM 7207 O O . LYS B 2 732 ? 126.216 161.208 170.135 1.00 61.33 732 LYS C O 1
ATOM 7213 N N . PHE B 2 733 ? 124.007 161.048 169.777 1.00 60.33 733 PHE C N 1
ATOM 7214 C CA . PHE B 2 733 ? 123.956 162.025 168.691 1.00 60.33 733 PHE C CA 1
ATOM 7215 C C . PHE B 2 733 ? 123.193 163.249 169.185 1.00 60.33 733 PHE C C 1
ATOM 7216 O O . PHE B 2 733 ? 121.970 163.326 169.062 1.00 60.33 733 PHE C O 1
ATOM 7224 N N . TYR B 2 734 ? 123.919 164.209 169.743 1.00 62.57 734 TYR C N 1
ATOM 7225 C CA . TYR B 2 734 ? 123.294 165.450 170.158 1.00 62.57 734 TYR C CA 1
ATOM 7226 C C . TYR B 2 734 ? 123.073 166.363 168.954 1.00 62.57 734 TYR C C 1
ATOM 7227 O O . TYR B 2 734 ? 123.625 166.158 167.872 1.00 62.57 734 TYR C O 1
ATOM 7236 N N . GLY B 2 735 ? 122.240 167.384 169.152 1.00 63.60 735 GLY C N 1
ATOM 7237 C CA . GLY B 2 735 ? 122.000 168.388 168.139 1.00 63.60 735 GLY C CA 1
ATOM 7238 C C . GLY B 2 735 ? 120.553 168.391 167.683 1.00 63.60 735 GLY C C 1
ATOM 7239 O O . GLY B 2 735 ? 119.636 168.129 168.470 1.00 63.60 735 GLY C O 1
ATOM 7240 N N . SER B 2 736 ? 120.362 168.696 166.404 1.00 65.93 736 SER C N 1
ATOM 7241 C CA . SER B 2 736 ? 119.041 168.746 165.804 1.00 65.93 736 SER C CA 1
ATOM 7242 C C . SER B 2 736 ? 119.063 168.022 164.467 1.00 65.93 736 SER C C 1
ATOM 7243 O O . SER B 2 736 ? 120.106 167.894 163.823 1.00 65.93 736 SER C O 1
ATOM 7246 N N . ILE B 2 737 ? 117.891 167.543 164.058 1.00 69.73 737 ILE C N 1
ATOM 7247 C CA . ILE B 2 737 ? 117.730 166.896 162.759 1.00 69.73 737 ILE C CA 1
ATOM 7248 C C . ILE B 2 737 ? 117.608 168.009 161.723 1.00 69.73 737 ILE C C 1
ATOM 7249 O O . ILE B 2 737 ? 116.540 168.600 161.555 1.00 69.73 737 ILE C O 1
ATOM 7254 N N . SER B 2 738 ? 118.704 168.303 161.031 1.00 73.03 738 SER C N 1
ATOM 7255 C CA . SER B 2 738 ? 118.695 169.382 160.056 1.00 73.03 738 SER C CA 1
ATOM 7256 C C . SER B 2 738 ? 117.751 169.041 158.905 1.00 73.03 738 SER C C 1
ATOM 7257 O O . SER B 2 738 ? 117.660 167.879 158.501 1.00 73.03 738 SER C O 1
ATOM 7260 N N . PRO B 2 739 ? 117.035 170.028 158.361 1.00 72.69 739 PRO C N 1
ATOM 7261 C CA . PRO B 2 739 ? 116.084 169.740 157.274 1.00 72.69 739 PRO C CA 1
ATOM 7262 C C . PRO B 2 739 ? 116.733 169.203 156.012 1.00 72.69 739 PRO C C 1
ATOM 7263 O O . PRO B 2 739 ? 116.011 168.711 155.135 1.00 72.69 739 PRO C O 1
ATOM 7267 N N . ILE B 2 740 ? 118.062 169.270 155.897 1.00 74.65 740 ILE C N 1
ATOM 7268 C CA . ILE B 2 740 ? 118.749 168.764 154.711 1.00 74.65 740 ILE C CA 1
ATOM 7269 C C . ILE B 2 740 ? 118.446 167.286 154.505 1.00 74.65 740 ILE C C 1
ATOM 7270 O O . ILE B 2 740 ? 118.432 166.797 153.369 1.00 74.65 740 ILE C O 1
ATOM 7275 N N . ILE B 2 741 ? 118.163 166.561 155.590 1.00 74.70 741 ILE C N 1
ATOM 7276 C CA . ILE B 2 741 ? 117.868 165.138 155.502 1.00 74.70 741 ILE C CA 1
ATOM 7277 C C . ILE B 2 741 ? 116.633 164.874 154.650 1.00 74.70 741 ILE C C 1
ATOM 7278 O O . ILE B 2 741 ? 116.406 163.739 154.224 1.00 74.70 741 ILE C O 1
ATOM 7283 N N . CYS B 2 742 ? 115.830 165.903 154.374 1.00 77.80 742 CYS C N 1
ATOM 7284 C CA . CYS B 2 742 ? 114.665 165.719 153.517 1.00 77.80 742 CYS C CA 1
ATOM 7285 C C . CYS B 2 742 ? 115.032 165.549 152.051 1.00 77.80 742 CYS C C 1
ATOM 7286 O O . CYS B 2 742 ? 114.220 165.030 151.280 1.00 77.80 742 CYS C O 1
ATOM 7289 N N . GLN B 2 743 ? 116.221 165.971 151.647 1.00 77.07 743 GLN C N 1
ATOM 7290 C CA . GLN B 2 743 ? 116.596 165.887 150.238 1.00 77.07 743 GLN C CA 1
ATOM 7291 C C . GLN B 2 743 ? 116.888 164.483 149.782 1.00 77.07 743 GLN C C 1
ATOM 7292 O O . GLN B 2 743 ? 117.353 164.317 148.649 1.00 77.07 743 GLN C O 1
ATOM 7298 N N . LEU B 2 744 ? 116.649 163.462 150.602 1.00 72.18 744 LEU C N 1
ATOM 7299 C CA . LEU B 2 744 ? 117.052 162.113 150.234 1.00 72.18 744 LEU C CA 1
ATOM 7300 C C . LEU B 2 744 ? 116.114 161.488 149.207 1.00 72.18 744 LEU C C 1
ATOM 7301 O O . LEU B 2 744 ? 116.560 160.669 148.396 1.00 72.18 744 LEU C O 1
ATOM 7306 N N . GLN B 2 745 ? 114.824 161.825 149.249 1.00 75.39 745 GLN C N 1
ATOM 7307 C CA . GLN B 2 745 ? 113.882 161.507 148.177 1.00 75.39 745 GLN C CA 1
ATOM 7308 C C . GLN B 2 745 ? 113.613 160.012 148.035 1.00 75.39 745 GLN C C 1
ATOM 7309 O O . GLN B 2 745 ? 112.729 159.607 147.276 1.00 75.39 745 GLN C O 1
ATOM 7315 N N . PHE B 2 746 ? 114.339 159.181 148.773 1.00 69.10 746 PHE C N 1
ATOM 7316 C CA . PHE B 2 746 ? 114.174 157.743 148.641 1.00 69.10 746 PHE C CA 1
ATOM 7317 C C . PHE B 2 746 ? 114.156 157.008 149.971 1.00 69.10 746 PHE C C 1
ATOM 7318 O O . PHE B 2 746 ? 114.092 155.775 149.970 1.00 69.10 746 PHE C O 1
ATOM 7326 N N . LEU B 2 747 ? 114.213 157.713 151.096 1.00 66.53 747 LEU C N 1
ATOM 7327 C CA . LEU B 2 747 ? 114.198 157.055 152.393 1.00 66.53 747 LEU C CA 1
ATOM 7328 C C . LEU B 2 747 ? 112.859 156.376 152.633 1.00 66.53 747 LEU C C 1
ATOM 7329 O O . LEU B 2 747 ? 111.799 156.977 152.440 1.00 66.53 747 LEU C O 1
ATOM 7334 N N . GLN B 2 748 ? 112.912 155.114 153.052 1.00 64.38 748 GLN C N 1
ATOM 7335 C CA . GLN B 2 748 ? 111.735 154.404 153.521 1.00 64.38 748 GLN C CA 1
ATOM 7336 C C . GLN B 2 748 ? 111.868 153.908 154.951 1.00 64.38 748 GLN C C 1
ATOM 7337 O O . GLN B 2 748 ? 110.849 153.594 155.573 1.00 64.38 748 GLN C O 1
ATOM 7343 N N . ILE B 2 749 ? 113.083 153.843 155.485 1.00 61.78 749 ILE C N 1
ATOM 7344 C CA . ILE B 2 749 ? 113.325 153.511 156.883 1.00 61.78 749 ILE C CA 1
ATOM 7345 C C . ILE B 2 749 ? 114.171 154.628 157.473 1.00 61.78 749 ILE C C 1
ATOM 7346 O O . ILE B 2 749 ? 115.333 154.805 157.087 1.00 61.78 749 ILE C O 1
ATOM 7351 N N . LEU B 2 750 ? 113.597 155.380 158.407 1.00 61.84 750 LEU C N 1
ATOM 7352 C CA . LEU B 2 750 ? 114.325 156.384 159.173 1.00 61.84 750 LEU C CA 1
ATOM 7353 C C . LEU B 2 750 ? 114.227 156.015 160.644 1.00 61.84 750 LEU C C 1
ATOM 7354 O O . LEU B 2 750 ? 113.124 155.910 161.187 1.00 61.84 750 LEU C O 1
ATOM 7359 N N . ASP B 2 751 ? 115.377 155.822 161.286 1.00 61.78 751 ASP C N 1
ATOM 7360 C CA . ASP B 2 751 ? 115.418 155.312 162.653 1.00 61.78 751 ASP C CA 1
ATOM 7361 C C . ASP B 2 751 ? 116.525 156.045 163.397 1.00 61.78 751 ASP C C 1
ATOM 7362 O O . ASP B 2 751 ? 117.708 155.792 163.159 1.00 61.78 751 ASP C O 1
ATOM 7367 N N . LEU B 2 752 ? 116.138 156.951 164.292 1.00 59.41 752 LEU C N 1
ATOM 7368 C CA . LEU B 2 752 ? 117.075 157.701 165.117 1.00 59.41 752 LEU C CA 1
ATOM 7369 C C . LEU B 2 752 ? 116.710 157.582 166.591 1.00 59.41 752 LEU C C 1
ATOM 7370 O O . LEU B 2 752 ? 116.952 158.504 167.372 1.00 59.41 752 LEU C O 1
ATOM 7375 N N . SER B 2 753 ? 116.133 156.450 166.983 1.00 60.93 753 SER C N 1
ATOM 7376 C CA . SER B 2 753 ? 115.651 156.276 168.346 1.00 60.93 753 SER C CA 1
ATOM 7377 C C . SER B 2 753 ? 116.805 156.106 169.326 1.00 60.93 753 SER C C 1
ATOM 7378 O O . SER B 2 753 ? 117.833 155.505 169.003 1.00 60.93 753 SER C O 1
ATOM 7381 N N . ALA B 2 754 ? 116.622 156.646 170.532 1.00 60.48 754 ALA C N 1
ATOM 7382 C CA . ALA B 2 754 ? 117.589 156.553 171.626 1.00 60.48 754 ALA C CA 1
ATOM 7383 C C . ALA B 2 754 ? 118.940 157.143 171.212 1.00 60.48 754 ALA C C 1
ATOM 7384 O O . ALA B 2 754 ? 119.968 156.466 171.162 1.00 60.48 754 ALA C O 1
ATOM 7386 N N . ASN B 2 755 ? 118.908 158.443 170.926 1.00 60.36 755 ASN C N 1
ATOM 7387 C CA . ASN B 2 755 ? 120.100 159.127 170.444 1.00 60.36 755 ASN C CA 1
ATOM 7388 C C . ASN B 2 755 ? 120.390 160.456 171.118 1.00 60.36 755 ASN C C 1
ATOM 7389 O O . ASN B 2 755 ? 121.433 161.047 170.823 1.00 60.36 755 ASN C O 1
ATOM 7394 N N . GLY B 2 756 ? 119.532 160.950 172.003 1.00 61.28 756 GLY C N 1
ATOM 7395 C CA . GLY B 2 756 ? 119.796 162.216 172.663 1.00 61.28 756 GLY C CA 1
ATOM 7396 C C . GLY B 2 756 ? 119.788 163.419 171.745 1.00 61.28 756 GLY C C 1
ATOM 7397 O O . GLY B 2 756 ? 120.656 164.291 171.868 1.00 61.28 756 GLY C O 1
ATOM 7398 N N . LEU B 2 757 ? 118.829 163.489 170.829 1.00 61.77 757 LEU C N 1
ATOM 7399 C CA . LEU B 2 757 ? 118.714 164.613 169.910 1.00 61.77 757 LEU C CA 1
ATOM 7400 C C . LEU B 2 757 ? 117.945 165.750 170.581 1.00 61.77 757 LEU C C 1
ATOM 7401 O O . LEU B 2 757 ? 117.727 165.755 171.795 1.00 61.77 757 LEU C O 1
ATOM 7406 N N . ALA B 2 758 ? 117.538 166.737 169.795 1.00 64.86 758 ALA C N 1
ATOM 7407 C CA . ALA B 2 758 ? 116.769 167.880 170.281 1.00 64.86 758 ALA C CA 1
ATOM 7408 C C . ALA B 2 758 ? 116.176 168.587 169.068 1.00 64.86 758 ALA C C 1
ATOM 7409 O O . ALA B 2 758 ? 116.242 168.080 167.941 1.00 64.86 758 ALA C O 1
ATOM 7411 N N . GLY B 2 759 ? 115.595 169.757 169.295 1.00 67.73 759 GLY C N 1
ATOM 7412 C CA . GLY B 2 759 ? 115.037 170.536 168.214 1.00 67.73 759 GLY C CA 1
ATOM 7413 C C . GLY B 2 759 ? 113.660 170.057 167.797 1.00 67.73 759 GLY C C 1
ATOM 7414 O O . GLY B 2 759 ? 113.058 169.163 168.397 1.00 67.73 759 GLY C O 1
ATOM 7415 N N . LYS B 2 760 ? 113.160 170.677 166.736 1.00 71.04 760 LYS C N 1
ATOM 7416 C CA . LYS B 2 760 ? 111.843 170.371 166.201 1.00 71.04 760 LYS C CA 1
ATOM 7417 C C . LYS B 2 760 ? 111.944 169.358 165.070 1.00 71.04 760 LYS C C 1
ATOM 7418 O O . LYS B 2 760 ? 112.925 169.323 164.325 1.00 71.04 760 LYS C O 1
ATOM 7424 N N . ILE B 2 761 ? 110.918 168.523 164.959 1.00 72.15 761 ILE C N 1
ATOM 7425 C CA . ILE B 2 761 ? 110.831 167.597 163.827 1.00 72.15 761 ILE C CA 1
ATOM 7426 C C . ILE B 2 761 ? 110.671 168.407 162.547 1.00 72.15 761 ILE C C 1
ATOM 7427 O O . ILE B 2 761 ? 109.844 169.340 162.506 1.00 72.15 761 ILE C O 1
ATOM 7432 N N . PRO B 2 762 ? 111.432 168.122 161.491 1.00 75.74 762 PRO C N 1
ATOM 7433 C CA . PRO B 2 762 ? 111.355 168.950 160.282 1.00 75.74 762 PRO C CA 1
ATOM 7434 C C . PRO B 2 762 ? 109.964 168.939 159.666 1.00 75.74 762 PRO C C 1
ATOM 7435 O O . PRO B 2 762 ? 109.250 167.934 159.700 1.00 75.74 762 PRO C O 1
ATOM 7439 N N . GLN B 2 763 ? 109.584 170.080 159.098 1.00 78.99 763 GLN C N 1
ATOM 7440 C CA . GLN B 2 763 ? 108.312 170.228 158.407 1.00 78.99 763 GLN C CA 1
ATOM 7441 C C . GLN B 2 763 ? 108.405 169.858 156.935 1.00 78.99 763 GLN C C 1
ATOM 7442 O O . GLN B 2 763 ? 107.417 169.998 156.207 1.00 78.99 763 GLN C O 1
ATOM 7448 N N . CYS B 2 764 ? 109.567 169.388 156.489 1.00 80.72 764 CYS C N 1
ATOM 7449 C CA . CYS B 2 764 ? 109.862 169.106 155.093 1.00 80.72 764 CYS C CA 1
ATOM 7450 C C . CYS B 2 764 ? 109.705 167.634 154.726 1.00 80.72 764 CYS C C 1
ATOM 7451 O O . CYS B 2 764 ? 110.223 167.201 153.692 1.00 80.72 764 CYS C O 1
ATOM 7454 N N . PHE B 2 765 ? 108.948 166.873 155.516 1.00 78.96 765 PHE C N 1
ATOM 7455 C CA . PHE B 2 765 ? 108.858 165.431 155.328 1.00 78.96 765 PHE C CA 1
ATOM 7456 C C . PHE B 2 765 ? 108.045 165.023 154.108 1.00 78.96 765 PHE C C 1
ATOM 7457 O O . PHE B 2 765 ? 108.033 163.836 153.771 1.00 78.96 765 PHE C O 1
ATOM 7465 N N . ASN B 2 766 ? 107.366 165.962 153.444 1.00 80.96 766 ASN C N 1
ATOM 7466 C CA . ASN B 2 766 ? 106.593 165.615 152.255 1.00 80.96 766 ASN C CA 1
ATOM 7467 C C . ASN B 2 766 ? 107.475 165.076 151.143 1.00 80.96 766 ASN C C 1
ATOM 7468 O O . ASN B 2 766 ? 107.017 164.287 150.311 1.00 80.96 766 ASN C O 1
ATOM 7473 N N . ASN B 2 767 ? 108.735 165.502 151.103 1.00 81.36 767 ASN C N 1
ATOM 7474 C CA . ASN B 2 767 ? 109.560 165.311 149.923 1.00 81.36 767 ASN C CA 1
ATOM 7475 C C . ASN B 2 767 ? 109.997 163.857 149.784 1.00 81.36 767 ASN C C 1
ATOM 7476 O O . ASN B 2 767 ? 110.463 163.455 148.713 1.00 81.36 767 ASN C O 1
ATOM 7481 N N . PHE B 2 768 ? 109.822 163.057 150.834 1.00 77.02 768 PHE C N 1
ATOM 7482 C CA . PHE B 2 768 ? 110.171 161.639 150.829 1.00 77.02 768 PHE C CA 1
ATOM 7483 C C . PHE B 2 768 ? 109.148 160.886 149.993 1.00 77.02 768 PHE C C 1
ATOM 7484 O O . PHE B 2 768 ? 108.118 160.429 150.487 1.00 77.02 768 PHE C O 1
ATOM 7492 N N . THR B 2 769 ? 109.438 160.760 148.704 1.00 77.31 769 THR C N 1
ATOM 7493 C CA . THR B 2 769 ? 108.673 159.876 147.845 1.00 77.31 769 THR C CA 1
ATOM 7494 C C . THR B 2 769 ? 108.907 158.428 148.289 1.00 77.31 769 THR C C 1
ATOM 7495 O O . THR B 2 769 ? 109.859 158.126 149.014 1.00 77.31 769 THR C O 1
ATOM 7499 N N . LEU B 2 770 ? 108.011 157.536 147.864 1.00 76.27 770 LEU C N 1
ATOM 7500 C CA . LEU B 2 770 ? 107.879 156.129 148.231 1.00 76.27 770 LEU C CA 1
ATOM 7501 C C . LEU B 2 770 ? 107.208 155.957 149.589 1.00 76.27 770 LEU C C 1
ATOM 7502 O O . LEU B 2 770 ? 106.938 154.823 149.982 1.00 76.27 770 LEU C O 1
ATOM 7507 N N . LEU B 2 771 ? 106.932 157.030 150.320 1.00 77.91 771 LEU C N 1
ATOM 7508 C CA . LEU B 2 771 ? 106.108 156.955 151.515 1.00 77.91 771 LEU C CA 1
ATOM 7509 C C . LEU B 2 771 ? 104.687 157.433 151.260 1.00 77.91 771 LEU C C 1
ATOM 7510 O O . LEU B 2 771 ? 103.879 157.470 152.192 1.00 77.91 771 LEU C O 1
ATOM 7515 N N . HIS B 2 772 ? 104.368 157.796 150.018 1.00 83.12 772 HIS C N 1
ATOM 7516 C CA . HIS B 2 772 ? 103.012 158.122 149.603 1.00 83.12 772 HIS C CA 1
ATOM 7517 C C . HIS B 2 772 ? 102.346 157.019 148.799 1.00 83.12 772 HIS C C 1
ATOM 7518 O O . HIS B 2 772 ? 101.117 156.941 148.789 1.00 83.12 772 HIS C O 1
ATOM 7525 N N . GLN B 2 773 ? 103.122 156.177 148.120 1.00 86.32 773 GLN C N 1
ATOM 7526 C CA . GLN B 2 773 ? 102.550 155.074 147.360 1.00 86.32 773 GLN C CA 1
ATOM 7527 C C . GLN B 2 773 ? 101.855 154.093 148.293 1.00 86.32 773 GLN C C 1
ATOM 7528 O O . GLN B 2 773 ? 102.401 153.715 149.334 1.00 86.32 773 GLN C O 1
ATOM 7534 N N . GLU B 2 774 ? 100.644 153.682 147.918 1.00 89.68 774 GLU C N 1
ATOM 7535 C CA . GLU B 2 774 ? 99.874 152.780 148.769 1.00 89.68 774 GLU C CA 1
ATOM 7536 C C . GLU B 2 774 ? 100.506 151.396 148.821 1.00 89.68 774 GLU C C 1
ATOM 7537 O O . GLU B 2 774 ? 100.689 150.827 149.904 1.00 89.68 774 GLU C O 1
ATOM 7543 N N . ASN B 2 775 ? 100.849 150.835 147.661 1.00 90.32 775 ASN C N 1
ATOM 7544 C CA . ASN B 2 775 ? 101.395 149.478 147.579 1.00 90.32 775 ASN C CA 1
ATOM 7545 C C . ASN B 2 775 ? 102.508 149.477 146.533 1.00 90.32 775 ASN C C 1
ATOM 7546 O O . ASN B 2 775 ? 102.256 149.289 145.340 1.00 90.32 775 ASN C O 1
ATOM 7551 N N . GLY B 2 776 ? 103.737 149.688 146.992 1.00 83.60 776 GLY C N 1
ATOM 7552 C CA . GLY B 2 776 ? 104.894 149.630 146.125 1.00 83.60 776 GLY C CA 1
ATOM 7553 C C . GLY B 2 776 ? 106.049 148.896 146.770 1.00 83.60 776 GLY C C 1
ATOM 7554 O O . GLY B 2 776 ? 106.519 149.288 147.844 1.00 83.60 776 GLY C O 1
ATOM 7555 N N . LEU B 2 777 ? 106.520 147.831 146.129 1.00 77.69 777 LEU C N 1
ATOM 7556 C CA . LEU B 2 777 ? 107.615 147.022 146.646 1.00 77.69 777 LEU C CA 1
ATOM 7557 C C . LEU B 2 777 ? 108.910 147.474 145.981 1.00 77.69 777 LEU C C 1
ATOM 7558 O O . LEU B 2 777 ? 109.077 147.323 144.767 1.00 77.69 777 LEU C O 1
ATOM 7563 N N . GLY B 2 778 ? 109.820 148.029 146.776 1.00 72.71 778 GLY C N 1
ATOM 7564 C CA . GLY B 2 778 ? 111.104 148.435 146.244 1.00 72.71 778 GLY C CA 1
ATOM 7565 C C . GLY B 2 778 ? 111.941 147.244 145.817 1.00 72.71 778 GLY C C 1
ATOM 7566 O O . GLY B 2 778 ? 111.821 146.141 146.350 1.00 72.71 778 GLY C O 1
ATOM 7567 N N . GLU B 2 779 ? 112.801 147.476 144.830 1.00 71.83 779 GLU C N 1
ATOM 7568 C CA . GLU B 2 779 ? 113.645 146.410 144.320 1.00 71.83 779 GLU C CA 1
ATOM 7569 C C . GLU B 2 779 ? 114.704 146.029 145.353 1.00 71.83 779 GLU C C 1
ATOM 7570 O O . GLU B 2 779 ? 115.181 146.879 146.110 1.00 71.83 779 GLU C O 1
ATOM 7576 N N . PRO B 2 780 ? 115.082 144.757 145.411 1.00 67.94 780 PRO C N 1
ATOM 7577 C CA . PRO B 2 780 ? 116.121 144.335 146.354 1.00 67.94 780 PRO C CA 1
ATOM 7578 C C . PRO B 2 780 ? 117.509 144.725 145.870 1.00 67.94 780 PRO C C 1
ATOM 7579 O O . PRO B 2 780 ? 117.734 145.026 144.697 1.00 67.94 780 PRO C O 1
ATOM 7583 N N . MET B 2 781 ? 118.449 144.715 146.809 1.00 62.31 781 MET C N 1
ATOM 7584 C CA . MET B 2 781 ? 119.828 145.063 146.504 1.00 62.31 781 MET C CA 1
ATOM 7585 C C . MET B 2 781 ? 120.498 143.939 145.727 1.00 62.31 781 MET C C 1
ATOM 7586 O O . MET B 2 781 ? 120.280 142.757 146.003 1.00 62.31 781 MET C O 1
ATOM 7591 N N . GLU B 2 782 ? 121.321 144.316 144.752 1.00 61.77 782 GLU C N 1
ATOM 7592 C CA . GLU B 2 782 ? 121.930 143.355 143.838 1.00 61.77 782 GLU C CA 1
ATOM 7593 C C . GLU B 2 782 ? 123.316 143.851 143.463 1.00 61.77 782 GLU C C 1
ATOM 7594 O O . GLU B 2 782 ? 123.456 144.972 142.968 1.00 61.77 782 GLU C O 1
ATOM 7600 N N . PHE B 2 783 ? 124.330 143.026 143.695 1.00 54.83 783 PHE C N 1
ATOM 7601 C CA . PHE B 2 783 ? 125.681 143.322 143.248 1.00 54.83 783 PHE C CA 1
ATOM 7602 C C . PHE B 2 783 ? 126.093 142.314 142.182 1.00 54.83 783 PHE C C 1
ATOM 7603 O O . PHE B 2 783 ? 125.329 141.421 141.807 1.00 54.83 783 PHE C O 1
ATOM 7611 N N . LEU B 2 784 ? 127.312 142.468 141.678 1.00 53.49 784 LEU C N 1
ATOM 7612 C CA . LEU B 2 784 ? 127.722 141.801 140.452 1.00 53.49 784 LEU C CA 1
ATOM 7613 C C . LEU B 2 784 ? 129.054 141.103 140.670 1.00 53.49 784 LEU C C 1
ATOM 7614 O O . LEU B 2 784 ? 130.038 141.747 141.046 1.00 53.49 784 LEU C O 1
ATOM 7619 N N . VAL B 2 785 ? 129.086 139.795 140.440 1.00 52.01 785 VAL C N 1
ATOM 7620 C CA . VAL B 2 785 ? 130.323 139.028 140.428 1.00 52.01 785 VAL C CA 1
ATOM 7621 C C . VAL B 2 785 ? 130.652 138.770 138.968 1.00 52.01 785 VAL C C 1
ATOM 7622 O O . VAL B 2 785 ? 129.957 138.007 138.288 1.00 52.01 785 VAL C O 1
ATOM 7626 N N . GLN B 2 786 ? 131.709 139.403 138.484 1.00 52.33 786 GLN C N 1
ATOM 7627 C CA . GLN B 2 786 ? 132.017 139.435 137.064 1.00 52.33 786 GLN C CA 1
ATOM 7628 C C . GLN B 2 786 ? 133.057 138.378 136.721 1.00 52.33 786 GLN C C 1
ATOM 7629 O O . GLN B 2 786 ? 134.046 138.211 137.442 1.00 52.33 786 GLN C O 1
ATOM 7635 N N . GLY B 2 787 ? 132.814 137.653 135.638 1.00 51.90 787 GLY C N 1
ATOM 7636 C CA . GLY B 2 787 ? 133.683 136.579 135.217 1.00 51.90 787 GLY C CA 1
ATOM 7637 C C . GLY B 2 787 ? 133.213 135.185 135.562 1.00 51.90 787 GLY C C 1
ATOM 7638 O O . GLY B 2 787 ? 134.015 134.249 135.482 1.00 51.90 787 GLY C O 1
ATOM 7639 N N . PHE B 2 788 ? 131.946 135.016 135.939 1.00 52.08 788 PHE C N 1
ATOM 7640 C CA . PHE B 2 788 ? 131.464 133.712 136.382 1.00 52.08 788 PHE C CA 1
ATOM 7641 C C . PHE B 2 788 ? 131.403 132.723 135.226 1.00 52.08 788 PHE C C 1
ATOM 7642 O O . PHE B 2 788 ? 132.099 131.701 135.227 1.00 52.08 788 PHE C O 1
ATOM 7650 N N . TYR B 2 789 ? 130.575 133.010 134.226 1.00 52.17 789 TYR C N 1
ATOM 7651 C CA . TYR B 2 789 ? 130.449 132.145 133.054 1.00 52.17 789 TYR C CA 1
ATOM 7652 C C . TYR B 2 789 ? 131.400 132.604 131.948 1.00 52.17 789 TYR C C 1
ATOM 7653 O O . TYR B 2 789 ? 130.998 132.931 130.832 1.00 52.17 789 TYR C O 1
ATOM 7662 N N . GLY B 2 790 ? 132.686 132.617 132.277 1.00 53.10 790 GLY C N 1
ATOM 7663 C CA . GLY B 2 790 ? 133.681 133.100 131.345 1.00 53.10 790 GLY C CA 1
ATOM 7664 C C . GLY B 2 790 ? 133.535 134.584 131.091 1.00 53.10 790 GLY C C 1
ATOM 7665 O O . GLY B 2 790 ? 133.854 135.404 131.957 1.00 53.10 790 GLY C O 1
ATOM 7666 N N . LYS B 2 791 ? 133.051 134.941 129.904 1.00 54.31 791 LYS C N 1
ATOM 7667 C CA . LYS B 2 791 ? 132.828 136.341 129.573 1.00 54.31 791 LYS C CA 1
ATOM 7668 C C . LYS B 2 791 ? 131.612 136.926 130.275 1.00 54.31 791 LYS C C 1
ATOM 7669 O O . LYS B 2 791 ? 131.520 138.151 130.405 1.00 54.31 791 LYS C O 1
ATOM 7675 N N . TYR B 2 792 ? 130.691 136.090 130.737 1.00 54.94 792 TYR C N 1
ATOM 7676 C CA . TYR B 2 792 ? 129.450 136.668 131.229 1.00 54.94 792 TYR C CA 1
ATOM 7677 C C . TYR B 2 792 ? 129.475 136.798 132.744 1.00 54.94 792 TYR C C 1
ATOM 7678 O O . TYR B 2 792 ? 130.044 135.945 133.433 1.00 54.94 792 TYR C O 1
ATOM 7687 N N . PRO B 2 793 ? 128.872 137.848 133.282 1.00 52.67 793 PRO C N 1
ATOM 7688 C CA . PRO B 2 793 ? 128.836 138.038 134.731 1.00 52.67 793 PRO C CA 1
ATOM 7689 C C . PRO B 2 793 ? 127.650 137.323 135.368 1.00 52.67 793 PRO C C 1
ATOM 7690 O O . PRO B 2 793 ? 126.790 136.756 134.694 1.00 52.67 793 PRO C O 1
ATOM 7694 N N . ARG B 2 794 ? 127.624 137.363 136.697 1.00 53.22 794 ARG C N 1
ATOM 7695 C CA . ARG B 2 794 ? 126.520 136.829 137.480 1.00 53.22 794 ARG C CA 1
ATOM 7696 C C . ARG B 2 794 ? 126.029 137.894 138.446 1.00 53.22 794 ARG C C 1
ATOM 7697 O O . ARG B 2 794 ? 126.824 138.658 139.002 1.00 53.22 794 ARG C O 1
ATOM 7705 N N . HIS B 2 795 ? 124.717 137.953 138.628 1.00 52.79 795 HIS C N 1
ATOM 7706 C CA . HIS B 2 795 ? 124.090 138.918 139.518 1.00 52.79 795 HIS C CA 1
ATOM 7707 C C . HIS B 2 795 ? 123.733 138.218 140.821 1.00 52.79 795 HIS C C 1
ATOM 7708 O O . HIS B 2 795 ? 123.021 137.209 140.812 1.00 52.79 795 HIS C O 1
ATOM 7715 N N . TYR B 2 796 ? 124.218 138.755 141.934 1.00 53.97 796 TYR C N 1
ATOM 7716 C CA . TYR B 2 796 ? 123.969 138.193 143.250 1.00 53.97 796 TYR C CA 1
ATOM 7717 C C . TYR B 2 796 ? 123.069 139.126 144.042 1.00 53.97 796 TYR C C 1
ATOM 7718 O O . TYR B 2 796 ? 123.222 140.350 143.985 1.00 53.97 796 TYR C O 1
ATOM 7727 N N . SER B 2 797 ? 122.129 138.545 144.774 1.00 57.11 797 SER C N 1
ATOM 7728 C CA . SER B 2 797 ? 121.206 139.303 145.603 1.00 57.11 797 SER C CA 1
ATOM 7729 C C . SER B 2 797 ? 121.637 139.200 147.058 1.00 57.11 797 SER C C 1
ATOM 7730 O O . SER B 2 797 ? 121.789 138.096 147.589 1.00 57.11 797 SER C O 1
ATOM 7733 N N . TYR B 2 798 ? 121.835 140.348 147.693 1.00 58.03 798 TYR C N 1
ATOM 7734 C CA . TYR B 2 798 ? 122.176 140.422 149.108 1.00 58.03 798 TYR C CA 1
ATOM 7735 C C . TYR B 2 798 ? 120.953 140.926 149.862 1.00 58.03 798 TYR C C 1
ATOM 7736 O O . TYR B 2 798 ? 120.628 142.116 149.804 1.00 58.03 798 TYR C O 1
ATOM 7745 N N . LEU B 2 799 ? 120.277 140.020 150.565 1.00 61.30 799 LEU C N 1
ATOM 7746 C CA . LEU B 2 799 ? 119.075 140.352 151.326 1.00 61.30 799 LEU C CA 1
ATOM 7747 C C . LEU B 2 799 ? 119.482 140.555 152.783 1.00 61.30 799 LEU C C 1
ATOM 7748 O O . LEU B 2 799 ? 119.267 139.704 153.646 1.00 61.30 799 LEU C O 1
ATOM 7753 N N . GLY B 2 800 ? 120.083 141.709 153.051 1.00 62.85 800 GLY C N 1
ATOM 7754 C CA . GLY B 2 800 ? 120.577 141.988 154.381 1.00 62.85 800 GLY C CA 1
ATOM 7755 C C . GLY B 2 800 ? 119.462 142.247 155.373 1.00 62.85 800 GLY C C 1
ATOM 7756 O O . GLY B 2 800 ? 118.366 142.679 155.027 1.00 62.85 800 GLY C O 1
ATOM 7757 N N . ASN B 2 801 ? 119.767 141.987 156.642 1.00 65.36 801 ASN C N 1
ATOM 7758 C CA . ASN B 2 801 ? 118.794 142.134 157.711 1.00 65.36 801 ASN C CA 1
ATOM 7759 C C . ASN B 2 801 ? 118.732 143.587 158.176 1.00 65.36 801 ASN C C 1
ATOM 7760 O O . ASN B 2 801 ? 119.458 144.458 157.691 1.00 65.36 801 ASN C O 1
ATOM 7765 N N . LEU B 2 802 ? 117.846 143.854 159.134 1.00 65.79 802 LEU C N 1
ATOM 7766 C CA . LEU B 2 802 ? 117.772 145.170 159.757 1.00 65.79 802 LEU C CA 1
ATOM 7767 C C . LEU B 2 802 ? 117.134 145.027 161.130 1.00 65.79 802 LEU C C 1
ATOM 7768 O O . LEU B 2 802 ? 116.037 144.478 161.246 1.00 65.79 802 LEU C O 1
ATOM 7773 N N . LEU B 2 803 ? 117.819 145.511 162.158 1.00 66.46 803 LEU C N 1
ATOM 7774 C CA . LEU B 2 803 ? 117.292 145.453 163.516 1.00 66.46 803 LEU C CA 1
ATOM 7775 C C . LEU B 2 803 ? 116.378 146.648 163.750 1.00 66.46 803 LEU C C 1
ATOM 7776 O O . LEU B 2 803 ? 116.823 147.798 163.683 1.00 66.46 803 LEU C O 1
ATOM 7781 N N . VAL B 2 804 ? 115.103 146.380 164.025 1.00 68.33 804 VAL C N 1
ATOM 7782 C CA . VAL B 2 804 ? 114.095 147.420 164.160 1.00 68.33 804 VAL C CA 1
ATOM 7783 C C . VAL B 2 804 ? 113.307 147.186 165.440 1.00 68.33 804 VAL C C 1
ATOM 7784 O O . VAL B 2 804 ? 113.368 146.121 166.057 1.00 68.33 804 VAL C O 1
ATOM 7788 N N . GLN B 2 805 ? 112.568 148.217 165.839 1.00 69.92 805 GLN C N 1
ATOM 7789 C CA . GLN B 2 805 ? 111.694 148.167 167.007 1.00 69.92 805 GLN C CA 1
ATOM 7790 C C . GLN B 2 805 ? 110.279 148.005 166.462 1.00 69.92 805 GLN C C 1
ATOM 7791 O O . GLN B 2 805 ? 109.570 148.979 166.208 1.00 69.92 805 GLN C O 1
ATOM 7797 N N . TRP B 2 806 ? 109.882 146.755 166.245 1.00 71.94 806 TRP C N 1
ATOM 7798 C CA . TRP B 2 806 ? 108.625 146.415 165.595 1.00 71.94 806 TRP C CA 1
ATOM 7799 C C . TRP B 2 806 ? 107.655 145.881 166.639 1.00 71.94 806 TRP C C 1
ATOM 7800 O O . TRP B 2 806 ? 107.938 144.870 167.292 1.00 71.94 806 TRP C O 1
ATOM 7811 N N . LYS B 2 807 ? 106.526 146.568 166.795 1.00 72.41 807 LYS C N 1
ATOM 7812 C CA . LYS B 2 807 ? 105.421 146.142 167.653 1.00 72.41 807 LYS C CA 1
ATOM 7813 C C . LYS B 2 807 ? 105.915 145.691 169.028 1.00 72.41 807 LYS C C 1
ATOM 7814 O O . LYS B 2 807 ? 105.743 144.544 169.441 1.00 72.41 807 LYS C O 1
ATOM 7820 N N . ASN B 2 808 ? 106.554 146.628 169.726 1.00 70.15 808 ASN C N 1
ATOM 7821 C CA . ASN B 2 808 ? 107.019 146.448 171.099 1.00 70.15 808 ASN C CA 1
ATOM 7822 C C . ASN B 2 808 ? 108.069 145.349 171.237 1.00 70.15 808 ASN C C 1
ATOM 7823 O O . ASN B 2 808 ? 108.362 144.913 172.351 1.00 70.15 808 ASN C O 1
ATOM 7828 N N . GLN B 2 809 ? 108.656 144.891 170.133 1.00 72.37 809 GLN C N 1
ATOM 7829 C CA . GLN B 2 809 ? 109.699 143.875 170.173 1.00 72.37 809 GLN C CA 1
ATOM 7830 C C . GLN B 2 809 ? 110.873 144.293 169.302 1.00 72.37 809 GLN C C 1
ATOM 7831 O O . GLN B 2 809 ? 110.687 144.817 168.202 1.00 72.37 809 GLN C O 1
ATOM 7837 N N . GLU B 2 810 ? 112.083 144.047 169.792 1.00 72.39 810 GLU C N 1
ATOM 7838 C CA . GLU B 2 810 ? 113.296 144.293 169.019 1.00 72.39 810 GLU C CA 1
ATOM 7839 C C . GLU B 2 810 ? 113.528 143.096 168.106 1.00 72.39 810 GLU C C 1
ATOM 7840 O O . GLU B 2 810 ? 113.865 142.006 168.579 1.00 72.39 810 GLU C O 1
ATOM 7846 N N . ALA B 2 811 ? 113.349 143.287 166.800 1.00 69.56 811 ALA C N 1
ATOM 7847 C CA . ALA B 2 811 ? 113.306 142.171 165.866 1.00 69.56 811 ALA C CA 1
ATOM 7848 C C . ALA B 2 811 ? 114.221 142.414 164.675 1.00 69.56 811 ALA C C 1
ATOM 7849 O O . ALA B 2 811 ? 114.459 143.554 164.268 1.00 69.56 811 ALA C O 1
ATOM 7851 N N . GLU B 2 812 ? 114.720 141.315 164.110 1.00 69.07 812 GLU C N 1
ATOM 7852 C CA . GLU B 2 812 ? 115.598 141.355 162.942 1.00 69.07 812 GLU C CA 1
ATOM 7853 C C . GLU B 2 812 ? 114.753 141.110 161.700 1.00 69.07 812 GLU C C 1
ATOM 7854 O O . GLU B 2 812 ? 114.503 139.971 161.306 1.00 69.07 812 GLU C O 1
ATOM 7860 N N . TYR B 2 813 ? 114.305 142.194 161.074 1.00 68.59 813 TYR C N 1
ATOM 7861 C CA . TYR B 2 813 ? 113.528 142.096 159.851 1.00 68.59 813 TYR C CA 1
ATOM 7862 C C . TYR B 2 813 ? 114.430 141.630 158.715 1.00 68.59 813 TYR C C 1
ATOM 7863 O O . TYR B 2 813 ? 115.555 142.114 158.557 1.00 68.59 813 TYR C O 1
ATOM 7872 N N . LYS B 2 814 ? 113.924 140.687 157.918 1.00 68.09 814 LYS C N 1
ATOM 7873 C CA . LYS B 2 814 ? 114.788 139.938 157.009 1.00 68.09 814 LYS C CA 1
ATOM 7874 C C . LYS B 2 814 ? 115.182 140.763 155.791 1.00 68.09 814 LYS C C 1
ATOM 7875 O O . LYS B 2 814 ? 116.372 140.928 155.500 1.00 68.09 814 LYS C O 1
ATOM 7881 N N . ASN B 2 815 ? 114.201 141.279 155.055 1.00 67.07 815 ASN C N 1
ATOM 7882 C CA . ASN B 2 815 ? 114.441 141.985 153.796 1.00 67.07 815 ASN C CA 1
ATOM 7883 C C . ASN B 2 815 ? 113.748 143.338 153.859 1.00 67.07 815 ASN C C 1
ATOM 7884 O O . ASN B 2 815 ? 112.682 143.534 153.261 1.00 67.07 815 ASN C O 1
ATOM 7889 N N . PRO B 2 816 ? 114.329 144.298 154.580 1.00 65.76 816 PRO C N 1
ATOM 7890 C CA . PRO B 2 816 ? 113.630 145.572 154.806 1.00 65.76 816 PRO C CA 1
ATOM 7891 C C . PRO B 2 816 ? 113.399 146.381 153.547 1.00 65.76 816 PRO C C 1
ATOM 7892 O O . PRO B 2 816 ? 112.451 147.174 153.499 1.00 65.76 816 PRO C O 1
ATOM 7896 N N . LEU B 2 817 ? 114.242 146.215 152.527 1.00 65.71 817 LEU C N 1
ATOM 7897 C CA . LEU B 2 817 ? 114.132 147.044 151.331 1.00 65.71 817 LEU C CA 1
ATOM 7898 C C . LEU B 2 817 ? 112.810 146.815 150.611 1.00 65.71 817 LEU C C 1
ATOM 7899 O O . LEU B 2 817 ? 112.186 147.765 150.126 1.00 65.71 817 LEU C O 1
ATOM 7904 N N . THR B 2 818 ? 112.368 145.560 150.531 1.00 68.61 818 THR C N 1
ATOM 7905 C CA . THR B 2 818 ? 111.195 145.240 149.725 1.00 68.61 818 THR C CA 1
ATOM 7906 C C . THR B 2 818 ? 109.905 145.726 150.377 1.00 68.61 818 THR C C 1
ATOM 7907 O O . THR B 2 818 ? 109.046 146.307 149.704 1.00 68.61 818 THR C O 1
ATOM 7911 N N . TYR B 2 819 ? 109.749 145.512 151.682 1.00 69.70 819 TYR C N 1
ATOM 7912 C CA . TYR B 2 819 ? 108.467 145.704 152.347 1.00 69.70 819 TYR C CA 1
ATOM 7913 C C . TYR B 2 819 ? 108.439 146.872 153.320 1.00 69.70 819 TYR C C 1
ATOM 7914 O O . TYR B 2 819 ? 107.525 147.700 153.263 1.00 69.70 819 TYR C O 1
ATOM 7923 N N . LEU B 2 820 ? 109.414 146.960 154.219 1.00 66.47 820 LEU C N 1
ATOM 7924 C CA . LEU B 2 820 ? 109.283 147.815 155.391 1.00 66.47 820 LEU C CA 1
ATOM 7925 C C . LEU B 2 820 ? 109.290 149.295 155.023 1.00 66.47 820 LEU C C 1
ATOM 7926 O O . LEU B 2 820 ? 110.021 149.729 154.130 1.00 66.47 820 LEU C O 1
ATOM 7931 N N . LYS B 2 821 ? 108.467 150.069 155.734 1.00 68.35 821 LYS C N 1
ATOM 7932 C CA . LYS B 2 821 ? 108.418 151.524 155.584 1.00 68.35 821 LYS C CA 1
ATOM 7933 C C . LYS B 2 821 ? 108.094 152.099 156.960 1.00 68.35 821 LYS C C 1
ATOM 7934 O O . LYS B 2 821 ? 106.925 152.137 157.355 1.00 68.35 821 LYS C O 1
ATOM 7940 N N . THR B 2 822 ? 109.121 152.545 157.680 1.00 64.63 822 THR C N 1
ATOM 7941 C CA . THR B 2 822 ? 108.962 152.968 159.063 1.00 64.63 822 THR C CA 1
ATOM 7942 C C . THR B 2 822 ? 109.634 154.312 159.296 1.00 64.63 822 THR C C 1
ATOM 7943 O O . THR B 2 822 ? 110.613 154.663 158.632 1.00 64.63 822 THR C O 1
ATOM 7947 N N . ILE B 2 823 ? 109.091 155.060 160.252 1.00 64.63 823 ILE C N 1
ATOM 7948 C CA . ILE B 2 823 ? 109.724 156.255 160.796 1.00 64.63 823 ILE C CA 1
ATOM 7949 C C . ILE B 2 823 ? 109.738 156.123 162.311 1.00 64.63 823 ILE C C 1
ATOM 7950 O O . ILE B 2 823 ? 108.686 155.926 162.929 1.00 64.63 823 ILE C O 1
ATOM 7955 N N . ASP B 2 824 ? 110.923 156.227 162.907 1.00 63.74 824 ASP C N 1
ATOM 7956 C CA . ASP B 2 824 ? 111.090 156.039 164.345 1.00 63.74 824 ASP C CA 1
ATOM 7957 C C . ASP B 2 824 ? 112.015 157.127 164.867 1.00 63.74 824 ASP C C 1
ATOM 7958 O O . ASP B 2 824 ? 113.181 157.198 164.468 1.00 63.74 824 ASP C O 1
ATOM 7963 N N . LEU B 2 825 ? 111.497 157.970 165.755 1.00 62.90 825 LEU C N 1
ATOM 7964 C CA . LEU B 2 825 ? 112.252 159.051 166.375 1.00 62.90 825 LEU C CA 1
ATOM 7965 C C . LEU B 2 825 ? 111.959 159.112 167.865 1.00 62.90 825 LEU C C 1
ATOM 7966 O O . LEU B 2 825 ? 111.833 160.190 168.452 1.00 62.90 825 LEU C O 1
ATOM 7971 N N . SER B 2 826 ? 111.846 157.951 168.499 1.00 62.84 826 SER C N 1
ATOM 7972 C CA . SER B 2 826 ? 111.407 157.861 169.882 1.00 62.84 826 SER C CA 1
ATOM 7973 C C . SER B 2 826 ? 112.579 157.985 170.847 1.00 62.84 826 SER C C 1
ATOM 7974 O O . SER B 2 826 ? 113.696 157.549 170.560 1.00 62.84 826 SER C O 1
ATOM 7977 N N . SER B 2 827 ? 112.302 158.589 172.003 1.00 63.20 827 SER C N 1
ATOM 7978 C CA . SER B 2 827 ? 113.267 158.738 173.092 1.00 63.20 827 SER C CA 1
ATOM 7979 C C . SER B 2 827 ? 114.508 159.506 172.636 1.00 63.20 827 SER C C 1
ATOM 7980 O O . SER B 2 827 ? 115.641 159.033 172.740 1.00 63.20 827 SER C O 1
ATOM 7983 N N . ASN B 2 828 ? 114.272 160.720 172.127 1.00 63.44 828 ASN C N 1
ATOM 7984 C CA . ASN B 2 828 ? 115.368 161.561 171.663 1.00 63.44 828 ASN C CA 1
ATOM 7985 C C . ASN B 2 828 ? 115.193 163.025 172.053 1.00 63.44 828 ASN C C 1
ATOM 7986 O O . ASN B 2 828 ? 115.791 163.896 171.413 1.00 63.44 828 ASN C O 1
ATOM 7991 N N . LYS B 2 829 ? 114.381 163.319 173.069 1.00 64.75 829 LYS C N 1
ATOM 7992 C CA . LYS B 2 829 ? 114.224 164.678 173.598 1.00 64.75 829 LYS C CA 1
ATOM 7993 C C . LYS B 2 829 ? 113.820 165.680 172.518 1.00 64.75 829 LYS C C 1
ATOM 7994 O O . LYS B 2 829 ? 114.278 166.823 172.506 1.00 64.75 829 LYS C O 1
ATOM 8000 N N . LEU B 2 830 ? 112.952 165.258 171.603 1.00 65.95 830 LEU C N 1
ATOM 8001 C CA . LEU B 2 830 ? 112.468 166.151 170.560 1.00 65.95 830 LEU C CA 1
ATOM 8002 C C . LEU B 2 830 ? 111.355 167.033 171.108 1.00 65.95 830 LEU C C 1
ATOM 8003 O O . LEU B 2 830 ? 110.415 166.541 171.740 1.00 65.95 830 LEU C O 1
ATOM 8008 N N . VAL B 2 831 ? 111.458 168.334 170.861 1.00 67.46 831 VAL C N 1
ATOM 8009 C CA . VAL B 2 831 ? 110.542 169.323 171.411 1.00 67.46 831 VAL C CA 1
ATOM 8010 C C . VAL B 2 831 ? 109.870 170.056 170.262 1.00 67.46 831 VAL C C 1
ATOM 8011 O O . VAL B 2 831 ? 110.526 170.432 169.285 1.00 67.46 831 VAL C O 1
ATOM 8015 N N . GLY B 2 832 ? 108.561 170.253 170.379 1.00 70.57 832 GLY C N 1
ATOM 8016 C CA . GLY B 2 832 ? 107.801 170.922 169.346 1.00 70.57 832 GLY C CA 1
ATOM 8017 C C . GLY B 2 832 ? 106.459 170.263 169.119 1.00 70.57 832 GLY C C 1
ATOM 8018 O O . GLY B 2 832 ? 105.840 169.765 170.064 1.00 70.57 832 GLY C O 1
ATOM 8019 N N . GLY B 2 833 ? 105.998 170.246 167.870 1.00 71.89 833 GLY C N 1
ATOM 8020 C CA . GLY B 2 833 ? 104.749 169.606 167.537 1.00 71.89 833 GLY C CA 1
ATOM 8021 C C . GLY B 2 833 ? 104.927 168.633 166.389 1.00 71.89 833 GLY C C 1
ATOM 8022 O O . GLY B 2 833 ? 105.891 168.704 165.627 1.00 71.89 833 GLY C O 1
ATOM 8023 N N . ILE B 2 834 ? 103.979 167.713 166.283 1.00 74.63 834 ILE C N 1
ATOM 8024 C CA . ILE B 2 834 ? 103.978 166.781 165.152 1.00 74.63 834 ILE C CA 1
ATOM 8025 C C . ILE B 2 834 ? 103.683 167.558 163.875 1.00 74.63 834 ILE C C 1
ATOM 8026 O O . ILE B 2 834 ? 102.663 168.267 163.810 1.00 74.63 834 ILE C O 1
ATOM 8031 N N . PRO B 2 835 ? 104.535 167.480 162.856 1.00 78.17 835 PRO C N 1
ATOM 8032 C CA . PRO B 2 835 ? 104.280 168.233 161.623 1.00 78.17 835 PRO C CA 1
ATOM 8033 C C . PRO B 2 835 ? 102.973 167.814 160.970 1.00 78.17 835 PRO C C 1
ATOM 8034 O O . PRO B 2 835 ? 102.614 166.635 160.947 1.00 78.17 835 PRO C O 1
ATOM 8038 N N . LYS B 2 836 ? 102.262 168.802 160.428 1.00 81.96 836 LYS C N 1
ATOM 8039 C CA . LYS B 2 836 ? 101.015 168.548 159.721 1.00 81.96 836 LYS C CA 1
ATOM 8040 C C . LYS B 2 836 ? 101.231 167.943 158.343 1.00 81.96 836 LYS C C 1
ATOM 8041 O O . LYS B 2 836 ? 100.255 167.560 157.691 1.00 81.96 836 LYS C O 1
ATOM 8047 N N . GLU B 2 837 ? 102.475 167.850 157.888 1.00 84.27 837 GLU C N 1
ATOM 8048 C CA . GLU B 2 837 ? 102.794 167.365 156.555 1.00 84.27 837 GLU C CA 1
ATOM 8049 C C . GLU B 2 837 ? 102.873 165.847 156.476 1.00 84.27 837 GLU C C 1
ATOM 8050 O O . GLU B 2 837 ? 103.044 165.306 155.380 1.00 84.27 837 GLU C O 1
ATOM 8056 N N . MET B 2 838 ? 102.743 165.143 157.596 1.00 84.74 838 MET C N 1
ATOM 8057 C CA . MET B 2 838 ? 102.770 163.688 157.577 1.00 84.74 838 MET C CA 1
ATOM 8058 C C . MET B 2 838 ? 101.418 163.078 157.238 1.00 84.74 838 MET C C 1
ATOM 8059 O O . MET B 2 838 ? 101.303 161.848 157.205 1.00 84.74 838 MET C O 1
ATOM 8064 N N . ALA B 2 839 ? 100.399 163.904 156.989 1.00 87.59 839 ALA C N 1
ATOM 8065 C CA . ALA B 2 839 ? 99.052 163.386 156.772 1.00 87.59 839 ALA C CA 1
ATOM 8066 C C . ALA B 2 839 ? 98.970 162.535 155.510 1.00 87.59 839 ALA C C 1
ATOM 8067 O O . ALA B 2 839 ? 98.309 161.490 155.501 1.00 87.59 839 ALA C O 1
ATOM 8069 N N . GLU B 2 840 ? 99.633 162.962 154.434 1.00 87.65 840 GLU C N 1
ATOM 8070 C CA . GLU B 2 840 ? 99.520 162.300 153.139 1.00 87.65 840 GLU C CA 1
ATOM 8071 C C . GLU B 2 840 ? 100.562 161.207 152.943 1.00 87.65 840 GLU C C 1
ATOM 8072 O O . GLU B 2 840 ? 100.945 160.916 151.802 1.00 87.65 840 GLU C O 1
ATOM 8078 N N . MET B 2 841 ? 101.030 160.594 154.024 1.00 83.37 841 MET C N 1
ATOM 8079 C CA . MET B 2 841 ? 102.045 159.549 153.948 1.00 83.37 841 MET C CA 1
ATOM 8080 C C . MET B 2 841 ? 101.368 158.178 153.991 1.00 83.37 841 MET C C 1
ATOM 8081 O O . MET B 2 841 ? 101.390 157.464 154.993 1.00 83.37 841 MET C O 1
ATOM 8086 N N . ARG B 2 842 ? 100.768 157.818 152.854 1.00 83.19 842 ARG C N 1
ATOM 8087 C CA . ARG B 2 842 ? 99.925 156.628 152.799 1.00 83.19 842 ARG C CA 1
ATOM 8088 C C . ARG B 2 842 ? 100.714 155.358 153.089 1.00 83.19 842 ARG C C 1
ATOM 8089 O O . ARG B 2 842 ? 100.229 154.467 153.796 1.00 83.19 842 ARG C O 1
ATOM 8097 N N . GLY B 2 843 ? 101.925 155.252 152.554 1.00 75.98 843 GLY C N 1
ATOM 8098 C CA . GLY B 2 843 ? 102.679 154.020 152.653 1.00 75.98 843 GLY C CA 1
ATOM 8099 C C . GLY B 2 843 ? 103.376 153.762 153.965 1.00 75.98 843 GLY C C 1
ATOM 8100 O O . GLY B 2 843 ? 103.978 152.697 154.127 1.00 75.98 843 GLY C O 1
ATOM 8101 N N . LEU B 2 844 ? 103.323 154.696 154.910 1.00 71.88 844 LEU C N 1
ATOM 8102 C CA . LEU B 2 844 ? 103.989 154.502 156.190 1.00 71.88 844 LEU C CA 1
ATOM 8103 C C . LEU B 2 844 ? 103.307 153.386 156.969 1.00 71.88 844 LEU C C 1
ATOM 8104 O O . LEU B 2 844 ? 102.098 153.431 157.210 1.00 71.88 844 LEU C O 1
ATOM 8109 N N . LYS B 2 845 ? 104.084 152.380 157.364 1.00 70.60 845 LYS C N 1
ATOM 8110 C CA . LYS B 2 845 ? 103.544 151.204 158.030 1.00 70.60 845 LYS C CA 1
ATOM 8111 C C . LYS B 2 845 ? 103.949 151.121 159.495 1.00 70.60 845 LYS C C 1
ATOM 8112 O O . LYS B 2 845 ? 103.662 150.115 160.151 1.00 70.60 845 LYS C O 1
ATOM 8118 N N . SER B 2 846 ? 104.602 152.152 160.023 1.00 67.26 846 SER C N 1
ATOM 8119 C CA . SER B 2 846 ? 104.893 152.238 161.446 1.00 67.26 846 SER C CA 1
ATOM 8120 C C . SER B 2 846 ? 105.255 153.674 161.781 1.00 67.26 846 SER C C 1
ATOM 8121 O O . SER B 2 846 ? 105.782 154.406 160.941 1.00 67.26 846 SER C O 1
ATOM 8124 N N . LEU B 2 847 ? 104.968 154.066 163.018 1.00 64.59 847 LEU C N 1
ATOM 8125 C CA . LEU B 2 847 ? 105.296 155.402 163.497 1.00 64.59 847 LEU C CA 1
ATOM 8126 C C . LEU B 2 847 ? 105.510 155.333 164.999 1.00 64.59 847 LEU C C 1
ATOM 8127 O O . LEU B 2 847 ? 104.618 154.895 165.731 1.00 64.59 847 LEU C O 1
ATOM 8132 N N . ASN B 2 848 ? 106.685 155.760 165.454 1.00 64.05 848 ASN C N 1
ATOM 8133 C CA . ASN B 2 848 ? 107.022 155.783 166.876 1.00 64.05 848 ASN C CA 1
ATOM 8134 C C . ASN B 2 848 ? 107.667 157.130 167.175 1.00 64.05 848 ASN C C 1
ATOM 8135 O O . ASN B 2 848 ? 108.843 157.346 166.870 1.00 64.05 848 ASN C O 1
ATOM 8140 N N . LEU B 2 849 ? 106.895 158.032 167.769 1.00 63.36 849 LEU C N 1
ATOM 8141 C CA . LEU B 2 849 ? 107.367 159.344 168.185 1.00 63.36 849 LEU C CA 1
ATOM 8142 C C . LEU B 2 849 ? 107.163 159.533 169.681 1.00 63.36 849 LEU C C 1
ATOM 8143 O O . LEU B 2 849 ? 106.770 160.603 170.147 1.00 63.36 849 LEU C O 1
ATOM 8148 N N . SER B 2 850 ? 107.436 158.486 170.449 1.00 64.72 850 SER C N 1
ATOM 8149 C CA . SER B 2 850 ? 107.163 158.466 171.875 1.00 64.72 850 SER C CA 1
ATOM 8150 C C . SER B 2 850 ? 108.384 158.919 172.673 1.00 64.72 850 SER C C 1
ATOM 8151 O O . SER B 2 850 ? 109.481 159.095 172.142 1.00 64.72 850 SER C O 1
ATOM 8154 N N . ARG B 2 851 ? 108.169 159.110 173.975 1.00 66.09 851 ARG C N 1
ATOM 8155 C CA . ARG B 2 851 ? 109.228 159.472 174.920 1.00 66.09 851 ARG C CA 1
ATOM 8156 C C . ARG B 2 851 ? 109.946 160.751 174.498 1.00 66.09 851 ARG C C 1
ATOM 8157 O O . ARG B 2 851 ? 111.168 160.860 174.593 1.00 66.09 851 ARG C O 1
ATOM 8165 N N . ASN B 2 852 ? 109.177 161.730 174.032 1.00 66.78 852 ASN C N 1
ATOM 8166 C CA . ASN B 2 852 ? 109.695 163.042 173.680 1.00 66.78 852 ASN C CA 1
ATOM 8167 C C . ASN B 2 852 ? 108.858 164.111 174.363 1.00 66.78 852 ASN C C 1
ATOM 8168 O O . ASN B 2 852 ? 107.754 163.850 174.845 1.00 66.78 852 ASN C O 1
ATOM 8173 N N . ASP B 2 853 ? 109.401 165.321 174.418 1.00 71.39 853 ASP C N 1
ATOM 8174 C CA . ASP B 2 853 ? 108.682 166.451 175.002 1.00 71.39 853 ASP C CA 1
ATOM 8175 C C . ASP B 2 853 ? 107.931 167.244 173.939 1.00 71.39 853 ASP C C 1
ATOM 8176 O O . ASP B 2 853 ? 108.061 168.462 173.834 1.00 71.39 853 ASP C O 1
ATOM 8181 N N . LEU B 2 854 ? 107.130 166.548 173.137 1.00 70.62 854 LEU C N 1
ATOM 8182 C CA . LEU B 2 854 ? 106.341 167.203 172.106 1.00 70.62 854 LEU C CA 1
ATOM 8183 C C . LEU B 2 854 ? 105.039 167.733 172.690 1.00 70.62 854 LEU C C 1
ATOM 8184 O O . LEU B 2 854 ? 104.455 167.137 173.598 1.00 70.62 854 LEU C O 1
ATOM 8189 N N . ASN B 2 855 ? 104.583 168.863 172.158 1.00 77.60 855 ASN C N 1
ATOM 8190 C CA . ASN B 2 855 ? 103.310 169.436 172.561 1.00 77.60 855 ASN C CA 1
ATOM 8191 C C . ASN B 2 855 ? 102.509 169.829 171.330 1.00 77.60 855 ASN C C 1
ATOM 8192 O O . ASN B 2 855 ? 103.057 170.080 170.255 1.00 77.60 855 ASN C O 1
ATOM 8197 N N . GLY B 2 856 ? 101.194 169.869 171.502 1.00 75.25 856 GLY C N 1
ATOM 8198 C CA . GLY B 2 856 ? 100.292 170.121 170.399 1.00 75.25 856 GLY C CA 1
ATOM 8199 C C . GLY B 2 856 ? 99.143 169.138 170.383 1.00 75.25 856 GLY C C 1
ATOM 8200 O O . GLY B 2 856 ? 98.661 168.721 171.439 1.00 75.25 856 GLY C O 1
ATOM 8201 N N . SER B 2 857 ? 98.696 168.755 169.191 1.00 75.29 857 SER C N 1
ATOM 8202 C CA . SER B 2 857 ? 97.592 167.823 169.049 1.00 75.29 857 SER C CA 1
ATOM 8203 C C . SER B 2 857 ? 97.925 166.816 167.961 1.00 75.29 857 SER C C 1
ATOM 8204 O O . SER B 2 857 ? 98.761 167.067 167.089 1.00 75.29 857 SER C O 1
ATOM 8207 N N . ILE B 2 858 ? 97.269 165.658 168.034 1.00 77.74 858 ILE C N 1
ATOM 8208 C CA . ILE B 2 858 ? 97.402 164.670 166.974 1.00 77.74 858 ILE C CA 1
ATOM 8209 C C . ILE B 2 858 ? 96.913 165.285 165.675 1.00 77.74 858 ILE C C 1
ATOM 8210 O O . ILE B 2 858 ? 95.798 165.815 165.600 1.00 77.74 858 ILE C O 1
ATOM 8215 N N . ILE B 2 859 ? 97.757 165.230 164.642 1.00 81.27 859 ILE C N 1
ATOM 8216 C CA . ILE B 2 859 ? 97.464 165.939 163.406 1.00 81.27 859 ILE C CA 1
ATOM 8217 C C . ILE B 2 859 ? 96.224 165.351 162.751 1.00 81.27 859 ILE C C 1
ATOM 8218 O O . ILE B 2 859 ? 96.062 164.127 162.664 1.00 81.27 859 ILE C O 1
ATOM 8223 N N . LYS B 2 860 ? 95.327 166.227 162.309 1.00 83.86 860 LYS C N 1
ATOM 8224 C CA . LYS B 2 860 ? 94.121 165.796 161.613 1.00 83.86 860 LYS C CA 1
ATOM 8225 C C . LYS B 2 860 ? 94.500 165.324 160.218 1.00 83.86 860 LYS C C 1
ATOM 8226 O O . LYS B 2 860 ? 94.787 166.139 159.335 1.00 83.86 860 LYS C O 1
ATOM 8232 N N . GLY B 2 861 ? 94.500 164.012 160.012 1.00 84.43 861 GLY C N 1
ATOM 8233 C CA . GLY B 2 861 ? 94.963 163.458 158.759 1.00 84.43 861 GLY C CA 1
ATOM 8234 C C . GLY B 2 861 ? 95.680 162.136 158.926 1.00 84.43 861 GLY C C 1
ATOM 8235 O O . GLY B 2 861 ? 96.024 161.482 157.937 1.00 84.43 861 GLY C O 1
ATOM 8236 N N . ILE B 2 862 ? 95.922 161.734 160.176 1.00 85.40 862 ILE C N 1
ATOM 8237 C CA . ILE B 2 862 ? 96.492 160.413 160.427 1.00 85.40 862 ILE C CA 1
ATOM 8238 C C . ILE B 2 862 ? 95.545 159.331 159.935 1.00 85.40 862 ILE C C 1
ATOM 8239 O O . ILE B 2 862 ? 95.985 158.278 159.455 1.00 85.40 862 ILE C O 1
ATOM 8244 N N . GLY B 2 863 ? 94.238 159.579 160.010 1.00 86.52 863 GLY C N 1
ATOM 8245 C CA . GLY B 2 863 ? 93.273 158.630 159.488 1.00 86.52 863 GLY C CA 1
ATOM 8246 C C . GLY B 2 863 ? 93.411 158.376 158.003 1.00 86.52 863 GLY C C 1
ATOM 8247 O O . GLY B 2 863 ? 92.915 157.359 157.507 1.00 86.52 863 GLY C O 1
ATOM 8248 N N . GLN B 2 864 ? 94.075 159.277 157.279 1.00 86.58 864 GLN C N 1
ATOM 8249 C CA . GLN B 2 864 ? 94.322 159.068 155.861 1.00 86.58 864 GLN C CA 1
ATOM 8250 C C . GLN B 2 864 ? 95.422 158.045 155.609 1.00 86.58 864 GLN C C 1
ATOM 8251 O O . GLN B 2 864 ? 95.493 157.490 154.508 1.00 86.58 864 GLN C O 1
ATOM 8257 N N . MET B 2 865 ? 96.271 157.779 156.599 1.00 85.47 865 MET C N 1
ATOM 8258 C CA . MET B 2 865 ? 97.323 156.772 156.477 1.00 85.47 865 MET C CA 1
ATOM 8259 C C . MET B 2 865 ? 96.676 155.395 156.511 1.00 85.47 865 MET C C 1
ATOM 8260 O O . MET B 2 865 ? 96.348 154.874 157.579 1.00 85.47 865 MET C O 1
ATOM 8265 N N . LYS B 2 866 ? 96.495 154.792 155.335 1.00 82.82 866 LYS C N 1
ATOM 8266 C CA . LYS B 2 866 ? 95.643 153.612 155.234 1.00 82.82 866 LYS C CA 1
ATOM 8267 C C . LYS B 2 866 ? 96.299 152.381 155.845 1.00 82.82 866 LYS C C 1
ATOM 8268 O O . LYS B 2 866 ? 95.649 151.629 156.581 1.00 82.82 866 LYS C O 1
ATOM 8274 N N . MET B 2 867 ? 97.580 152.154 155.562 1.00 79.79 867 MET C N 1
ATOM 8275 C CA . MET B 2 867 ? 98.254 150.918 155.957 1.00 79.79 867 MET C CA 1
ATOM 8276 C C . MET B 2 867 ? 99.174 151.110 157.154 1.00 79.79 867 MET C C 1
ATOM 8277 O O . MET B 2 867 ? 100.259 150.526 157.209 1.00 79.79 867 MET C O 1
ATOM 8282 N N . LEU B 2 868 ? 98.769 151.916 158.131 1.00 75.71 868 LEU C N 1
ATOM 8283 C CA . LEU B 2 868 ? 99.553 152.119 159.344 1.00 75.71 868 LEU C CA 1
ATOM 8284 C C . LEU B 2 868 ? 99.140 151.068 160.366 1.00 75.71 868 LEU C C 1
ATOM 8285 O O . LEU B 2 868 ? 98.010 151.087 160.864 1.00 75.71 868 LEU C O 1
ATOM 8290 N N . GLU B 2 869 ? 100.052 150.153 160.681 1.00 74.88 869 GLU C N 1
ATOM 8291 C CA . GLU B 2 869 ? 99.772 149.053 161.591 1.00 74.88 869 GLU C CA 1
ATOM 8292 C C . GLU B 2 869 ? 100.398 149.230 162.966 1.00 74.88 869 GLU C C 1
ATOM 8293 O O . GLU B 2 869 ? 100.252 148.344 163.813 1.00 74.88 869 GLU C O 1
ATOM 8299 N N . SER B 2 870 ? 101.090 150.338 163.214 1.00 69.17 870 SER C N 1
ATOM 8300 C CA . SER B 2 870 ? 101.759 150.540 164.496 1.00 69.17 870 SER C CA 1
ATOM 8301 C C . SER B 2 870 ? 101.857 152.034 164.763 1.00 69.17 870 SER C C 1
ATOM 8302 O O . SER B 2 870 ? 102.582 152.743 164.061 1.00 69.17 870 SER C O 1
ATOM 8305 N N . LEU B 2 871 ? 101.134 152.503 165.773 1.00 67.99 871 LEU C N 1
ATOM 8306 C CA . LEU B 2 871 ? 101.169 153.893 166.197 1.00 67.99 871 LEU C CA 1
ATOM 8307 C C . LEU B 2 871 ? 101.601 153.960 167.653 1.00 67.99 871 LEU C C 1
ATOM 8308 O O . LEU B 2 871 ? 101.140 153.173 168.484 1.00 67.99 871 LEU C O 1
ATOM 8313 N N . ASP B 2 872 ? 102.492 154.902 167.958 1.00 67.37 872 ASP C N 1
ATOM 8314 C CA . ASP B 2 872 ? 102.975 155.075 169.326 1.00 67.37 872 ASP C CA 1
ATOM 8315 C C . ASP B 2 872 ? 103.345 156.542 169.514 1.00 67.37 872 ASP C C 1
ATOM 8316 O O . ASP B 2 872 ? 104.378 156.995 169.014 1.00 67.37 872 ASP C O 1
ATOM 8321 N N . LEU B 2 873 ? 102.494 157.273 170.232 1.00 66.40 873 LEU C N 1
ATOM 8322 C CA . LEU B 2 873 ? 102.750 158.660 170.597 1.00 66.40 873 LEU C CA 1
ATOM 8323 C C . LEU B 2 873 ? 102.806 158.832 172.109 1.00 66.40 873 LEU C C 1
ATOM 8324 O O . LEU B 2 873 ? 102.635 159.945 172.613 1.00 66.40 873 LEU C O 1
ATOM 8329 N N . SER B 2 874 ? 103.045 157.748 172.840 1.00 66.79 874 SER C N 1
ATOM 8330 C CA . SER B 2 874 ? 102.921 157.752 174.288 1.00 66.79 874 SER C CA 1
ATOM 8331 C C . SER B 2 874 ? 104.043 158.551 174.941 1.00 66.79 874 SER C C 1
ATOM 8332 O O . SER B 2 874 ? 105.077 158.843 174.334 1.00 66.79 874 SER C O 1
ATOM 8335 N N . ARG B 2 875 ? 103.813 158.916 176.200 1.00 66.03 875 ARG C N 1
ATOM 8336 C CA . ARG B 2 875 ? 104.788 159.591 177.053 1.00 66.03 875 ARG C CA 1
ATOM 8337 C C . ARG B 2 875 ? 105.258 160.919 176.473 1.00 66.03 875 ARG C C 1
ATOM 8338 O O . ARG B 2 875 ? 106.339 161.404 176.820 1.00 66.03 875 ARG C O 1
ATOM 8346 N N . ASN B 2 876 ? 104.465 161.517 175.596 1.00 68.23 876 ASN C N 1
ATOM 8347 C CA . ASN B 2 876 ? 104.713 162.862 175.100 1.00 68.23 876 ASN C CA 1
ATOM 8348 C C . ASN B 2 876 ? 103.962 163.845 176.000 1.00 68.23 876 ASN C C 1
ATOM 8349 O O . ASN B 2 876 ? 103.517 163.484 177.092 1.00 68.23 876 ASN C O 1
ATOM 8354 N N . GLN B 2 877 ? 103.814 165.090 175.563 1.00 71.32 877 GLN C N 1
ATOM 8355 C CA . GLN B 2 877 ? 103.041 166.098 176.282 1.00 71.32 877 GLN C CA 1
ATOM 8356 C C . GLN B 2 877 ? 102.000 166.718 175.361 1.00 71.32 877 GLN C C 1
ATOM 8357 O O . GLN B 2 877 ? 101.856 167.938 175.270 1.00 71.32 877 GLN C O 1
ATOM 8363 N N . LEU B 2 878 ? 101.255 165.871 174.659 1.00 71.56 878 LEU C N 1
ATOM 8364 C CA . LEU B 2 878 ? 100.288 166.330 173.671 1.00 71.56 878 LEU C CA 1
ATOM 8365 C C . LEU B 2 878 ? 99.084 166.952 174.379 1.00 71.56 878 LEU C C 1
ATOM 8366 O O . LEU B 2 878 ? 99.055 167.105 175.602 1.00 71.56 878 LEU C O 1
ATOM 8371 N N . SER B 2 879 ? 98.074 167.334 173.606 1.00 74.65 879 SER C N 1
ATOM 8372 C CA . SER B 2 879 ? 96.892 167.988 174.155 1.00 74.65 879 SER C CA 1
ATOM 8373 C C . SER B 2 879 ? 95.744 167.811 173.169 1.00 74.65 879 SER C C 1
ATOM 8374 O O . SER B 2 879 ? 95.861 167.086 172.176 1.00 74.65 879 SER C O 1
ATOM 8377 N N . GLY B 2 880 ? 94.628 168.478 173.445 1.00 77.22 880 GLY C N 1
ATOM 8378 C CA . GLY B 2 880 ? 93.464 168.360 172.596 1.00 77.22 880 GLY C CA 1
ATOM 8379 C C . GLY B 2 880 ? 92.764 167.019 172.763 1.00 77.22 880 GLY C C 1
ATOM 8380 O O . GLY B 2 880 ? 92.988 166.270 173.714 1.00 77.22 880 GLY C O 1
ATOM 8381 N N . MET B 2 881 ? 91.898 166.727 171.800 1.00 80.16 881 MET C N 1
ATOM 8382 C CA . MET B 2 881 ? 91.132 165.492 171.785 1.00 80.16 881 MET C CA 1
ATOM 8383 C C . MET B 2 881 ? 91.506 164.660 170.567 1.00 80.16 881 MET C C 1
ATOM 8384 O O . MET B 2 881 ? 92.041 165.169 169.578 1.00 80.16 881 MET C O 1
ATOM 8389 N N . ILE B 2 882 ? 91.224 163.368 170.657 1.00 78.54 882 ILE C N 1
ATOM 8390 C CA . ILE B 2 882 ? 91.585 162.432 169.587 1.00 78.54 882 ILE C CA 1
ATOM 8391 C C . ILE B 2 882 ? 90.795 162.780 168.330 1.00 78.54 882 ILE C C 1
ATOM 8392 O O . ILE B 2 882 ? 89.565 162.949 168.402 1.00 78.54 882 ILE C O 1
ATOM 8397 N N . PRO B 2 883 ? 91.439 162.905 167.173 1.00 80.45 883 PRO C N 1
ATOM 8398 C CA . PRO B 2 883 ? 90.697 163.215 165.949 1.00 80.45 883 PRO C CA 1
ATOM 8399 C C . PRO B 2 883 ? 89.780 162.074 165.543 1.00 80.45 883 PRO C C 1
ATOM 8400 O O . PRO B 2 883 ? 90.056 160.899 165.795 1.00 80.45 883 PRO C O 1
ATOM 8404 N N . LYS B 2 884 ? 88.670 162.441 164.899 1.00 83.34 884 LYS C N 1
ATOM 8405 C CA . LYS B 2 884 ? 87.694 161.443 164.476 1.00 83.34 884 LYS C CA 1
ATOM 8406 C C . LYS B 2 884 ? 88.235 160.562 163.360 1.00 83.34 884 LYS C C 1
ATOM 8407 O O . LYS B 2 884 ? 87.839 159.393 163.246 1.00 83.34 884 LYS C O 1
ATOM 8413 N N . ASP B 2 885 ? 89.155 161.088 162.548 1.00 87.07 885 ASP C N 1
ATOM 8414 C CA . ASP B 2 885 ? 89.653 160.352 161.391 1.00 87.07 885 ASP C CA 1
ATOM 8415 C C . ASP B 2 885 ? 90.302 159.028 161.772 1.00 87.07 885 ASP C C 1
ATOM 8416 O O . ASP B 2 885 ? 90.398 158.133 160.924 1.00 87.07 885 ASP C O 1
ATOM 8421 N N . LEU B 2 886 ? 90.727 158.875 163.028 1.00 86.21 886 LEU C N 1
ATOM 8422 C CA . LEU B 2 886 ? 91.322 157.618 163.465 1.00 86.21 886 LEU C CA 1
ATOM 8423 C C . LEU B 2 886 ? 90.358 156.451 163.334 1.00 86.21 886 LEU C C 1
ATOM 8424 O O . LEU B 2 886 ? 90.795 155.296 163.348 1.00 86.21 886 LEU C O 1
ATOM 8429 N N . ALA B 2 887 ? 89.058 156.721 163.207 1.00 87.39 887 ALA C N 1
ATOM 8430 C CA . ALA B 2 887 ? 88.098 155.647 162.996 1.00 87.39 887 ALA C CA 1
ATOM 8431 C C . ALA B 2 887 ? 88.233 154.990 161.628 1.00 87.39 887 ALA C C 1
ATOM 8432 O O . ALA B 2 887 ? 87.626 153.937 161.408 1.00 87.39 887 ALA C O 1
ATOM 8434 N N . ASN B 2 888 ? 89.003 155.572 160.712 1.00 92.50 888 ASN C N 1
ATOM 8435 C CA . ASN B 2 888 ? 89.101 155.065 159.349 1.00 92.50 888 ASN C CA 1
ATOM 8436 C C . ASN B 2 888 ? 90.265 154.104 159.140 1.00 92.50 888 ASN C C 1
ATOM 8437 O O . ASN B 2 888 ? 90.469 153.647 158.011 1.00 92.50 888 ASN C O 1
ATOM 8442 N N . LEU B 2 889 ? 91.032 153.788 160.183 1.00 85.89 889 LEU C N 1
ATOM 8443 C CA . LEU B 2 889 ? 92.252 153.005 160.002 1.00 85.89 889 LEU C CA 1
ATOM 8444 C C . LEU B 2 889 ? 91.943 151.573 159.582 1.00 85.89 889 LEU C C 1
ATOM 8445 O O . LEU B 2 889 ? 92.366 151.121 158.512 1.00 85.89 889 LEU C O 1
ATOM 8450 N N . THR B 2 890 ? 91.221 150.839 160.428 1.00 83.87 890 THR C N 1
ATOM 8451 C CA . THR B 2 890 ? 90.794 149.463 160.179 1.00 83.87 890 THR C CA 1
ATOM 8452 C C . THR B 2 890 ? 91.947 148.476 160.008 1.00 83.87 890 THR C C 1
ATOM 8453 O O . THR B 2 890 ? 91.705 147.277 159.836 1.00 83.87 890 THR C O 1
ATOM 8457 N N . PHE B 2 891 ? 93.192 148.946 160.096 1.00 81.76 891 PHE C N 1
ATOM 8458 C CA . PHE B 2 891 ? 94.371 148.087 160.028 1.00 81.76 891 PHE C CA 1
ATOM 8459 C C . PHE B 2 891 ? 95.303 148.242 161.220 1.00 81.76 891 PHE C C 1
ATOM 8460 O O . PHE B 2 891 ? 96.272 147.481 161.324 1.00 81.76 891 PHE C O 1
ATOM 8468 N N . ILE B 2 892 ? 95.048 149.196 162.115 1.00 77.76 892 ILE C N 1
ATOM 8469 C CA . ILE B 2 892 ? 95.960 149.442 163.224 1.00 77.76 892 ILE C CA 1
ATOM 8470 C C . ILE B 2 892 ? 95.943 148.251 164.173 1.00 77.76 892 ILE C C 1
ATOM 8471 O O . ILE B 2 892 ? 94.879 147.728 164.529 1.00 77.76 892 ILE C O 1
ATOM 8476 N N . GLY B 2 893 ? 97.130 147.793 164.562 1.00 76.94 893 GLY C N 1
ATOM 8477 C CA . GLY B 2 893 ? 97.247 146.612 165.394 1.00 76.94 893 GLY C CA 1
ATOM 8478 C C . GLY B 2 893 ? 97.767 146.891 166.787 1.00 76.94 893 GLY C C 1
ATOM 8479 O O . GLY B 2 893 ? 97.395 146.205 167.742 1.00 76.94 893 GLY C O 1
ATOM 8480 N N . VAL B 2 894 ? 98.637 147.890 166.916 1.00 72.67 894 VAL C N 1
ATOM 8481 C CA . VAL B 2 894 ? 99.199 148.288 168.200 1.00 72.67 894 VAL C CA 1
ATOM 8482 C C . VAL B 2 894 ? 99.062 149.795 168.339 1.00 72.67 894 VAL C C 1
ATOM 8483 O O . VAL B 2 894 ? 99.478 150.545 167.449 1.00 72.67 894 VAL C O 1
ATOM 8487 N N . LEU B 2 895 ? 98.480 150.236 169.451 1.00 71.43 895 LEU C N 1
ATOM 8488 C CA . LEU B 2 895 ? 98.318 151.650 169.745 1.00 71.43 895 LEU C CA 1
ATOM 8489 C C . LEU B 2 895 ? 98.717 151.902 171.190 1.00 71.43 895 LEU C C 1
ATOM 8490 O O . LEU B 2 895 ? 98.520 151.049 172.059 1.00 71.43 895 LEU C O 1
ATOM 8495 N N . ASP B 2 896 ? 99.287 153.078 171.439 1.00 70.06 896 ASP C N 1
ATOM 8496 C CA . ASP B 2 896 ? 99.652 153.465 172.799 1.00 70.06 896 ASP C CA 1
ATOM 8497 C C . ASP B 2 896 ? 99.699 154.985 172.865 1.00 70.06 896 ASP C C 1
ATOM 8498 O O . ASP B 2 896 ? 100.586 155.602 172.270 1.00 70.06 896 ASP C O 1
ATOM 8503 N N . LEU B 2 897 ? 98.745 155.578 173.579 1.00 68.31 897 LEU C N 1
ATOM 8504 C CA . LEU B 2 897 ? 98.676 157.019 173.777 1.00 68.31 897 LEU C CA 1
ATOM 8505 C C . LEU B 2 897 ? 98.751 157.371 175.258 1.00 68.31 897 LEU C C 1
ATOM 8506 O O . LEU B 2 897 ? 98.171 158.362 175.701 1.00 68.31 897 LEU C O 1
ATOM 8511 N N . SER B 2 898 ? 99.468 156.563 176.032 1.00 68.24 898 SER C N 1
ATOM 8512 C CA . SER B 2 898 ? 99.500 156.740 177.476 1.00 68.24 898 SER C CA 1
ATOM 8513 C C . SER B 2 898 ? 100.364 157.932 177.872 1.00 68.24 898 SER C C 1
ATOM 8514 O O . SER B 2 898 ? 101.374 158.229 177.230 1.00 68.24 898 SER C O 1
ATOM 8517 N N . ASN B 2 899 ? 99.953 158.612 178.944 1.00 67.93 899 ASN C N 1
ATOM 8518 C CA . ASN B 2 899 ? 100.683 159.736 179.532 1.00 67.93 899 ASN C CA 1
ATOM 8519 C C . ASN B 2 899 ? 100.920 160.838 178.495 1.00 67.93 899 ASN C C 1
ATOM 8520 O O . ASN B 2 899 ? 102.051 161.167 178.137 1.00 67.93 899 ASN C O 1
ATOM 8525 N N . ASN B 2 900 ? 99.813 161.408 178.022 1.00 71.17 900 ASN C N 1
ATOM 8526 C CA . ASN B 2 900 ? 99.896 162.355 176.922 1.00 71.17 900 ASN C CA 1
ATOM 8527 C C . ASN B 2 900 ? 98.973 163.563 177.037 1.00 71.17 900 ASN C C 1
ATOM 8528 O O . ASN B 2 900 ? 98.907 164.343 176.082 1.00 71.17 900 ASN C O 1
ATOM 8533 N N . HIS B 2 901 ? 98.253 163.737 178.147 1.00 72.27 901 HIS C N 1
ATOM 8534 C CA . HIS B 2 901 ? 97.489 164.963 178.412 1.00 72.27 901 HIS C CA 1
ATOM 8535 C C . HIS B 2 901 ? 96.395 165.215 177.374 1.00 72.27 901 HIS C C 1
ATOM 8536 O O . HIS B 2 901 ? 96.223 166.340 176.902 1.00 72.27 901 HIS C O 1
ATOM 8543 N N . LEU B 2 902 ? 95.643 164.180 177.009 1.00 75.50 902 LEU C N 1
ATOM 8544 C CA . LEU B 2 902 ? 94.507 164.371 176.119 1.00 75.50 902 LEU C CA 1
ATOM 8545 C C . LEU B 2 902 ? 93.215 164.513 176.914 1.00 75.50 902 LEU C C 1
ATOM 8546 O O . LEU B 2 902 ? 93.185 164.408 178.142 1.00 75.50 902 LEU C O 1
ATOM 8551 N N . SER B 2 903 ? 92.128 164.755 176.187 1.00 79.67 903 SER C N 1
ATOM 8552 C CA . SER B 2 903 ? 90.807 164.912 176.775 1.00 79.67 903 SER C CA 1
ATOM 8553 C C . SER B 2 903 ? 89.774 164.472 175.747 1.00 79.67 903 SER C C 1
ATOM 8554 O O . SER B 2 903 ? 90.110 164.097 174.621 1.00 79.67 903 SER C O 1
ATOM 8557 N N . GLY B 2 904 ? 88.509 164.515 176.143 1.00 81.37 904 GLY C N 1
ATOM 8558 C CA . GLY B 2 904 ? 87.431 164.211 175.227 1.00 81.37 904 GLY C CA 1
ATOM 8559 C C . GLY B 2 904 ? 87.042 162.746 175.235 1.00 81.37 904 GLY C C 1
ATOM 8560 O O . GLY B 2 904 ? 87.249 162.010 176.204 1.00 81.37 904 GLY C O 1
ATOM 8561 N N . ARG B 2 905 ? 86.463 162.322 174.117 1.00 83.71 905 ARG C N 1
ATOM 8562 C CA . ARG B 2 905 ? 85.932 160.977 173.958 1.00 83.71 905 ARG C CA 1
ATOM 8563 C C . ARG B 2 905 ? 86.698 160.230 172.875 1.00 83.71 905 ARG C C 1
ATOM 8564 O O . ARG B 2 905 ? 87.010 160.792 171.821 1.00 83.71 905 ARG C O 1
ATOM 8572 N N . ILE B 2 906 ? 87.000 158.967 173.141 1.00 80.04 906 ILE C N 1
ATOM 8573 C CA . ILE B 2 906 ? 87.650 158.124 172.133 1.00 80.04 906 ILE C CA 1
ATOM 8574 C C . ILE B 2 906 ? 86.687 157.899 170.973 1.00 80.04 906 ILE C C 1
ATOM 8575 O O . ILE B 2 906 ? 85.517 157.550 171.205 1.00 80.04 906 ILE C O 1
ATOM 8580 N N . PRO B 2 907 ? 87.113 158.103 169.730 1.00 80.82 907 PRO C N 1
ATOM 8581 C CA . PRO B 2 907 ? 86.242 157.787 168.593 1.00 80.82 907 PRO C CA 1
ATOM 8582 C C . PRO B 2 907 ? 85.848 156.319 168.596 1.00 80.82 907 PRO C C 1
ATOM 8583 O O . PRO B 2 907 ? 86.621 155.448 168.999 1.00 80.82 907 PRO C O 1
ATOM 8587 N N . SER B 2 908 ? 84.627 156.052 168.146 1.00 82.28 908 SER C N 1
ATOM 8588 C CA . SER B 2 908 ? 84.090 154.700 168.116 1.00 82.28 908 SER C CA 1
ATOM 8589 C C . SER B 2 908 ? 84.455 154.041 166.792 1.00 82.28 908 SER C C 1
ATOM 8590 O O . SER B 2 908 ? 84.085 154.535 165.722 1.00 82.28 908 SER C O 1
ATOM 8593 N N . SER B 2 909 ? 85.179 152.929 166.869 1.00 83.27 909 SER C N 1
ATOM 8594 C CA . SER B 2 909 ? 85.528 152.144 165.694 1.00 83.27 909 SER C CA 1
ATOM 8595 C C . SER B 2 909 ? 85.812 150.723 166.148 1.00 83.27 909 SER C C 1
ATOM 8596 O O . SER B 2 909 ? 86.090 150.474 167.322 1.00 83.27 909 SER C O 1
ATOM 8599 N N . THR B 2 910 ? 85.742 149.790 165.199 1.00 83.88 910 THR C N 1
ATOM 8600 C CA . THR B 2 910 ? 85.943 148.385 165.536 1.00 83.88 910 THR C CA 1
ATOM 8601 C C . THR B 2 910 ? 87.336 148.153 166.105 1.00 83.88 910 THR C C 1
ATOM 8602 O O . THR B 2 910 ? 87.506 147.429 167.093 1.00 83.88 910 THR C O 1
ATOM 8606 N N . GLN B 2 911 ? 88.349 148.769 165.495 1.00 81.87 911 GLN C N 1
ATOM 8607 C CA . GLN B 2 911 ? 89.722 148.536 165.923 1.00 81.87 911 GLN C CA 1
ATOM 8608 C C . GLN B 2 911 ? 90.053 149.306 167.194 1.00 81.87 911 GLN C C 1
ATOM 8609 O O . GLN B 2 911 ? 90.799 148.813 168.047 1.00 81.87 911 GLN C O 1
ATOM 8615 N N . LEU B 2 912 ? 89.515 150.520 167.337 1.00 81.14 912 LEU C N 1
ATOM 8616 C CA . LEU B 2 912 ? 89.837 151.335 168.504 1.00 81.14 912 LEU C CA 1
ATOM 8617 C C . LEU B 2 912 ? 89.316 150.705 169.790 1.00 81.14 912 LEU C C 1
ATOM 8618 O O . LEU B 2 912 ? 90.014 150.704 170.811 1.00 81.14 912 LEU C O 1
ATOM 8623 N N . GLN B 2 913 ? 88.096 150.168 169.767 1.00 82.65 913 GLN C N 1
ATOM 8624 C CA . GLN B 2 913 ? 87.525 149.575 170.969 1.00 82.65 913 GLN C CA 1
ATOM 8625 C C . GLN B 2 913 ? 88.167 148.245 171.337 1.00 82.65 913 GLN C C 1
ATOM 8626 O O . GLN B 2 913 ? 87.906 147.736 172.433 1.00 82.65 913 GLN C O 1
ATOM 8632 N N . THR B 2 914 ? 88.993 147.674 170.462 1.00 80.38 914 THR C N 1
ATOM 8633 C CA . THR B 2 914 ? 89.654 146.404 170.721 1.00 80.38 914 THR C CA 1
ATOM 8634 C C . THR B 2 914 ? 91.028 146.578 171.354 1.00 80.38 914 THR C C 1
ATOM 8635 O O . THR B 2 914 ? 91.892 145.710 171.185 1.00 80.38 914 THR C O 1
ATOM 8639 N N . PHE B 2 915 ? 91.249 147.672 172.075 1.00 77.79 915 PHE C N 1
ATOM 8640 C CA . PHE B 2 915 ? 92.530 147.957 172.698 1.00 77.79 915 PHE C CA 1
ATOM 8641 C C . PHE B 2 915 ? 92.360 148.064 174.206 1.00 77.79 915 PHE C C 1
ATOM 8642 O O . PHE B 2 915 ? 91.330 148.530 174.701 1.00 77.79 915 PHE C O 1
ATOM 8650 N N . GLU B 2 916 ? 93.387 147.630 174.931 1.00 77.59 916 GLU C N 1
ATOM 8651 C CA . GLU B 2 916 ? 93.305 147.542 176.378 1.00 77.59 916 GLU C CA 1
ATOM 8652 C C . GLU B 2 916 ? 93.253 148.933 177.006 1.00 77.59 916 GLU C C 1
ATOM 8653 O O . GLU B 2 916 ? 93.484 149.956 176.357 1.00 77.59 916 GLU C O 1
ATOM 8659 N N . ARG B 2 917 ? 92.933 148.954 178.301 1.00 77.79 917 ARG C N 1
ATOM 8660 C CA . ARG B 2 917 ? 92.890 150.210 179.041 1.00 77.79 917 ARG C CA 1
ATOM 8661 C C . ARG B 2 917 ? 94.268 150.847 179.145 1.00 77.79 917 ARG C C 1
ATOM 8662 O O . ARG B 2 917 ? 94.379 152.074 179.241 1.00 77.79 917 ARG C O 1
ATOM 8670 N N . SER B 2 918 ? 95.327 150.036 179.124 1.00 75.40 918 SER C N 1
ATOM 8671 C CA . SER B 2 918 ? 96.676 150.576 179.237 1.00 75.40 918 SER C CA 1
ATOM 8672 C C . SER B 2 918 ? 97.050 151.422 178.028 1.00 75.40 918 SER C C 1
ATOM 8673 O O . SER B 2 918 ? 97.881 152.331 178.141 1.00 75.40 918 SER C O 1
ATOM 8676 N N . SER B 2 919 ? 96.457 151.142 176.867 1.00 72.78 919 SER C N 1
ATOM 8677 C CA . SER B 2 919 ? 96.773 151.904 175.667 1.00 72.78 919 SER C CA 1
ATOM 8678 C C . SER B 2 919 ? 96.252 153.333 175.728 1.00 72.78 919 SER C C 1
ATOM 8679 O O . SER B 2 919 ? 96.777 154.198 175.019 1.00 72.78 919 SER C O 1
ATOM 8682 N N . TYR B 2 920 ? 95.238 153.600 176.547 1.00 72.72 920 TYR C N 1
ATOM 8683 C CA . TYR B 2 920 ? 94.665 154.932 176.666 1.00 72.72 920 TYR C CA 1
ATOM 8684 C C . TYR B 2 920 ? 94.858 155.553 178.041 1.00 72.72 920 TYR C C 1
ATOM 8685 O O . TYR B 2 920 ? 94.421 156.689 178.254 1.00 72.72 920 TYR C O 1
ATOM 8694 N N . SER B 2 921 ? 95.494 154.854 178.975 1.00 71.86 921 SER C N 1
ATOM 8695 C CA . SER B 2 921 ? 95.585 155.328 180.346 1.00 71.86 921 SER C CA 1
ATOM 8696 C C . SER B 2 921 ? 96.540 156.515 180.441 1.00 71.86 921 SER C C 1
ATOM 8697 O O . SER B 2 921 ? 97.090 156.990 179.445 1.00 71.86 921 SER C O 1
ATOM 8700 N N . GLY B 2 922 ? 96.725 157.014 181.657 1.00 71.24 922 GLY C N 1
ATOM 8701 C CA . GLY B 2 922 ? 97.650 158.096 181.907 1.00 71.24 922 GLY C CA 1
ATOM 8702 C C . GLY B 2 922 ? 97.130 159.477 181.585 1.00 71.24 922 GLY C C 1
ATOM 8703 O O . GLY B 2 922 ? 97.860 160.456 181.784 1.00 71.24 922 GLY C O 1
ATOM 8704 N N . ASN B 2 923 ? 95.901 159.593 181.098 1.00 74.12 923 ASN C N 1
ATOM 8705 C CA . ASN B 2 923 ? 95.300 160.879 180.774 1.00 74.12 923 ASN C CA 1
ATOM 8706 C C . ASN B 2 923 ? 94.268 161.219 181.841 1.00 74.12 923 ASN C C 1
ATOM 8707 O O . ASN B 2 923 ? 93.303 160.471 182.037 1.00 74.12 923 ASN C O 1
ATOM 8712 N N . ALA B 2 924 ? 94.473 162.345 182.525 1.00 77.97 924 ALA C N 1
ATOM 8713 C CA . ALA B 2 924 ? 93.619 162.697 183.652 1.00 77.97 924 ALA C CA 1
ATOM 8714 C C . ALA B 2 924 ? 92.245 163.185 183.219 1.00 77.97 924 ALA C C 1
ATOM 8715 O O . ALA B 2 924 ? 91.339 163.264 184.056 1.00 77.97 924 ALA C O 1
ATOM 8717 N N . GLN B 2 925 ? 92.063 163.514 181.942 1.00 78.47 925 GLN C N 1
ATOM 8718 C CA . GLN B 2 925 ? 90.807 164.071 181.471 1.00 78.47 925 GLN C CA 1
ATOM 8719 C C . GLN B 2 925 ? 90.108 163.227 180.418 1.00 78.47 925 GLN C C 1
ATOM 8720 O O . GLN B 2 925 ? 88.922 163.457 180.160 1.00 78.47 925 GLN C O 1
ATOM 8726 N N . LEU B 2 926 ? 90.793 162.267 179.808 1.00 80.22 926 LEU C N 1
ATOM 8727 C CA . LEU B 2 926 ? 90.187 161.475 178.748 1.00 80.22 926 LEU C CA 1
ATOM 8728 C C . LEU B 2 926 ? 89.192 160.477 179.325 1.00 80.22 926 LEU C C 1
ATOM 8729 O O . LEU B 2 926 ? 89.426 159.877 180.377 1.00 80.22 926 LEU C O 1
ATOM 8734 N N . CYS B 2 927 ? 88.073 160.305 178.627 1.00 84.78 927 CYS C N 1
ATOM 8735 C CA . CYS B 2 927 ? 87.038 159.357 179.014 1.00 84.78 927 CYS C CA 1
ATOM 8736 C C . CYS B 2 927 ? 86.358 158.821 177.764 1.00 84.78 927 CYS C C 1
ATOM 8737 O O . CYS B 2 927 ? 86.033 159.587 176.853 1.00 84.78 927 CYS C O 1
ATOM 8740 N N . GLY B 2 928 ? 86.148 157.509 177.723 1.00 84.37 928 GLY C N 1
ATOM 8741 C CA . GLY B 2 928 ? 85.545 156.869 176.580 1.00 84.37 928 GLY C CA 1
ATOM 8742 C C . GLY B 2 928 ? 85.044 155.482 176.917 1.00 84.37 928 GLY C C 1
ATOM 8743 O O . GLY B 2 928 ? 85.144 155.027 178.058 1.00 84.37 928 GLY C O 1
ATOM 8744 N N . PRO B 2 929 ? 84.482 154.785 175.935 1.00 84.46 929 PRO C N 1
ATOM 8745 C CA . PRO B 2 929 ? 83.961 153.437 176.184 1.00 84.46 929 PRO C CA 1
ATOM 8746 C C . PRO B 2 929 ? 85.029 152.492 176.717 1.00 84.46 929 PRO C C 1
ATOM 8747 O O . PRO B 2 929 ? 84.714 151.632 177.554 1.00 84.46 929 PRO C O 1
ATOM 8751 N N . PRO B 2 930 ? 86.291 152.585 176.264 1.00 82.17 930 PRO C N 1
ATOM 8752 C CA . PRO B 2 930 ? 87.318 151.726 176.875 1.00 82.17 930 PRO C CA 1
ATOM 8753 C C . PRO B 2 930 ? 87.487 151.930 178.368 1.00 82.17 930 PRO C C 1
ATOM 8754 O O . PRO B 2 930 ? 87.765 150.962 179.085 1.00 82.17 930 PRO C O 1
ATOM 8758 N N . LEU B 2 931 ? 87.338 153.158 178.861 1.00 83.92 931 LEU C N 1
ATOM 8759 C CA . LEU B 2 931 ? 87.595 153.479 180.262 1.00 83.92 931 LEU C CA 1
ATOM 8760 C C . LEU B 2 931 ? 86.565 154.496 180.742 1.00 83.92 931 LEU C C 1
ATOM 8761 O O . LEU B 2 931 ? 86.499 155.616 180.225 1.00 83.92 931 LEU C O 1
ATOM 8766 N N . GLN B 2 932 ? 85.737 154.084 181.705 1.00 87.16 932 GLN C N 1
ATOM 8767 C CA . GLN B 2 932 ? 84.730 154.945 182.316 1.00 87.16 932 GLN C CA 1
ATOM 8768 C C . GLN B 2 932 ? 83.732 155.461 181.287 1.00 87.16 932 GLN C C 1
ATOM 8769 O O . GLN B 2 932 ? 83.526 154.835 180.243 1.00 87.16 932 GLN C O 1
ATOM 8775 N N . GLU B 2 933 ? 83.100 156.595 181.582 1.00 89.32 933 GLU C N 1
ATOM 8776 C CA . GLU B 2 933 ? 82.159 157.224 180.667 1.00 89.32 933 GLU C CA 1
ATOM 8777 C C . GLU B 2 933 ? 81.977 158.673 181.096 1.00 89.32 933 GLU C C 1
ATOM 8778 O O . GLU B 2 933 ? 82.162 159.001 182.270 1.00 89.32 933 GLU C O 1
ATOM 8784 N N . CYS B 2 934 ? 81.630 159.531 180.138 1.00 91.00 934 CYS C N 1
ATOM 8785 C CA . CYS B 2 934 ? 81.453 160.962 180.385 1.00 91.00 934 CYS C CA 1
ATOM 8786 C C . CYS B 2 934 ? 80.503 161.236 181.549 1.00 91.00 934 CYS C C 1
ATOM 8787 O O . CYS B 2 934 ? 80.336 162.380 181.971 1.00 91.00 934 CYS C O 1
ATOM 8790 N N . ASN C 3 29 ? 106.889 126.974 164.528 1.00 82.87 29 ASN B N 1
ATOM 8791 C CA . ASN C 3 29 ? 106.614 126.774 163.111 1.00 82.87 29 ASN B CA 1
ATOM 8792 C C . ASN C 3 29 ? 105.188 126.286 162.905 1.00 82.87 29 ASN B C 1
ATOM 8793 O O . ASN C 3 29 ? 104.674 126.292 161.787 1.00 82.87 29 ASN B O 1
ATOM 8798 N N . ILE C 3 30 ? 104.550 125.855 163.994 1.00 83.90 30 ILE B N 1
ATOM 8799 C CA . ILE C 3 30 ? 103.177 125.370 163.904 1.00 83.90 30 ILE B CA 1
ATOM 8800 C C . ILE C 3 30 ? 102.214 126.519 163.613 1.00 83.90 30 ILE B C 1
ATOM 8801 O O . ILE C 3 30 ? 101.329 126.404 162.753 1.00 83.90 30 ILE B O 1
ATOM 8806 N N . GLU C 3 31 ? 102.378 127.649 164.307 1.00 84.75 31 GLU B N 1
ATOM 8807 C CA . GLU C 3 31 ? 101.521 128.803 164.057 1.00 84.75 31 GLU B CA 1
ATOM 8808 C C . GLU C 3 31 ? 101.756 129.370 162.665 1.00 84.75 31 GLU B C 1
ATOM 8809 O O . GLU C 3 31 ? 100.808 129.767 161.975 1.00 84.75 31 GLU B O 1
ATOM 8815 N N . GLY C 3 32 ? 103.019 129.427 162.240 1.00 83.51 32 GLY B N 1
ATOM 8816 C CA . GLY C 3 32 ? 103.310 129.854 160.884 1.00 83.51 32 GLY B CA 1
ATOM 8817 C C . GLY C 3 32 ? 102.683 128.942 159.850 1.00 83.51 32 GLY B C 1
ATOM 8818 O O . GLY C 3 32 ? 102.175 129.405 158.827 1.00 83.51 32 GLY B O 1
ATOM 8819 N N . ASP C 3 33 ? 102.700 127.633 160.108 1.00 85.22 33 ASP B N 1
ATOM 8820 C CA . ASP C 3 33 ? 102.054 126.696 159.197 1.00 85.22 33 ASP B CA 1
ATOM 8821 C C . ASP C 3 33 ? 100.552 126.937 159.132 1.00 85.22 33 ASP B C 1
ATOM 8822 O O . ASP C 3 33 ? 99.958 126.899 158.048 1.00 85.22 33 ASP B O 1
ATOM 8827 N N . ALA C 3 34 ? 99.918 127.182 160.281 1.00 83.93 34 ALA B N 1
ATOM 8828 C CA . ALA C 3 34 ? 98.481 127.446 160.281 1.00 83.93 34 ALA B CA 1
ATOM 8829 C C . ALA C 3 34 ? 98.151 128.719 159.510 1.00 83.93 34 ALA B C 1
ATOM 8830 O O . ALA C 3 34 ? 97.200 128.751 158.716 1.00 83.93 34 ALA B O 1
ATOM 8832 N N . LEU C 3 35 ? 98.931 129.779 159.723 1.00 83.47 35 LEU B N 1
ATOM 8833 C CA . LEU C 3 35 ? 98.674 131.024 159.005 1.00 83.47 35 LEU B CA 1
ATOM 8834 C C . LEU C 3 35 ? 98.927 130.864 157.511 1.00 83.47 35 LEU B C 1
ATOM 8835 O O . LEU C 3 35 ? 98.212 131.448 156.690 1.00 83.47 35 LEU B O 1
ATOM 8840 N N . ASN C 3 36 ? 99.937 130.079 157.133 1.00 84.00 36 ASN B N 1
ATOM 8841 C CA . ASN C 3 36 ? 100.169 129.823 155.717 1.00 84.00 36 ASN B CA 1
ATOM 8842 C C . ASN C 3 36 ? 99.018 129.039 155.107 1.00 84.00 36 ASN B C 1
ATOM 8843 O O . ASN C 3 36 ? 98.623 129.292 153.963 1.00 84.00 36 ASN B O 1
ATOM 8848 N N . ALA C 3 37 ? 98.479 128.071 155.849 1.00 84.82 37 ALA B N 1
ATOM 8849 C CA . ALA C 3 37 ? 97.305 127.347 155.375 1.00 84.82 37 ALA B CA 1
ATOM 8850 C C . ALA C 3 37 ? 96.131 128.293 155.174 1.00 84.82 37 ALA B C 1
ATOM 8851 O O . ALA C 3 37 ? 95.357 128.144 154.222 1.00 84.82 37 ALA B O 1
ATOM 8853 N N . LEU C 3 38 ? 95.980 129.270 156.069 1.00 82.92 38 LEU B N 1
ATOM 8854 C CA . LEU C 3 38 ? 94.964 130.298 155.863 1.00 82.92 38 LEU B CA 1
ATOM 8855 C C . LEU C 3 38 ? 95.249 131.109 154.603 1.00 82.92 38 LEU B C 1
ATOM 8856 O O . LEU C 3 38 ? 94.325 131.466 153.863 1.00 82.92 38 LEU B O 1
ATOM 8861 N N . LYS C 3 39 ? 96.521 131.419 154.351 1.00 82.85 39 LYS B N 1
ATOM 8862 C CA . LYS C 3 39 ? 96.869 132.248 153.200 1.00 82.85 39 LYS B CA 1
ATOM 8863 C C . LYS C 3 39 ? 96.588 131.537 151.884 1.00 82.85 39 LYS B C 1
ATOM 8864 O O . LYS C 3 39 ? 96.025 132.134 150.959 1.00 82.85 39 LYS B O 1
ATOM 8870 N N . THR C 3 40 ? 96.982 130.266 151.776 1.00 84.44 40 THR B N 1
ATOM 8871 C CA . THR C 3 40 ? 96.882 129.566 150.498 1.00 84.44 40 THR B CA 1
ATOM 8872 C C . THR C 3 40 ? 95.437 129.445 150.041 1.00 84.44 40 THR B C 1
ATOM 8873 O O . THR C 3 40 ? 95.142 129.570 148.847 1.00 84.44 40 THR B O 1
ATOM 8877 N N . ASN C 3 41 ? 94.522 129.205 150.972 1.00 87.34 41 ASN B N 1
ATOM 8878 C CA . ASN C 3 41 ? 93.124 128.984 150.645 1.00 87.34 41 ASN B CA 1
ATOM 8879 C C . ASN C 3 41 ? 92.423 130.259 150.190 1.00 87.34 41 ASN B C 1
ATOM 8880 O O . ASN C 3 41 ? 91.478 130.182 149.399 1.00 87.34 41 ASN B O 1
ATOM 8885 N N . LEU C 3 42 ? 92.879 131.424 150.639 1.00 88.78 42 LEU B N 1
ATOM 8886 C CA . LEU C 3 42 ? 92.249 132.689 150.301 1.00 88.78 42 LEU B CA 1
ATOM 8887 C C . LEU C 3 42 ? 92.977 133.343 149.134 1.00 88.78 42 LEU B C 1
ATOM 8888 O O . LEU C 3 42 ? 94.143 133.052 148.858 1.00 88.78 42 LEU B O 1
ATOM 8893 N N . ALA C 3 43 ? 92.267 134.235 148.448 1.00 90.32 43 ALA B N 1
ATOM 8894 C CA . ALA C 3 43 ? 92.792 134.944 147.289 1.00 90.32 43 ALA B CA 1
ATOM 8895 C C . ALA C 3 43 ? 92.843 136.434 147.591 1.00 90.32 43 ALA B C 1
ATOM 8896 O O . ALA C 3 43 ? 91.857 137.009 148.064 1.00 90.32 43 ALA B O 1
ATOM 8898 N N . ASP C 3 44 ? 93.988 137.053 147.318 1.00 89.67 44 ASP B N 1
ATOM 8899 C CA . ASP C 3 44 ? 94.185 138.470 147.598 1.00 89.67 44 ASP B CA 1
ATOM 8900 C C . ASP C 3 44 ? 94.244 139.313 146.328 1.00 89.67 44 ASP B C 1
ATOM 8901 O O . ASP C 3 44 ? 95.186 139.176 145.533 1.00 89.67 44 ASP B O 1
ATOM 8906 N N . PRO C 3 45 ? 93.258 140.171 146.078 1.00 90.13 45 PRO B N 1
ATOM 8907 C CA . PRO C 3 45 ? 93.329 141.056 144.907 1.00 90.13 45 PRO B CA 1
ATOM 8908 C C . PRO C 3 45 ? 94.303 142.209 145.096 1.00 90.13 45 PRO B C 1
ATOM 8909 O O . PRO C 3 45 ? 95.063 142.538 144.181 1.00 90.13 45 PRO B O 1
ATOM 8913 N N . ASN C 3 46 ? 94.293 142.830 146.274 1.00 87.65 46 ASN B N 1
ATOM 8914 C CA . ASN C 3 46 ? 95.180 143.946 146.572 1.00 87.65 46 ASN B CA 1
ATOM 8915 C C . ASN C 3 46 ? 96.567 143.497 147.008 1.00 87.65 46 ASN B C 1
ATOM 8916 O O . ASN C 3 46 ? 97.436 144.347 147.230 1.00 87.65 46 ASN B O 1
ATOM 8921 N N . ASN C 3 47 ? 96.789 142.191 147.138 1.00 86.33 47 ASN B N 1
ATOM 8922 C CA . ASN C 3 47 ? 98.087 141.624 147.494 1.00 86.33 47 ASN B CA 1
ATOM 8923 C C . ASN C 3 47 ? 98.580 142.166 148.835 1.00 86.33 47 ASN B C 1
ATOM 8924 O O . ASN C 3 47 ? 99.610 142.835 148.934 1.00 86.33 47 ASN B O 1
ATOM 8929 N N . VAL C 3 48 ? 97.815 141.862 149.879 1.00 82.40 48 VAL B N 1
ATOM 8930 C CA . VAL C 3 48 ? 98.168 142.238 151.239 1.00 82.40 48 VAL B CA 1
ATOM 8931 C C . VAL C 3 48 ? 98.633 141.026 152.043 1.00 82.40 48 VAL B C 1
ATOM 8932 O O . VAL C 3 48 ? 98.700 141.083 153.267 1.00 82.40 48 VAL B O 1
ATOM 8936 N N . LEU C 3 49 ? 98.952 139.924 151.365 1.00 82.34 49 LEU B N 1
ATOM 8937 C CA . LEU C 3 49 ? 99.436 138.714 152.015 1.00 82.34 49 LEU B CA 1
ATOM 8938 C C . LEU C 3 49 ? 100.819 138.305 151.522 1.00 82.34 49 LEU B C 1
ATOM 8939 O O . LEU C 3 49 ? 101.251 137.179 151.789 1.00 82.34 49 LEU B O 1
ATOM 8944 N N . GLN C 3 50 ? 101.523 139.188 150.813 1.00 82.94 50 GLN B N 1
ATOM 8945 C CA . GLN C 3 50 ? 102.776 138.807 150.171 1.00 82.94 50 GLN B CA 1
ATOM 8946 C C . GLN C 3 50 ? 103.911 138.588 151.162 1.00 82.94 50 GLN B C 1
ATOM 8947 O O . GLN C 3 50 ? 104.883 137.905 150.824 1.00 82.94 50 GLN B O 1
ATOM 8953 N N . SER C 3 51 ? 103.814 139.137 152.367 1.00 79.23 51 SER B N 1
ATOM 8954 C CA . SER C 3 51 ? 104.896 139.059 153.338 1.00 79.23 51 SER B CA 1
ATOM 8955 C C . SER C 3 51 ? 104.851 137.795 154.184 1.00 79.23 51 SER B C 1
ATOM 8956 O O . SER C 3 51 ? 105.709 137.621 155.054 1.00 79.23 51 SER B O 1
ATOM 8959 N N . TRP C 3 52 ? 103.882 136.916 153.955 1.00 78.19 52 TRP B N 1
ATOM 8960 C CA . TRP C 3 52 ? 103.739 135.691 154.738 1.00 78.19 52 TRP B CA 1
ATOM 8961 C C . TRP C 3 52 ? 104.572 134.599 154.076 1.00 78.19 52 TRP B C 1
ATOM 8962 O O . TRP C 3 52 ? 104.175 134.036 153.054 1.00 78.19 52 TRP B O 1
ATOM 8973 N N . ASP C 3 53 ? 105.731 134.293 154.658 1.00 77.86 53 ASP B N 1
ATOM 8974 C CA . ASP C 3 53 ? 106.599 133.265 154.106 1.00 77.86 53 ASP B CA 1
ATOM 8975 C C . ASP C 3 53 ? 106.980 132.259 155.184 1.00 77.86 53 ASP B C 1
ATOM 8976 O O . ASP C 3 53 ? 107.171 132.634 156.346 1.00 77.86 53 ASP B O 1
ATOM 8981 N N . PRO C 3 54 ? 107.115 130.978 154.827 1.00 77.69 54 PRO B N 1
ATOM 8982 C CA . PRO C 3 54 ? 107.357 129.954 155.853 1.00 77.69 54 PRO B CA 1
ATOM 8983 C C . PRO C 3 54 ? 108.782 129.916 156.370 1.00 77.69 54 PRO B C 1
ATOM 8984 O O . PRO C 3 54 ? 109.016 129.324 157.431 1.00 77.69 54 PRO B O 1
ATOM 8988 N N . THR C 3 55 ? 109.736 130.518 155.659 1.00 78.35 55 THR B N 1
ATOM 8989 C CA . THR C 3 55 ? 111.139 130.396 156.034 1.00 78.35 55 THR B CA 1
ATOM 8990 C C . THR C 3 55 ? 111.431 130.997 157.403 1.00 78.35 55 THR B C 1
ATOM 8991 O O . THR C 3 55 ? 112.294 130.479 158.121 1.00 78.35 55 THR B O 1
ATOM 8995 N N . LEU C 3 56 ? 110.731 132.061 157.782 1.00 76.69 56 LEU B N 1
ATOM 8996 C CA . LEU C 3 56 ? 110.977 132.703 159.065 1.00 76.69 56 LEU B CA 1
ATOM 8997 C C . LEU C 3 56 ? 110.632 131.763 160.214 1.00 76.69 56 LEU B C 1
ATOM 8998 O O . LEU C 3 56 ? 109.710 130.949 160.129 1.00 76.69 56 LEU B O 1
ATOM 9003 N N . VAL C 3 57 ? 111.396 131.882 161.302 1.00 76.26 57 VAL B N 1
ATOM 9004 C CA . VAL C 3 57 ? 111.191 131.010 162.452 1.00 76.26 57 VAL B CA 1
ATOM 9005 C C . VAL C 3 57 ? 109.829 131.259 163.089 1.00 76.26 57 VAL B C 1
ATOM 9006 O O . VAL C 3 57 ? 109.191 130.324 163.586 1.00 76.26 57 VAL B O 1
ATOM 9010 N N . ASN C 3 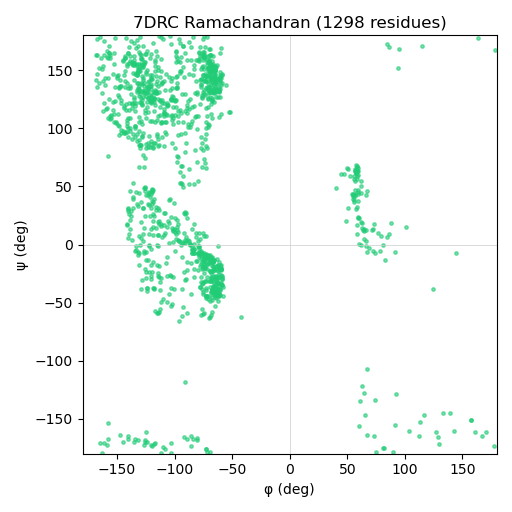58 ? 109.361 132.498 163.085 1.00 77.10 58 ASN B N 1
ATOM 9011 C CA . ASN C 3 58 ? 108.060 132.848 163.628 1.00 77.10 58 ASN B CA 1
ATOM 9012 C C . ASN C 3 58 ? 107.352 133.778 162.658 1.00 77.10 58 ASN B C 1
ATOM 9013 O O . ASN C 3 58 ? 108.000 134.469 161.864 1.00 77.10 58 ASN B O 1
ATOM 9018 N N . PRO C 3 59 ? 106.020 133.806 162.685 1.00 75.63 59 PRO B N 1
ATOM 9019 C CA . PRO C 3 59 ? 105.285 134.724 161.810 1.00 75.63 59 PRO B CA 1
ATOM 9020 C C . PRO C 3 59 ? 105.183 136.116 162.401 1.00 75.63 59 PRO B C 1
ATOM 9021 O O . PRO C 3 59 ? 104.330 136.907 161.991 1.00 75.63 59 PRO B O 1
ATOM 9025 N N . CYS C 3 60 ? 106.033 136.418 163.381 1.00 77.03 60 CYS B N 1
ATOM 9026 C CA . CYS C 3 60 ? 105.816 137.614 164.184 1.00 77.03 60 CYS B CA 1
ATOM 9027 C C . CYS C 3 60 ? 106.051 138.880 163.365 1.00 77.03 60 CYS B C 1
ATOM 9028 O O . CYS C 3 60 ? 105.328 139.870 163.521 1.00 77.03 60 CYS B O 1
ATOM 9031 N N . THR C 3 61 ? 107.031 138.861 162.466 1.00 74.89 61 THR B N 1
ATOM 9032 C CA . THR C 3 61 ? 107.310 140.025 161.634 1.00 74.89 61 THR B CA 1
ATOM 9033 C C . THR C 3 61 ? 106.345 140.168 160.464 1.00 74.89 61 THR B C 1
ATOM 9034 O O . THR C 3 61 ? 106.463 141.133 159.703 1.00 74.89 61 THR B O 1
ATOM 9038 N N . TRP C 3 62 ? 105.406 139.239 160.300 1.00 76.69 62 TRP B N 1
ATOM 9039 C CA . TRP C 3 62 ? 104.433 139.324 159.221 1.00 76.69 62 TRP B CA 1
ATOM 9040 C C . TRP C 3 62 ? 103.532 140.537 159.411 1.00 76.69 62 TRP B C 1
ATOM 9041 O O . TRP C 3 62 ? 103.264 140.970 160.534 1.00 76.69 62 TRP B O 1
ATOM 9052 N N . PHE C 3 63 ? 103.062 141.087 158.298 1.00 72.69 63 PHE B N 1
ATOM 9053 C CA . PHE C 3 63 ? 102.164 142.226 158.371 1.00 72.69 63 PHE B CA 1
ATOM 9054 C C . PHE C 3 63 ? 100.760 141.774 158.749 1.00 72.69 63 PHE B C 1
ATOM 9055 O O . PHE C 3 63 ? 100.347 140.647 158.465 1.00 72.69 63 PHE B O 1
ATOM 9063 N N . HIS C 3 64 ? 100.033 142.669 159.414 1.00 74.37 64 HIS B N 1
ATOM 9064 C CA . HIS C 3 64 ? 98.669 142.449 159.886 1.00 74.37 64 HIS B CA 1
ATOM 9065 C C . HIS C 3 64 ? 98.572 141.343 160.931 1.00 74.37 64 HIS B C 1
ATOM 9066 O O . HIS C 3 64 ? 97.465 140.889 161.241 1.00 74.37 64 HIS B O 1
ATOM 9073 N N . VAL C 3 65 ? 99.697 140.897 161.485 1.00 73.45 65 VAL B N 1
ATOM 9074 C CA . VAL C 3 65 ? 99.721 139.927 162.572 1.00 73.45 65 VAL B CA 1
ATOM 9075 C C . VAL C 3 65 ? 100.477 140.544 163.737 1.00 73.45 65 VAL B C 1
ATOM 9076 O O . VAL C 3 65 ? 101.619 140.988 163.575 1.00 73.45 65 VAL B O 1
ATOM 9080 N N . THR C 3 66 ? 99.846 140.572 164.906 1.00 74.90 66 THR B N 1
ATOM 9081 C CA . THR C 3 66 ? 100.415 141.207 166.085 1.00 74.90 66 THR B CA 1
ATOM 9082 C C . THR C 3 66 ? 100.982 140.149 167.023 1.00 74.90 66 THR B C 1
ATOM 9083 O O . THR C 3 66 ? 100.424 139.058 167.157 1.00 74.90 66 THR B O 1
ATOM 9087 N N . CYS C 3 67 ? 102.095 140.482 167.666 1.00 81.30 67 CYS B N 1
ATOM 9088 C CA . CYS C 3 67 ? 102.882 139.548 168.448 1.00 81.30 67 CYS B CA 1
ATOM 9089 C C . CYS C 3 67 ? 102.626 139.763 169.935 1.00 81.30 67 CYS B C 1
ATOM 9090 O O . CYS C 3 67 ? 101.839 140.623 170.341 1.00 81.30 67 CYS B O 1
ATOM 9093 N N . ASN C 3 68 ? 103.303 138.974 170.759 1.00 79.15 68 ASN B N 1
ATOM 9094 C CA . ASN C 3 68 ? 103.451 139.260 172.178 1.00 79.15 68 ASN B CA 1
ATOM 9095 C C . ASN C 3 68 ? 104.839 138.788 172.590 1.00 79.15 68 ASN B C 1
ATOM 9096 O O . ASN C 3 68 ? 105.671 138.446 171.744 1.00 79.15 68 ASN B O 1
ATOM 9101 N N . SER C 3 69 ? 105.097 138.769 173.893 1.00 77.80 69 SER B N 1
ATOM 9102 C CA . SER C 3 69 ? 106.322 138.153 174.371 1.00 77.80 69 SER B CA 1
ATOM 9103 C C . SER C 3 69 ? 106.295 136.660 174.071 1.00 77.80 69 SER B C 1
ATOM 9104 O O . SER C 3 69 ? 105.232 136.040 173.994 1.00 77.80 69 SER B O 1
ATOM 9107 N N . GLU C 3 70 ? 107.481 136.089 173.872 1.00 79.37 70 GLU B N 1
ATOM 9108 C CA . GLU C 3 70 ? 107.688 134.678 173.554 1.00 79.37 70 GLU B CA 1
ATOM 9109 C C . GLU C 3 70 ? 107.134 134.287 172.190 1.00 79.37 70 GLU B C 1
ATOM 9110 O O . GLU C 3 70 ? 107.028 133.090 171.896 1.00 79.37 70 GLU B O 1
ATOM 9116 N N . ASN C 3 71 ? 106.778 135.260 171.349 1.00 79.10 71 ASN B N 1
ATOM 9117 C CA . ASN C 3 71 ? 106.451 135.041 169.938 1.00 79.10 71 ASN B CA 1
ATOM 9118 C C . ASN C 3 71 ? 105.278 134.068 169.771 1.00 79.10 71 ASN B C 1
ATOM 9119 O O . ASN C 3 71 ? 105.410 132.963 169.243 1.00 79.10 71 ASN B O 1
ATOM 9124 N N . SER C 3 72 ? 104.118 134.516 170.243 1.00 80.00 72 SER B N 1
ATOM 9125 C CA . SER C 3 72 ? 102.858 133.826 170.006 1.00 80.00 72 SER B CA 1
ATOM 9126 C C . SER C 3 72 ? 101.860 134.808 169.409 1.00 80.00 72 SER B C 1
ATOM 9127 O O . SER C 3 72 ? 101.787 135.964 169.833 1.00 80.00 72 SER B O 1
ATOM 9130 N N . VAL C 3 73 ? 101.095 134.348 168.420 1.00 76.10 73 VAL B N 1
ATOM 9131 C CA . VAL C 3 73 ? 100.186 135.237 167.706 1.00 76.10 73 VAL B CA 1
ATOM 9132 C C . VAL C 3 73 ? 98.998 135.571 168.597 1.00 76.10 73 VAL B C 1
ATOM 9133 O O . VAL C 3 73 ? 98.343 134.677 169.147 1.00 76.10 73 VAL B O 1
ATOM 9137 N N . THR C 3 74 ? 98.710 136.865 168.739 1.00 75.07 74 THR B N 1
ATOM 9138 C CA . THR C 3 74 ? 97.632 137.319 169.603 1.00 75.07 74 THR B CA 1
ATOM 9139 C C . THR C 3 74 ? 96.626 138.233 168.923 1.00 75.07 74 THR B C 1
ATOM 9140 O O . THR C 3 74 ? 95.618 138.568 169.552 1.00 75.07 74 THR B O 1
ATOM 9144 N N . ARG C 3 75 ? 96.867 138.663 167.686 1.00 74.78 75 ARG B N 1
ATOM 9145 C CA . ARG C 3 75 ? 95.896 139.429 166.916 1.00 74.78 75 ARG B CA 1
ATOM 9146 C C . ARG C 3 75 ? 96.050 139.082 165.444 1.00 74.78 75 ARG B C 1
ATOM 9147 O O . ARG C 3 75 ? 97.168 138.904 164.957 1.00 74.78 75 ARG B O 1
ATOM 9155 N N . VAL C 3 76 ? 94.923 138.991 164.745 1.00 75.42 76 VAL B N 1
ATOM 9156 C CA . VAL C 3 76 ? 94.890 138.837 163.294 1.00 75.42 76 VAL B CA 1
ATOM 9157 C C . VAL C 3 76 ? 93.956 139.923 162.782 1.00 75.42 76 VAL B C 1
ATOM 9158 O O . VAL C 3 76 ? 92.731 139.798 162.887 1.00 75.42 76 VAL B O 1
ATOM 9162 N N . ASP C 3 77 ? 94.525 140.988 162.227 1.00 79.19 77 ASP B N 1
ATOM 9163 C CA . ASP C 3 77 ? 93.780 142.186 161.868 1.00 79.19 77 ASP B CA 1
ATOM 9164 C C . ASP C 3 77 ? 93.706 142.313 160.354 1.00 79.19 77 ASP B C 1
ATOM 9165 O O . ASP C 3 77 ? 94.695 142.678 159.710 1.00 79.19 77 ASP B O 1
ATOM 9170 N N . LEU C 3 78 ? 92.533 142.023 159.790 1.00 79.84 78 LEU B N 1
ATOM 9171 C CA . LEU C 3 78 ? 92.305 142.177 158.354 1.00 79.84 78 LEU B CA 1
ATOM 9172 C C . LEU C 3 78 ? 90.914 142.779 158.179 1.00 79.84 78 LEU B C 1
ATOM 9173 O O . LEU C 3 78 ? 89.912 142.063 158.257 1.00 79.84 78 LEU B O 1
ATOM 9178 N N . GLY C 3 79 ? 90.860 144.086 157.943 1.00 82.83 79 GLY B N 1
ATOM 9179 C CA . GLY C 3 79 ? 89.596 144.775 157.778 1.00 82.83 79 GLY B CA 1
ATOM 9180 C C . GLY C 3 79 ? 89.141 144.841 156.336 1.00 82.83 79 GLY B C 1
ATOM 9181 O O . GLY C 3 79 ? 88.912 143.806 155.705 1.00 82.83 79 GLY B O 1
ATOM 9182 N N . ASN C 3 80 ? 89.010 146.052 155.796 1.00 82.54 80 ASN B N 1
ATOM 9183 C CA . ASN C 3 80 ? 88.585 146.219 154.413 1.00 82.54 80 ASN B CA 1
ATOM 9184 C C . ASN C 3 80 ? 89.731 145.898 153.466 1.00 82.54 80 ASN B C 1
ATOM 9185 O O . ASN C 3 80 ? 90.241 146.789 152.778 1.00 82.54 80 ASN B O 1
ATOM 9190 N N . ALA C 3 81 ? 90.145 144.635 153.418 1.00 85.36 81 ALA B N 1
ATOM 9191 C CA . ALA C 3 81 ? 91.303 144.231 152.635 1.00 85.36 81 ALA B CA 1
ATOM 9192 C C . ALA C 3 81 ? 90.934 143.424 151.397 1.00 85.36 81 ALA B C 1
ATOM 9193 O O . ALA C 3 81 ? 91.822 142.854 150.757 1.00 85.36 81 ALA B O 1
ATOM 9195 N N . ASN C 3 82 ? 89.647 143.354 151.051 1.00 90.52 82 ASN B N 1
ATOM 9196 C CA . ASN C 3 82 ? 89.144 142.787 149.801 1.00 90.52 82 ASN B CA 1
ATOM 9197 C C . ASN C 3 82 ? 89.404 141.294 149.649 1.00 90.52 82 ASN B C 1
ATOM 9198 O O . ASN C 3 82 ? 89.251 140.767 148.540 1.00 90.52 82 ASN B O 1
ATOM 9203 N N . LEU C 3 83 ? 89.797 140.592 150.708 1.00 88.60 83 LEU B N 1
ATOM 9204 C CA . LEU C 3 83 ? 90.095 139.172 150.572 1.00 88.60 83 LEU B CA 1
ATOM 9205 C C . LEU C 3 83 ? 88.850 138.378 150.202 1.00 88.60 83 LEU B C 1
ATOM 9206 O O . LEU C 3 83 ? 87.745 138.662 150.672 1.00 88.60 83 LEU B O 1
ATOM 9211 N N . SER C 3 84 ? 89.041 137.375 149.348 1.00 89.02 84 SER B N 1
ATOM 9212 C CA . SER C 3 84 ? 87.982 136.478 148.914 1.00 89.02 84 SER B CA 1
ATOM 9213 C C . SER C 3 84 ? 88.442 135.039 149.090 1.00 89.02 84 SER B C 1
ATOM 9214 O O . SER C 3 84 ? 89.596 134.708 148.801 1.00 89.02 84 SER B O 1
ATOM 9217 N N . GLY C 3 85 ? 87.540 134.191 149.564 1.00 89.24 85 GLY B N 1
ATOM 9218 C CA . GLY C 3 85 ? 87.872 132.793 149.791 1.00 89.24 85 GLY B CA 1
ATOM 9219 C C . GLY C 3 85 ? 86.921 132.172 150.802 1.00 89.24 85 GLY B C 1
ATOM 9220 O O . GLY C 3 85 ? 85.763 132.576 150.911 1.00 89.24 85 GLY B O 1
ATOM 9221 N N . GLN C 3 86 ? 87.437 131.181 151.523 1.00 92.15 86 GLN B N 1
ATOM 9222 C CA . GLN C 3 86 ? 86.682 130.478 152.549 1.00 92.15 86 GLN B CA 1
ATOM 9223 C C . GLN C 3 86 ? 87.548 130.294 153.786 1.00 92.15 86 GLN B C 1
ATOM 9224 O O . GLN C 3 86 ? 88.778 130.304 153.708 1.00 92.15 86 GLN B O 1
ATOM 9230 N N . LEU C 3 87 ? 86.894 130.130 154.933 1.00 92.11 87 LEU B N 1
ATOM 9231 C CA . LEU C 3 87 ? 87.623 129.934 156.174 1.00 92.11 87 LEU B CA 1
ATOM 9232 C C . LEU C 3 87 ? 88.318 128.572 156.171 1.00 92.11 87 LEU B C 1
ATOM 9233 O O . LEU C 3 87 ? 88.004 127.680 155.378 1.00 92.11 87 LEU B O 1
ATOM 9238 N N . VAL C 3 88 ? 89.277 128.419 157.076 1.00 89.17 88 VAL B N 1
ATOM 9239 C CA . VAL C 3 88 ? 90.200 127.292 157.082 1.00 89.17 88 VAL B CA 1
ATOM 9240 C C . VAL C 3 88 ? 89.966 126.495 158.358 1.00 89.17 88 VAL B C 1
ATOM 9241 O O . VAL C 3 88 ? 89.913 127.082 159.439 1.00 89.17 88 VAL B O 1
ATOM 9245 N N . PRO C 3 89 ? 89.808 125.170 158.280 1.00 92.11 89 PRO B N 1
ATOM 9246 C CA . PRO C 3 89 ? 89.535 124.391 159.499 1.00 92.11 89 PRO B CA 1
ATOM 9247 C C . PRO C 3 89 ? 90.649 124.429 160.531 1.00 92.11 89 PRO B C 1
ATOM 9248 O O . PRO C 3 89 ? 90.359 124.368 161.732 1.00 92.11 89 PRO B O 1
ATOM 9252 N N . GLN C 3 90 ? 91.913 124.523 160.118 1.00 91.36 90 GLN B N 1
ATOM 9253 C CA . GLN C 3 90 ? 93.016 124.570 161.068 1.00 91.36 90 GLN B CA 1
ATOM 9254 C C . GLN C 3 90 ? 93.358 125.991 161.503 1.00 91.36 90 GLN B C 1
ATOM 9255 O O . GLN C 3 90 ? 94.486 126.242 161.943 1.00 91.36 90 GLN B O 1
ATOM 9261 N N . LEU C 3 91 ? 92.410 126.923 161.391 1.00 87.43 91 LEU B N 1
ATOM 9262 C CA . LEU C 3 91 ? 92.622 128.263 161.925 1.00 87.43 91 LEU B CA 1
ATOM 9263 C C . LEU C 3 91 ? 92.696 128.251 163.445 1.00 87.43 91 LEU B C 1
ATOM 9264 O O . LEU C 3 91 ? 93.413 129.065 164.036 1.00 87.43 91 LEU B O 1
ATOM 9269 N N . GLY C 3 92 ? 91.977 127.339 164.088 1.00 87.21 92 GLY B N 1
ATOM 9270 C CA . GLY C 3 92 ? 91.916 127.281 165.531 1.00 87.21 92 GLY B CA 1
ATOM 9271 C C . GLY C 3 92 ? 93.111 126.662 166.207 1.00 87.21 92 GLY B C 1
ATOM 9272 O O . GLY C 3 92 ? 93.104 126.490 167.428 1.00 87.21 92 GLY B O 1
ATOM 9273 N N . GLN C 3 93 ? 94.144 126.318 165.446 1.00 87.44 93 GLN B N 1
ATOM 9274 C CA . GLN C 3 93 ? 95.350 125.713 165.990 1.00 87.44 93 GLN B CA 1
ATOM 9275 C C . GLN C 3 93 ? 96.271 126.744 166.645 1.00 87.44 93 GLN B C 1
ATOM 9276 O O . GLN C 3 93 ? 97.406 126.415 167.007 1.00 87.44 93 GLN B O 1
ATOM 9282 N N . LEU C 3 94 ? 95.797 127.981 166.815 1.00 83.24 94 LEU B N 1
ATOM 9283 C CA . LEU C 3 94 ? 96.554 129.029 167.480 1.00 83.24 94 LEU B CA 1
ATOM 9284 C C . LEU C 3 94 ? 96.021 129.186 168.893 1.00 83.24 94 LEU B C 1
ATOM 9285 O O . LEU C 3 94 ? 94.885 129.650 169.064 1.00 83.24 94 LEU B O 1
ATOM 9290 N N . PRO C 3 95 ? 96.782 128.827 169.928 1.00 80.34 95 PRO B N 1
ATOM 9291 C CA . PRO C 3 95 ? 96.190 128.806 171.275 1.00 80.34 95 PRO B CA 1
ATOM 9292 C C . PRO C 3 95 ? 96.050 130.180 171.901 1.00 80.34 95 PRO B C 1
ATOM 9293 O O . PRO C 3 95 ? 95.060 130.436 172.597 1.00 80.34 95 PRO B O 1
ATOM 9297 N N . ASN C 3 96 ? 97.006 131.075 171.674 1.00 79.23 96 ASN B N 1
ATOM 9298 C CA . ASN C 3 96 ? 97.087 132.345 172.394 1.00 79.23 96 ASN B CA 1
ATOM 9299 C C . ASN C 3 96 ? 96.531 133.505 171.581 1.00 79.23 96 ASN B C 1
ATOM 9300 O O . ASN C 3 96 ? 97.038 134.626 171.663 1.00 79.23 96 ASN B O 1
ATOM 9305 N N . LEU C 3 97 ? 95.486 133.270 170.796 1.00 78.76 97 LEU B N 1
ATOM 9306 C CA . LEU C 3 97 ? 94.954 134.287 169.902 1.00 78.76 97 LEU B CA 1
ATOM 9307 C C . LEU C 3 97 ? 93.843 135.087 170.567 1.00 78.76 97 LEU B C 1
ATOM 9308 O O . LEU C 3 97 ? 93.044 134.561 171.345 1.00 78.76 97 LEU B O 1
ATOM 9313 N N . GLN C 3 98 ? 93.803 136.377 170.241 1.00 77.77 98 GLN B N 1
ATOM 9314 C CA . GLN C 3 98 ? 92.726 137.272 170.630 1.00 77.77 98 GLN B CA 1
ATOM 9315 C C . GLN C 3 98 ? 92.410 138.172 169.444 1.00 77.77 98 GLN B C 1
ATOM 9316 O O . GLN C 3 98 ? 93.203 138.292 168.509 1.00 77.77 98 GLN B O 1
ATOM 9322 N N . TYR C 3 99 ? 91.233 138.789 169.482 1.00 77.00 99 TYR B N 1
ATOM 9323 C CA . TYR C 3 99 ? 90.845 139.826 168.525 1.00 77.00 99 TYR B CA 1
ATOM 9324 C C . TYR C 3 99 ? 91.059 139.372 167.077 1.00 77.00 99 TYR B C 1
ATOM 9325 O O . TYR C 3 99 ? 91.882 139.910 166.339 1.00 77.00 99 TYR B O 1
ATOM 9334 N N . LEU C 3 100 ? 90.296 138.357 166.685 1.00 77.73 100 LEU B N 1
ATOM 9335 C CA . LEU C 3 100 ? 90.313 137.883 165.302 1.00 77.73 100 LEU B CA 1
ATOM 9336 C C . LEU C 3 100 ? 89.346 138.745 164.504 1.00 77.73 100 LEU B C 1
ATOM 9337 O O . LEU C 3 100 ? 88.127 138.607 164.625 1.00 77.73 100 LEU B O 1
ATOM 9342 N N . GLU C 3 101 ? 89.889 139.640 163.684 1.00 82.17 101 GLU B N 1
ATOM 9343 C CA . GLU C 3 101 ? 89.099 140.587 162.907 1.00 82.17 101 GLU B CA 1
ATOM 9344 C C . GLU C 3 101 ? 89.243 140.244 161.430 1.00 82.17 101 GLU B C 1
ATOM 9345 O O . GLU C 3 101 ? 90.348 140.294 160.880 1.00 82.17 101 GLU B O 1
ATOM 9351 N N . LEU C 3 102 ? 88.128 139.897 160.792 1.00 81.80 102 LEU B N 1
ATOM 9352 C CA . LEU C 3 102 ? 88.100 139.563 159.374 1.00 81.80 102 LEU B CA 1
ATOM 9353 C C . LEU C 3 102 ? 86.855 140.131 158.715 1.00 81.80 102 LEU B C 1
ATOM 9354 O O . LEU C 3 102 ? 86.324 139.566 157.755 1.00 81.80 102 LEU B O 1
ATOM 9359 N N . TYR C 3 103 ? 86.368 141.260 159.218 1.00 83.28 103 TYR B N 1
ATOM 9360 C CA . TYR C 3 103 ? 85.128 141.817 158.705 1.00 83.28 103 TYR B CA 1
ATOM 9361 C C . TYR C 3 103 ? 85.373 142.552 157.393 1.00 83.28 103 TYR B C 1
ATOM 9362 O O . TYR C 3 103 ? 86.495 142.952 157.068 1.00 83.28 103 TYR B O 1
ATOM 9371 N N . SER C 3 104 ? 84.290 142.729 156.640 1.00 84.44 104 SER B N 1
ATOM 9372 C CA . SER C 3 104 ? 84.310 143.433 155.362 1.00 84.44 104 SER B CA 1
ATOM 9373 C C . SER C 3 104 ? 85.326 142.808 154.413 1.00 84.44 104 SER B C 1
ATOM 9374 O O . SER C 3 104 ? 86.269 143.450 153.944 1.00 84.44 104 SER B O 1
ATOM 9377 N N . ASN C 3 105 ? 85.123 141.527 154.138 1.00 88.41 105 ASN B N 1
ATOM 9378 C CA . ASN C 3 105 ? 85.913 140.780 153.177 1.00 88.41 105 ASN B CA 1
ATOM 9379 C C . ASN C 3 105 ? 84.973 139.817 152.470 1.00 88.41 105 ASN B C 1
ATOM 9380 O O . ASN C 3 105 ? 83.872 139.533 152.945 1.00 88.41 105 ASN B O 1
ATOM 9385 N N . ASN C 3 106 ? 85.393 139.338 151.309 1.00 94.28 106 ASN B N 1
ATOM 9386 C CA . ASN C 3 106 ? 84.501 138.559 150.451 1.00 94.28 106 ASN B CA 1
ATOM 9387 C C . ASN C 3 106 ? 84.679 137.061 150.688 1.00 94.28 106 ASN B C 1
ATOM 9388 O O . ASN C 3 106 ? 84.876 136.276 149.761 1.00 94.28 106 ASN B O 1
ATOM 9393 N N . ILE C 3 107 ? 84.585 136.645 151.947 1.00 92.21 107 ILE B N 1
ATOM 9394 C CA . ILE C 3 107 ? 84.912 135.278 152.336 1.00 92.21 107 ILE B CA 1
ATOM 9395 C C . ILE C 3 107 ? 83.623 134.461 152.339 1.00 92.21 107 ILE B C 1
ATOM 9396 O O . ILE C 3 107 ? 82.731 134.699 153.156 1.00 92.21 107 ILE B O 1
ATOM 9401 N N . SER C 3 108 ? 83.518 133.503 151.423 1.00 92.53 108 SER B N 1
ATOM 9402 C CA . SER C 3 108 ? 82.337 132.658 151.299 1.00 92.53 108 SER B CA 1
ATOM 9403 C C . SER C 3 108 ? 82.675 131.275 151.832 1.00 92.53 108 SER B C 1
ATOM 9404 O O . SER C 3 108 ? 83.576 130.612 151.308 1.00 92.53 108 SER B O 1
ATOM 9407 N N . GLY C 3 109 ? 81.950 130.840 152.857 1.00 93.64 109 GLY B N 1
ATOM 9408 C CA . GLY C 3 109 ? 82.201 129.534 153.437 1.00 93.64 109 GLY B CA 1
ATOM 9409 C C . GLY C 3 109 ? 81.430 129.348 154.730 1.00 93.64 109 GLY B C 1
ATOM 9410 O O . GLY C 3 109 ? 80.466 130.065 155.004 1.00 93.64 109 GLY B O 1
ATOM 9411 N N . ARG C 3 110 ? 81.884 128.380 155.522 1.00 94.60 110 ARG B N 1
ATOM 9412 C CA . ARG C 3 110 ? 81.217 127.964 156.747 1.00 94.60 110 ARG B CA 1
ATOM 9413 C C . ARG C 3 110 ? 82.147 128.174 157.934 1.00 94.60 110 ARG B C 1
ATOM 9414 O O . ARG C 3 110 ? 83.358 127.956 157.830 1.00 94.60 110 ARG B O 1
ATOM 9422 N N . ILE C 3 111 ? 81.578 128.595 159.059 1.00 92.04 111 ILE B N 1
ATOM 9423 C CA . ILE C 3 111 ? 82.356 128.843 160.271 1.00 92.04 111 ILE B CA 1
ATOM 9424 C C . ILE C 3 111 ? 82.865 127.511 160.807 1.00 92.04 111 ILE B C 1
ATOM 9425 O O . ILE C 3 111 ? 82.062 126.617 161.109 1.00 92.04 111 ILE B O 1
ATOM 9430 N N . PRO C 3 112 ? 84.176 127.333 160.941 1.00 92.23 112 PRO B N 1
ATOM 9431 C CA . PRO C 3 112 ? 84.703 126.041 161.386 1.00 92.23 112 PRO B CA 1
ATOM 9432 C C . PRO C 3 112 ? 84.323 125.730 162.824 1.00 92.23 112 PRO B C 1
ATOM 9433 O O . PRO C 3 112 ? 84.125 126.622 163.651 1.00 92.23 112 PRO B O 1
ATOM 9437 N N . PHE C 3 113 ? 84.216 124.431 163.111 1.00 95.72 113 PHE B N 1
ATOM 9438 C CA . PHE C 3 113 ? 83.954 123.982 164.473 1.00 95.72 113 PHE B CA 1
ATOM 9439 C C . PHE C 3 113 ? 85.191 124.086 165.354 1.00 95.72 113 PHE B C 1
ATOM 9440 O O . PHE C 3 113 ? 85.070 124.117 166.584 1.00 95.72 113 PHE B O 1
ATOM 9448 N N . GLU C 3 114 ? 86.380 124.140 164.750 1.00 95.77 114 GLU B N 1
ATOM 9449 C CA . GLU C 3 114 ? 87.614 124.166 165.525 1.00 95.77 114 GLU B CA 1
ATOM 9450 C C . GLU C 3 114 ? 87.800 125.474 166.281 1.00 95.77 114 GLU B C 1
ATOM 9451 O O . GLU C 3 114 ? 88.651 125.544 167.174 1.00 95.77 114 GLU B O 1
ATOM 9457 N N . LEU C 3 115 ? 87.018 126.506 165.954 1.00 92.56 115 LEU B N 1
ATOM 9458 C CA . LEU C 3 115 ? 87.145 127.787 166.639 1.00 92.56 115 LEU B CA 1
ATOM 9459 C C . LEU C 3 115 ? 86.900 127.664 168.135 1.00 92.56 115 LEU B C 1
ATOM 9460 O O . LEU C 3 115 ? 87.338 128.532 168.898 1.00 92.56 115 LEU B O 1
ATOM 9465 N N . GLY C 3 116 ? 86.209 126.611 168.571 1.00 93.63 116 GLY B N 1
ATOM 9466 C CA . GLY C 3 116 ? 85.998 126.397 169.989 1.00 93.63 116 GLY B CA 1
ATOM 9467 C C . GLY C 3 116 ? 87.267 126.099 170.757 1.00 93.63 116 GLY B C 1
ATOM 9468 O O . GLY C 3 116 ? 87.297 126.279 171.978 1.00 93.63 116 GLY B O 1
ATOM 9469 N N . ASN C 3 117 ? 88.319 125.648 170.072 1.00 94.33 117 ASN B N 1
ATOM 9470 C CA . ASN C 3 117 ? 89.580 125.374 170.747 1.00 94.33 117 ASN B CA 1
ATOM 9471 C C . ASN C 3 117 ? 90.303 126.639 171.188 1.00 94.33 117 ASN B C 1
ATOM 9472 O O . ASN C 3 117 ? 91.289 126.542 171.927 1.00 94.33 117 ASN B O 1
ATOM 9477 N N . LEU C 3 118 ? 89.846 127.811 170.757 1.00 90.14 118 LEU B N 1
ATOM 9478 C CA . LEU C 3 118 ? 90.399 129.076 171.233 1.00 90.14 118 LEU B CA 1
ATOM 9479 C C . LEU C 3 118 ? 90.025 129.259 172.698 1.00 90.14 118 LEU B C 1
ATOM 9480 O O . LEU C 3 118 ? 88.848 129.433 173.027 1.00 90.14 118 LEU B O 1
ATOM 9485 N N . THR C 3 119 ? 91.014 129.206 173.582 1.00 87.19 119 THR B N 1
ATOM 9486 C CA . THR C 3 119 ? 90.772 129.362 175.009 1.00 87.19 119 THR B CA 1
ATOM 9487 C C . THR C 3 119 ? 91.030 130.777 175.506 1.00 87.19 119 THR B C 1
ATOM 9488 O O . THR C 3 119 ? 90.931 131.020 176.713 1.00 87.19 119 THR B O 1
ATOM 9492 N N . ASN C 3 120 ? 91.356 131.714 174.615 1.00 83.83 120 ASN B N 1
ATOM 9493 C CA . ASN C 3 120 ? 91.657 133.075 175.041 1.00 83.83 120 ASN B CA 1
ATOM 9494 C C . ASN C 3 120 ? 91.079 134.135 174.112 1.00 83.83 120 ASN B C 1
ATOM 9495 O O . ASN C 3 120 ? 91.414 135.316 174.269 1.00 83.83 120 ASN B O 1
ATOM 9500 N N . LEU C 3 121 ? 90.235 133.763 173.154 1.00 81.99 121 LEU B N 1
ATOM 9501 C CA . LEU C 3 121 ? 89.689 134.742 172.225 1.00 81.99 121 LEU B CA 1
ATOM 9502 C C . LEU C 3 121 ? 88.802 135.735 172.963 1.00 81.99 121 LEU B C 1
ATOM 9503 O O . LEU C 3 121 ? 88.106 135.383 173.918 1.00 81.99 121 LEU B O 1
ATOM 9508 N N . VAL C 3 122 ? 88.834 136.988 172.518 1.00 81.60 122 VAL B N 1
ATOM 9509 C CA . VAL C 3 122 ? 88.072 138.046 173.169 1.00 81.60 122 VAL B CA 1
ATOM 9510 C C . VAL C 3 122 ? 87.039 138.611 172.205 1.00 81.60 122 VAL B C 1
ATOM 9511 O O . VAL C 3 122 ? 85.838 138.613 172.497 1.00 81.60 122 VAL B O 1
ATOM 9515 N N . SER C 3 123 ? 87.494 139.092 171.053 1.00 81.51 123 SER B N 1
ATOM 9516 C CA . SER C 3 123 ? 86.628 139.720 170.067 1.00 81.51 123 SER B CA 1
ATOM 9517 C C . SER C 3 123 ? 86.668 138.923 168.773 1.00 81.51 123 SER B C 1
ATOM 9518 O O . SER C 3 123 ? 87.746 138.675 168.225 1.00 81.51 123 SER B O 1
ATOM 9521 N N . LEU C 3 124 ? 85.495 138.526 168.291 1.00 81.58 124 LEU B N 1
ATOM 9522 C CA . LEU C 3 124 ? 85.346 137.846 167.008 1.00 81.58 124 LEU B CA 1
ATOM 9523 C C . LEU C 3 124 ? 84.301 138.612 166.209 1.00 81.58 124 LEU B C 1
ATOM 9524 O O . LEU C 3 124 ? 83.097 138.394 166.378 1.00 81.58 124 LEU B O 1
ATOM 9529 N N . ASP C 3 125 ? 84.756 139.513 165.347 1.00 84.45 125 ASP B N 1
ATOM 9530 C CA . ASP C 3 125 ? 83.875 140.340 164.532 1.00 84.45 125 ASP B CA 1
ATOM 9531 C C . ASP C 3 125 ? 83.980 139.871 163.088 1.00 84.45 125 ASP B C 1
ATOM 9532 O O . ASP C 3 125 ? 85.018 140.054 162.442 1.00 84.45 125 ASP B O 1
ATOM 9537 N N . LEU C 3 126 ? 82.907 139.263 162.585 1.00 84.44 126 LEU B N 1
ATOM 9538 C CA . LEU C 3 126 ? 82.811 138.832 161.192 1.00 84.44 126 LEU B CA 1
ATOM 9539 C C . LEU C 3 126 ? 81.497 139.386 160.655 1.00 84.44 126 LEU B C 1
ATOM 9540 O O . LEU C 3 126 ? 80.476 138.696 160.660 1.00 84.44 126 LEU B O 1
ATOM 9545 N N . TYR C 3 127 ? 81.523 140.630 160.189 1.00 84.88 127 TYR B N 1
ATOM 9546 C CA . TYR C 3 127 ? 80.333 141.278 159.665 1.00 84.88 127 TYR B CA 1
ATOM 9547 C C . TYR C 3 127 ? 80.638 141.895 158.310 1.00 84.88 127 TYR B C 1
ATOM 9548 O O . TYR C 3 127 ? 81.798 142.069 157.929 1.00 84.88 127 TYR B O 1
ATOM 9557 N N . LEU C 3 128 ? 79.567 142.221 157.585 1.00 88.26 128 LEU B N 1
ATOM 9558 C CA . LEU C 3 128 ? 79.658 142.653 156.193 1.00 88.26 128 LEU B CA 1
ATOM 9559 C C . LEU C 3 128 ? 80.414 141.621 155.363 1.00 88.26 128 LEU B C 1
ATOM 9560 O O . LEU C 3 128 ? 81.252 141.953 154.523 1.00 88.26 128 LEU B O 1
ATOM 9565 N N . ASN C 3 129 ? 80.110 140.351 155.609 1.00 91.59 129 ASN B N 1
ATOM 9566 C CA . ASN C 3 129 ? 80.768 139.243 154.938 1.00 91.59 129 ASN B CA 1
ATOM 9567 C C . ASN C 3 129 ? 79.730 138.157 154.690 1.00 91.59 129 ASN B C 1
ATOM 9568 O O . ASN C 3 129 ? 78.675 138.129 155.324 1.00 91.59 129 ASN B O 1
ATOM 9573 N N . ARG C 3 130 ? 80.029 137.266 153.750 1.00 93.31 130 ARG B N 1
ATOM 9574 C CA . ARG C 3 130 ? 79.060 136.288 153.256 1.00 93.31 130 ARG B CA 1
ATOM 9575 C C . ARG C 3 130 ? 79.491 134.874 153.638 1.00 93.31 130 ARG B C 1
ATOM 9576 O O . ARG C 3 130 ? 80.103 134.164 152.842 1.00 93.31 130 ARG B O 1
ATOM 9584 N N . LEU C 3 131 ? 79.129 134.447 154.845 1.00 95.79 131 LEU B N 1
ATOM 9585 C CA . LEU C 3 131 ? 79.369 133.084 155.304 1.00 95.79 131 LEU B CA 1
ATOM 9586 C C . LEU C 3 131 ? 78.034 132.379 155.476 1.00 95.79 131 LEU B C 1
ATOM 9587 O O . LEU C 3 131 ? 77.125 132.919 156.114 1.00 95.79 131 LEU B O 1
ATOM 9592 N N . ASN C 3 132 ? 77.921 131.174 154.925 1.00 96.14 132 ASN B N 1
ATOM 9593 C CA . ASN C 3 132 ? 76.693 130.399 155.005 1.00 96.14 132 ASN B CA 1
ATOM 9594 C C . ASN C 3 132 ? 76.858 129.234 155.972 1.00 96.14 132 ASN B C 1
ATOM 9595 O O . ASN C 3 132 ? 77.944 128.662 156.105 1.00 96.14 132 ASN B O 1
ATOM 9600 N N . GLY C 3 133 ? 75.765 128.890 156.646 1.00 95.50 133 GLY B N 1
ATOM 9601 C CA . GLY C 3 133 ? 75.766 127.822 157.614 1.00 95.50 133 GLY B CA 1
ATOM 9602 C C . GLY C 3 133 ? 75.151 128.252 158.929 1.00 95.50 133 GLY B C 1
ATOM 9603 O O . GLY C 3 133 ? 74.559 129.328 159.038 1.00 95.50 133 GLY B O 1
ATOM 9604 N N . PRO C 3 134 ? 75.255 127.407 159.948 1.00 95.97 134 PRO B N 1
ATOM 9605 C CA . PRO C 3 134 ? 74.774 127.796 161.277 1.00 95.97 134 PRO B CA 1
ATOM 9606 C C . PRO C 3 134 ? 75.886 128.351 162.151 1.00 95.97 134 PRO B C 1
ATOM 9607 O O . PRO C 3 134 ? 77.059 128.321 161.766 1.00 95.97 134 PRO B O 1
ATOM 9611 N N . ILE C 3 135 ? 75.533 128.862 163.327 1.00 94.75 135 ILE B N 1
ATOM 9612 C CA . ILE C 3 135 ? 76.510 129.287 164.325 1.00 94.75 135 ILE B CA 1
ATOM 9613 C C . ILE C 3 135 ? 76.860 128.064 165.171 1.00 94.75 135 ILE B C 1
ATOM 9614 O O . ILE C 3 135 ? 75.968 127.515 165.838 1.00 94.75 135 ILE B O 1
ATOM 9619 N N . PRO C 3 136 ? 78.108 127.601 165.158 1.00 96.15 136 PRO B N 1
ATOM 9620 C CA . PRO C 3 136 ? 78.448 126.382 165.904 1.00 96.15 136 PRO B CA 1
ATOM 9621 C C . PRO C 3 136 ? 78.166 126.533 167.391 1.00 96.15 136 PRO B C 1
ATOM 9622 O O . PRO C 3 136 ? 78.353 127.602 167.975 1.00 96.15 136 PRO B O 1
ATOM 9626 N N . ASP C 3 137 ? 77.702 125.441 168.000 1.00 99.48 137 ASP B N 1
ATOM 9627 C CA . ASP C 3 137 ? 77.493 125.436 169.443 1.00 99.48 137 ASP B CA 1
ATOM 9628 C C . ASP C 3 137 ? 78.816 125.472 170.196 1.00 99.48 137 ASP B C 1
ATOM 9629 O O . ASP C 3 137 ? 78.886 126.035 171.295 1.00 99.48 137 ASP B O 1
ATOM 9634 N N . THR C 3 138 ? 79.871 124.889 169.620 1.00 98.24 138 THR B N 1
ATOM 9635 C CA . THR C 3 138 ? 81.183 124.906 170.256 1.00 98.24 138 THR B CA 1
ATOM 9636 C C . THR C 3 138 ? 81.700 126.320 170.464 1.00 98.24 138 THR B C 1
ATOM 9637 O O . THR C 3 138 ? 82.570 126.532 171.316 1.00 98.24 138 THR B O 1
ATOM 9641 N N . LEU C 3 139 ? 81.184 127.289 169.704 1.00 97.02 139 LEU B N 1
ATOM 9642 C CA . LEU C 3 139 ? 81.543 128.684 169.912 1.00 97.02 139 LEU B CA 1
ATOM 9643 C C . LEU C 3 139 ? 81.198 129.148 171.320 1.00 97.02 139 LEU B C 1
ATOM 9644 O O . LEU C 3 139 ? 81.890 130.016 171.862 1.00 97.02 139 LEU B O 1
ATOM 9649 N N . GLY C 3 140 ? 80.165 128.574 171.933 1.00 95.60 140 GLY B N 1
ATOM 9650 C CA . GLY C 3 140 ? 79.846 128.911 173.306 1.00 95.60 140 GLY B CA 1
ATOM 9651 C C . GLY C 3 140 ? 80.852 128.428 174.325 1.00 95.60 140 GLY B C 1
ATOM 9652 O O . GLY C 3 140 ? 80.756 128.802 175.498 1.00 95.60 140 GLY B O 1
ATOM 9653 N N . LYS C 3 141 ? 81.813 127.602 173.904 1.00 95.77 141 LYS B N 1
ATOM 9654 C CA . LYS C 3 141 ? 82.868 127.153 174.802 1.00 95.77 141 LYS B CA 1
ATOM 9655 C C . LYS C 3 141 ? 83.774 128.295 175.240 1.00 95.77 141 LYS B C 1
ATOM 9656 O O . LYS C 3 141 ? 84.455 128.171 176.263 1.00 95.77 141 LYS B O 1
ATOM 9662 N N . LEU C 3 142 ? 83.800 129.395 174.488 1.00 92.96 142 LEU B N 1
ATOM 9663 C CA . LEU C 3 142 ? 84.564 130.579 174.860 1.00 92.96 142 LEU B CA 1
ATOM 9664 C C . LEU C 3 142 ? 84.098 131.120 176.203 1.00 92.96 142 LEU B C 1
ATOM 9665 O O . LEU C 3 142 ? 82.976 131.621 176.321 1.00 92.96 142 LEU B O 1
ATOM 9670 N N . GLN C 3 143 ? 84.948 131.026 177.221 1.00 92.78 143 GLN B N 1
ATOM 9671 C CA . GLN C 3 143 ? 84.618 131.506 178.554 1.00 92.78 143 GLN B CA 1
ATOM 9672 C C . GLN C 3 143 ? 85.203 132.880 178.843 1.00 92.78 143 GLN B C 1
ATOM 9673 O O . GLN C 3 143 ? 85.079 133.370 179.970 1.00 92.78 143 GLN B O 1
ATOM 9679 N N . LYS C 3 144 ? 85.837 133.512 177.855 1.00 86.25 144 LYS B N 1
ATOM 9680 C CA . LYS C 3 144 ? 86.411 134.838 178.029 1.00 86.25 144 LYS B CA 1
ATOM 9681 C C . LYS C 3 144 ? 86.003 135.796 176.918 1.00 86.25 144 LYS B C 1
ATOM 9682 O O . LYS C 3 144 ? 86.519 136.917 176.862 1.00 86.25 144 LYS B O 1
ATOM 9688 N N . LEU C 3 145 ? 85.096 135.386 176.038 1.00 85.15 145 LEU B N 1
ATOM 9689 C CA . LEU C 3 145 ? 84.686 136.224 174.923 1.00 85.15 145 LEU B CA 1
ATOM 9690 C C . LEU C 3 145 ? 83.904 137.432 175.424 1.00 85.15 145 LEU B C 1
ATOM 9691 O O . LEU C 3 145 ? 83.159 137.357 176.404 1.00 85.15 145 LEU B O 1
ATOM 9696 N N . ARG C 3 146 ? 84.088 138.560 174.742 1.00 84.76 146 ARG B N 1
ATOM 9697 C CA . ARG C 3 146 ? 83.431 139.798 175.138 1.00 84.76 146 ARG B CA 1
ATOM 9698 C C . ARG C 3 146 ? 82.697 140.439 173.968 1.00 84.76 146 ARG B C 1
ATOM 9699 O O . ARG C 3 146 ? 81.678 141.110 174.160 1.00 84.76 146 ARG B O 1
ATOM 9707 N N . PHE C 3 147 ? 83.205 140.242 172.756 1.00 84.87 147 PHE B N 1
ATOM 9708 C CA . PHE C 3 147 ? 82.651 140.867 171.563 1.00 84.87 147 PHE B CA 1
ATOM 9709 C C . PHE C 3 147 ? 82.290 139.791 170.553 1.00 84.87 147 PHE B C 1
ATOM 9710 O O . PHE C 3 147 ? 83.073 138.864 170.324 1.00 84.87 147 PHE B O 1
ATOM 9718 N N . LEU C 3 148 ? 81.109 139.918 169.949 1.00 86.21 148 LEU B N 1
ATOM 9719 C CA . LEU C 3 148 ? 80.660 138.971 168.929 1.00 86.21 148 LEU B CA 1
ATOM 9720 C C . LEU C 3 148 ? 79.767 139.737 167.959 1.00 86.21 148 LEU B C 1
ATOM 9721 O O . LEU C 3 148 ? 78.608 140.020 168.272 1.00 86.21 148 LEU B O 1
ATOM 9726 N N . ARG C 3 149 ? 80.309 140.064 166.791 1.00 86.07 149 ARG B N 1
ATOM 9727 C CA . ARG C 3 149 ? 79.586 140.823 165.777 1.00 86.07 149 ARG B CA 1
ATOM 9728 C C . ARG C 3 149 ? 79.534 140.002 164.497 1.00 86.07 149 ARG B C 1
ATOM 9729 O O . ARG C 3 149 ? 80.544 139.869 163.797 1.00 86.07 149 ARG B O 1
ATOM 9737 N N . LEU C 3 150 ? 78.359 139.455 164.194 1.00 86.18 150 LEU B N 1
ATOM 9738 C CA . LEU C 3 150 ? 78.102 138.755 162.937 1.00 86.18 150 LEU B CA 1
ATOM 9739 C C . LEU C 3 150 ? 76.889 139.431 162.306 1.00 86.18 150 LEU B C 1
ATOM 9740 O O . LEU C 3 150 ? 75.753 138.992 162.494 1.00 86.18 150 LEU B O 1
ATOM 9745 N N . ASN C 3 151 ? 77.136 140.500 161.557 1.00 89.63 151 ASN B N 1
ATOM 9746 C CA . ASN C 3 151 ? 76.083 141.312 160.971 1.00 89.63 151 ASN B CA 1
ATOM 9747 C C . ASN C 3 151 ? 76.167 141.270 159.454 1.00 89.63 151 ASN B C 1
ATOM 9748 O O . ASN C 3 151 ? 77.239 141.058 158.881 1.00 89.63 151 ASN B O 1
ATOM 9753 N N . ASN C 3 152 ? 75.018 141.475 158.814 1.00 93.26 152 ASN B N 1
ATOM 9754 C CA . ASN C 3 152 ? 74.932 141.575 157.360 1.00 93.26 152 ASN B CA 1
ATOM 9755 C C . ASN C 3 152 ? 75.527 140.343 156.686 1.00 93.26 152 ASN B C 1
ATOM 9756 O O . ASN C 3 152 ? 76.165 140.424 155.635 1.00 93.26 152 ASN B O 1
ATOM 9761 N N . ASN C 3 153 ? 75.313 139.188 157.303 1.00 94.96 153 ASN B N 1
ATOM 9762 C CA . ASN C 3 153 ? 75.763 137.907 156.790 1.00 94.96 153 ASN B CA 1
ATOM 9763 C C . ASN C 3 153 ? 74.549 137.047 156.472 1.00 94.96 153 ASN B C 1
ATOM 9764 O O . ASN C 3 153 ? 73.423 137.354 156.867 1.00 94.96 153 ASN B O 1
ATOM 9769 N N . SER C 3 154 ? 74.779 135.960 155.741 1.00 97.03 154 SER B N 1
ATOM 9770 C CA . SER C 3 154 ? 73.713 135.035 155.362 1.00 97.03 154 SER B CA 1
ATOM 9771 C C . SER C 3 154 ? 74.038 133.669 155.953 1.00 97.03 154 SER B C 1
ATOM 9772 O O . SER C 3 154 ? 74.581 132.796 155.275 1.00 97.03 154 SER B O 1
ATOM 9775 N N . LEU C 3 155 ? 73.669 133.477 157.215 1.00 98.94 155 LEU B N 1
ATOM 9776 C CA . LEU C 3 155 ? 73.902 132.229 157.928 1.00 98.94 155 LEU B CA 1
ATOM 9777 C C . LEU C 3 155 ? 72.568 131.535 158.163 1.00 98.94 155 LEU B C 1
ATOM 9778 O O . LEU C 3 155 ? 71.653 132.126 158.745 1.00 98.94 155 LEU B O 1
ATOM 9783 N N . ASN C 3 156 ? 72.463 130.288 157.717 1.00 100.50 156 ASN B N 1
ATOM 9784 C CA . ASN C 3 156 ? 71.233 129.517 157.826 1.00 100.50 156 ASN B CA 1
ATOM 9785 C C . ASN C 3 156 ? 71.286 128.663 159.086 1.00 100.50 156 ASN B C 1
ATOM 9786 O O . ASN C 3 156 ? 72.128 127.766 159.194 1.00 100.50 156 ASN B O 1
ATOM 9791 N N . GLY C 3 157 ? 70.392 128.939 160.026 1.00 98.83 157 GLY B N 1
ATOM 9792 C CA . GLY C 3 157 ? 70.336 128.150 161.242 1.00 98.83 157 GLY B CA 1
ATOM 9793 C C . GLY C 3 157 ? 69.596 128.899 162.337 1.00 98.83 157 GLY B C 1
ATOM 9794 O O . GLY C 3 157 ? 68.853 129.840 162.072 1.00 98.83 157 GLY B O 1
ATOM 9795 N N . ARG C 3 158 ? 69.827 128.447 163.567 1.00 102.93 158 ARG B N 1
ATOM 9796 C CA . ARG C 3 158 ? 69.201 129.013 164.751 1.00 102.93 158 ARG B CA 1
ATOM 9797 C C . ARG C 3 158 ? 70.276 129.422 165.748 1.00 102.93 158 ARG B C 1
ATOM 9798 O O . ARG C 3 158 ? 71.435 129.012 165.648 1.00 102.93 158 ARG B O 1
ATOM 9806 N N . ILE C 3 159 ? 69.876 130.241 166.711 1.00 99.71 159 ILE B N 1
ATOM 9807 C CA . ILE C 3 159 ? 70.816 130.730 167.727 1.00 99.71 159 ILE B CA 1
ATOM 9808 C C . ILE C 3 159 ? 71.268 129.562 168.597 1.00 99.71 159 ILE B C 1
ATOM 9809 O O . ILE C 3 159 ? 70.423 128.771 169.050 1.00 99.71 159 ILE B O 1
ATOM 9814 N N . PRO C 3 160 ? 72.567 129.392 168.834 1.00 99.47 160 PRO B N 1
ATOM 9815 C CA . PRO C 3 160 ? 73.015 128.328 169.739 1.00 99.47 160 PRO B CA 1
ATOM 9816 C C . PRO C 3 160 ? 72.475 128.534 171.146 1.00 99.47 160 PRO B C 1
ATOM 9817 O O . PRO C 3 160 ? 72.369 129.660 171.633 1.00 99.47 160 PRO B O 1
ATOM 9821 N N . MET C 3 161 ? 72.128 127.424 171.798 1.00 103.07 161 MET B N 1
ATOM 9822 C CA . MET C 3 161 ? 71.649 127.490 173.175 1.00 103.07 161 MET B CA 1
ATOM 9823 C C . MET C 3 161 ? 72.790 127.704 174.162 1.00 103.07 161 MET B C 1
ATOM 9824 O O . MET C 3 161 ? 72.636 128.445 175.138 1.00 103.07 161 MET B O 1
ATOM 9829 N N . LEU C 3 162 ? 73.937 127.066 173.925 1.00 97.82 162 LEU B N 1
ATOM 9830 C CA . LEU C 3 162 ? 75.029 127.111 174.888 1.00 97.82 162 LEU B CA 1
ATOM 9831 C C . LEU C 3 162 ? 75.728 128.465 174.909 1.00 97.82 162 LEU B C 1
ATOM 9832 O O . LEU C 3 162 ? 76.450 128.761 175.866 1.00 97.82 162 LEU B O 1
ATOM 9837 N N . LEU C 3 163 ? 75.508 129.301 173.891 1.00 99.09 163 LEU B N 1
ATOM 9838 C CA . LEU C 3 163 ? 76.229 130.567 173.795 1.00 99.09 163 LEU B CA 1
ATOM 9839 C C . LEU C 3 163 ? 75.914 131.487 174.967 1.00 99.09 163 LEU B C 1
ATOM 9840 O O . LEU C 3 163 ? 76.747 132.320 175.341 1.00 99.09 163 LEU B O 1
ATOM 9845 N N . THR C 3 164 ? 74.731 131.350 175.566 1.00 98.03 164 THR B N 1
ATOM 9846 C CA . THR C 3 164 ? 74.380 132.182 176.710 1.00 98.03 164 THR B CA 1
ATOM 9847 C C . THR C 3 164 ? 75.131 131.794 177.976 1.00 98.03 164 THR B C 1
ATOM 9848 O O . THR C 3 164 ? 75.043 132.521 178.970 1.00 98.03 164 THR B O 1
ATOM 9852 N N . THR C 3 165 ? 75.858 130.677 177.968 1.00 97.29 165 THR B N 1
ATOM 9853 C CA . THR C 3 165 ? 76.559 130.224 179.162 1.00 97.29 165 THR B CA 1
ATOM 9854 C C . THR C 3 165 ? 77.780 131.069 179.504 1.00 97.29 165 THR B C 1
ATOM 9855 O O . THR C 3 165 ? 78.331 130.906 180.598 1.00 97.29 165 THR B O 1
ATOM 9859 N N . VAL C 3 166 ? 78.218 131.955 178.616 1.00 94.86 166 VAL B N 1
ATOM 9860 C CA . VAL C 3 166 ? 79.334 132.849 178.904 1.00 94.86 166 VAL B CA 1
ATOM 9861 C C . VAL C 3 166 ? 78.786 134.163 179.447 1.00 94.86 166 VAL B C 1
ATOM 9862 O O . VAL C 3 166 ? 77.867 134.755 178.870 1.00 94.86 166 VAL B O 1
ATOM 9866 N N . ILE C 3 167 ? 79.331 134.606 180.582 1.00 93.14 167 ILE B N 1
ATOM 9867 C CA . ILE C 3 167 ? 78.843 135.803 181.257 1.00 93.14 167 ILE B CA 1
ATOM 9868 C C . ILE C 3 167 ? 79.702 137.023 180.976 1.00 93.14 167 ILE B C 1
ATOM 9869 O O . ILE C 3 167 ? 79.348 138.130 181.403 1.00 93.14 167 ILE B O 1
ATOM 9874 N N . SER C 3 168 ? 80.818 136.859 180.275 1.00 89.94 168 SER B N 1
ATOM 9875 C CA . SER C 3 168 ? 81.704 137.971 179.965 1.00 89.94 168 SER B CA 1
ATOM 9876 C C . SER C 3 168 ? 81.370 138.644 178.642 1.00 89.94 168 SER B C 1
ATOM 9877 O O . SER C 3 168 ? 82.063 139.589 178.253 1.00 89.94 168 SER B O 1
ATOM 9880 N N . LEU C 3 169 ? 80.331 138.189 177.947 1.00 88.34 169 LEU B N 1
ATOM 9881 C CA . LEU C 3 169 ? 79.987 138.731 176.638 1.00 88.34 169 LEU B CA 1
ATOM 9882 C C . LEU C 3 169 ? 79.242 140.043 176.845 1.00 88.34 169 LEU B C 1
ATOM 9883 O O . LEU C 3 169 ? 78.105 140.052 177.327 1.00 88.34 169 LEU B O 1
ATOM 9888 N N . GLN C 3 170 ? 79.879 141.154 176.480 1.00 87.96 170 GLN B N 1
ATOM 9889 C CA . GLN C 3 170 ? 79.337 142.476 176.759 1.00 87.96 170 GLN B CA 1
ATOM 9890 C C . GLN C 3 170 ? 78.483 143.033 175.631 1.00 87.96 170 GLN B C 1
ATOM 9891 O O . GLN C 3 170 ? 77.634 143.893 175.887 1.00 87.96 170 GLN B O 1
ATOM 9897 N N . VAL C 3 171 ? 78.684 142.577 174.399 1.00 88.98 171 VAL B N 1
ATOM 9898 C CA . VAL C 3 171 ? 77.916 143.076 173.263 1.00 88.98 171 VAL B CA 1
ATOM 9899 C C . VAL C 3 171 ? 77.804 141.965 172.230 1.00 88.98 171 VAL B C 1
ATOM 9900 O O . VAL C 3 171 ? 78.722 141.157 172.062 1.00 88.98 171 VAL B O 1
ATOM 9904 N N . LEU C 3 172 ? 76.662 141.920 171.549 1.00 92.75 172 LEU B N 1
ATOM 9905 C CA . LEU C 3 172 ? 76.393 140.909 170.539 1.00 92.75 172 LEU B CA 1
ATOM 9906 C C . LEU C 3 172 ? 75.478 141.517 169.489 1.00 92.75 172 LEU B C 1
ATOM 9907 O O . LEU C 3 172 ? 74.625 142.347 169.811 1.00 92.75 172 LEU B O 1
ATOM 9912 N N . ASP C 3 173 ? 75.663 141.107 168.233 1.00 93.49 173 ASP B N 1
ATOM 9913 C CA . ASP C 3 173 ? 74.897 141.684 167.129 1.00 93.49 173 ASP B CA 1
ATOM 9914 C C . ASP C 3 173 ? 74.761 140.628 166.035 1.00 93.49 173 ASP B C 1
ATOM 9915 O O . ASP C 3 173 ? 75.719 140.366 165.302 1.00 93.49 173 ASP B O 1
ATOM 9920 N N . LEU C 3 174 ? 73.575 140.034 165.933 1.00 93.97 174 LEU B N 1
ATOM 9921 C CA . LEU C 3 174 ? 73.231 139.092 164.869 1.00 93.97 174 LEU B CA 1
ATOM 9922 C C . LEU C 3 174 ? 72.002 139.647 164.162 1.00 93.97 174 LEU B C 1
ATOM 9923 O O . LEU C 3 174 ? 70.865 139.312 164.502 1.00 93.97 174 LEU B O 1
ATOM 9928 N N . SER C 3 175 ? 72.236 140.499 163.170 1.00 94.56 175 SER B N 1
ATOM 9929 C CA . SER C 3 175 ? 71.170 141.159 162.436 1.00 94.56 175 SER B CA 1
ATOM 9930 C C . SER C 3 175 ? 71.394 140.983 160.943 1.00 94.56 175 SER B C 1
ATOM 9931 O O . SER C 3 175 ? 72.503 140.685 160.493 1.00 94.56 175 SER B O 1
ATOM 9934 N N . ASN C 3 176 ? 70.318 141.175 160.180 1.00 95.37 176 ASN B N 1
ATOM 9935 C CA . ASN C 3 176 ? 70.349 141.041 158.725 1.00 95.37 176 ASN B CA 1
ATOM 9936 C C . ASN C 3 176 ? 70.898 139.679 158.311 1.00 95.37 176 ASN B C 1
ATOM 9937 O O . ASN C 3 176 ? 71.717 139.563 157.398 1.00 95.37 176 ASN B O 1
ATOM 9942 N N . ASN C 3 177 ? 70.440 138.636 158.997 1.00 97.75 177 ASN B N 1
ATOM 9943 C CA . ASN C 3 177 ? 70.890 137.277 158.751 1.00 97.75 177 ASN B CA 1
ATOM 9944 C C . ASN C 3 177 ? 69.693 136.338 158.711 1.00 97.75 177 ASN B C 1
ATOM 9945 O O . ASN C 3 177 ? 68.621 136.640 159.239 1.00 97.75 177 ASN B O 1
ATOM 9950 N N . ASN C 3 178 ? 69.890 135.185 158.075 1.00 100.90 178 ASN B N 1
ATOM 9951 C CA . ASN C 3 178 ? 68.836 134.183 157.979 1.00 100.90 178 ASN B CA 1
ATOM 9952 C C . ASN C 3 178 ? 68.648 133.482 159.317 1.00 100.90 178 ASN B C 1
ATOM 9953 O O . ASN C 3 178 ? 68.981 132.301 159.461 1.00 100.90 178 ASN B O 1
ATOM 9958 N N . LEU C 3 179 ? 68.105 134.198 160.296 1.00 102.60 179 LEU B N 1
ATOM 9959 C CA . LEU C 3 179 ? 67.954 133.689 161.650 1.00 102.60 179 LEU B CA 1
ATOM 9960 C C . LEU C 3 179 ? 66.512 133.260 161.883 1.00 102.60 179 LEU B C 1
ATOM 9961 O O . LEU C 3 179 ? 65.577 133.984 161.524 1.00 102.60 179 LEU B O 1
ATOM 9966 N N . THR C 3 180 ? 66.337 132.082 162.479 1.00 103.61 180 THR B N 1
ATOM 9967 C CA . THR C 3 180 ? 65.014 131.540 162.745 1.00 103.61 180 THR B CA 1
ATOM 9968 C C . THR C 3 180 ? 65.042 130.785 164.065 1.00 103.61 180 THR B C 1
ATOM 9969 O O . THR C 3 180 ? 66.100 130.366 164.542 1.00 103.61 180 THR B O 1
ATOM 9973 N N . GLY C 3 181 ? 63.861 130.620 164.653 1.00 102.62 181 GLY B N 1
ATOM 9974 C CA . GLY C 3 181 ? 63.728 129.930 165.912 1.00 102.62 181 GLY B CA 1
ATOM 9975 C C . GLY C 3 181 ? 63.295 130.857 167.028 1.00 102.62 181 GLY B C 1
ATOM 9976 O O . GLY C 3 181 ? 62.635 131.876 166.801 1.00 102.62 181 GLY B O 1
ATOM 9977 N N . PRO C 3 182 ? 63.655 130.519 168.260 1.00 101.95 182 PRO B N 1
ATOM 9978 C CA . PRO C 3 182 ? 63.325 131.370 169.402 1.00 101.95 182 PRO B CA 1
ATOM 9979 C C . PRO C 3 182 ? 64.435 132.377 169.691 1.00 101.95 182 PRO B C 1
ATOM 9980 O O . PRO C 3 182 ? 65.561 132.263 169.206 1.00 101.95 182 PRO B O 1
ATOM 9984 N N . VAL C 3 183 ? 64.087 133.373 170.498 1.00 102.54 183 VAL B N 1
ATOM 9985 C CA . VAL C 3 183 ? 65.017 134.405 170.939 1.00 102.54 183 VAL B CA 1
ATOM 9986 C C . VAL C 3 183 ? 65.352 134.130 172.403 1.00 102.54 183 VAL B C 1
ATOM 9987 O O . VAL C 3 183 ? 64.479 134.266 173.274 1.00 102.54 183 VAL B O 1
ATOM 9991 N N . PRO C 3 184 ? 66.581 133.735 172.724 1.00 101.61 184 PRO B N 1
ATOM 9992 C CA . PRO C 3 184 ? 66.919 133.449 174.122 1.00 101.61 184 PRO B CA 1
ATOM 9993 C C . PRO C 3 184 ? 67.134 134.727 174.913 1.00 101.61 184 PRO B C 1
ATOM 9994 O O . PRO C 3 184 ? 67.756 135.681 174.439 1.00 101.61 184 PRO B O 1
ATOM 9998 N N . VAL C 3 185 ? 66.598 134.741 176.132 1.00 102.62 185 VAL B N 1
ATOM 9999 C CA . VAL C 3 185 ? 66.738 135.895 177.015 1.00 102.62 185 VAL B CA 1
ATOM 10000 C C . VAL C 3 185 ? 67.323 135.539 178.371 1.00 102.62 185 VAL B C 1
ATOM 10001 O O . VAL C 3 185 ? 67.882 136.419 179.051 1.00 102.62 185 VAL B O 1
ATOM 10005 N N . ASN C 3 186 ? 67.266 134.283 178.804 1.00 103.50 186 ASN B N 1
ATOM 10006 C CA . ASN C 3 186 ? 67.748 133.919 180.128 1.00 103.50 186 ASN B CA 1
ATOM 10007 C C . ASN C 3 186 ? 69.257 134.100 180.237 1.00 103.50 186 ASN B C 1
ATOM 10008 O O . ASN C 3 186 ? 70.003 133.922 179.271 1.00 103.50 186 ASN B O 1
ATOM 10013 N N . GLY C 3 187 ? 69.701 134.460 181.436 1.00 103.55 187 GLY B N 1
ATOM 10014 C CA . GLY C 3 187 ? 71.129 134.546 181.696 1.00 103.55 187 GLY B CA 1
ATOM 10015 C C . GLY C 3 187 ? 71.748 135.766 181.047 1.00 103.55 187 GLY B C 1
ATOM 10016 O O . GLY C 3 187 ? 71.217 136.880 181.122 1.00 103.55 187 GLY B O 1
ATOM 10017 N N . SER C 3 188 ? 72.889 135.550 180.388 1.00 100.43 188 SER B N 1
ATOM 10018 C CA . SER C 3 188 ? 73.673 136.651 179.840 1.00 100.43 188 SER B CA 1
ATOM 10019 C C . SER C 3 188 ? 72.926 137.429 178.767 1.00 100.43 188 SER B C 1
ATOM 10020 O O . SER C 3 188 ? 73.305 138.566 178.468 1.00 100.43 188 SER B O 1
ATOM 10023 N N . PHE C 3 189 ? 71.880 136.853 178.184 1.00 100.91 189 PHE B N 1
ATOM 10024 C CA . PHE C 3 189 ? 71.104 137.554 177.172 1.00 100.91 189 PHE B CA 1
ATOM 10025 C C . PHE C 3 189 ? 70.033 138.456 177.766 1.00 100.91 189 PHE B C 1
ATOM 10026 O O . PHE C 3 189 ? 69.323 139.127 177.009 1.00 100.91 189 PHE B O 1
ATOM 10034 N N . SER C 3 190 ? 69.895 138.491 179.093 1.00 103.84 190 SER B N 1
ATOM 10035 C CA . SER C 3 190 ? 68.889 139.339 179.719 1.00 103.84 190 SER B CA 1
ATOM 10036 C C . SER C 3 190 ? 69.272 140.811 179.723 1.00 103.84 190 SER B C 1
ATOM 10037 O O . SER C 3 190 ? 68.413 141.655 179.999 1.00 103.84 190 SER B O 1
ATOM 10040 N N . LEU C 3 191 ? 70.526 141.141 179.426 1.00 101.90 191 LEU B N 1
ATOM 10041 C CA . LEU C 3 191 ? 70.990 142.520 179.429 1.00 101.90 191 LEU B CA 1
ATOM 10042 C C . LEU C 3 191 ? 71.051 143.130 178.037 1.00 101.90 191 LEU B C 1
ATOM 10043 O O . LEU C 3 191 ? 71.618 144.215 177.877 1.00 101.90 191 LEU B O 1
ATOM 10048 N N . PHE C 3 192 ? 70.491 142.469 177.031 1.00 99.87 192 PHE B N 1
ATOM 10049 C CA . PHE C 3 192 ? 70.595 142.927 175.658 1.00 99.87 192 PHE B CA 1
ATOM 10050 C C . PHE C 3 192 ? 69.253 143.471 175.174 1.00 99.87 192 PHE B C 1
ATOM 10051 O O . PHE C 3 192 ? 68.279 143.560 175.928 1.00 99.87 192 PHE B O 1
ATOM 10059 N N . THR C 3 193 ? 69.201 143.838 173.902 1.00 101.57 193 THR B N 1
ATOM 10060 C CA . THR C 3 193 ? 68.056 144.504 173.305 1.00 101.57 193 THR B CA 1
ATOM 10061 C C . THR C 3 193 ? 67.654 143.750 172.048 1.00 101.57 193 THR B C 1
ATOM 10062 O O . THR C 3 193 ? 68.480 143.062 171.438 1.00 101.57 193 THR B O 1
ATOM 10066 N N . PRO C 3 194 ? 66.384 143.840 171.647 1.00 102.08 194 PRO B N 1
ATOM 10067 C CA . PRO C 3 194 ? 65.967 143.174 170.403 1.00 102.08 194 PRO B CA 1
ATOM 10068 C C . PRO C 3 194 ? 66.690 143.681 169.169 1.00 102.08 194 PRO B C 1
ATOM 10069 O O . PRO C 3 194 ? 66.713 142.981 168.151 1.00 102.08 194 PRO B O 1
ATOM 10073 N N . ILE C 3 195 ? 67.275 144.882 169.224 1.00 100.81 195 ILE B N 1
ATOM 10074 C CA . ILE C 3 195 ? 67.993 145.420 168.072 1.00 100.81 195 ILE B CA 1
ATOM 10075 C C . ILE C 3 195 ? 69.142 144.503 167.675 1.00 100.81 195 ILE B C 1
ATOM 10076 O O . ILE C 3 195 ? 69.472 144.381 166.489 1.00 100.81 195 ILE B O 1
ATOM 10081 N N . SER C 3 196 ? 69.761 143.837 168.652 1.00 100.66 196 SER B N 1
ATOM 10082 C CA . SER C 3 196 ? 70.839 142.904 168.345 1.00 100.66 196 SER B CA 1
ATOM 10083 C C . SER C 3 196 ? 70.352 141.757 167.466 1.00 100.66 196 SER B C 1
ATOM 10084 O O . SER C 3 196 ? 71.131 141.177 166.702 1.00 100.66 196 SER B O 1
ATOM 10087 N N . PHE C 3 197 ? 69.069 141.413 167.560 1.00 100.73 197 PHE B N 1
ATOM 10088 C CA . PHE C 3 197 ? 68.466 140.363 166.746 1.00 100.73 197 PHE B CA 1
ATOM 10089 C C . PHE C 3 197 ? 67.333 140.977 165.934 1.00 100.73 197 PHE B C 1
ATOM 10090 O O . PHE C 3 197 ? 66.180 140.987 166.376 1.00 100.73 197 PHE B O 1
ATOM 10098 N N . ALA C 3 198 ? 67.653 141.470 164.742 1.00 97.22 198 ALA B N 1
ATOM 10099 C CA . ALA C 3 198 ? 66.674 142.173 163.924 1.00 97.22 198 ALA B CA 1
ATOM 10100 C C . ALA C 3 198 ? 66.880 141.777 162.469 1.00 97.22 198 ALA B C 1
ATOM 10101 O O . ALA C 3 198 ? 67.909 141.206 162.100 1.00 97.22 198 ALA B O 1
ATOM 10103 N N . ASN C 3 199 ? 65.879 142.091 161.644 1.00 98.96 199 ASN B N 1
ATOM 10104 C CA . ASN C 3 199 ? 65.902 141.796 160.216 1.00 98.96 199 ASN B CA 1
ATOM 10105 C C . ASN C 3 199 ? 66.226 140.331 159.960 1.00 98.96 199 ASN B C 1
ATOM 10106 O O . ASN C 3 199 ? 67.214 140.013 159.291 1.00 98.96 199 ASN B O 1
ATOM 10111 N N . ASN C 3 200 ? 65.402 139.435 160.490 1.00 103.63 200 ASN B N 1
ATOM 10112 C CA . ASN C 3 200 ? 65.607 138.002 160.365 1.00 103.63 200 ASN B CA 1
ATOM 10113 C C . ASN C 3 200 ? 64.311 137.357 159.898 1.00 103.63 200 ASN B C 1
ATOM 10114 O O . ASN C 3 200 ? 63.223 137.879 160.167 1.00 103.63 200 ASN B O 1
ATOM 10119 N N . PRO C 3 201 ? 64.397 136.228 159.186 1.00 106.06 201 PRO B N 1
ATOM 10120 C CA . PRO C 3 201 ? 63.166 135.575 158.711 1.00 106.06 201 PRO B CA 1
ATOM 10121 C C . PRO C 3 201 ? 62.215 135.194 159.830 1.00 106.06 201 PRO B C 1
ATOM 10122 O O . PRO C 3 201 ? 60.994 135.266 159.649 1.00 106.06 201 PRO B O 1
ATOM 10126 N N . LEU C 3 202 ? 62.738 134.793 160.986 1.00 106.37 202 LEU B N 1
ATOM 10127 C CA . LEU C 3 202 ? 61.890 134.411 162.109 1.00 106.37 202 LEU B CA 1
ATOM 10128 C C . LEU C 3 202 ? 62.583 134.793 163.405 1.00 106.37 202 LEU B C 1
ATOM 10129 O O . LEU C 3 202 ? 63.705 134.350 163.665 1.00 106.37 202 LEU B O 1
ATOM 10134 N N . ASP C 3 203 ? 61.918 135.614 164.207 1.00 107.46 203 ASP B N 1
ATOM 10135 C CA . ASP C 3 203 ? 62.391 135.967 165.539 1.00 107.46 203 ASP B CA 1
ATOM 10136 C C . ASP C 3 203 ? 61.379 135.652 166.629 1.00 107.46 203 ASP B C 1
ATOM 10137 O O . ASP C 3 203 ? 61.764 135.167 167.695 1.00 107.46 203 ASP B O 1
ATOM 10142 N N . ILE C 3 204 ? 60.096 135.903 166.376 1.00 109.53 204 ILE B N 1
ATOM 10143 C CA . ILE C 3 204 ? 59.020 135.644 167.331 1.00 109.53 204 ILE B CA 1
ATOM 10144 C C . ILE C 3 204 ? 59.287 136.334 168.665 1.00 109.53 204 ILE B C 1
ATOM 10145 O O . ILE C 3 204 ? 59.725 135.702 169.627 1.00 109.53 204 ILE B O 1
#

InterPro domains:
  IPR002594 Glycoside hydrolase family 12 [PF01670] (33-241)
  IPR002594 Glycoside hydrolase family 12 [PTHR34002] (9-241)
  IPR013319 Glycoside hydrolase family 11/12 [G3DSA:2.60.120.180] (10-240)
  IPR013320 Concanavalin A-like lectin/glucanase domain superfamily [SSF49899] (21-241)

Radius of gyration: 38.72 Å; Cα contacts (8 Å, |Δi|>4): 3626; chains: 3; bounding box: 111×74×108 Å